Protein AF-A0AA88GQN6-F1 (afdb_monomer)

Nearest PDB structures (foldseek):
  2fji-assembly1_1  TM=7.451E-01  e=5.666E-11  Saccharomyces cerevisiae
  5b86-assembly2_B  TM=4.717E-01  e=1.496E-09  Mus musculus
  6xns-assembly1_B  TM=2.643E-01  e=1.028E-01  synthetic construct
  6xr1-assembly1_A  TM=1.501E-01  e=1.159E-02  synthetic construct

Sequence (980 aa):
MFSSKSEEYRRTSVVDQILMSRQSQKEQLSSLISSSTSSRYSTSPNNNFLSMMTSGSGDQTPPTNPESPFSMPLPINNEEYNAMMNEAAVSTSPTLNSNTLQFIGKQDENEEENVFVSIIKKSSQQNAIESICRLLETPQDLEKLADLKSNTQKQVEKLETQVSTLSSTQIEEADQAIQLMKRIRGDVREQLDERVENSIFGLMRDLGESNMQLIEHYDVVSEILLAHNNVRKTIEKLETLTILQDQIRRIKKKLSYENDKYVLSAHEDIIALEEIKDDALSEVKAKITRSDYNDIFEKFFNMIDDIRNRFEELVWLRLSDIEYVAENESEAIVRIARIIEKEENRDQRKQLEYEDKLEEAKRKKKQATGNKRFADQKNNDDSEEKLILKPKLRNMKEEFYKRMRQHVADKYNEAVHEAKGADDKIQGLNMLLSDKLNVGVTRYVVTCFPSSWNILQFFSQAYEEELIKFIQGLTQPKSPFYNSLSMGDKLKIVRWLEDYPSLVDEAIEKPYDFSTDRNRIIGDYIGTRSTFMIEYTGNTVAQDFKNFEEVPLNENARGFPYTAACVEVFTFINQQLDELLETGIDDIIPTSISGLNAALRYFIDASYQRFEEHITEIPLVVLCALMNNNTTSVDYLTVIEQRTEHLVAEDYNALREQFRRNGIKMAETVAEQVVMKDALTLMKDLFTDYWITVPEEKLEKEELIEYLKECPVYKIVELIFEPYMRDFEELLEIDFRDVLIEKLAELFIGGYLEKLLNSKIKFKEPKLAANQMKEDIRLIKRLFTAEVTIKVEEKEFNEPRMDTDDFNEYYEAMKSVFLHLKAKTPEDVMKNIKAMFDVYDDISIDLLYNLIALRDDFSKKERQEMEQKLEVMYSEYEDKVNPNAKLSIFGKIDKTPPNKRRKTKKSKNIMYSTSGSGMQNSSGNSSQNALSDSRSGGATSKNNPKYEVPEGAVNLSELLGDDKLDFSFEDDEDEDYQSD

Structure (mmCIF, N/CA/C/O backbone):
data_AF-A0AA88GQN6-F1
#
_entry.id   AF-A0AA88GQN6-F1
#
loop_
_atom_site.group_PDB
_atom_site.id
_atom_site.type_symbol
_atom_site.label_atom_id
_atom_site.label_alt_id
_atom_site.label_comp_id
_atom_site.label_asym_id
_atom_site.label_entity_id
_atom_site.label_seq_id
_atom_site.pdbx_PDB_ins_code
_atom_site.Cartn_x
_atom_site.Cartn_y
_atom_site.Cartn_z
_atom_site.occupancy
_atom_site.B_iso_or_equiv
_atom_site.auth_seq_id
_atom_site.auth_comp_id
_atom_site.auth_asym_id
_atom_site.auth_atom_id
_atom_site.pdbx_PDB_model_num
ATOM 1 N N . MET A 1 1 ? 26.224 37.022 -12.592 1.00 33.38 1 MET A N 1
ATOM 2 C CA . MET A 1 1 ? 27.199 36.484 -11.615 1.00 33.38 1 MET A CA 1
ATOM 3 C C . MET A 1 1 ? 28.051 35.499 -12.405 1.00 33.38 1 MET A C 1
ATOM 5 O O . MET A 1 1 ? 27.478 34.541 -12.892 1.00 33.38 1 MET A O 1
ATOM 9 N N . PHE A 1 2 ? 29.296 35.763 -12.813 1.00 22.22 2 PHE A N 1
ATOM 10 C CA . PHE A 1 2 ? 30.369 36.637 -12.297 1.00 22.22 2 PHE A CA 1
ATOM 11 C C . PHE A 1 2 ? 31.022 36.155 -10.985 1.00 22.22 2 PHE A C 1
ATOM 13 O O . PHE A 1 2 ? 30.372 36.195 -9.947 1.00 22.22 2 PHE A O 1
ATOM 20 N N . SER A 1 3 ? 32.329 35.856 -11.086 1.00 24.08 3 SER A N 1
ATOM 21 C CA . SER A 1 3 ? 33.368 35.709 -10.041 1.00 24.08 3 SER A CA 1
ATOM 22 C C . SER A 1 3 ? 33.357 34.505 -9.075 1.00 24.08 3 SER A C 1
ATOM 24 O O . SER A 1 3 ? 32.298 34.115 -8.609 1.00 24.08 3 SER A O 1
ATOM 26 N N . SER A 1 4 ? 34.510 33.946 -8.639 1.00 27.73 4 SER A N 1
ATOM 27 C CA . SER A 1 4 ? 35.917 34.000 -9.149 1.00 27.73 4 SER A CA 1
ATOM 28 C C . SER A 1 4 ? 36.916 33.216 -8.252 1.00 27.73 4 SER A C 1
ATOM 30 O O . SER A 1 4 ? 36.654 33.123 -7.058 1.00 27.73 4 SER A O 1
ATOM 32 N N . LYS A 1 5 ? 38.126 32.921 -8.787 1.00 29.19 5 LYS A N 1
ATOM 33 C CA . LYS A 1 5 ? 39.429 32.643 -8.096 1.00 29.19 5 LYS A CA 1
ATOM 34 C C . LYS A 1 5 ? 39.607 31.269 -7.414 1.00 29.19 5 LYS A C 1
ATOM 36 O O . LYS A 1 5 ? 38.619 30.636 -7.073 1.00 29.19 5 LYS A O 1
ATOM 41 N N . SER A 1 6 ? 40.830 30.737 -7.239 1.00 25.86 6 SER A N 1
ATOM 42 C CA . SER A 1 6 ? 42.224 31.236 -7.482 1.00 25.86 6 SER A CA 1
ATOM 43 C C . SER A 1 6 ? 43.130 30.067 -7.966 1.00 25.86 6 SER A C 1
ATOM 45 O O . SER A 1 6 ? 42.785 28.924 -7.692 1.00 25.86 6 SER A O 1
ATOM 47 N N . GLU A 1 7 ? 44.148 30.225 -8.837 1.00 27.38 7 GLU A N 1
ATOM 48 C CA . GLU A 1 7 ? 45.531 30.760 -8.610 1.00 27.38 7 GLU A CA 1
ATOM 49 C C . GLU A 1 7 ? 46.342 29.943 -7.565 1.00 27.38 7 GLU A C 1
ATOM 51 O O . GLU A 1 7 ? 45.772 29.559 -6.552 1.00 27.38 7 GLU A O 1
ATOM 56 N N . GLU A 1 8 ? 47.634 29.583 -7.719 1.00 27.31 8 GLU A N 1
ATOM 57 C CA . GLU A 1 8 ? 48.795 30.129 -8.481 1.00 27.31 8 GLU A CA 1
ATOM 58 C C . GLU A 1 8 ? 49.786 28.981 -8.921 1.00 27.31 8 GLU A C 1
ATOM 60 O O . GLU A 1 8 ? 49.785 27.928 -8.297 1.00 27.31 8 GLU A O 1
ATOM 65 N N . TYR A 1 9 ? 50.481 28.998 -10.084 1.00 28.00 9 TYR A N 1
ATOM 66 C CA . TYR A 1 9 ? 51.884 29.456 -10.378 1.00 28.00 9 TYR A CA 1
ATOM 67 C C . TYR A 1 9 ? 53.059 28.612 -9.792 1.00 28.00 9 TYR A C 1
ATOM 69 O O . TYR A 1 9 ? 52.912 28.045 -8.724 1.00 28.00 9 TYR A O 1
ATOM 77 N N . ARG A 1 10 ? 54.271 28.464 -10.389 1.00 27.86 10 ARG A N 1
ATOM 78 C CA . ARG A 1 10 ? 55.008 29.038 -11.568 1.00 27.86 10 ARG A CA 1
ATOM 79 C C . ARG A 1 10 ? 55.995 27.973 -12.149 1.00 27.86 10 ARG A C 1
ATOM 81 O O . ARG A 1 10 ? 56.324 27.036 -11.441 1.00 27.86 10 ARG A O 1
ATOM 88 N N . ARG A 1 11 ? 56.359 27.958 -13.452 1.00 28.56 11 ARG A N 1
ATOM 89 C CA . ARG A 1 11 ? 57.550 28.575 -14.140 1.00 28.56 11 ARG A CA 1
ATOM 90 C C . ARG A 1 11 ? 58.913 28.363 -13.435 1.00 28.56 11 ARG A C 1
ATOM 92 O O . ARG A 1 11 ? 58.951 28.381 -12.217 1.00 28.56 11 ARG A O 1
ATOM 99 N N . THR A 1 12 ? 60.079 28.251 -14.089 1.00 26.88 12 THR A N 1
ATOM 100 C CA . THR A 1 12 ? 60.552 28.534 -15.483 1.00 26.88 12 THR A CA 1
ATOM 101 C C . THR A 1 12 ? 61.763 27.586 -15.774 1.00 26.88 12 THR A C 1
ATOM 103 O O . THR A 1 12 ? 62.089 26.809 -14.887 1.00 26.88 12 THR A O 1
ATOM 106 N N . SER A 1 13 ? 62.503 27.526 -16.897 1.00 28.09 13 SER A N 1
ATOM 107 C CA . SER A 1 13 ? 62.702 28.382 -18.090 1.00 28.09 13 SER A CA 1
ATOM 108 C C . SER A 1 13 ? 63.152 27.554 -19.322 1.00 28.09 13 SER A C 1
ATOM 110 O O . SER A 1 13 ? 63.290 26.339 -19.235 1.00 28.09 13 SER A O 1
ATOM 112 N N . VAL A 1 14 ? 63.436 28.228 -20.445 1.00 36.25 14 VAL A N 1
ATOM 113 C CA . VAL A 1 14 ? 64.243 27.740 -21.588 1.00 36.25 14 VAL A CA 1
ATOM 114 C C . VAL A 1 14 ? 65.560 28.544 -21.648 1.00 36.25 14 VAL A C 1
ATOM 116 O O . VAL A 1 14 ? 65.638 29.616 -21.045 1.00 36.25 14 VAL A O 1
ATOM 119 N N . VAL A 1 15 ? 66.533 28.057 -22.430 1.00 27.28 15 VAL A N 1
ATOM 120 C CA . VAL A 1 15 ? 67.834 28.668 -22.785 1.00 27.28 15 VAL A CA 1
ATOM 121 C C . VAL A 1 15 ? 68.899 28.616 -21.687 1.00 27.28 15 VAL A C 1
ATOM 123 O O . VAL A 1 15 ? 69.039 29.551 -20.908 1.00 27.28 15 VAL A O 1
ATOM 126 N N . ASP A 1 16 ? 69.729 27.569 -21.733 1.00 27.92 16 ASP A N 1
ATOM 127 C CA . ASP A 1 16 ? 71.177 27.760 -21.896 1.00 27.92 16 ASP A CA 1
ATOM 128 C C . ASP A 1 16 ? 71.860 26.486 -22.454 1.00 27.92 16 ASP A C 1
ATOM 130 O O . ASP A 1 16 ? 71.224 25.438 -22.560 1.00 27.92 16 ASP A O 1
ATOM 134 N N . GLN A 1 17 ? 73.145 26.577 -22.818 1.00 33.56 17 GLN A N 1
ATOM 135 C CA . GLN A 1 17 ? 74.033 25.448 -23.187 1.00 33.56 17 GLN A CA 1
ATOM 136 C C . GLN A 1 17 ? 73.733 24.652 -24.480 1.00 33.56 17 GLN A C 1
ATOM 138 O O . GLN A 1 17 ? 74.011 23.457 -24.576 1.00 33.56 17 GLN A O 1
ATOM 143 N N . ILE A 1 18 ? 73.378 25.347 -25.567 1.00 31.69 18 ILE A N 1
ATOM 144 C CA . ILE A 1 18 ? 73.983 24.979 -26.863 1.00 31.69 18 ILE A CA 1
ATOM 145 C C . ILE A 1 18 ? 75.407 25.550 -26.861 1.00 31.69 18 ILE A C 1
ATOM 147 O O . ILE A 1 18 ? 75.545 26.746 -27.097 1.00 31.69 18 ILE A O 1
ATOM 151 N N . LEU A 1 19 ? 76.428 24.723 -26.571 1.00 26.91 19 LEU A N 1
ATOM 152 C CA . LEU A 1 19 ? 77.832 24.811 -27.049 1.00 26.91 19 LEU A CA 1
ATOM 153 C C . LEU A 1 19 ? 78.807 24.000 -26.167 1.00 26.91 19 LEU A C 1
ATOM 155 O O . LEU A 1 19 ? 79.422 24.535 -25.249 1.00 26.91 19 LEU A O 1
ATOM 159 N N . MET A 1 20 ? 79.048 22.741 -26.540 1.00 28.08 20 MET A N 1
ATOM 160 C CA . MET A 1 20 ? 80.370 22.108 -26.431 1.00 28.08 20 MET A CA 1
ATOM 161 C C . MET A 1 20 ? 80.611 21.222 -27.666 1.00 28.08 20 MET A C 1
ATOM 163 O O . MET A 1 20 ? 79.665 20.698 -28.250 1.00 28.08 20 MET A O 1
ATOM 167 N N . SER A 1 21 ? 81.880 21.128 -28.077 1.00 29.33 21 SER A N 1
ATOM 168 C CA . SER A 1 21 ? 82.490 20.167 -29.029 1.00 29.33 21 SER A CA 1
ATOM 169 C C . SER A 1 21 ? 81.650 18.897 -29.296 1.00 29.33 21 SER A C 1
ATOM 171 O O . SER A 1 21 ? 81.322 18.196 -28.345 1.00 29.33 21 SER A O 1
ATOM 173 N N . ARG A 1 22 ? 81.242 18.514 -30.519 1.00 27.81 22 ARG A N 1
ATOM 174 C CA . ARG A 1 22 ? 81.927 18.482 -31.839 1.00 27.81 22 ARG A CA 1
ATOM 175 C C . ARG A 1 22 ? 83.240 17.679 -31.807 1.00 27.81 22 ARG A C 1
ATOM 177 O O . ARG A 1 22 ? 84.089 17.976 -30.988 1.00 27.81 22 ARG A O 1
ATOM 184 N N . GLN A 1 23 ? 83.431 16.788 -32.790 1.00 27.08 23 GLN A N 1
ATOM 185 C CA . GLN A 1 23 ? 84.408 15.672 -32.848 1.00 27.08 23 GLN A CA 1
ATOM 186 C C . GLN A 1 23 ? 83.879 14.391 -32.156 1.00 27.08 23 GLN A C 1
ATOM 188 O O . GLN A 1 23 ? 83.295 14.483 -31.087 1.00 27.08 23 GLN A O 1
ATOM 193 N N . SER A 1 24 ? 84.003 13.186 -32.733 1.00 25.23 24 SER A N 1
ATOM 194 C CA . SER A 1 24 ? 84.713 12.797 -33.967 1.00 25.23 24 SER A CA 1
ATOM 195 C C . SER A 1 24 ? 83.963 11.743 -34.799 1.00 25.23 24 SER A C 1
ATOM 197 O O . SER A 1 24 ? 83.180 10.961 -34.273 1.00 25.23 24 SER A O 1
ATOM 199 N N . GLN A 1 25 ? 84.299 11.700 -36.096 1.00 27.50 25 GLN A N 1
ATOM 200 C CA . GLN A 1 25 ? 84.328 10.491 -36.940 1.00 27.50 25 GLN A CA 1
ATOM 201 C C . GLN A 1 25 ? 84.920 9.297 -36.151 1.00 27.50 25 GLN A C 1
ATOM 203 O O . GLN A 1 25 ? 85.791 9.502 -35.303 1.00 27.50 25 GLN A O 1
ATOM 208 N N . LYS A 1 26 ? 84.521 8.046 -36.391 1.00 29.48 26 LYS A N 1
ATOM 209 C CA . LYS A 1 26 ? 84.486 7.356 -37.696 1.00 29.48 26 LYS A CA 1
ATOM 210 C C . LYS A 1 26 ? 83.177 6.578 -37.907 1.00 29.48 26 LYS A C 1
ATOM 212 O O . LYS A 1 26 ? 82.597 6.086 -36.951 1.00 29.48 26 LYS A O 1
ATOM 217 N N . GLU A 1 27 ? 82.551 6.672 -39.085 1.00 27.78 27 GLU A N 1
ATOM 218 C CA . GLU A 1 27 ? 82.876 5.922 -40.324 1.00 27.78 27 GLU A CA 1
ATOM 219 C C . GLU A 1 27 ? 82.701 4.413 -40.098 1.00 27.78 27 GLU A C 1
ATOM 221 O O . GLU A 1 27 ? 83.382 3.828 -39.266 1.00 27.78 27 GLU A O 1
ATOM 226 N N . GLN A 1 28 ? 81.633 3.818 -40.638 1.00 26.25 28 GLN A N 1
ATOM 227 C CA . GLN A 1 28 ? 81.460 3.417 -42.050 1.00 26.25 28 GLN A CA 1
ATOM 228 C C . GLN A 1 28 ? 82.299 2.192 -42.422 1.00 26.25 28 GLN A C 1
ATOM 230 O O . GLN A 1 28 ? 83.512 2.206 -42.254 1.00 26.25 28 GLN A O 1
ATOM 235 N N . LEU A 1 29 ? 81.627 1.243 -43.093 1.00 24.28 29 LEU A N 1
ATOM 236 C CA . LEU A 1 29 ? 82.207 0.074 -43.770 1.00 24.28 29 LEU A CA 1
ATOM 237 C C . LEU A 1 29 ? 82.790 -0.951 -42.768 1.00 24.28 29 LEU A C 1
ATOM 239 O O . LEU A 1 29 ? 83.103 -0.632 -41.631 1.00 24.28 29 LEU A O 1
ATOM 243 N N . SER A 1 30 ? 82.869 -2.240 -43.080 1.00 28.95 30 SER A N 1
ATOM 244 C CA . SER A 1 30 ? 82.887 -2.905 -44.389 1.00 28.95 30 SER A CA 1
ATOM 245 C C . SER A 1 30 ? 81.932 -4.112 -44.380 1.00 28.95 30 SER A C 1
ATOM 247 O O . SER A 1 30 ? 82.011 -4.982 -43.523 1.00 28.95 30 SER A O 1
ATOM 249 N N . SER A 1 31 ? 80.857 -4.049 -45.175 1.00 30.30 31 SER A N 1
ATOM 250 C CA . SER A 1 31 ? 80.692 -4.782 -46.451 1.00 30.30 31 SER A CA 1
ATOM 251 C C . SER A 1 31 ? 80.424 -6.289 -46.278 1.00 30.30 31 SER A C 1
ATOM 253 O O . SER A 1 31 ? 81.249 -7.016 -45.742 1.00 30.30 31 SER A O 1
ATOM 255 N N . LEU A 1 32 ? 79.283 -6.828 -46.716 1.00 27.97 32 LEU A N 1
ATOM 256 C CA . LEU A 1 32 ? 79.044 -7.189 -48.126 1.00 27.97 32 LEU A CA 1
ATOM 257 C C . LEU A 1 32 ? 80.240 -7.888 -48.796 1.00 27.97 32 LEU A C 1
ATOM 259 O O . LEU A 1 32 ? 81.088 -7.211 -49.361 1.00 27.97 32 LEU A O 1
ATOM 263 N N . ILE A 1 33 ? 80.240 -9.227 -48.801 1.00 26.56 33 ILE A N 1
ATOM 264 C CA . ILE A 1 33 ? 80.787 -10.119 -49.848 1.00 26.56 33 ILE A CA 1
ATOM 265 C C . ILE A 1 33 ? 80.466 -11.575 -49.441 1.00 26.56 33 ILE A C 1
ATOM 267 O O . ILE A 1 33 ? 80.569 -11.907 -48.267 1.00 26.56 33 ILE A O 1
ATOM 271 N N . SER A 1 34 ? 80.102 -12.512 -50.323 1.00 27.30 34 SER A N 1
ATOM 272 C CA . SER A 1 34 ? 79.429 -12.424 -51.635 1.00 27.30 34 SER A CA 1
ATOM 273 C C . SER A 1 34 ? 78.885 -13.839 -51.961 1.00 27.30 34 SER A C 1
ATOM 275 O O . SER A 1 34 ? 79.546 -14.812 -51.618 1.00 27.30 34 SER A O 1
ATOM 277 N N . SER A 1 35 ? 77.657 -14.009 -52.461 1.00 27.02 35 SER A N 1
ATOM 278 C CA . SER A 1 35 ? 77.300 -14.105 -53.897 1.00 27.02 35 SER A CA 1
ATOM 279 C C . SER A 1 35 ? 77.485 -15.499 -54.542 1.00 27.02 35 SER A C 1
ATOM 281 O O . SER A 1 35 ? 77.956 -16.425 -53.893 1.00 27.02 35 SER A O 1
ATOM 283 N N . SER A 1 36 ? 77.107 -15.615 -55.829 1.00 25.80 36 SER A N 1
ATOM 284 C CA . SER A 1 36 ? 77.070 -16.812 -56.706 1.00 25.80 36 SER A CA 1
ATOM 285 C C . SER A 1 36 ? 75.892 -17.786 -56.492 1.00 25.80 36 SER A C 1
ATOM 287 O O . SER A 1 36 ? 75.514 -18.063 -55.362 1.00 25.80 36 SER A O 1
ATOM 289 N N . THR A 1 37 ? 75.229 -18.336 -57.523 1.00 24.56 37 THR A N 1
ATOM 290 C CA . THR A 1 37 ? 75.116 -17.999 -58.973 1.00 24.56 37 THR A CA 1
ATOM 291 C C . THR A 1 37 ? 73.793 -18.625 -59.486 1.00 24.56 37 THR A C 1
ATOM 293 O O . THR A 1 37 ? 73.362 -19.638 -58.950 1.00 24.56 37 THR A O 1
ATOM 296 N N . SER A 1 38 ? 72.997 -18.021 -60.381 1.00 24.42 38 SER A N 1
ATOM 297 C CA . SER A 1 38 ? 73.153 -17.949 -61.857 1.00 24.42 38 SER A CA 1
ATOM 298 C C . SER A 1 38 ? 73.393 -19.314 -62.546 1.00 24.42 38 SER A C 1
ATOM 300 O O . SER A 1 38 ? 74.260 -20.056 -62.118 1.00 24.42 38 SER A O 1
ATOM 302 N N . SER A 1 39 ? 72.775 -19.684 -63.682 1.00 25.02 39 SER A N 1
ATOM 303 C CA . SER A 1 39 ? 71.740 -19.030 -64.520 1.00 25.02 39 SER A CA 1
ATOM 304 C C . SER A 1 39 ? 71.330 -19.924 -65.726 1.00 25.02 39 SER A C 1
ATOM 306 O O . SER A 1 39 ? 72.020 -20.900 -66.006 1.00 25.02 39 SER A O 1
ATOM 308 N N . ARG A 1 40 ? 70.341 -19.453 -66.518 1.00 24.09 40 ARG A N 1
ATOM 309 C CA . ARG A 1 40 ? 70.077 -19.688 -67.972 1.00 24.09 40 ARG A CA 1
ATOM 310 C C . ARG A 1 40 ? 68.981 -20.681 -68.407 1.00 24.09 40 ARG A C 1
ATOM 312 O O . ARG A 1 40 ? 68.771 -21.717 -67.798 1.00 24.09 40 ARG A O 1
ATOM 319 N N . TYR A 1 41 ? 68.451 -20.339 -69.594 1.00 23.38 41 TYR A N 1
ATOM 320 C CA . TYR A 1 41 ? 67.665 -21.120 -70.566 1.00 23.38 41 TYR A CA 1
ATOM 321 C C . TYR A 1 41 ? 66.224 -21.518 -70.151 1.00 23.38 41 TYR A C 1
ATOM 323 O O . TYR A 1 41 ? 65.986 -21.891 -69.013 1.00 23.38 41 TYR A O 1
ATOM 331 N N . SER A 1 42 ? 65.210 -21.450 -71.032 1.00 21.22 42 SER A N 1
ATOM 332 C CA . SER A 1 42 ? 65.142 -20.835 -72.379 1.00 21.22 42 SER A CA 1
ATOM 333 C C . SER A 1 42 ? 63.697 -20.706 -72.911 1.00 21.22 42 SER A C 1
ATOM 335 O O . SER A 1 42 ? 62.845 -21.504 -72.552 1.00 21.22 42 SER A O 1
ATOM 337 N N . THR A 1 43 ? 63.489 -19.773 -73.858 1.00 21.70 43 THR A N 1
ATOM 338 C CA . THR A 1 43 ? 62.551 -19.840 -75.018 1.00 21.70 43 THR A CA 1
ATOM 339 C C . THR A 1 43 ? 61.060 -20.198 -74.829 1.00 21.70 43 THR A C 1
ATOM 341 O O . THR A 1 43 ? 60.764 -21.354 -74.571 1.00 21.70 43 THR A O 1
ATOM 344 N N . SER A 1 44 ? 60.172 -19.249 -75.201 1.00 21.84 44 SER A N 1
ATOM 345 C CA . SER A 1 44 ? 59.217 -19.286 -76.355 1.00 21.84 44 SER A CA 1
ATOM 346 C C . SER A 1 44 ? 58.266 -20.499 -76.591 1.00 21.84 44 SER A C 1
ATOM 348 O O . SER A 1 44 ? 58.503 -21.561 -76.032 1.00 21.84 44 SER A O 1
ATOM 350 N N . PRO A 1 45 ? 57.225 -20.422 -77.474 1.00 37.66 45 PRO A N 1
ATOM 351 C CA . PRO A 1 45 ? 56.908 -19.371 -78.466 1.00 37.66 45 PRO A CA 1
ATOM 352 C C . PRO A 1 45 ? 55.418 -18.916 -78.568 1.00 37.66 45 PRO A C 1
ATOM 354 O O . PRO A 1 45 ? 54.523 -19.536 -78.008 1.00 37.66 45 PRO A O 1
ATOM 357 N N . ASN A 1 46 ? 55.177 -17.952 -79.478 1.00 26.02 46 ASN A N 1
ATOM 358 C CA . ASN A 1 46 ? 53.934 -17.728 -80.254 1.00 26.02 46 ASN A CA 1
ATOM 359 C C . ASN A 1 46 ? 52.675 -17.196 -79.507 1.00 26.02 46 ASN A C 1
ATOM 361 O O . ASN A 1 46 ? 52.547 -17.331 -78.301 1.00 26.02 46 ASN A O 1
ATOM 365 N N . ASN A 1 47 ? 51.706 -16.537 -80.170 1.00 25.53 47 ASN A N 1
ATOM 366 C CA . ASN A 1 47 ? 51.432 -16.450 -81.617 1.00 25.53 47 ASN A CA 1
ATOM 367 C C . ASN A 1 47 ? 50.714 -15.134 -82.016 1.00 25.53 47 ASN A C 1
ATOM 369 O O . ASN A 1 47 ? 49.736 -14.815 -81.356 1.00 25.53 47 ASN A O 1
ATOM 373 N N . ASN A 1 48 ? 51.101 -14.508 -83.147 1.00 25.66 48 ASN A N 1
ATOM 374 C CA . ASN A 1 48 ? 50.315 -13.586 -84.018 1.00 25.66 48 ASN A CA 1
ATOM 375 C C . ASN A 1 48 ? 49.645 -12.326 -83.386 1.00 25.66 48 ASN A C 1
ATOM 377 O O . ASN A 1 48 ? 49.207 -12.334 -82.249 1.00 25.66 48 ASN A O 1
ATOM 381 N N . PHE A 1 49 ? 49.458 -11.176 -84.045 1.00 23.55 49 PHE A N 1
ATOM 382 C CA . PHE A 1 49 ? 49.652 -10.680 -85.427 1.00 23.55 49 PHE A CA 1
ATOM 383 C C . PHE A 1 49 ? 49.694 -9.121 -85.338 1.00 23.55 49 PHE A C 1
ATOM 385 O O . PHE A 1 49 ? 49.368 -8.585 -84.283 1.00 23.55 49 PHE A O 1
ATOM 392 N N . LEU A 1 50 ? 50.047 -8.286 -86.325 1.00 24.61 50 LEU A N 1
ATOM 393 C CA . LEU A 1 50 ? 50.390 -8.415 -87.754 1.00 24.61 50 LEU A CA 1
ATOM 394 C C . LEU A 1 50 ? 51.436 -7.307 -88.104 1.00 24.61 50 LEU A C 1
ATOM 396 O O . LEU A 1 50 ? 51.992 -6.679 -87.209 1.00 24.61 50 LEU A O 1
ATOM 400 N N . SER A 1 51 ? 51.720 -7.048 -89.385 1.00 24.23 51 SER A N 1
ATOM 401 C CA . SER A 1 51 ? 52.642 -6.014 -89.893 1.00 24.23 51 SER A CA 1
ATOM 402 C C . SER A 1 51 ? 51.940 -5.057 -90.867 1.00 24.23 51 SER A C 1
ATOM 404 O O . SER A 1 51 ? 51.057 -5.504 -91.598 1.00 24.23 51 SER A O 1
ATOM 406 N N . MET A 1 52 ? 52.411 -3.803 -90.983 1.00 24.73 52 MET A N 1
ATOM 407 C CA . MET A 1 52 ? 52.445 -3.144 -92.298 1.00 24.73 52 MET A CA 1
ATOM 408 C C . MET A 1 52 ? 53.529 -2.048 -92.443 1.00 24.73 52 MET A C 1
ATOM 410 O O . MET A 1 52 ? 53.434 -1.004 -91.815 1.00 24.73 52 MET A O 1
ATOM 414 N N . MET A 1 53 ? 54.502 -2.324 -93.329 1.00 24.14 53 MET A N 1
ATOM 415 C CA . MET A 1 53 ? 55.176 -1.432 -94.311 1.00 24.14 53 MET A CA 1
ATOM 416 C C . MET A 1 53 ? 55.932 -0.159 -93.828 1.00 24.14 53 MET A C 1
ATOM 418 O O . MET A 1 53 ? 55.394 0.645 -93.084 1.00 24.14 53 MET A O 1
ATOM 422 N N . THR A 1 54 ? 57.231 0.077 -94.115 1.00 23.22 54 THR A N 1
ATOM 423 C CA . THR A 1 54 ? 57.995 0.189 -95.404 1.00 23.22 54 THR A CA 1
ATOM 424 C C . THR A 1 54 ? 57.574 1.395 -96.269 1.00 23.22 54 THR A C 1
ATOM 426 O O . THR A 1 54 ? 56.382 1.619 -96.411 1.00 23.22 54 THR A O 1
ATOM 429 N N . SER A 1 55 ? 58.439 2.172 -96.948 1.00 24.42 55 SER A N 1
ATOM 430 C CA . SER A 1 55 ? 59.917 2.186 -97.129 1.00 24.42 55 SER A CA 1
ATOM 431 C C . SER A 1 55 ? 60.350 3.421 -97.964 1.00 24.42 55 SER A C 1
ATOM 433 O O . SER A 1 55 ? 59.500 4.009 -98.625 1.00 24.42 55 SER A O 1
ATOM 435 N N . GLY A 1 56 ? 61.657 3.730 -98.042 1.00 24.48 56 GLY A N 1
ATOM 436 C CA . GLY A 1 56 ? 62.257 4.669 -99.022 1.00 24.48 56 GLY A CA 1
ATOM 437 C C . GLY A 1 56 ? 63.065 5.803 -98.365 1.00 24.48 56 GLY A C 1
ATOM 438 O O . GLY A 1 56 ? 62.476 6.543 -97.590 1.00 24.48 56 GLY A O 1
ATOM 439 N N . SER A 1 57 ? 64.387 6.013 -98.495 1.00 23.69 57 SER A N 1
ATOM 440 C CA . SER A 1 57 ? 65.512 5.513 -99.329 1.00 23.69 57 SER A CA 1
ATOM 441 C C . SER A 1 57 ? 65.875 6.290 -100.612 1.00 23.69 57 SER A C 1
ATOM 443 O O . SER A 1 57 ? 65.118 6.259 -101.579 1.00 23.69 57 SER A O 1
ATOM 445 N N . GLY A 1 58 ? 67.108 6.826 -100.645 1.00 24.77 58 GLY A N 1
ATOM 446 C CA . GLY A 1 58 ? 67.794 7.424 -101.809 1.00 24.77 58 GLY A CA 1
ATOM 447 C C . GLY A 1 58 ? 67.817 8.963 -101.811 1.00 24.77 58 GLY A C 1
ATOM 448 O O . GLY A 1 58 ? 66.945 9.576 -101.204 1.00 24.77 58 GLY A O 1
ATOM 449 N N . ASP A 1 59 ? 68.747 9.667 -102.471 1.00 25.55 59 ASP A N 1
ATOM 450 C CA . ASP A 1 59 ? 70.049 9.341 -103.115 1.00 25.55 59 ASP A CA 1
ATOM 451 C C . ASP A 1 59 ? 70.676 10.734 -103.492 1.00 25.55 59 ASP A C 1
ATOM 453 O O . ASP A 1 59 ? 69.904 11.647 -103.779 1.00 25.55 59 ASP A O 1
ATOM 457 N N . GLN A 1 60 ? 71.967 11.108 -103.397 1.00 27.33 60 GLN A N 1
ATOM 458 C CA . GLN A 1 60 ? 73.170 10.701 -104.164 1.00 27.33 60 GLN A CA 1
ATOM 459 C C . GLN A 1 60 ? 74.465 11.343 -103.577 1.00 27.33 60 GLN A C 1
ATOM 461 O O . GLN A 1 60 ? 74.430 11.961 -102.515 1.00 27.33 60 GLN A O 1
ATOM 466 N N . THR A 1 61 ? 75.627 11.155 -104.233 1.00 26.84 61 THR A N 1
ATOM 467 C CA . THR A 1 61 ? 76.990 11.322 -103.660 1.00 26.84 61 THR A CA 1
ATOM 468 C C . THR A 1 61 ? 77.953 12.217 -104.506 1.00 26.84 61 THR A C 1
ATOM 470 O O . THR A 1 61 ? 77.466 13.213 -105.034 1.00 26.84 61 THR A O 1
ATOM 473 N N . PRO A 1 62 ? 79.304 12.033 -104.539 1.00 49.12 62 PRO A N 1
ATOM 474 C CA . PRO A 1 62 ? 80.286 12.932 -103.909 1.00 49.12 62 PRO A CA 1
ATOM 475 C C . PRO A 1 62 ? 81.140 13.671 -104.992 1.00 49.12 62 PRO A C 1
ATOM 477 O O . PRO A 1 62 ? 80.505 14.091 -105.960 1.00 49.12 62 PRO A O 1
ATOM 480 N N . PRO A 1 63 ? 82.487 13.918 -104.948 1.00 45.06 63 PRO A N 1
ATOM 481 C CA . PRO A 1 63 ? 83.639 13.293 -104.248 1.00 45.06 63 PRO A CA 1
ATOM 482 C C . PRO A 1 63 ? 84.126 14.185 -103.058 1.00 45.06 63 PRO A C 1
ATOM 484 O O . PRO A 1 63 ? 83.306 14.942 -102.555 1.00 45.06 63 PRO A O 1
ATOM 487 N N . THR A 1 64 ? 85.332 14.163 -102.453 1.00 29.14 64 THR A N 1
ATOM 488 C CA . THR A 1 64 ? 86.693 13.627 -102.738 1.00 29.14 64 THR A CA 1
ATOM 489 C C . THR A 1 64 ? 87.409 13.114 -101.464 1.00 29.14 64 THR A C 1
ATOM 491 O O . THR A 1 64 ? 86.889 13.236 -100.363 1.00 29.14 64 THR A O 1
ATOM 494 N N . ASN A 1 65 ? 88.631 12.581 -101.617 1.00 25.97 65 ASN A N 1
ATOM 495 C CA . ASN A 1 65 ? 89.622 12.250 -100.565 1.00 25.97 65 ASN A CA 1
ATOM 496 C C . ASN A 1 65 ? 91.040 12.645 -101.098 1.00 25.97 65 ASN A C 1
ATOM 498 O O . ASN A 1 65 ? 91.074 13.041 -102.271 1.00 25.97 65 ASN A O 1
ATOM 502 N N . PRO A 1 66 ? 92.185 12.600 -100.364 1.00 40.19 66 PRO A N 1
ATOM 503 C CA . PRO A 1 66 ? 92.675 11.546 -99.445 1.00 40.19 66 PRO A CA 1
ATOM 504 C C . PRO A 1 66 ? 93.179 12.138 -98.082 1.00 40.19 66 PRO A C 1
ATOM 506 O O . PRO A 1 66 ? 92.767 13.242 -97.745 1.00 40.19 66 PRO A O 1
ATOM 509 N N . GLU A 1 67 ? 94.004 11.533 -97.204 1.00 26.69 67 GLU A N 1
ATOM 510 C CA . GLU A 1 67 ? 94.856 10.322 -97.240 1.00 26.69 67 GLU A CA 1
ATOM 511 C C . GLU A 1 67 ? 95.163 9.762 -95.823 1.00 26.69 67 GLU A C 1
ATOM 513 O O . GLU A 1 67 ? 94.825 10.381 -94.816 1.00 26.69 67 GLU A O 1
ATOM 518 N N . SER A 1 68 ? 95.821 8.595 -95.725 1.00 28.50 68 SER A N 1
ATOM 519 C CA . SER A 1 68 ? 96.304 7.969 -94.475 1.00 28.50 68 SER A CA 1
ATOM 520 C C . SER A 1 68 ? 97.349 6.871 -94.766 1.00 28.50 68 SER A C 1
ATOM 522 O O . SER A 1 68 ? 97.280 6.272 -95.842 1.00 28.50 68 SER A O 1
ATOM 524 N N . PRO A 1 69 ? 98.267 6.540 -93.827 1.00 38.81 69 PRO A N 1
ATOM 525 C CA . PRO A 1 69 ? 98.975 5.257 -93.889 1.00 38.81 69 PRO A CA 1
ATOM 526 C C . PRO A 1 69 ? 99.077 4.454 -92.563 1.00 38.81 69 PRO A C 1
ATOM 528 O O . PRO A 1 69 ? 99.880 4.794 -91.702 1.00 38.81 69 PRO A O 1
ATOM 531 N N . PHE A 1 70 ? 98.388 3.295 -92.525 1.00 28.03 70 PHE A N 1
ATOM 532 C CA . PHE A 1 70 ? 98.842 1.968 -92.017 1.00 28.03 70 PHE A CA 1
ATOM 533 C C . PHE A 1 70 ? 99.216 1.761 -90.511 1.00 28.03 70 PHE A C 1
ATOM 535 O O . PHE A 1 70 ? 99.610 2.686 -89.820 1.00 28.03 70 PHE A O 1
ATOM 542 N N . SER A 1 71 ? 99.127 0.560 -89.895 1.00 22.88 71 SER A N 1
ATOM 543 C CA . SER A 1 71 ? 98.890 -0.831 -90.378 1.00 22.88 71 SER A CA 1
ATOM 544 C C . SER A 1 71 ? 98.202 -1.767 -89.339 1.00 22.88 71 SER A C 1
ATOM 546 O O . SER A 1 71 ? 98.121 -1.453 -88.157 1.00 22.88 71 SER A O 1
ATOM 548 N N . MET A 1 72 ? 97.718 -2.929 -89.817 1.00 23.91 72 MET A N 1
ATOM 549 C CA . MET A 1 72 ? 97.138 -4.106 -89.104 1.00 23.91 72 MET A CA 1
ATOM 550 C C . MET A 1 72 ? 98.220 -5.213 -88.839 1.00 23.91 72 MET A C 1
ATOM 552 O O . MET A 1 72 ? 99.357 -4.919 -89.215 1.00 23.91 72 MET A O 1
ATOM 556 N N . PRO A 1 73 ? 97.985 -6.455 -88.286 1.00 34.16 73 PRO A N 1
ATOM 557 C CA . PRO A 1 73 ? 96.737 -7.267 -88.200 1.00 34.16 73 PRO A CA 1
ATOM 558 C C . PRO A 1 73 ? 96.494 -8.162 -86.931 1.00 34.16 73 PRO A C 1
ATOM 560 O O . PRO A 1 73 ? 97.236 -8.126 -85.956 1.00 34.16 73 PRO A O 1
ATOM 563 N N . LEU A 1 74 ? 95.437 -9.000 -86.993 1.00 27.94 74 LEU A N 1
ATOM 564 C CA . LEU A 1 74 ? 95.046 -10.114 -86.082 1.00 27.94 74 LEU A CA 1
ATOM 565 C C . LEU A 1 74 ? 95.867 -11.413 -86.316 1.00 27.94 74 LEU A C 1
ATOM 567 O O . LEU A 1 74 ? 96.433 -11.547 -87.405 1.00 27.94 74 LEU A O 1
ATOM 571 N N . PRO A 1 75 ? 95.925 -12.383 -85.361 1.00 35.06 75 PRO A N 1
ATOM 572 C CA . PRO A 1 75 ? 95.166 -13.668 -85.499 1.00 35.06 75 PRO A CA 1
ATOM 573 C C . PRO A 1 75 ? 94.750 -14.375 -84.146 1.00 35.06 75 PRO A C 1
ATOM 575 O O . PRO A 1 75 ? 95.467 -14.240 -83.164 1.00 35.06 75 PRO A O 1
ATOM 578 N N . ILE A 1 76 ? 93.547 -14.968 -83.940 1.00 26.61 76 ILE A N 1
ATOM 579 C CA . ILE A 1 76 ? 92.986 -16.332 -84.268 1.00 26.61 76 ILE A CA 1
ATOM 580 C C . ILE A 1 76 ? 93.072 -17.415 -83.134 1.00 26.61 76 ILE A C 1
ATOM 582 O O . ILE A 1 76 ? 94.130 -17.599 -82.548 1.00 26.61 76 ILE A O 1
ATOM 586 N N . ASN A 1 77 ? 91.974 -18.191 -82.962 1.00 26.17 77 ASN A N 1
ATOM 587 C CA . ASN A 1 77 ? 91.769 -19.496 -82.258 1.00 26.17 77 ASN A CA 1
ATOM 588 C C . ASN A 1 77 ? 91.781 -19.555 -80.701 1.00 26.17 77 ASN A C 1
ATOM 590 O O . ASN A 1 77 ? 92.687 -19.033 -80.066 1.00 26.17 77 ASN A O 1
ATOM 594 N N . ASN A 1 78 ? 90.693 -20.006 -80.038 1.00 25.12 78 ASN A N 1
ATOM 595 C CA . ASN A 1 78 ? 90.167 -21.383 -79.765 1.00 25.12 78 ASN A CA 1
ATOM 596 C C . ASN A 1 78 ? 90.856 -22.036 -78.543 1.00 25.12 78 ASN A C 1
ATOM 598 O O . ASN A 1 78 ? 92.072 -22.165 -78.523 1.00 25.12 78 ASN A O 1
ATOM 602 N N . GLU A 1 79 ? 90.158 -22.225 -77.416 1.00 24.38 79 GLU A N 1
ATOM 603 C CA . GLU A 1 79 ? 89.221 -23.323 -77.049 1.00 24.38 79 GLU A CA 1
ATOM 604 C C . GLU A 1 79 ? 89.918 -24.552 -76.428 1.00 24.38 79 GLU A C 1
ATOM 606 O O . GLU A 1 79 ? 90.962 -24.985 -76.890 1.00 24.38 79 GLU A O 1
ATOM 611 N N . GLU A 1 80 ? 89.288 -25.079 -75.369 1.00 25.61 80 GLU A N 1
ATOM 612 C CA . GLU A 1 80 ? 89.517 -26.367 -74.686 1.00 25.61 80 GLU A CA 1
ATOM 613 C C . GLU A 1 80 ? 90.957 -26.807 -74.330 1.00 25.61 80 GLU A C 1
ATOM 615 O O . GLU A 1 80 ? 91.688 -27.352 -75.146 1.00 25.61 80 GLU A O 1
ATOM 620 N N . TYR A 1 81 ? 91.287 -26.758 -73.031 1.00 27.38 81 TYR A N 1
ATOM 621 C CA . TYR A 1 81 ? 91.538 -27.973 -72.225 1.00 27.38 81 TYR A CA 1
ATOM 622 C C . TYR A 1 81 ? 91.439 -27.599 -70.729 1.00 27.38 81 TYR A C 1
ATOM 624 O O . TYR A 1 81 ? 92.306 -26.923 -70.190 1.00 27.38 81 TYR A O 1
ATOM 632 N N . ASN A 1 82 ? 90.271 -27.716 -70.093 1.00 25.20 82 ASN A N 1
ATOM 633 C CA . ASN A 1 82 ? 89.717 -28.909 -69.429 1.00 25.20 82 ASN A CA 1
ATOM 634 C C . ASN A 1 82 ? 90.571 -29.517 -68.290 1.00 25.20 82 ASN A C 1
ATOM 636 O O . ASN A 1 82 ? 91.626 -30.090 -68.532 1.00 25.20 82 ASN A O 1
ATOM 640 N N . ALA A 1 83 ? 89.984 -29.472 -67.084 1.00 23.56 83 ALA A N 1
ATOM 641 C CA . ALA A 1 83 ? 90.146 -30.357 -65.921 1.00 23.56 83 ALA A CA 1
ATOM 642 C C . ALA A 1 83 ? 91.534 -30.584 -65.272 1.00 23.56 83 ALA A C 1
ATOM 644 O O . ALA A 1 83 ? 92.366 -31.318 -65.794 1.00 23.56 83 ALA A O 1
ATOM 645 N N . MET A 1 84 ? 91.659 -30.171 -63.998 1.00 24.00 84 MET A N 1
ATOM 646 C CA . MET A 1 84 ? 91.868 -31.108 -62.871 1.00 24.00 84 MET A CA 1
ATOM 647 C C . MET A 1 84 ? 91.614 -30.444 -61.495 1.00 24.00 84 MET A C 1
ATOM 649 O O . MET A 1 84 ? 92.065 -29.328 -61.267 1.00 24.00 84 MET A O 1
ATOM 653 N N . MET A 1 85 ? 90.965 -31.195 -60.587 1.00 28.14 85 MET A N 1
ATOM 654 C CA . MET A 1 85 ? 90.584 -30.885 -59.183 1.00 28.14 85 MET A CA 1
ATOM 655 C C . MET A 1 85 ? 89.528 -29.762 -58.999 1.00 28.14 85 MET A C 1
ATOM 657 O O . MET A 1 85 ? 89.688 -28.686 -59.562 1.00 28.14 85 MET A O 1
ATOM 661 N N . ASN A 1 86 ? 88.363 -29.927 -58.339 1.00 25.41 86 ASN A N 1
ATOM 662 C CA . ASN A 1 86 ? 87.936 -30.622 -57.089 1.00 25.41 86 ASN A CA 1
ATOM 663 C C . ASN A 1 86 ? 88.482 -29.947 -55.805 1.00 25.41 86 ASN A C 1
ATOM 665 O O . ASN A 1 86 ? 89.630 -29.518 -55.805 1.00 25.41 86 ASN A O 1
ATOM 669 N N . GLU A 1 87 ? 87.758 -29.807 -54.677 1.00 23.62 87 GLU A N 1
ATOM 670 C CA . GLU A 1 87 ? 86.427 -30.301 -54.211 1.00 23.62 87 GLU A CA 1
ATOM 671 C C . GLU A 1 87 ? 85.918 -29.403 -53.025 1.00 23.62 87 GLU A C 1
ATOM 673 O O . GLU A 1 87 ? 86.635 -28.467 -52.681 1.00 23.62 87 GLU A O 1
ATOM 678 N N . ALA A 1 88 ? 84.766 -29.523 -52.325 1.00 22.80 88 ALA A N 1
ATOM 679 C CA . ALA A 1 88 ? 83.634 -30.477 -52.235 1.00 22.80 88 ALA A CA 1
ATOM 680 C C . ALA A 1 88 ? 82.360 -29.806 -51.613 1.00 22.80 88 ALA A C 1
ATOM 682 O O . ALA A 1 88 ? 82.417 -28.650 -51.208 1.00 22.80 88 ALA A O 1
ATOM 683 N N . ALA A 1 89 ? 81.275 -30.592 -51.437 1.00 24.05 89 ALA A N 1
ATOM 684 C CA . ALA A 1 89 ? 80.027 -30.353 -50.659 1.00 24.05 89 ALA A CA 1
ATOM 685 C C . ALA A 1 89 ? 79.028 -29.280 -51.192 1.00 24.05 89 ALA A C 1
ATOM 687 O O . ALA A 1 89 ? 79.450 -28.208 -51.598 1.00 24.05 89 ALA A O 1
ATOM 688 N N . VAL A 1 90 ? 77.689 -29.439 -51.309 1.00 24.83 90 VAL A N 1
ATOM 689 C CA . VAL A 1 90 ? 76.612 -30.357 -50.816 1.00 24.83 90 VAL A CA 1
ATOM 690 C C . VAL A 1 90 ? 75.871 -29.922 -49.529 1.00 24.83 90 VAL A C 1
ATOM 692 O O . VAL A 1 90 ? 76.364 -30.181 -48.437 1.00 24.83 90 VAL A O 1
ATOM 695 N N . SER A 1 91 ? 74.635 -29.380 -49.652 1.00 23.47 91 SER A N 1
ATOM 696 C CA . SER A 1 91 ? 73.363 -29.933 -49.080 1.00 23.47 91 SER A CA 1
ATOM 697 C C . SER A 1 91 ? 72.173 -28.939 -48.901 1.00 23.47 91 SER A C 1
ATOM 699 O O . SER A 1 91 ? 72.312 -27.886 -48.295 1.00 23.47 91 SER A O 1
ATOM 701 N N . THR A 1 92 ? 70.970 -29.376 -49.329 1.00 24.48 92 THR A N 1
ATOM 702 C CA . THR A 1 92 ? 69.600 -29.109 -48.777 1.00 24.48 92 THR A CA 1
ATOM 703 C C . THR A 1 92 ? 68.960 -27.695 -48.693 1.00 24.48 92 THR A C 1
ATOM 705 O O . THR A 1 92 ? 69.617 -26.666 -48.655 1.00 24.48 92 THR A O 1
ATOM 708 N N . SER A 1 93 ? 67.612 -27.675 -48.674 1.00 26.67 93 SER A N 1
ATOM 709 C CA . SER A 1 93 ? 66.699 -26.500 -48.658 1.00 26.67 93 SER A CA 1
ATOM 710 C C . SER A 1 93 ? 65.868 -26.439 -47.353 1.00 26.67 93 SER A C 1
ATOM 712 O O . SER A 1 93 ? 65.827 -27.451 -46.650 1.00 26.67 93 SER A O 1
ATOM 714 N N . PRO A 1 94 ? 65.181 -25.318 -47.012 1.00 29.91 94 PRO A N 1
ATOM 715 C CA . PRO A 1 94 ? 63.794 -25.108 -47.486 1.00 29.91 94 PRO A CA 1
ATOM 716 C C . PRO A 1 94 ? 63.375 -23.621 -47.700 1.00 29.91 94 PRO A C 1
ATOM 718 O O . PRO A 1 94 ? 64.196 -22.710 -47.688 1.00 29.91 94 PRO A O 1
ATOM 721 N N . THR A 1 95 ? 62.075 -23.386 -47.929 1.00 27.28 95 THR A N 1
ATOM 722 C CA . THR A 1 95 ? 61.407 -22.094 -48.221 1.00 27.28 95 THR A CA 1
ATOM 723 C C . THR A 1 95 ? 60.840 -21.369 -46.991 1.00 27.28 95 THR A C 1
ATOM 725 O O . THR A 1 95 ? 60.346 -22.049 -46.094 1.00 27.28 95 THR A O 1
ATOM 728 N N . LEU A 1 96 ? 60.709 -20.029 -47.034 1.00 23.50 96 LEU A N 1
ATOM 729 C CA . LEU A 1 96 ? 59.551 -19.294 -46.470 1.00 23.50 96 LEU A CA 1
ATOM 730 C C . LEU A 1 96 ? 59.424 -17.856 -47.043 1.00 23.50 96 LEU A C 1
ATOM 732 O O . LEU A 1 96 ? 60.063 -17.548 -48.046 1.00 23.50 96 LEU A O 1
ATOM 736 N N . ASN A 1 97 ? 58.511 -17.035 -46.504 1.00 24.19 97 ASN A N 1
ATOM 737 C CA . ASN A 1 97 ? 57.774 -15.991 -47.237 1.00 24.19 97 ASN A CA 1
ATOM 738 C C . ASN A 1 97 ? 57.752 -14.605 -46.533 1.00 24.19 97 ASN A C 1
ATOM 740 O O . ASN A 1 97 ? 57.985 -14.534 -45.333 1.00 24.19 97 ASN A O 1
ATOM 744 N N . SER A 1 98 ? 57.310 -13.565 -47.261 1.00 25.48 98 SER A N 1
ATOM 745 C CA . SER A 1 98 ? 56.737 -12.286 -46.770 1.00 25.48 98 SER A CA 1
ATOM 746 C C . SER A 1 98 ? 57.643 -11.200 -46.135 1.00 25.48 98 SER A C 1
ATOM 748 O O . SER A 1 98 ? 58.304 -11.424 -45.133 1.00 25.48 98 SER A O 1
ATOM 750 N N . ASN A 1 99 ? 57.512 -9.977 -46.679 1.00 25.02 99 ASN A N 1
ATOM 751 C CA . ASN A 1 99 ? 57.622 -8.628 -46.077 1.00 25.02 99 ASN A CA 1
ATOM 752 C C . ASN A 1 99 ? 58.681 -8.315 -44.994 1.00 25.02 99 ASN A C 1
ATOM 754 O O . ASN A 1 99 ? 58.589 -8.804 -43.872 1.00 25.02 99 ASN A O 1
ATOM 758 N N . THR A 1 100 ? 59.499 -7.274 -45.237 1.00 26.62 100 THR A N 1
ATOM 759 C CA . THR A 1 100 ? 59.401 -5.944 -44.563 1.00 26.62 100 THR A CA 1
ATOM 760 C C . THR A 1 100 ? 60.620 -5.066 -44.883 1.00 26.62 100 THR A C 1
ATOM 762 O O . THR A 1 100 ? 61.736 -5.447 -44.551 1.00 26.62 100 THR A O 1
ATOM 765 N N . LEU A 1 101 ? 60.411 -3.861 -45.441 1.00 26.33 101 LEU A N 1
ATOM 766 C CA . LEU A 1 101 ? 61.251 -2.685 -45.143 1.00 26.33 101 LEU A CA 1
ATOM 767 C C . LEU A 1 101 ? 60.569 -1.359 -45.550 1.00 26.33 101 LEU A C 1
ATOM 769 O O . LEU A 1 101 ? 60.516 -0.985 -46.716 1.00 26.33 101 LEU A O 1
ATOM 773 N N . GLN A 1 102 ? 60.011 -0.714 -44.526 1.00 31.17 102 GLN A N 1
ATOM 774 C CA . GLN A 1 102 ? 59.710 0.711 -44.312 1.00 31.17 102 GLN A CA 1
ATOM 775 C C . GLN A 1 102 ? 59.695 1.724 -45.481 1.00 31.17 102 GLN A C 1
ATOM 777 O O . GLN A 1 102 ? 60.698 2.012 -46.132 1.00 31.17 102 GLN A O 1
ATOM 782 N N . PHE A 1 103 ? 58.581 2.463 -45.538 1.00 23.88 103 PHE A N 1
ATOM 783 C CA . PHE A 1 103 ? 58.600 3.913 -45.770 1.00 23.88 103 PHE A CA 1
ATOM 784 C C . PHE A 1 103 ? 59.140 4.610 -44.496 1.00 23.88 103 PHE A C 1
ATOM 786 O O . PHE A 1 103 ? 58.851 4.160 -43.389 1.00 23.88 103 PHE A O 1
ATOM 793 N N . ILE A 1 104 ? 59.919 5.688 -44.625 1.00 28.31 104 ILE A N 1
ATOM 794 C CA . ILE A 1 104 ? 60.635 6.329 -43.497 1.00 28.31 104 ILE A CA 1
ATOM 795 C C . ILE A 1 104 ? 59.710 7.292 -42.724 1.00 28.31 104 ILE A C 1
ATOM 797 O O . ILE A 1 104 ? 59.060 8.124 -43.355 1.00 28.31 104 ILE A O 1
ATOM 801 N N . GLY A 1 105 ? 59.677 7.224 -41.377 1.00 22.80 105 GLY A N 1
ATOM 802 C CA . GLY A 1 105 ? 58.649 7.939 -40.585 1.00 22.80 105 GLY A CA 1
ATOM 803 C C . GLY A 1 105 ? 58.927 8.391 -39.134 1.00 22.80 105 GLY A C 1
ATOM 804 O O . GLY A 1 105 ? 58.087 9.111 -38.612 1.00 22.80 105 GLY A O 1
ATOM 805 N N . LYS A 1 106 ? 60.074 8.068 -38.507 1.00 33.06 106 LYS A N 1
ATOM 806 C CA . LYS A 1 106 ? 60.487 8.468 -37.128 1.00 33.06 106 LYS A CA 1
ATOM 807 C C . LYS A 1 106 ? 59.579 8.050 -35.946 1.00 33.06 106 LYS A C 1
ATOM 809 O O . LYS A 1 106 ? 58.627 8.752 -35.616 1.00 33.06 106 LYS A O 1
ATOM 814 N N . GLN A 1 107 ? 60.024 7.059 -35.172 1.00 28.81 107 GLN A N 1
ATOM 815 C CA . GLN A 1 107 ? 59.834 7.008 -33.711 1.00 28.81 107 GLN A CA 1
ATOM 816 C C . GLN A 1 107 ? 60.958 6.174 -33.061 1.00 28.81 107 GLN A C 1
ATOM 818 O O . GLN A 1 107 ? 61.681 5.479 -33.766 1.00 28.81 107 GLN A O 1
ATOM 823 N N . ASP A 1 108 ? 61.164 6.350 -31.757 1.00 31.53 108 ASP A N 1
ATOM 824 C CA . ASP A 1 108 ? 62.392 6.084 -30.983 1.00 31.53 108 ASP A CA 1
ATOM 825 C C . ASP A 1 108 ? 63.113 4.725 -31.202 1.00 31.53 108 ASP A C 1
ATOM 827 O O . ASP A 1 108 ? 62.625 3.665 -30.828 1.00 31.53 108 ASP A O 1
ATOM 831 N N . GLU A 1 109 ? 64.352 4.767 -31.717 1.00 35.19 109 GLU A N 1
ATOM 832 C CA . GLU A 1 109 ? 65.109 3.587 -32.203 1.00 35.19 109 GLU A CA 1
ATOM 833 C C . GLU A 1 109 ? 65.920 2.813 -31.125 1.00 35.19 109 GLU A C 1
ATOM 835 O O . GLU A 1 109 ? 66.587 1.828 -31.437 1.00 35.19 109 GLU A O 1
ATOM 840 N N . ASN A 1 110 ? 65.898 3.223 -29.848 1.00 39.03 110 ASN A N 1
ATOM 841 C CA . ASN A 1 110 ? 66.858 2.738 -28.831 1.00 39.03 110 ASN A CA 1
ATOM 842 C C . ASN A 1 110 ? 66.583 1.338 -28.229 1.00 39.03 110 ASN A C 1
ATOM 844 O O . ASN A 1 110 ? 67.467 0.789 -27.562 1.00 39.03 110 ASN A O 1
ATOM 848 N N . GLU A 1 111 ? 65.397 0.750 -28.419 1.00 39.31 111 GLU A N 1
ATOM 849 C CA . GLU A 1 111 ? 65.067 -0.564 -27.831 1.00 39.31 111 GLU A CA 1
ATOM 850 C C . GLU A 1 111 ? 65.215 -1.737 -28.820 1.00 39.31 111 GLU A C 1
ATOM 852 O O . GLU A 1 111 ? 65.699 -2.803 -28.430 1.00 39.31 111 GLU A O 1
ATOM 857 N N . GLU A 1 112 ? 64.895 -1.555 -30.107 1.00 41.91 112 GLU A N 1
ATOM 858 C CA . GLU A 1 112 ? 64.900 -2.655 -31.089 1.00 41.91 112 GLU A CA 1
ATOM 859 C C . GLU A 1 112 ? 66.314 -3.150 -31.455 1.00 41.91 112 GLU A C 1
ATOM 861 O O . GLU A 1 112 ? 66.524 -4.354 -31.644 1.00 41.91 112 GLU A O 1
ATOM 866 N N . GLU A 1 113 ? 67.321 -2.268 -31.484 1.00 40.59 113 GLU A N 1
ATOM 867 C CA . GLU A 1 113 ? 68.697 -2.647 -31.852 1.00 40.59 113 GLU A CA 1
ATOM 868 C C . GLU A 1 113 ? 69.318 -3.635 -30.834 1.00 40.59 113 GLU A C 1
ATOM 870 O O . GLU A 1 113 ? 70.018 -4.587 -31.202 1.00 40.59 113 GLU A O 1
ATOM 875 N N . ASN A 1 114 ? 68.960 -3.504 -29.548 1.00 48.62 114 ASN A N 1
ATOM 876 C CA . ASN A 1 114 ? 69.330 -4.459 -28.495 1.00 48.62 114 ASN A CA 1
ATOM 877 C C . ASN A 1 114 ? 68.717 -5.854 -28.715 1.00 48.62 114 ASN A C 1
ATOM 879 O O . ASN A 1 114 ? 69.342 -6.873 -28.391 1.00 48.62 114 ASN A O 1
ATOM 883 N N . VAL A 1 115 ? 67.508 -5.931 -29.278 1.00 48.34 115 VAL A N 1
ATOM 884 C CA . VAL A 1 115 ? 66.828 -7.206 -29.550 1.00 48.34 115 VAL A CA 1
ATOM 885 C C . VAL A 1 115 ? 67.567 -7.967 -30.651 1.00 48.34 115 VAL A C 1
ATOM 887 O O . VAL A 1 115 ? 67.924 -9.129 -30.454 1.00 48.34 115 VAL A O 1
ATOM 890 N N . PHE A 1 116 ? 67.909 -7.315 -31.764 1.00 43.94 116 PHE A N 1
ATOM 891 C CA . PHE A 1 116 ? 68.606 -7.988 -32.868 1.00 43.94 116 PHE A CA 1
ATOM 892 C C . PHE A 1 116 ? 70.021 -8.458 -32.482 1.00 43.94 116 PHE A C 1
ATOM 894 O O . PHE A 1 116 ? 70.395 -9.607 -32.743 1.00 43.94 116 PHE A O 1
ATOM 901 N N . VAL A 1 117 ? 70.793 -7.621 -31.777 1.00 49.38 117 VAL A N 1
ATOM 902 C CA . VAL A 1 117 ? 72.144 -7.983 -31.306 1.00 49.38 117 VAL A CA 1
ATOM 903 C C . VAL A 1 117 ? 72.103 -9.106 -30.259 1.00 49.38 117 VAL A C 1
ATOM 905 O O . VAL A 1 117 ? 72.970 -9.988 -30.265 1.00 49.38 117 VAL A O 1
ATOM 908 N N . SER A 1 118 ? 71.097 -9.134 -29.378 1.00 55.03 118 SER A N 1
ATOM 909 C CA . SER A 1 118 ? 70.948 -10.212 -28.387 1.00 55.03 118 SER A CA 1
ATOM 910 C C . SER A 1 118 ? 70.463 -11.535 -28.997 1.00 55.03 118 SER A C 1
ATOM 912 O O . SER A 1 118 ? 70.925 -12.594 -28.564 1.00 55.03 118 SER A O 1
ATOM 914 N N . ILE A 1 119 ? 69.634 -11.504 -30.047 1.00 54.94 119 ILE A N 1
ATOM 915 C CA . ILE A 1 119 ? 69.259 -12.691 -30.837 1.00 54.94 119 ILE A CA 1
ATOM 916 C C . ILE A 1 119 ? 70.491 -13.289 -31.534 1.00 54.94 119 ILE A C 1
ATOM 918 O O . ILE A 1 119 ? 70.740 -14.491 -31.411 1.00 54.94 119 ILE A O 1
ATOM 922 N N . ILE A 1 120 ? 71.312 -12.467 -32.196 1.00 52.31 120 ILE A N 1
ATOM 923 C CA . ILE A 1 120 ? 72.538 -12.930 -32.872 1.00 52.31 120 ILE A CA 1
ATOM 924 C C . ILE A 1 120 ? 73.552 -13.484 -31.856 1.00 52.31 120 ILE A C 1
ATOM 926 O O . ILE A 1 120 ? 74.153 -14.536 -32.102 1.00 52.31 120 ILE A O 1
ATOM 930 N N . LYS A 1 121 ? 73.693 -12.864 -30.673 1.00 56.09 121 LYS A N 1
ATOM 931 C CA . LYS A 1 121 ? 74.491 -13.431 -29.569 1.00 56.09 121 LYS A CA 1
ATOM 932 C C . LYS A 1 121 ? 73.943 -14.773 -29.076 1.00 56.09 121 LYS A C 1
ATOM 934 O O . LYS A 1 121 ? 74.730 -15.701 -28.928 1.00 56.09 121 LYS A O 1
ATOM 939 N N . LYS A 1 122 ? 72.627 -14.925 -28.878 1.00 57.53 122 LYS A N 1
ATOM 940 C CA . LYS A 1 122 ? 72.030 -16.211 -28.463 1.00 57.53 122 LYS A CA 1
ATOM 941 C C . LYS A 1 122 ? 72.246 -17.313 -29.500 1.00 57.53 122 LYS A C 1
ATOM 943 O O . LYS A 1 122 ? 72.683 -18.399 -29.138 1.00 57.53 122 LYS A O 1
ATOM 948 N N . SER A 1 123 ? 71.998 -17.022 -30.776 1.00 50.91 123 SER A N 1
ATOM 949 C CA . SER A 1 123 ? 72.167 -17.980 -31.877 1.00 50.91 123 SER A CA 1
ATOM 950 C C . SER A 1 123 ? 73.627 -18.425 -32.033 1.00 50.91 123 SER A C 1
ATOM 952 O O . SER A 1 123 ? 73.920 -19.621 -32.063 1.00 50.91 123 SER A O 1
ATOM 954 N N . SER A 1 124 ? 74.576 -17.482 -32.017 1.00 54.75 124 SER A N 1
ATOM 955 C CA . SER A 1 124 ? 76.007 -17.822 -32.058 1.00 54.75 124 SER A CA 1
ATOM 956 C C . SER A 1 124 ? 76.478 -18.580 -30.807 1.00 54.75 124 SER A C 1
ATOM 958 O O . SER A 1 124 ? 77.269 -19.514 -30.931 1.00 54.75 124 SER A O 1
ATOM 960 N N . GLN A 1 125 ? 75.950 -18.264 -29.618 1.00 59.34 125 GLN A N 1
ATOM 961 C CA . GLN A 1 125 ? 76.215 -19.027 -28.391 1.00 59.34 125 GLN A CA 1
ATOM 962 C C . GLN A 1 125 ? 75.640 -20.450 -28.441 1.00 59.34 125 GLN A C 1
ATOM 964 O O . GLN A 1 125 ? 76.333 -21.379 -28.036 1.00 59.34 125 GLN A O 1
ATOM 969 N N . GLN A 1 126 ? 74.430 -20.656 -28.973 1.00 61.41 126 GLN A N 1
ATOM 970 C CA . GLN A 1 126 ? 73.862 -21.998 -29.158 1.00 61.41 126 GLN A CA 1
ATOM 971 C C . GLN A 1 126 ? 74.697 -22.834 -30.133 1.00 61.41 126 GLN A C 1
ATOM 973 O O . GLN A 1 126 ? 75.088 -23.941 -29.776 1.00 61.41 126 GLN A O 1
ATOM 978 N N . ASN A 1 127 ? 75.065 -22.289 -31.297 1.00 57.59 127 ASN A N 1
ATOM 979 C CA . ASN A 1 127 ? 75.914 -22.996 -32.266 1.00 57.59 127 ASN A CA 1
ATOM 980 C C . ASN A 1 127 ? 77.306 -23.326 -31.693 1.00 57.59 127 ASN A C 1
ATOM 982 O O . ASN A 1 127 ? 77.856 -24.393 -31.973 1.00 57.59 127 ASN A O 1
ATOM 986 N N . ALA A 1 128 ? 77.874 -22.442 -30.863 1.00 59.50 128 ALA A N 1
ATOM 987 C CA . ALA A 1 128 ? 79.130 -22.703 -30.162 1.00 59.50 128 ALA A CA 1
ATOM 988 C C . ALA A 1 128 ? 78.984 -23.818 -29.111 1.00 59.50 128 ALA A C 1
ATOM 990 O O . ALA A 1 128 ? 79.821 -24.717 -29.065 1.00 59.50 128 ALA A O 1
ATOM 991 N N . ILE A 1 129 ? 77.914 -23.803 -28.308 1.00 60.97 129 ILE A N 1
ATOM 992 C CA . ILE A 1 129 ? 77.620 -24.852 -27.318 1.00 60.97 129 ILE A CA 1
ATOM 993 C C . ILE A 1 129 ? 77.392 -26.200 -28.012 1.00 60.97 129 ILE A C 1
ATOM 995 O O . ILE A 1 129 ? 78.001 -27.187 -27.614 1.00 60.97 129 ILE A O 1
ATOM 999 N N . GLU A 1 130 ? 76.597 -26.250 -29.084 1.00 59.72 130 GLU A N 1
ATOM 1000 C CA . GLU A 1 130 ? 76.339 -27.484 -29.836 1.00 59.72 130 GLU A CA 1
ATOM 1001 C C . GLU A 1 130 ? 77.624 -28.050 -30.468 1.00 59.72 130 GLU A C 1
ATOM 1003 O O . GLU A 1 130 ? 77.870 -29.256 -30.411 1.00 59.72 130 GLU A O 1
ATOM 1008 N N . SER A 1 131 ? 78.496 -27.178 -30.987 1.00 57.88 131 SER A N 1
ATOM 1009 C CA . SER A 1 131 ? 79.814 -27.570 -31.507 1.00 57.88 131 SER A CA 1
ATOM 1010 C C . SER A 1 131 ? 80.746 -28.096 -30.409 1.00 57.88 131 SER A C 1
ATOM 1012 O O . SER A 1 131 ? 81.468 -29.064 -30.633 1.00 57.88 131 SER A O 1
ATOM 1014 N N . ILE A 1 132 ? 80.719 -27.500 -29.211 1.00 60.62 132 ILE A N 1
ATOM 1015 C CA . ILE A 1 132 ? 81.499 -27.959 -28.050 1.00 60.62 132 ILE A CA 1
ATOM 1016 C C . ILE A 1 132 ? 80.976 -29.310 -27.542 1.00 60.62 132 ILE A C 1
ATOM 1018 O O . ILE A 1 132 ? 81.779 -30.196 -27.257 1.00 60.62 132 ILE A O 1
ATOM 1022 N N . CYS A 1 133 ? 79.655 -29.509 -27.490 1.00 58.72 133 CYS A N 1
ATOM 1023 C CA . CYS A 1 133 ? 79.050 -30.791 -27.123 1.00 58.72 133 CYS A CA 1
ATOM 1024 C C . CYS A 1 133 ? 79.458 -31.917 -28.087 1.00 58.72 133 CYS A C 1
ATOM 1026 O O . CYS A 1 133 ? 79.855 -32.982 -27.624 1.00 58.72 133 CYS A O 1
ATOM 1028 N N . ARG A 1 134 ? 79.462 -31.666 -29.406 1.00 62.19 134 ARG A N 1
ATOM 1029 C CA . ARG A 1 134 ? 79.915 -32.643 -30.420 1.00 62.19 134 ARG A CA 1
ATOM 1030 C C . ARG A 1 134 ? 81.419 -32.951 -30.387 1.00 62.19 134 ARG A C 1
ATOM 1032 O O . ARG A 1 134 ? 81.840 -33.923 -31.003 1.00 62.19 134 ARG A O 1
ATOM 1039 N N . LEU A 1 135 ? 82.238 -32.144 -29.705 1.00 60.09 135 LEU A N 1
ATOM 1040 C CA . LEU A 1 135 ? 83.681 -32.390 -29.542 1.00 60.09 135 LEU A CA 1
ATOM 1041 C C . LEU A 1 135 ? 84.054 -33.052 -28.201 1.00 60.09 135 LEU A C 1
ATOM 1043 O O . LEU A 1 135 ? 85.227 -33.359 -27.996 1.00 60.09 135 LEU A O 1
ATOM 1047 N N . LEU A 1 136 ? 83.096 -33.263 -27.290 1.00 61.06 136 LEU A N 1
ATOM 1048 C CA . LEU A 1 136 ? 83.341 -33.733 -25.917 1.00 61.06 136 LEU A CA 1
ATOM 1049 C C . LEU A 1 136 ? 82.446 -34.924 -25.520 1.00 61.06 136 LEU A C 1
ATOM 1051 O O . LEU A 1 136 ? 82.047 -35.052 -24.363 1.00 61.06 136 LEU A O 1
ATOM 1055 N N . GLU A 1 137 ? 82.141 -35.815 -26.467 1.00 60.69 137 GLU A N 1
ATOM 1056 C CA . GLU A 1 137 ? 81.308 -37.004 -26.214 1.00 60.69 137 GLU A CA 1
ATOM 1057 C C . GLU A 1 137 ? 82.012 -38.088 -25.367 1.00 60.69 137 GLU A C 1
ATOM 1059 O O . GLU A 1 137 ? 81.338 -38.921 -24.759 1.00 60.69 137 GLU A O 1
ATOM 1064 N N . THR A 1 138 ? 83.350 -38.070 -25.263 1.00 59.88 138 THR A N 1
ATOM 1065 C CA . THR A 1 138 ? 84.133 -39.034 -24.466 1.00 59.88 138 THR A CA 1
ATOM 1066 C C . THR A 1 138 ? 85.003 -38.379 -23.378 1.00 59.88 138 THR A C 1
ATOM 1068 O O . THR A 1 138 ? 85.658 -37.369 -23.635 1.00 59.88 138 THR A O 1
ATOM 1071 N N . PRO A 1 139 ? 85.119 -38.971 -22.163 1.00 58.16 139 PRO A N 1
ATOM 1072 C CA . PRO A 1 139 ? 85.885 -38.377 -21.054 1.00 58.16 139 PRO A CA 1
ATOM 1073 C C . PRO A 1 139 ? 87.386 -38.161 -21.309 1.00 58.16 139 PRO A C 1
ATOM 1075 O O . PRO A 1 139 ? 88.031 -37.435 -20.559 1.00 58.16 139 PRO A O 1
ATOM 1078 N N . GLN A 1 140 ? 87.952 -38.797 -22.338 1.00 60.00 140 GLN A N 1
ATOM 1079 C CA . GLN A 1 140 ? 89.367 -38.679 -22.710 1.00 60.00 140 GLN A CA 1
ATOM 1080 C C . GLN A 1 140 ? 89.672 -37.417 -23.538 1.00 60.00 140 GLN A C 1
ATOM 1082 O O . GLN A 1 140 ? 90.832 -37.032 -23.666 1.00 60.00 140 GLN A O 1
ATOM 1087 N N . ASP A 1 141 ? 88.660 -36.731 -24.072 1.00 57.62 141 ASP A N 1
ATOM 1088 C CA . ASP A 1 141 ? 88.857 -35.540 -24.911 1.00 57.62 141 ASP A CA 1
ATOM 1089 C C . ASP A 1 141 ? 89.028 -34.243 -24.101 1.00 57.62 141 ASP A C 1
ATOM 1091 O O . ASP A 1 141 ? 89.490 -33.231 -24.630 1.00 57.62 141 ASP A O 1
ATOM 1095 N N . LEU A 1 142 ? 88.783 -34.298 -22.786 1.00 59.72 142 LEU A N 1
ATOM 1096 C CA . LEU A 1 142 ? 89.066 -33.208 -21.847 1.00 59.72 142 LEU A CA 1
ATOM 1097 C C . LEU A 1 142 ? 90.559 -32.827 -21.788 1.00 59.72 142 LEU A C 1
ATOM 1099 O O . LEU A 1 142 ? 90.863 -31.654 -21.575 1.00 59.72 142 LEU A O 1
ATOM 1103 N N . GLU A 1 143 ? 91.493 -33.755 -22.039 1.00 61.94 143 GLU A N 1
ATOM 1104 C CA . GLU A 1 143 ? 92.930 -33.425 -22.134 1.00 61.94 143 GLU A CA 1
ATOM 1105 C C . GLU A 1 143 ? 93.259 -32.570 -23.371 1.00 61.94 143 GLU A C 1
ATOM 1107 O O . GLU A 1 143 ? 94.141 -31.713 -23.319 1.00 61.94 143 GLU A O 1
ATOM 1112 N N . LYS A 1 144 ? 92.515 -32.728 -24.475 1.00 61.12 144 LYS A N 1
ATOM 1113 C CA . LYS A 1 144 ? 92.746 -31.997 -25.739 1.00 61.12 144 LYS A CA 1
ATOM 1114 C C . LYS A 1 144 ? 92.227 -30.557 -25.701 1.00 61.12 144 LYS A C 1
ATOM 1116 O O . LYS A 1 144 ? 92.535 -29.765 -26.595 1.00 61.12 144 LYS A O 1
ATOM 1121 N N . LEU A 1 145 ? 91.450 -30.197 -24.676 1.00 62.19 145 LEU A N 1
ATOM 1122 C CA . LEU A 1 145 ? 90.784 -28.897 -24.556 1.00 62.19 145 LEU A CA 1
ATOM 1123 C C . LEU A 1 145 ? 91.779 -27.718 -24.545 1.00 62.19 145 LEU A C 1
ATOM 1125 O O . LEU A 1 145 ? 91.465 -26.643 -25.057 1.00 62.19 145 LEU A O 1
ATOM 1129 N N . ALA A 1 146 ? 92.985 -27.910 -24.000 1.00 66.12 146 ALA A N 1
ATOM 1130 C CA . ALA A 1 146 ? 94.026 -26.881 -23.960 1.00 66.12 146 ALA A CA 1
ATOM 1131 C C . ALA A 1 146 ? 94.606 -26.568 -25.355 1.00 66.12 146 ALA A C 1
ATOM 1133 O O . ALA A 1 146 ? 94.706 -25.397 -25.733 1.00 66.12 146 ALA A O 1
ATOM 1134 N N . ASP A 1 147 ? 94.922 -27.599 -26.143 1.00 66.31 147 ASP A N 1
ATOM 1135 C CA . ASP A 1 147 ? 95.463 -27.448 -27.500 1.00 66.31 147 ASP A CA 1
ATOM 1136 C C . ASP A 1 147 ? 94.401 -26.954 -28.486 1.00 66.31 147 ASP A C 1
ATOM 1138 O O . ASP A 1 147 ? 94.677 -26.068 -29.300 1.00 66.31 147 ASP A O 1
ATOM 1142 N N . LEU A 1 148 ? 93.164 -27.453 -28.370 1.00 63.56 148 LEU A N 1
ATOM 1143 C CA . LEU A 1 148 ? 92.018 -26.927 -29.117 1.00 63.56 148 LEU A CA 1
ATOM 1144 C C . LEU A 1 148 ? 91.829 -25.434 -28.833 1.00 63.56 148 LEU A C 1
ATOM 1146 O O . LEU A 1 148 ? 91.776 -24.644 -29.776 1.00 63.56 148 LEU A O 1
ATOM 1150 N N . LYS A 1 149 ? 91.844 -25.025 -27.555 1.00 69.12 149 LYS A N 1
ATOM 1151 C CA . LYS A 1 149 ? 91.762 -23.611 -27.167 1.00 69.12 149 LYS A CA 1
ATOM 1152 C C . LYS A 1 149 ? 92.916 -22.785 -27.750 1.00 69.12 149 LYS A C 1
ATOM 1154 O O . LYS A 1 149 ? 92.668 -21.705 -28.284 1.00 69.12 149 LYS A O 1
ATOM 1159 N N . SER A 1 150 ? 94.154 -23.291 -27.711 1.00 72.81 150 SER A N 1
ATOM 1160 C CA . SER A 1 150 ? 95.323 -22.614 -28.302 1.00 72.81 150 SER A CA 1
ATOM 1161 C C . SER A 1 150 ? 95.195 -22.432 -29.819 1.00 72.81 150 SER A C 1
ATOM 1163 O O . SER A 1 150 ? 95.535 -21.371 -30.344 1.00 72.81 150 SER A O 1
ATOM 1165 N N . ASN A 1 151 ? 94.679 -23.433 -30.534 1.00 69.62 151 ASN A N 1
ATOM 1166 C CA . ASN A 1 151 ? 94.474 -23.344 -31.978 1.00 69.62 151 ASN A CA 1
ATOM 1167 C C . ASN A 1 151 ? 93.314 -22.405 -32.339 1.00 69.62 151 ASN A C 1
ATOM 1169 O O . ASN A 1 151 ? 93.477 -21.583 -33.242 1.00 69.62 151 ASN A O 1
ATOM 1173 N N . THR A 1 152 ? 92.204 -22.420 -31.589 1.00 67.50 152 THR A N 1
ATOM 1174 C CA . THR A 1 152 ? 91.130 -21.429 -31.778 1.00 67.50 152 THR A CA 1
ATOM 1175 C C . THR A 1 152 ? 91.605 -20.005 -31.488 1.00 67.50 152 THR A C 1
ATOM 1177 O O . THR A 1 152 ? 91.271 -19.104 -32.248 1.00 67.50 152 THR A O 1
ATOM 1180 N N . GLN A 1 153 ? 92.450 -19.795 -30.468 1.00 74.25 153 GLN A N 1
ATOM 1181 C CA . GLN A 1 153 ? 93.032 -18.484 -30.150 1.00 74.25 153 GLN A CA 1
ATOM 1182 C C . GLN A 1 153 ? 93.847 -17.940 -31.338 1.00 74.25 153 GLN A C 1
ATOM 1184 O O . GLN A 1 153 ? 93.618 -16.820 -31.785 1.00 74.25 153 GLN A O 1
ATOM 1189 N N . LYS A 1 154 ? 94.719 -18.770 -31.926 1.00 75.38 154 LYS A N 1
ATOM 1190 C CA . LYS A 1 154 ? 95.522 -18.413 -33.112 1.00 75.38 154 LYS A CA 1
ATOM 1191 C C . LYS A 1 154 ? 94.670 -18.178 -34.364 1.00 75.38 154 LYS A C 1
ATOM 1193 O O . LYS A 1 154 ? 95.037 -17.362 -35.207 1.00 75.38 154 LYS A O 1
ATOM 1198 N N . GLN A 1 155 ? 93.547 -18.885 -34.519 1.00 73.31 155 GLN A N 1
ATOM 1199 C CA . GLN A 1 155 ? 92.600 -18.615 -35.607 1.00 73.31 155 GLN A CA 1
ATOM 1200 C C . GLN A 1 155 ? 91.843 -17.298 -35.399 1.00 73.31 155 GLN A C 1
ATOM 1202 O O . GLN A 1 155 ? 91.642 -16.589 -36.380 1.00 73.31 155 GLN A O 1
ATOM 1207 N N . VAL A 1 156 ? 91.496 -16.932 -34.160 1.00 74.69 156 VAL A N 1
ATOM 1208 C CA . VAL A 1 156 ? 90.930 -15.610 -33.837 1.00 74.69 156 VAL A CA 1
ATOM 1209 C C . VAL A 1 156 ? 91.942 -14.504 -34.141 1.00 74.69 156 VAL A C 1
ATOM 1211 O O . VAL A 1 156 ? 91.633 -13.643 -34.953 1.00 74.69 156 VAL A O 1
ATOM 1214 N N . GLU A 1 157 ? 93.173 -14.579 -33.629 1.00 75.75 157 GLU A N 1
ATOM 1215 C CA . GLU A 1 157 ? 94.231 -13.579 -33.891 1.00 75.75 157 GLU A CA 1
ATOM 1216 C C . GLU A 1 157 ? 94.520 -13.409 -35.400 1.00 75.75 157 GLU A C 1
ATOM 1218 O O . GLU A 1 157 ? 94.725 -12.297 -35.903 1.00 75.75 157 GLU A O 1
ATOM 1223 N N . LYS A 1 158 ? 94.486 -14.511 -36.165 1.00 76.62 158 LYS A N 1
ATOM 1224 C CA . LYS A 1 158 ? 94.623 -14.482 -37.630 1.00 76.62 158 LYS A CA 1
ATOM 1225 C C . LYS A 1 158 ? 93.418 -13.830 -38.323 1.00 76.62 158 LYS A C 1
ATOM 1227 O O . LYS A 1 158 ? 93.603 -13.120 -39.309 1.00 76.62 158 LYS A O 1
ATOM 1232 N N . LEU A 1 159 ? 92.199 -14.059 -37.838 1.00 73.25 159 LEU A N 1
ATOM 1233 C CA . LEU A 1 159 ? 90.994 -13.428 -38.383 1.00 73.25 159 LEU A CA 1
ATOM 1234 C C . LEU A 1 159 ? 90.918 -11.941 -38.012 1.00 73.25 159 LEU A C 1
ATOM 1236 O O . LEU A 1 159 ? 90.605 -11.133 -38.878 1.00 73.25 159 LEU A O 1
ATOM 1240 N N . GLU A 1 160 ? 91.276 -11.552 -36.788 1.00 75.38 160 GLU A N 1
ATOM 1241 C CA . GLU A 1 160 ? 91.335 -10.150 -36.349 1.00 75.38 160 GLU A CA 1
ATOM 1242 C C . GLU A 1 160 ? 92.333 -9.336 -37.183 1.00 75.38 160 GLU A C 1
ATOM 1244 O O . GLU A 1 160 ? 92.000 -8.258 -37.677 1.00 75.38 160 GLU A O 1
ATOM 1249 N N . THR A 1 161 ? 93.536 -9.868 -37.421 1.00 76.31 161 THR A N 1
ATOM 1250 C CA . THR A 1 161 ? 94.543 -9.209 -38.275 1.00 76.31 161 THR A CA 1
ATOM 1251 C C . THR A 1 161 ? 94.112 -9.122 -39.745 1.00 76.31 161 THR A C 1
ATOM 1253 O O . THR A 1 161 ? 94.385 -8.117 -40.411 1.00 76.31 161 THR A O 1
ATOM 1256 N N . GLN A 1 162 ? 93.379 -10.118 -40.251 1.00 78.19 162 GLN A N 1
ATOM 1257 C CA . GLN A 1 162 ? 92.831 -10.117 -41.611 1.00 78.19 162 GLN A CA 1
ATOM 1258 C C . GLN A 1 162 ? 91.632 -9.158 -41.769 1.00 78.19 162 GLN A C 1
ATOM 1260 O O . GLN A 1 162 ? 91.539 -8.450 -42.770 1.00 78.19 162 GLN A O 1
ATOM 1265 N N . VAL A 1 163 ? 90.756 -9.055 -40.764 1.00 74.75 163 VAL A N 1
ATOM 1266 C CA . VAL A 1 163 ? 89.660 -8.068 -40.716 1.00 74.75 163 VAL A CA 1
ATOM 1267 C C . VAL A 1 163 ? 90.209 -6.647 -40.567 1.00 74.75 163 VAL A C 1
ATOM 1269 O O . VAL A 1 163 ? 89.756 -5.744 -41.264 1.00 74.75 163 VAL A O 1
ATOM 1272 N N . SER A 1 164 ? 91.229 -6.435 -39.731 1.00 76.50 164 SER A N 1
ATOM 1273 C CA . SER A 1 164 ? 91.868 -5.126 -39.539 1.00 76.50 164 SER A CA 1
ATOM 1274 C C . SER A 1 164 ? 92.494 -4.578 -40.832 1.00 76.50 164 SER A C 1
ATOM 1276 O O . SER A 1 164 ? 92.326 -3.397 -41.151 1.00 76.50 164 SER A O 1
ATOM 1278 N N . THR A 1 165 ? 93.146 -5.434 -41.626 1.00 78.56 165 THR A N 1
ATOM 1279 C CA . THR A 1 165 ? 93.750 -5.041 -42.914 1.00 78.56 165 THR A CA 1
ATOM 1280 C C . THR A 1 165 ? 92.711 -4.813 -44.018 1.00 78.56 165 THR A C 1
ATOM 1282 O O . THR A 1 165 ? 92.831 -3.834 -44.760 1.00 78.56 165 THR A O 1
ATOM 1285 N N . LEU A 1 166 ? 91.653 -5.630 -44.090 1.00 76.81 166 LEU A N 1
ATOM 1286 C CA . LEU A 1 166 ? 90.530 -5.418 -45.020 1.00 76.81 166 LEU A CA 1
ATOM 1287 C C . LEU A 1 166 ? 89.709 -4.163 -44.679 1.00 76.81 166 LEU A C 1
ATOM 1289 O O . LEU A 1 166 ? 89.365 -3.386 -45.566 1.00 76.81 166 LEU A O 1
ATOM 1293 N N . SER A 1 167 ? 89.445 -3.915 -43.395 1.00 72.31 167 SER A N 1
ATOM 1294 C CA . SER A 1 167 ? 88.752 -2.703 -42.948 1.00 72.31 167 SER A CA 1
ATOM 1295 C C . SER A 1 167 ? 89.577 -1.447 -43.226 1.00 72.31 167 SER A C 1
ATOM 1297 O O . SER A 1 167 ? 89.016 -0.448 -43.664 1.00 72.31 167 SER A O 1
ATOM 1299 N N . SER A 1 168 ? 90.897 -1.482 -43.006 1.00 73.94 168 SER A N 1
ATOM 1300 C CA . SER A 1 168 ? 91.770 -0.333 -43.291 1.00 73.94 168 SER A CA 1
ATOM 1301 C C . SER A 1 168 ? 91.786 0.013 -44.781 1.00 73.94 168 SER A C 1
ATOM 1303 O O . SER A 1 168 ? 91.626 1.179 -45.133 1.00 73.94 168 SER A O 1
ATOM 1305 N N . THR A 1 169 ? 91.898 -0.991 -45.657 1.00 81.06 169 THR A N 1
ATOM 1306 C CA . THR A 1 169 ? 91.904 -0.769 -47.114 1.00 81.06 169 THR A CA 1
ATOM 1307 C C . THR A 1 169 ? 90.562 -0.252 -47.630 1.00 81.06 169 THR A C 1
ATOM 1309 O O . THR A 1 169 ? 90.552 0.718 -48.383 1.00 81.06 169 THR A O 1
ATOM 1312 N N . GLN A 1 170 ? 89.424 -0.782 -47.164 1.00 78.00 170 GLN A N 1
ATOM 1313 C CA . GLN A 1 170 ? 88.116 -0.231 -47.551 1.00 78.00 170 GLN A CA 1
ATOM 1314 C C . GLN A 1 170 ? 87.863 1.188 -47.015 1.00 78.00 170 GLN A C 1
ATOM 1316 O O . GLN A 1 170 ? 87.184 1.973 -47.675 1.00 78.00 170 GLN A O 1
ATOM 1321 N N . ILE A 1 171 ? 88.417 1.552 -45.853 1.00 80.75 171 ILE A N 1
ATOM 1322 C CA . ILE A 1 171 ? 88.359 2.931 -45.342 1.00 80.75 171 ILE A CA 1
ATOM 1323 C C . ILE A 1 171 ? 89.216 3.872 -46.208 1.00 80.75 171 ILE A C 1
ATOM 1325 O O . ILE A 1 171 ? 88.777 4.985 -46.496 1.00 80.75 171 ILE A O 1
ATOM 1329 N N . GLU A 1 172 ? 90.397 3.445 -46.671 1.00 81.94 172 GLU A N 1
ATOM 1330 C CA . GLU A 1 172 ? 91.220 4.241 -47.597 1.00 81.94 172 GLU A CA 1
ATOM 1331 C C . GLU A 1 172 ? 90.574 4.392 -48.983 1.00 81.94 172 GLU A C 1
ATOM 1333 O O . GLU A 1 172 ? 90.563 5.498 -49.527 1.00 81.94 172 GLU A O 1
ATOM 1338 N N . GLU A 1 173 ? 89.992 3.329 -49.546 1.00 74.56 173 GLU A N 1
ATOM 1339 C CA . GLU A 1 173 ? 89.233 3.401 -50.805 1.00 74.56 173 GLU A CA 1
ATOM 1340 C C . GLU A 1 173 ? 88.010 4.323 -50.675 1.00 74.56 173 GLU A C 1
ATOM 1342 O O . GLU A 1 173 ? 87.729 5.124 -51.571 1.00 74.56 173 GLU A O 1
ATOM 1347 N N . ALA A 1 174 ? 87.310 4.275 -49.538 1.00 74.81 174 ALA A N 1
ATOM 1348 C CA . ALA A 1 174 ? 86.160 5.130 -49.278 1.00 74.81 174 ALA A CA 1
ATOM 1349 C C . ALA A 1 174 ? 86.533 6.600 -49.055 1.00 74.81 174 ALA A C 1
ATOM 1351 O O . ALA A 1 174 ? 85.843 7.467 -49.592 1.00 74.81 174 ALA A O 1
ATOM 1352 N N . ASP A 1 175 ? 87.614 6.922 -48.335 1.00 76.62 175 ASP A N 1
ATOM 1353 C CA . ASP A 1 175 ? 88.040 8.321 -48.201 1.00 76.62 175 ASP A CA 1
ATOM 1354 C C . ASP A 1 175 ? 88.587 8.868 -49.532 1.00 76.62 175 ASP A C 1
ATOM 1356 O O . ASP A 1 175 ? 88.283 10.003 -49.898 1.00 76.62 175 ASP A O 1
ATOM 1360 N N . GLN A 1 176 ? 89.264 8.048 -50.348 1.00 79.50 176 GLN A N 1
ATOM 1361 C CA . GLN A 1 176 ? 89.591 8.414 -51.734 1.00 79.50 176 GLN A CA 1
ATOM 1362 C C . GLN A 1 176 ? 88.327 8.681 -52.569 1.00 79.50 176 GLN A C 1
ATOM 1364 O O . GLN A 1 176 ? 88.245 9.708 -53.250 1.00 79.50 176 GLN A O 1
ATOM 1369 N N . ALA A 1 177 ? 87.300 7.830 -52.472 1.00 75.75 177 ALA A N 1
ATOM 1370 C CA . ALA A 1 177 ? 86.013 8.046 -53.134 1.00 75.75 177 ALA A CA 1
ATOM 1371 C C . ALA A 1 177 ? 85.286 9.302 -52.614 1.00 75.75 177 ALA A C 1
ATOM 1373 O O . ALA A 1 177 ? 84.687 10.037 -53.399 1.00 75.75 177 ALA A O 1
ATOM 1374 N N . ILE A 1 178 ? 85.376 9.611 -51.318 1.00 78.31 178 ILE A N 1
ATOM 1375 C CA . ILE A 1 178 ? 84.831 10.832 -50.706 1.00 78.31 178 ILE A CA 1
ATOM 1376 C C . ILE A 1 178 ? 85.604 12.073 -51.167 1.00 78.31 178 ILE A C 1
ATOM 1378 O O . ILE A 1 178 ? 84.986 13.106 -51.426 1.00 78.31 178 ILE A O 1
ATOM 1382 N N . GLN A 1 179 ? 86.928 12.005 -51.311 1.00 79.50 179 GLN A N 1
ATOM 1383 C CA . GLN A 1 179 ? 87.743 13.095 -51.852 1.00 79.50 179 GLN A CA 1
ATOM 1384 C C . GLN A 1 179 ? 87.453 13.328 -53.344 1.00 79.50 179 GLN A C 1
ATOM 1386 O O . GLN A 1 179 ? 87.286 14.479 -53.754 1.00 79.50 179 GLN A O 1
ATOM 1391 N N . LEU A 1 180 ? 87.266 12.266 -54.135 1.00 77.25 180 LEU A N 1
ATOM 1392 C CA . LEU A 1 180 ? 86.782 12.358 -55.517 1.00 77.25 180 LEU A CA 1
ATOM 1393 C C . LEU A 1 180 ? 85.362 12.944 -55.582 1.00 77.25 180 LEU A C 1
ATOM 1395 O O . LEU A 1 180 ? 85.136 13.886 -56.332 1.00 77.25 180 LEU A O 1
ATOM 1399 N N . MET A 1 181 ? 84.424 12.499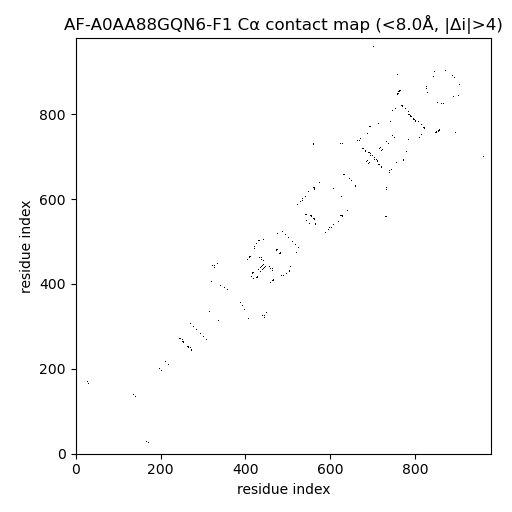 -54.739 1.00 73.88 181 MET A N 1
ATOM 1400 C CA . MET A 1 181 ? 83.068 13.068 -54.635 1.00 73.88 181 MET A CA 1
ATOM 1401 C C . MET A 1 181 ? 83.019 14.491 -54.052 1.00 73.88 181 MET A C 1
ATOM 1403 O O . MET A 1 181 ? 81.996 15.171 -54.180 1.00 73.88 181 MET A O 1
ATOM 1407 N N . LYS A 1 182 ? 84.077 14.958 -53.379 1.00 74.88 182 LYS A N 1
ATOM 1408 C CA . LYS A 1 182 ? 84.249 16.368 -52.994 1.00 74.88 182 LYS A CA 1
ATOM 1409 C C . LYS A 1 182 ? 84.765 17.181 -54.179 1.00 74.88 182 LYS A C 1
ATOM 1411 O O . LYS A 1 182 ? 84.202 18.238 -54.436 1.00 74.88 182 LYS A O 1
ATOM 1416 N N . ARG A 1 183 ? 85.753 16.669 -54.929 1.00 76.38 183 ARG A N 1
ATOM 1417 C CA . ARG A 1 183 ? 86.277 17.318 -56.142 1.00 76.38 183 ARG A CA 1
ATOM 1418 C C . ARG A 1 183 ? 85.211 17.413 -57.229 1.00 76.38 183 ARG A C 1
ATOM 1420 O O . ARG A 1 183 ? 84.833 18.518 -57.563 1.00 76.38 183 ARG A O 1
ATOM 1427 N N . ILE A 1 184 ? 84.593 16.300 -57.628 1.00 72.75 184 ILE A N 1
ATOM 1428 C CA . ILE A 1 184 ? 83.485 16.262 -58.601 1.00 72.75 184 ILE A CA 1
ATOM 1429 C C . ILE A 1 184 ? 82.358 17.232 -58.214 1.00 72.75 184 ILE A C 1
ATOM 1431 O O . ILE A 1 184 ? 81.769 17.853 -59.081 1.00 72.75 184 ILE A O 1
ATOM 1435 N N . ARG A 1 185 ? 82.059 17.409 -56.921 1.00 69.94 185 ARG A N 1
ATOM 1436 C CA . ARG A 1 185 ? 81.031 18.356 -56.445 1.00 69.94 185 ARG A CA 1
ATOM 1437 C C . ARG A 1 185 ? 81.501 19.815 -56.425 1.00 69.94 185 ARG A C 1
ATOM 1439 O O . ARG A 1 185 ? 80.658 20.704 -56.475 1.00 69.94 185 ARG A O 1
ATOM 1446 N N . GLY A 1 186 ? 82.807 20.054 -56.333 1.00 72.75 186 GLY A N 1
ATOM 1447 C CA . GLY A 1 186 ? 83.437 21.342 -56.614 1.00 72.75 186 GLY A CA 1
ATOM 1448 C C . GLY A 1 186 ? 83.370 21.636 -58.107 1.00 72.75 186 GLY A C 1
ATOM 1449 O O . GLY A 1 186 ? 82.677 22.565 -58.494 1.00 72.75 186 GLY A O 1
ATOM 1450 N N . ASP A 1 187 ? 83.957 20.770 -58.931 1.00 68.62 187 ASP A N 1
ATOM 1451 C CA . ASP A 1 187 ? 84.011 20.875 -60.392 1.00 68.62 187 ASP A CA 1
ATOM 1452 C C . ASP A 1 187 ? 82.607 21.016 -61.017 1.00 68.62 187 ASP A C 1
ATOM 1454 O O . ASP A 1 187 ? 82.399 21.857 -61.883 1.00 68.62 187 ASP A O 1
ATOM 1458 N N . VAL A 1 188 ? 81.609 20.244 -60.561 1.00 64.25 188 VAL A N 1
ATOM 1459 C CA . VAL A 1 188 ? 80.205 20.354 -61.016 1.00 64.25 188 VAL A CA 1
ATOM 1460 C C . VAL A 1 188 ? 79.543 21.640 -60.532 1.00 64.25 188 VAL A C 1
ATOM 1462 O O . VAL A 1 188 ? 78.650 22.126 -61.214 1.00 64.25 188 VAL A O 1
ATOM 1465 N N . ARG A 1 189 ? 79.950 22.201 -59.388 1.00 62.44 189 ARG A N 1
ATOM 1466 C CA . ARG A 1 189 ? 79.434 23.489 -58.905 1.00 62.44 189 ARG A CA 1
ATOM 1467 C C . ARG A 1 189 ? 80.064 24.655 -59.656 1.00 62.44 189 ARG A C 1
ATOM 1469 O O . ARG A 1 189 ? 79.333 25.525 -60.096 1.00 62.44 189 ARG A O 1
ATOM 1476 N N . GLU A 1 190 ? 81.375 24.630 -59.859 1.00 64.81 190 GLU A N 1
ATOM 1477 C CA . GLU A 1 190 ? 82.114 25.610 -60.657 1.00 64.81 190 GLU A CA 1
ATOM 1478 C C . GLU A 1 190 ? 81.626 25.587 -62.113 1.00 64.81 190 GLU A C 1
ATOM 1480 O O . GLU A 1 190 ? 81.259 26.628 -62.647 1.00 64.81 190 GLU A O 1
ATOM 1485 N N . GLN A 1 191 ? 81.434 24.401 -62.706 1.00 59.56 191 GLN A N 1
ATOM 1486 C CA . GLN A 1 191 ? 80.769 24.256 -64.007 1.00 59.56 191 GLN A CA 1
ATOM 1487 C C . GLN A 1 191 ? 79.266 24.570 -63.984 1.00 59.56 191 GLN A C 1
ATOM 1489 O O . GLN A 1 191 ? 78.709 24.791 -65.055 1.00 59.56 191 GLN A O 1
ATOM 1494 N N . LEU A 1 192 ? 78.577 24.576 -62.836 1.00 57.09 192 LEU A N 1
ATOM 1495 C CA . LEU A 1 192 ? 77.200 25.080 -62.764 1.00 57.09 192 LEU A CA 1
ATOM 1496 C C . LEU A 1 192 ? 77.204 26.602 -62.763 1.00 57.09 192 LEU A C 1
ATOM 1498 O O . LEU A 1 192 ? 76.519 27.188 -63.588 1.00 57.09 192 LEU A O 1
ATOM 1502 N N . ASP A 1 193 ? 77.985 27.221 -61.882 1.00 58.19 193 ASP A N 1
ATOM 1503 C CA . ASP A 1 193 ? 78.059 28.669 -61.717 1.00 58.19 193 ASP A CA 1
ATOM 1504 C C . ASP A 1 193 ? 78.598 29.320 -63.017 1.00 58.19 193 ASP A C 1
ATOM 1506 O O . ASP A 1 193 ? 77.948 30.208 -63.575 1.00 58.19 193 ASP A O 1
ATOM 1510 N N . GLU A 1 194 ? 79.667 28.776 -63.618 1.00 57.56 194 GLU A N 1
ATOM 1511 C CA . GLU A 1 194 ? 80.213 29.215 -64.917 1.00 57.56 194 GLU A CA 1
ATOM 1512 C C . GLU A 1 194 ? 79.227 28.987 -66.083 1.00 57.56 194 GLU A C 1
ATOM 1514 O O . GLU A 1 194 ? 79.107 29.843 -66.964 1.00 57.56 194 GLU A O 1
ATOM 1519 N N . ARG A 1 195 ? 78.459 27.883 -66.094 1.00 56.28 195 ARG A N 1
ATOM 1520 C CA . ARG A 1 195 ? 77.380 27.665 -67.087 1.00 56.28 195 ARG A CA 1
ATOM 1521 C C . ARG A 1 195 ? 76.100 28.441 -66.791 1.00 56.28 195 ARG A C 1
ATOM 1523 O O . ARG A 1 195 ? 75.241 28.480 -67.670 1.00 56.28 195 ARG A O 1
ATOM 1530 N N . VAL A 1 196 ? 75.928 29.004 -65.597 1.00 54.00 196 VAL A N 1
ATOM 1531 C CA . VAL A 1 196 ? 74.779 29.840 -65.221 1.00 54.00 196 VAL A CA 1
ATOM 1532 C C . VAL A 1 196 ? 75.040 31.288 -65.627 1.00 54.00 196 VAL A C 1
ATOM 1534 O O . VAL A 1 196 ? 74.157 31.889 -66.240 1.00 54.00 196 VAL A O 1
ATOM 1537 N N . GLU A 1 197 ? 76.253 31.810 -65.416 1.00 52.41 197 GLU A N 1
ATOM 1538 C CA . GLU A 1 197 ? 76.671 33.092 -66.003 1.00 52.41 197 GLU A CA 1
ATOM 1539 C C . GLU A 1 197 ? 76.699 33.016 -67.537 1.00 52.41 197 GLU A C 1
ATOM 1541 O O . GLU A 1 197 ? 76.007 33.785 -68.203 1.00 52.41 197 GLU A O 1
ATOM 1546 N N . ASN A 1 198 ? 77.375 32.017 -68.116 1.00 56.69 198 ASN A N 1
ATOM 1547 C CA . ASN A 1 198 ? 77.410 31.806 -69.572 1.00 56.69 198 ASN A CA 1
ATOM 1548 C C . ASN A 1 198 ? 76.164 31.072 -70.119 1.00 56.69 198 ASN A C 1
ATOM 1550 O O . ASN A 1 198 ? 76.182 30.529 -71.227 1.00 56.69 198 ASN A O 1
ATOM 1554 N N . SER A 1 199 ? 75.074 31.018 -69.348 1.00 57.97 199 SER A N 1
ATOM 1555 C CA . SER A 1 199 ? 73.833 30.361 -69.763 1.00 57.97 199 SER A CA 1
ATOM 1556 C C . SER A 1 199 ? 73.131 31.140 -70.867 1.00 57.97 199 SER A C 1
ATOM 1558 O O . SER A 1 199 ? 73.180 32.365 -70.907 1.00 57.97 199 SER A O 1
ATOM 1560 N N . ILE A 1 200 ? 72.300 30.445 -71.646 1.00 53.94 200 ILE A N 1
ATOM 1561 C CA . ILE A 1 200 ? 71.219 31.069 -72.421 1.00 53.94 200 ILE A CA 1
ATOM 1562 C C . ILE A 1 200 ? 70.341 31.979 -71.534 1.00 53.94 200 ILE A C 1
ATOM 1564 O O . ILE A 1 200 ? 69.817 32.967 -72.034 1.00 53.94 200 ILE A O 1
ATOM 1568 N N . PHE A 1 201 ? 70.215 31.709 -70.226 1.00 56.59 201 PHE A N 1
ATOM 1569 C CA . PHE A 1 201 ? 69.502 32.581 -69.281 1.00 56.59 201 PHE A CA 1
ATOM 1570 C C . PHE A 1 201 ? 70.298 33.812 -68.820 1.00 56.59 201 PHE A C 1
ATOM 1572 O O . PHE A 1 201 ? 69.701 34.876 -68.688 1.00 56.59 201 PHE A O 1
ATOM 1579 N N . GLY A 1 202 ? 71.617 33.704 -68.620 1.00 58.47 202 GLY A N 1
ATOM 1580 C CA . GLY A 1 202 ? 72.483 34.860 -68.358 1.00 58.47 202 GLY A CA 1
ATOM 1581 C C . GLY A 1 202 ? 72.537 35.765 -69.585 1.00 58.47 202 GLY A C 1
ATOM 1582 O O . GLY A 1 202 ? 72.189 36.939 -69.515 1.00 58.47 202 GLY A O 1
ATOM 1583 N N . LEU A 1 203 ? 72.788 35.168 -70.753 1.00 57.12 203 LEU A N 1
ATOM 1584 C CA . LEU A 1 203 ? 72.742 35.853 -72.039 1.00 57.12 203 LEU A CA 1
ATOM 1585 C C . LEU A 1 203 ? 71.360 36.469 -72.325 1.00 57.12 203 LEU A C 1
ATOM 1587 O O . LEU A 1 203 ? 71.310 37.580 -72.833 1.00 57.12 203 LEU A O 1
ATOM 1591 N N . MET A 1 204 ? 70.238 35.814 -71.983 1.00 56.16 204 MET A N 1
ATOM 1592 C CA . MET A 1 204 ? 68.898 36.417 -72.117 1.00 56.16 204 MET A CA 1
ATOM 1593 C C . MET A 1 204 ? 68.598 37.508 -71.086 1.00 56.16 204 MET A C 1
ATOM 1595 O O . MET A 1 204 ? 67.827 38.407 -71.412 1.00 56.16 204 MET A O 1
ATOM 1599 N N . ARG A 1 205 ? 69.176 37.476 -69.880 1.00 61.75 205 ARG A N 1
ATOM 1600 C CA . ARG A 1 205 ? 69.073 38.599 -68.935 1.00 61.75 205 ARG A CA 1
ATOM 1601 C C . ARG A 1 205 ? 69.827 39.803 -69.487 1.00 61.75 205 ARG A C 1
ATOM 1603 O O . ARG A 1 205 ? 69.247 40.874 -69.596 1.00 61.75 205 ARG A O 1
ATOM 1610 N N . ASP A 1 206 ? 71.065 39.605 -69.919 1.00 57.72 206 ASP A N 1
ATOM 1611 C CA . ASP A 1 206 ? 71.948 40.690 -70.348 1.00 57.72 206 ASP A CA 1
ATOM 1612 C C . ASP A 1 206 ? 71.529 41.240 -71.735 1.00 57.72 206 ASP A C 1
ATOM 1614 O O . ASP A 1 206 ? 71.539 42.452 -71.961 1.00 57.72 206 ASP A O 1
ATOM 1618 N N . LEU A 1 207 ? 71.032 40.383 -72.643 1.00 57.03 207 LEU A N 1
ATOM 1619 C CA . LEU A 1 207 ? 70.304 40.803 -73.853 1.00 57.03 207 LEU A CA 1
ATOM 1620 C C . LEU A 1 207 ? 68.948 41.436 -73.522 1.00 57.03 207 LEU A C 1
ATOM 1622 O O . LEU A 1 207 ? 68.507 42.313 -74.254 1.00 57.03 207 LEU A O 1
ATOM 1626 N N . GLY A 1 208 ? 68.271 41.009 -72.457 1.00 58.97 208 GLY A N 1
ATOM 1627 C CA . GLY A 1 208 ? 67.011 41.593 -71.995 1.00 58.97 208 GLY A CA 1
ATOM 1628 C C . GLY A 1 208 ? 67.207 43.030 -71.520 1.00 58.97 208 GLY A C 1
ATOM 1629 O O . GLY A 1 208 ? 66.547 43.935 -72.021 1.00 58.97 208 GLY A O 1
ATOM 1630 N N . GLU A 1 209 ? 68.179 43.255 -70.637 1.00 58.38 209 GLU A N 1
ATOM 1631 C CA . GLU A 1 209 ? 68.579 44.580 -70.151 1.00 58.38 209 GLU A CA 1
ATOM 1632 C C . GLU A 1 209 ? 69.123 45.473 -71.279 1.00 58.38 209 GLU A C 1
ATOM 1634 O O . GLU A 1 209 ? 68.843 46.672 -71.296 1.00 58.38 209 GLU A O 1
ATOM 1639 N N . SER A 1 210 ? 69.817 44.897 -72.270 1.00 52.25 210 SER A N 1
ATOM 1640 C CA . SER A 1 210 ? 70.273 45.625 -73.466 1.00 52.25 210 SER A CA 1
ATOM 1641 C C . SER A 1 210 ? 69.122 45.995 -74.414 1.00 52.25 210 SER A C 1
ATOM 1643 O O . SER A 1 210 ? 69.035 47.133 -74.872 1.00 52.25 210 SER A O 1
ATOM 1645 N N . ASN A 1 211 ? 68.197 45.071 -74.699 1.00 53.19 211 ASN A N 1
ATOM 1646 C CA . ASN A 1 211 ? 67.042 45.322 -75.572 1.00 53.19 211 ASN A CA 1
ATOM 1647 C C . ASN A 1 211 ? 66.026 46.278 -74.929 1.00 53.19 211 ASN A C 1
ATOM 1649 O O . ASN A 1 211 ? 65.423 47.087 -75.634 1.00 53.19 211 ASN A O 1
ATOM 1653 N N . MET A 1 212 ? 65.906 46.259 -73.598 1.00 51.59 212 MET A N 1
ATOM 1654 C CA . MET A 1 212 ? 65.141 47.229 -72.805 1.00 51.59 212 MET A CA 1
ATOM 1655 C C . MET A 1 212 ? 65.660 48.675 -72.962 1.00 51.59 212 MET A C 1
ATOM 1657 O O . MET A 1 212 ? 64.938 49.613 -72.637 1.00 51.59 212 MET A O 1
ATOM 1661 N N . GLN A 1 213 ? 66.875 48.874 -73.492 1.00 55.78 213 GLN A N 1
ATOM 1662 C CA . GLN A 1 213 ? 67.433 50.192 -73.834 1.00 55.78 213 GLN A CA 1
ATOM 1663 C C . GLN A 1 213 ? 67.423 50.506 -75.344 1.00 55.78 213 GLN A C 1
ATOM 1665 O O . GLN A 1 213 ? 67.703 51.644 -75.719 1.00 55.78 213 GLN A O 1
ATOM 1670 N N . LEU A 1 214 ? 67.117 49.535 -76.218 1.00 57.66 214 LEU A N 1
ATOM 1671 C CA . LEU A 1 214 ? 67.180 49.686 -77.684 1.00 57.66 214 LEU A CA 1
ATOM 1672 C C . LEU A 1 214 ? 65.818 49.635 -78.402 1.00 57.66 214 LEU A C 1
ATOM 1674 O O . LEU A 1 214 ? 65.754 49.973 -79.583 1.00 57.66 214 LEU A O 1
ATOM 1678 N N . ILE A 1 215 ? 64.742 49.212 -77.733 1.00 57.25 215 ILE A N 1
ATOM 1679 C CA . ILE A 1 215 ? 63.402 49.082 -78.325 1.00 57.25 215 ILE A CA 1
ATOM 1680 C C . ILE A 1 215 ? 62.456 50.080 -77.643 1.00 57.25 215 ILE A C 1
ATOM 1682 O O . ILE A 1 215 ? 62.108 49.892 -76.481 1.00 57.25 215 ILE A O 1
ATOM 1686 N N . GLU A 1 216 ? 61.998 51.108 -78.374 1.00 57.47 216 GLU A N 1
ATOM 1687 C CA . GLU A 1 216 ? 61.151 52.201 -77.838 1.00 57.47 216 GLU A CA 1
ATOM 1688 C C . GLU A 1 216 ? 59.859 51.724 -77.146 1.00 57.47 216 GLU A C 1
ATOM 1690 O O . GLU A 1 216 ? 59.333 52.428 -76.288 1.00 57.47 216 GLU A O 1
ATOM 1695 N N . HIS A 1 217 ? 59.363 50.531 -77.500 1.00 57.44 217 HIS A N 1
ATOM 1696 C CA . HIS A 1 217 ? 58.151 49.916 -76.946 1.00 57.44 217 HIS A CA 1
ATOM 1697 C C . HIS A 1 217 ? 58.381 48.456 -76.494 1.00 57.44 217 HIS A C 1
ATOM 1699 O O . HIS A 1 217 ? 57.625 47.542 -76.840 1.00 57.44 217 HIS A O 1
ATOM 1705 N N . TYR A 1 218 ? 59.476 48.205 -75.763 1.00 59.81 218 TYR A N 1
ATOM 1706 C CA . TYR A 1 218 ? 59.774 46.889 -75.169 1.00 59.81 218 TYR A CA 1
ATOM 1707 C C . TYR A 1 218 ? 58.697 46.431 -74.169 1.00 59.81 218 TYR A C 1
ATOM 1709 O O . TYR A 1 218 ? 58.362 45.248 -74.103 1.00 59.81 218 TYR A O 1
ATOM 1717 N N . ASP A 1 219 ? 58.123 47.383 -73.435 1.00 61.69 219 ASP A N 1
ATOM 1718 C CA . ASP A 1 219 ? 56.946 47.223 -72.582 1.00 61.69 219 ASP A CA 1
ATOM 1719 C C . ASP A 1 219 ? 55.758 46.621 -73.348 1.00 61.69 219 ASP A C 1
ATOM 1721 O O . ASP A 1 219 ? 55.254 45.572 -72.952 1.00 61.69 219 ASP A O 1
ATOM 1725 N N . VAL A 1 220 ? 55.384 47.189 -74.497 1.00 64.44 220 VAL A N 1
ATOM 1726 C CA . VAL A 1 220 ? 54.278 46.691 -75.336 1.00 64.44 220 VAL A CA 1
ATOM 1727 C C . VAL A 1 220 ? 54.557 45.277 -75.862 1.00 64.44 220 VAL A C 1
ATOM 1729 O O . VAL A 1 220 ? 53.657 44.439 -75.898 1.00 64.44 220 VAL A O 1
ATOM 1732 N N . VAL A 1 221 ? 55.801 44.961 -76.242 1.00 60.72 221 VAL A N 1
ATOM 1733 C CA . VAL A 1 221 ? 56.169 43.602 -76.693 1.00 60.72 221 VAL A CA 1
ATOM 1734 C C . VAL A 1 221 ? 56.141 42.598 -75.534 1.00 60.72 221 VAL A C 1
ATOM 1736 O O . VAL A 1 221 ? 55.692 41.464 -75.718 1.00 60.72 221 VAL A O 1
ATOM 1739 N N . SER A 1 222 ? 56.558 43.010 -74.335 1.00 65.25 222 SER A N 1
ATOM 1740 C CA . SER A 1 222 ? 56.462 42.212 -73.108 1.00 65.25 222 SER A CA 1
ATOM 1741 C C . SER A 1 222 ? 55.002 41.951 -72.723 1.00 65.25 222 SER A C 1
ATOM 1743 O O . SER A 1 222 ? 54.624 40.801 -72.492 1.00 65.25 222 SER A O 1
ATOM 1745 N N . GLU A 1 223 ? 54.143 42.976 -72.759 1.00 69.88 223 GLU A N 1
ATOM 1746 C CA . GLU A 1 223 ? 52.698 42.837 -72.550 1.00 69.88 223 GLU A CA 1
ATOM 1747 C C . GLU A 1 223 ? 52.054 41.916 -73.592 1.00 69.88 223 GLU A C 1
ATOM 1749 O O . GLU A 1 223 ? 51.257 41.058 -73.221 1.00 69.88 223 GLU A O 1
ATOM 1754 N N . ILE A 1 224 ? 52.431 42.010 -74.873 1.00 70.88 224 ILE A N 1
ATOM 1755 C CA . ILE A 1 224 ? 51.933 41.113 -75.930 1.00 70.88 224 ILE A CA 1
ATOM 1756 C C . ILE A 1 224 ? 52.409 39.669 -75.716 1.00 70.88 224 ILE A C 1
ATOM 1758 O O . ILE A 1 224 ? 51.623 38.740 -75.909 1.00 70.88 224 ILE A O 1
ATOM 1762 N N . LEU A 1 225 ? 53.652 39.439 -75.282 1.00 71.75 225 LEU A N 1
ATOM 1763 C CA . LEU A 1 225 ? 54.154 38.094 -74.971 1.00 71.75 225 LEU A CA 1
ATOM 1764 C C . LEU A 1 225 ? 53.488 37.501 -73.725 1.00 71.75 225 LEU A C 1
ATOM 1766 O O . LEU A 1 225 ? 53.119 36.323 -73.736 1.00 71.75 225 LEU A O 1
ATOM 1770 N N . LEU A 1 226 ? 53.277 38.302 -72.679 1.00 73.38 226 LEU A N 1
ATOM 1771 C CA . LEU A 1 226 ? 52.510 37.914 -71.495 1.00 73.38 226 LEU A CA 1
ATOM 1772 C C . LEU A 1 226 ? 51.052 37.624 -71.864 1.00 73.38 226 LEU A C 1
ATOM 1774 O O . LEU A 1 226 ? 50.535 36.572 -71.493 1.00 73.38 226 LEU A O 1
ATOM 1778 N N . ALA A 1 227 ? 50.410 38.485 -72.654 1.00 70.62 227 ALA A N 1
ATOM 1779 C CA . ALA A 1 227 ? 49.054 38.288 -73.151 1.00 70.62 227 ALA A CA 1
ATOM 1780 C C . ALA A 1 227 ? 48.945 37.025 -74.012 1.00 70.62 227 ALA A C 1
ATOM 1782 O O . ALA A 1 227 ? 48.037 36.234 -73.792 1.00 70.62 227 ALA A O 1
ATOM 1783 N N . HIS A 1 228 ? 49.882 36.768 -74.928 1.00 74.75 228 HIS A N 1
ATOM 1784 C CA . HIS A 1 228 ? 49.881 35.567 -75.767 1.00 74.75 228 HIS A CA 1
ATOM 1785 C C . HIS A 1 228 ? 50.122 34.283 -74.954 1.00 74.75 228 HIS A C 1
ATOM 1787 O O . HIS A 1 228 ? 49.456 33.275 -75.177 1.00 74.75 228 HIS A O 1
ATOM 1793 N N . ASN A 1 229 ? 51.022 34.312 -73.966 1.00 75.44 229 ASN A N 1
ATOM 1794 C CA . ASN A 1 229 ? 51.279 33.187 -73.058 1.00 75.44 229 ASN A CA 1
ATOM 1795 C C . ASN A 1 229 ? 50.071 32.924 -72.135 1.00 75.44 229 ASN A C 1
ATOM 1797 O O . ASN A 1 229 ? 49.687 31.773 -71.925 1.00 75.44 229 ASN A O 1
ATOM 1801 N N . ASN A 1 230 ? 49.415 33.983 -71.653 1.00 72.75 230 ASN A N 1
ATOM 1802 C CA . ASN A 1 230 ? 48.172 33.896 -70.889 1.00 72.75 230 ASN A CA 1
ATOM 1803 C C . ASN A 1 230 ? 47.019 33.365 -71.753 1.00 72.75 230 ASN A C 1
ATOM 1805 O O . ASN A 1 230 ? 46.381 32.403 -71.349 1.00 72.75 230 ASN A O 1
ATOM 1809 N N . VAL A 1 231 ? 46.808 33.899 -72.962 1.00 73.75 231 VAL A N 1
ATOM 1810 C CA . VAL A 1 231 ? 45.797 33.423 -73.925 1.00 73.75 231 VAL A CA 1
ATOM 1811 C C . VAL A 1 231 ? 46.027 31.958 -74.281 1.00 73.75 231 VAL A C 1
ATOM 1813 O O . VAL A 1 231 ? 45.079 31.182 -74.242 1.00 73.75 231 VAL A O 1
ATOM 1816 N N . ARG A 1 232 ? 47.272 31.543 -74.544 1.00 76.25 232 ARG A N 1
ATOM 1817 C CA . ARG A 1 232 ? 47.613 30.134 -74.775 1.00 76.25 232 ARG A CA 1
ATOM 1818 C C . ARG A 1 232 ? 47.208 29.257 -73.585 1.00 76.25 232 ARG A C 1
ATOM 1820 O O . ARG A 1 232 ? 46.474 28.294 -73.776 1.00 76.25 232 ARG A O 1
ATOM 1827 N N . LYS A 1 233 ? 47.605 29.629 -72.364 1.00 70.50 233 LYS A N 1
ATOM 1828 C CA . LYS A 1 233 ? 47.214 28.923 -71.129 1.00 70.50 233 LYS A CA 1
ATOM 1829 C C . LYS A 1 233 ? 45.705 28.952 -70.877 1.00 70.50 233 LYS A C 1
ATOM 1831 O O . LYS A 1 233 ? 45.188 28.045 -70.234 1.00 70.50 233 LYS A O 1
ATOM 1836 N N . THR A 1 234 ? 44.992 29.971 -71.354 1.00 66.38 234 THR A N 1
ATOM 1837 C CA . THR A 1 234 ? 43.526 30.044 -71.302 1.00 66.38 234 THR A CA 1
ATOM 1838 C C . THR A 1 234 ? 42.881 29.122 -72.336 1.00 66.38 234 THR A C 1
ATOM 1840 O O . THR A 1 234 ? 41.893 28.483 -72.003 1.00 66.38 234 THR A O 1
ATOM 1843 N N . ILE A 1 235 ? 43.438 28.986 -73.545 1.00 73.06 235 ILE A N 1
ATOM 1844 C CA . ILE A 1 235 ? 42.964 28.040 -74.572 1.00 73.06 235 ILE A CA 1
ATOM 1845 C C . ILE A 1 235 ? 43.178 26.597 -74.102 1.00 73.06 235 ILE A C 1
ATOM 1847 O O . ILE A 1 235 ? 42.216 25.836 -74.054 1.00 73.06 235 ILE A O 1
ATOM 1851 N N . GLU A 1 236 ? 44.386 26.260 -73.637 1.00 71.81 236 GLU A N 1
ATOM 1852 C CA . GLU A 1 236 ? 44.727 24.938 -73.079 1.00 71.81 236 GLU A CA 1
ATOM 1853 C C . GLU A 1 236 ? 43.794 24.543 -71.904 1.00 71.81 236 GLU A C 1
ATOM 1855 O O . GLU A 1 236 ? 43.551 23.362 -71.669 1.00 71.81 236 GLU A O 1
ATOM 1860 N N . LYS A 1 237 ? 43.208 25.523 -71.194 1.00 65.12 237 LYS A N 1
ATOM 1861 C CA . LYS A 1 237 ? 42.218 25.315 -70.113 1.00 65.12 237 LYS A CA 1
ATOM 1862 C C . LYS A 1 237 ? 40.757 25.398 -70.573 1.00 65.12 237 LYS A C 1
ATOM 1864 O O . LYS A 1 237 ? 39.878 24.821 -69.942 1.00 65.12 237 LYS A O 1
ATOM 1869 N N . LEU A 1 238 ? 40.468 26.074 -71.681 1.00 65.31 238 LEU A N 1
ATOM 1870 C CA . LEU A 1 238 ? 39.147 26.052 -72.313 1.00 65.31 238 LEU A CA 1
ATOM 1871 C C . LEU A 1 238 ? 38.880 24.682 -72.960 1.00 65.31 238 LEU A C 1
ATOM 1873 O O . LEU A 1 238 ? 37.749 24.193 -72.936 1.00 65.31 238 LEU A O 1
ATOM 1877 N N . GLU A 1 239 ? 39.931 24.040 -73.475 1.00 70.31 239 GLU A N 1
ATOM 1878 C CA . GLU A 1 239 ? 39.910 22.664 -73.983 1.00 70.31 239 GLU A CA 1
ATOM 1879 C C . GLU A 1 239 ? 39.611 21.648 -72.866 1.00 70.31 239 GLU A C 1
ATOM 1881 O O . GLU A 1 239 ? 38.718 20.810 -73.021 1.00 70.31 239 GLU A O 1
ATOM 1886 N N . THR A 1 240 ? 40.245 21.756 -71.689 1.00 65.56 240 THR A N 1
ATOM 1887 C CA . THR A 1 240 ? 39.896 20.881 -70.551 1.00 65.56 240 THR A CA 1
ATOM 1888 C C . THR A 1 240 ? 38.465 21.121 -70.058 1.00 65.56 240 THR A C 1
ATOM 1890 O O . THR A 1 240 ? 37.745 20.155 -69.805 1.00 65.56 240 THR A O 1
ATOM 1893 N N . LEU A 1 241 ? 37.991 22.373 -70.024 1.00 65.75 241 LEU A N 1
ATOM 1894 C CA . LEU A 1 241 ? 36.595 22.703 -69.691 1.00 65.75 241 LEU A CA 1
ATOM 1895 C C . LEU A 1 241 ? 35.569 22.207 -70.731 1.00 65.75 241 LEU A C 1
ATOM 1897 O O . LEU A 1 241 ? 34.418 21.951 -70.370 1.00 65.75 241 LEU A O 1
ATOM 1901 N N . THR A 1 242 ? 35.947 22.021 -72.002 1.00 66.75 242 THR A N 1
ATOM 1902 C CA . THR A 1 242 ? 35.056 21.392 -73.000 1.00 66.75 242 THR A CA 1
ATOM 1903 C C . THR A 1 242 ? 35.026 19.870 -72.859 1.00 66.75 242 THR A C 1
ATOM 1905 O O . THR A 1 242 ? 33.942 19.284 -72.908 1.00 66.75 242 THR A O 1
ATOM 1908 N N . ILE A 1 243 ? 36.166 19.229 -72.574 1.00 70.50 243 ILE A N 1
ATOM 1909 C CA . ILE A 1 243 ? 36.243 17.792 -72.236 1.00 70.50 243 ILE A CA 1
ATOM 1910 C C . ILE A 1 243 ? 35.386 17.464 -70.996 1.00 70.50 243 ILE A C 1
ATOM 1912 O O . ILE A 1 243 ? 34.710 16.427 -70.959 1.00 70.50 243 ILE A O 1
ATOM 1916 N N . LEU A 1 244 ? 35.356 18.379 -70.020 1.00 68.12 244 LEU A N 1
ATOM 1917 C CA . LEU A 1 244 ? 34.580 18.291 -68.779 1.00 68.12 244 LEU A CA 1
ATOM 1918 C C . LEU A 1 244 ? 33.077 18.077 -69.051 1.00 68.12 244 LEU A C 1
ATOM 1920 O O . LEU A 1 244 ? 32.462 17.190 -68.453 1.00 68.12 244 LEU A O 1
ATOM 1924 N N . GLN A 1 245 ? 32.484 18.798 -70.013 1.00 66.94 245 GLN A N 1
ATOM 1925 C CA . GLN A 1 245 ? 31.061 18.635 -70.358 1.00 66.94 245 GLN A CA 1
ATOM 1926 C C . GLN A 1 245 ? 30.717 17.214 -70.827 1.00 66.94 245 GLN A C 1
ATOM 1928 O O . GLN A 1 245 ? 29.653 16.686 -70.492 1.00 66.94 245 GLN A O 1
ATOM 1933 N N . ASP A 1 246 ? 31.608 16.569 -71.581 1.00 71.06 246 ASP A N 1
ATOM 1934 C CA . ASP A 1 246 ? 31.394 15.194 -72.035 1.00 71.06 246 ASP A CA 1
ATOM 1935 C C . ASP A 1 246 ? 31.668 14.158 -70.939 1.00 71.06 246 ASP A C 1
ATOM 1937 O O . ASP A 1 246 ? 31.033 13.101 -70.933 1.00 71.06 246 ASP A O 1
ATOM 1941 N N . GLN A 1 247 ? 32.547 14.444 -69.972 1.00 69.94 247 GLN A N 1
ATOM 1942 C CA . GLN A 1 247 ? 32.665 13.627 -68.758 1.00 69.94 247 GLN A CA 1
ATOM 1943 C C . GLN A 1 247 ? 31.385 13.707 -67.913 1.00 69.94 247 GLN A C 1
ATOM 1945 O O . GLN A 1 247 ? 30.813 12.663 -67.606 1.00 69.94 247 GLN A O 1
ATOM 1950 N N . ILE A 1 248 ? 30.851 14.907 -67.660 1.00 71.69 248 ILE A N 1
ATOM 1951 C CA . ILE A 1 248 ? 29.545 15.129 -67.006 1.00 71.69 248 ILE A CA 1
ATOM 1952 C C . ILE A 1 248 ? 28.431 14.310 -67.684 1.00 71.69 248 ILE A C 1
ATOM 1954 O O . ILE A 1 248 ? 27.692 13.584 -67.013 1.00 71.69 248 ILE A O 1
ATOM 1958 N N . ARG A 1 249 ? 28.330 14.353 -69.022 1.00 72.06 249 ARG A N 1
ATOM 1959 C CA . ARG A 1 249 ? 27.344 13.559 -69.789 1.00 72.06 249 ARG A CA 1
ATOM 1960 C C . ARG A 1 249 ? 27.550 12.049 -69.620 1.00 72.06 249 ARG A C 1
ATOM 1962 O O . ARG A 1 249 ? 26.571 11.320 -69.455 1.00 72.06 249 ARG A O 1
ATOM 1969 N N . ARG A 1 250 ? 28.800 11.567 -69.643 1.00 73.62 250 ARG A N 1
ATOM 1970 C CA . ARG A 1 250 ? 29.137 10.144 -69.437 1.00 73.62 250 ARG A CA 1
ATOM 1971 C C . ARG A 1 250 ? 28.777 9.667 -68.027 1.00 73.62 250 ARG A C 1
ATOM 1973 O O . ARG A 1 250 ? 28.146 8.618 -67.907 1.00 73.62 250 ARG A O 1
ATOM 1980 N N . ILE A 1 251 ? 29.092 10.440 -66.990 1.00 71.50 251 ILE A N 1
ATOM 1981 C CA . ILE A 1 251 ? 28.774 10.105 -65.592 1.00 71.50 251 ILE A CA 1
ATOM 1982 C C . ILE A 1 251 ? 27.262 10.113 -65.365 1.00 71.50 251 ILE A C 1
ATOM 1984 O O . ILE A 1 251 ? 26.726 9.142 -64.838 1.00 71.50 251 ILE A O 1
ATOM 1988 N N . LYS A 1 252 ? 26.542 11.139 -65.845 1.00 69.81 252 LYS A N 1
ATOM 1989 C CA . LYS A 1 252 ? 25.073 11.186 -65.748 1.00 69.81 252 LYS A CA 1
ATOM 1990 C C . LYS A 1 252 ? 24.404 9.997 -66.449 1.00 69.81 252 LYS A C 1
ATOM 1992 O O . LYS A 1 252 ? 23.364 9.531 -65.996 1.00 69.81 252 LYS A O 1
ATOM 1997 N N . LYS A 1 253 ? 25.020 9.460 -67.511 1.00 70.75 253 LYS A N 1
ATOM 1998 C CA . LYS A 1 253 ? 24.584 8.208 -68.144 1.00 70.75 253 LYS A CA 1
ATOM 1999 C C . LYS A 1 253 ? 24.929 6.964 -67.308 1.00 70.75 253 LYS A C 1
ATOM 2001 O O . LYS A 1 253 ? 24.087 6.080 -67.227 1.00 70.75 253 LYS A O 1
ATOM 2006 N N . LYS A 1 254 ? 26.104 6.892 -66.660 1.00 67.56 254 LYS A N 1
ATOM 2007 C CA . LYS A 1 254 ? 26.448 5.808 -65.708 1.00 67.56 254 LYS A CA 1
ATOM 2008 C C . LYS A 1 254 ? 25.463 5.758 -64.529 1.00 67.56 254 LYS A C 1
ATOM 2010 O O . LYS A 1 254 ? 24.920 4.695 -64.261 1.00 67.56 254 LYS A O 1
ATOM 2015 N N . LEU A 1 255 ? 25.168 6.904 -63.904 1.00 63.50 255 LEU A N 1
ATOM 2016 C CA . LEU A 1 255 ? 24.197 7.056 -62.802 1.00 63.50 255 LEU A CA 1
ATOM 2017 C C . LEU A 1 255 ? 22.740 6.731 -63.184 1.00 63.50 255 LEU A C 1
ATOM 2019 O O . LEU A 1 255 ? 21.900 6.590 -62.303 1.00 63.50 255 LEU A O 1
ATOM 2023 N N . SER A 1 256 ? 22.422 6.658 -64.480 1.00 61.22 256 SER A N 1
ATOM 2024 C CA . SER A 1 256 ? 21.073 6.356 -64.975 1.00 61.22 256 SER A CA 1
ATOM 2025 C C . SER A 1 256 ? 20.824 4.857 -65.188 1.00 61.22 256 SER A C 1
ATOM 2027 O O . SER A 1 256 ? 19.726 4.490 -65.605 1.00 61.22 256 SER A O 1
ATOM 2029 N N . TYR A 1 257 ? 21.822 4.002 -64.952 1.00 58.38 257 TYR A N 1
ATOM 2030 C CA . TYR A 1 257 ? 21.662 2.552 -64.954 1.00 58.38 257 TYR A CA 1
ATOM 2031 C C . TYR A 1 257 ? 21.742 2.043 -63.516 1.00 58.38 257 TYR A C 1
ATOM 2033 O O . TYR A 1 257 ? 22.764 2.216 -62.862 1.00 58.38 257 TYR A O 1
ATOM 2041 N N . GLU A 1 258 ? 20.707 1.339 -63.061 1.00 53.88 258 GLU A N 1
ATOM 2042 C CA . GLU A 1 258 ? 20.565 0.792 -61.695 1.00 53.88 258 GLU A CA 1
ATOM 2043 C C . GLU A 1 258 ? 21.571 -0.341 -61.369 1.00 53.88 258 GLU A C 1
ATOM 2045 O O . GLU A 1 258 ? 21.498 -0.980 -60.326 1.00 53.88 258 GLU A O 1
ATOM 2050 N N . ASN A 1 259 ? 22.538 -0.590 -62.259 1.00 54.84 259 ASN A N 1
ATOM 2051 C CA . ASN A 1 259 ? 23.557 -1.625 -62.128 1.00 54.84 259 ASN A CA 1
ATOM 2052 C C . ASN A 1 259 ? 24.776 -1.129 -61.333 1.00 54.84 259 ASN A C 1
ATOM 2054 O O . ASN A 1 259 ? 25.684 -0.490 -61.879 1.00 54.84 259 ASN A O 1
ATOM 2058 N N . ASP A 1 260 ? 24.850 -1.561 -60.077 1.00 56.22 260 ASP A N 1
ATOM 2059 C CA . ASP A 1 260 ? 25.945 -1.398 -59.110 1.00 56.22 260 ASP A CA 1
ATOM 2060 C C . ASP A 1 260 ? 27.378 -1.485 -59.656 1.00 56.22 260 ASP A C 1
ATOM 2062 O O . ASP A 1 260 ? 28.291 -0.821 -59.158 1.00 56.22 260 ASP A O 1
ATOM 2066 N N . LYS A 1 261 ? 27.591 -2.292 -60.703 1.00 62.12 261 LYS A N 1
ATOM 2067 C CA . LYS A 1 261 ? 28.882 -2.482 -61.382 1.00 62.12 261 LYS A CA 1
ATOM 2068 C C . LYS A 1 261 ? 29.552 -1.167 -61.808 1.00 62.12 261 LYS A C 1
ATOM 2070 O O . LYS A 1 261 ? 30.771 -1.135 -61.977 1.00 62.12 261 LYS A O 1
ATOM 2075 N N . TYR A 1 262 ? 28.783 -0.090 -61.973 1.00 63.53 262 TYR A N 1
ATOM 2076 C CA . TYR A 1 262 ? 29.288 1.224 -62.370 1.00 63.53 262 TYR A CA 1
ATOM 2077 C C . TYR A 1 262 ? 29.442 2.229 -61.220 1.00 63.53 262 TYR A C 1
ATOM 2079 O O . TYR A 1 262 ? 30.031 3.281 -61.455 1.00 63.53 262 TYR A O 1
ATOM 2087 N N . VAL A 1 263 ? 29.003 1.923 -59.992 1.00 70.06 263 VAL A N 1
ATOM 2088 C CA . VAL A 1 263 ? 29.021 2.863 -58.849 1.00 70.06 263 VAL A CA 1
ATOM 2089 C C . VAL A 1 263 ? 30.452 3.267 -58.470 1.00 70.06 263 VAL A C 1
ATOM 2091 O O . VAL A 1 263 ? 30.749 4.456 -58.391 1.00 70.06 263 VAL A O 1
ATOM 2094 N N . LEU A 1 264 ? 31.380 2.308 -58.354 1.00 70.19 264 LEU A N 1
ATOM 2095 C CA . LEU A 1 264 ? 32.799 2.603 -58.085 1.00 70.19 264 LEU A CA 1
ATOM 2096 C C . LEU A 1 264 ? 33.454 3.406 -59.223 1.00 70.19 264 LEU A C 1
ATOM 2098 O O . LEU A 1 264 ? 34.190 4.353 -58.972 1.00 70.19 264 LEU A O 1
ATOM 2102 N N . SER A 1 265 ? 33.140 3.077 -60.480 1.00 71.75 265 SER A N 1
ATOM 2103 C CA . SER A 1 265 ? 33.668 3.812 -61.639 1.00 71.75 265 SER A CA 1
ATOM 2104 C C . SER A 1 265 ? 33.053 5.211 -61.784 1.00 71.75 265 SER A C 1
ATOM 2106 O O . SER A 1 265 ? 33.679 6.092 -62.365 1.00 71.75 265 SER A O 1
ATOM 2108 N N . ALA A 1 266 ? 31.839 5.433 -61.275 1.00 72.25 266 ALA A N 1
ATOM 2109 C CA . ALA A 1 266 ? 31.242 6.758 -61.188 1.00 72.25 266 ALA A CA 1
ATOM 2110 C C . ALA A 1 266 ? 31.899 7.589 -60.076 1.00 72.25 266 ALA A C 1
ATOM 2112 O O . ALA A 1 266 ? 32.199 8.751 -60.317 1.00 72.25 266 ALA A O 1
ATOM 2113 N N . HIS A 1 267 ? 32.194 7.002 -58.908 1.00 76.56 267 HIS A N 1
ATOM 2114 C CA . HIS A 1 267 ? 32.957 7.674 -57.845 1.00 76.56 267 HIS A CA 1
ATOM 2115 C C . HIS A 1 267 ? 34.335 8.133 -58.337 1.00 76.56 267 HIS A C 1
ATOM 2117 O O . HIS A 1 267 ? 34.694 9.290 -58.145 1.00 76.56 267 HIS A O 1
ATOM 2123 N N . GLU A 1 268 ? 35.066 7.270 -59.045 1.00 73.94 268 GLU A N 1
ATOM 2124 C CA . GLU A 1 268 ? 36.388 7.592 -59.603 1.00 73.94 268 GLU A CA 1
ATOM 2125 C C . GLU A 1 268 ? 36.326 8.679 -60.696 1.00 73.94 268 GLU A C 1
ATOM 2127 O O . GLU A 1 268 ? 37.129 9.613 -60.672 1.00 73.94 268 GLU A O 1
ATOM 2132 N N . ASP A 1 269 ? 35.338 8.631 -61.601 1.00 73.81 269 ASP A N 1
ATOM 2133 C CA . ASP A 1 269 ? 35.105 9.710 -62.575 1.00 73.81 269 ASP A CA 1
ATOM 2134 C C . ASP A 1 269 ? 34.740 11.049 -61.883 1.00 73.81 269 ASP A C 1
ATOM 2136 O O . ASP A 1 269 ? 35.153 12.118 -62.338 1.00 73.81 269 ASP A O 1
ATOM 2140 N N . ILE A 1 270 ? 33.950 11.009 -60.800 1.00 77.56 270 ILE A N 1
ATOM 2141 C CA . ILE A 1 270 ? 33.508 12.197 -60.046 1.00 77.56 270 ILE A CA 1
ATOM 2142 C C . ILE A 1 270 ? 34.662 12.798 -59.231 1.00 77.56 270 ILE A C 1
ATOM 2144 O O . ILE A 1 270 ? 34.812 14.018 -59.219 1.00 77.56 270 ILE A O 1
ATOM 2148 N N . ILE A 1 271 ? 35.522 11.973 -58.622 1.00 75.19 271 ILE A N 1
ATOM 2149 C CA . ILE A 1 271 ? 36.765 12.409 -57.960 1.00 75.19 271 ILE A CA 1
ATOM 2150 C C . ILE A 1 271 ? 37.612 13.259 -58.915 1.00 75.19 271 ILE A C 1
ATOM 2152 O O . ILE A 1 271 ? 38.001 14.371 -58.553 1.00 75.19 271 ILE A O 1
ATOM 2156 N N . ALA A 1 272 ? 37.827 12.778 -60.144 1.00 75.88 272 ALA A N 1
ATOM 2157 C CA . ALA A 1 272 ? 38.618 13.488 -61.147 1.00 75.88 272 ALA A CA 1
ATOM 2158 C C . ALA A 1 272 ? 37.972 14.822 -61.570 1.00 75.88 272 ALA A C 1
ATOM 2160 O O . ALA A 1 272 ? 38.670 15.824 -61.728 1.00 75.88 272 ALA A O 1
ATOM 2161 N N . LEU A 1 273 ? 36.640 14.872 -61.705 1.00 75.00 273 LEU A N 1
ATOM 2162 C CA . LEU A 1 273 ? 35.923 16.129 -61.956 1.00 75.00 273 LEU A CA 1
ATOM 2163 C C . LEU A 1 273 ? 36.021 17.120 -60.789 1.00 75.00 273 LEU A C 1
ATOM 2165 O O . LEU A 1 273 ? 36.091 18.327 -61.018 1.00 75.00 273 LEU A O 1
ATOM 2169 N N . GLU A 1 274 ? 36.030 16.635 -59.549 1.00 73.06 274 GLU A N 1
ATOM 2170 C CA . GLU A 1 274 ? 36.199 17.474 -58.361 1.00 73.06 274 GLU A CA 1
ATOM 2171 C C . GLU A 1 274 ? 37.622 18.026 -58.228 1.00 73.06 274 GLU A C 1
ATOM 2173 O O . GLU A 1 274 ? 37.775 19.173 -57.828 1.00 73.06 274 GLU A O 1
ATOM 2178 N N . GLU A 1 275 ? 38.656 17.271 -58.603 1.00 72.12 275 GLU A N 1
ATOM 2179 C CA . GLU A 1 275 ? 40.032 17.790 -58.666 1.00 72.12 275 GLU A CA 1
ATOM 2180 C C . GLU A 1 275 ? 40.185 18.867 -59.750 1.00 72.12 275 GLU A C 1
ATOM 2182 O O . GLU A 1 275 ? 40.685 19.952 -59.461 1.00 72.12 275 GLU A O 1
ATOM 2187 N N . ILE A 1 276 ? 39.633 18.648 -60.951 1.00 72.62 276 ILE A N 1
ATOM 2188 C CA . ILE A 1 276 ? 39.609 19.670 -62.015 1.00 72.62 276 ILE A CA 1
ATOM 2189 C C . ILE A 1 276 ? 38.819 20.922 -61.574 1.00 72.62 276 ILE A C 1
ATOM 2191 O O . ILE A 1 276 ? 39.195 22.041 -61.931 1.00 72.62 276 ILE A O 1
ATOM 2195 N N . LYS A 1 277 ? 37.748 20.762 -60.780 1.00 73.75 277 LYS A N 1
ATOM 2196 C CA . LYS A 1 277 ? 37.010 21.879 -60.163 1.00 73.75 277 LYS A CA 1
ATOM 2197 C C . LYS A 1 277 ? 37.866 22.632 -59.144 1.00 73.75 277 LYS A C 1
ATOM 2199 O O . LYS A 1 277 ? 37.935 23.858 -59.215 1.00 73.75 277 LYS A O 1
ATOM 2204 N N . ASP A 1 278 ? 38.479 21.925 -58.199 1.00 69.00 278 ASP A N 1
ATOM 2205 C CA . ASP A 1 278 ? 39.233 22.529 -57.097 1.00 69.00 278 ASP A CA 1
ATOM 2206 C C . ASP A 1 278 ? 40.466 23.293 -57.622 1.00 69.00 278 ASP A C 1
ATOM 2208 O O . ASP A 1 278 ? 40.688 24.439 -57.218 1.00 69.00 278 ASP A O 1
ATOM 2212 N N . ASP A 1 279 ? 41.197 22.732 -58.593 1.00 69.88 279 ASP A N 1
ATOM 2213 C CA . ASP A 1 279 ? 42.319 23.398 -59.274 1.00 69.88 279 ASP A CA 1
ATOM 2214 C C . ASP A 1 279 ? 41.870 24.669 -60.014 1.00 69.88 279 ASP A C 1
ATOM 2216 O O . ASP A 1 279 ? 42.463 25.743 -59.854 1.00 69.88 279 ASP A O 1
ATOM 2220 N N . ALA A 1 280 ? 40.792 24.577 -60.800 1.00 67.00 280 ALA A N 1
ATOM 2221 C CA . ALA A 1 280 ? 40.265 25.711 -61.555 1.00 67.00 280 ALA A CA 1
ATOM 2222 C C . ALA A 1 280 ? 39.742 26.828 -60.635 1.00 67.00 280 ALA A C 1
ATOM 2224 O O . ALA A 1 280 ? 40.003 28.005 -60.888 1.00 67.00 280 ALA A O 1
ATOM 2225 N N . LEU A 1 281 ? 39.046 26.483 -59.546 1.00 65.88 281 LEU A N 1
ATOM 2226 C CA . LEU A 1 281 ? 38.578 27.449 -58.546 1.00 65.88 281 LEU A CA 1
ATOM 2227 C C . LEU A 1 281 ? 39.734 28.095 -57.775 1.00 65.88 281 LEU A C 1
ATOM 2229 O O . LEU A 1 281 ? 39.661 29.292 -57.487 1.00 65.88 281 LEU A O 1
ATOM 2233 N N . SER A 1 282 ? 40.791 27.339 -57.470 1.00 63.69 282 SER A N 1
ATOM 2234 C CA . SER A 1 282 ? 42.006 27.856 -56.835 1.00 63.69 282 SER A CA 1
ATOM 2235 C C . SER A 1 282 ? 42.697 28.896 -57.724 1.00 63.69 282 SER A C 1
ATOM 2237 O O . SER A 1 282 ? 42.986 30.007 -57.274 1.00 63.69 282 SER A O 1
ATOM 2239 N N . GLU A 1 283 ? 42.873 28.613 -59.021 1.00 63.28 283 GLU A N 1
ATOM 2240 C CA . GLU A 1 283 ? 43.482 29.574 -59.949 1.00 63.28 283 GLU A CA 1
ATOM 2241 C C . GLU A 1 283 ? 42.586 30.791 -60.236 1.00 63.28 283 GLU A C 1
ATOM 2243 O O . GLU A 1 283 ? 43.091 31.915 -60.295 1.00 63.28 283 GLU A O 1
ATOM 2248 N N . VAL A 1 284 ? 41.270 30.597 -60.385 1.00 61.66 284 VAL A N 1
ATOM 2249 C CA . VAL A 1 284 ? 40.304 31.693 -60.582 1.00 61.66 284 VAL A CA 1
ATOM 2250 C C . VAL A 1 284 ? 40.322 32.648 -59.388 1.00 61.66 284 VAL A C 1
ATOM 2252 O O . VAL A 1 284 ? 40.497 33.856 -59.574 1.00 61.66 284 VAL A O 1
ATOM 2255 N N . LYS A 1 285 ? 40.221 32.129 -58.158 1.00 61.03 285 LYS A N 1
ATOM 2256 C CA . LYS A 1 285 ? 40.193 32.959 -56.941 1.00 61.03 285 LYS A CA 1
ATOM 2257 C C . LYS A 1 285 ? 41.544 33.610 -56.634 1.00 61.03 285 LYS A C 1
ATOM 2259 O O . LYS A 1 285 ? 41.561 34.700 -56.074 1.00 61.03 285 LYS A O 1
ATOM 2264 N N . ALA A 1 286 ? 42.656 33.024 -57.080 1.00 60.22 286 ALA A N 1
ATOM 2265 C CA . ALA A 1 286 ? 43.982 33.638 -56.989 1.00 60.22 286 ALA A CA 1
ATOM 2266 C C . ALA A 1 286 ? 44.235 34.779 -58.002 1.00 60.22 286 ALA A C 1
ATOM 2268 O O . ALA A 1 286 ? 45.247 35.469 -57.877 1.00 60.22 286 ALA A O 1
ATOM 2269 N N . LYS A 1 287 ? 43.381 34.971 -59.026 1.00 58.50 287 LYS A N 1
ATOM 2270 C CA . LYS A 1 287 ? 43.671 35.885 -60.156 1.00 58.50 287 LYS A CA 1
ATOM 2271 C C . LYS A 1 287 ? 42.555 36.854 -60.555 1.00 58.50 287 LYS A C 1
ATOM 2273 O O . LYS A 1 287 ? 42.858 37.856 -61.200 1.00 58.50 287 LYS A O 1
ATOM 2278 N N . ILE A 1 288 ? 41.286 36.588 -60.234 1.00 55.84 288 ILE A N 1
ATOM 2279 C CA . ILE A 1 288 ? 40.150 37.359 -60.773 1.00 55.84 288 ILE A CA 1
ATOM 2280 C C . ILE A 1 288 ? 39.540 38.302 -59.727 1.00 55.84 288 ILE A C 1
ATOM 2282 O O . ILE A 1 288 ? 38.955 37.877 -58.736 1.00 55.84 288 ILE A O 1
ATOM 2286 N N . THR A 1 289 ? 39.614 39.609 -59.997 1.00 51.22 289 THR A N 1
ATOM 2287 C CA . THR A 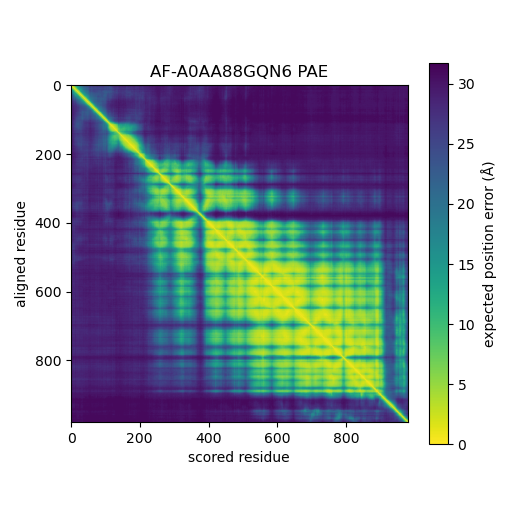1 289 ? 39.089 40.687 -59.129 1.00 51.22 289 THR A CA 1
ATOM 2288 C C . THR A 1 289 ? 37.666 41.152 -59.488 1.00 51.22 289 THR A C 1
ATOM 2290 O O . THR A 1 289 ? 37.143 42.065 -58.853 1.00 51.22 289 THR A O 1
ATOM 2293 N N . ARG A 1 290 ? 37.030 40.582 -60.524 1.00 53.56 290 ARG A N 1
ATOM 2294 C CA . ARG A 1 290 ? 35.672 40.948 -60.980 1.00 53.56 290 ARG A CA 1
ATOM 2295 C C . ARG A 1 290 ? 34.659 39.861 -60.627 1.00 53.56 290 ARG A C 1
ATOM 2297 O O . ARG A 1 290 ? 34.832 38.720 -61.044 1.00 53.56 290 ARG A O 1
ATOM 2304 N N . SER A 1 291 ? 33.594 40.239 -59.915 1.00 55.03 291 SER A N 1
ATOM 2305 C CA . SER A 1 291 ? 32.576 39.308 -59.402 1.00 55.03 291 SER A CA 1
ATOM 2306 C C . SER A 1 291 ? 31.892 38.504 -60.510 1.00 55.03 291 SER A C 1
ATOM 2308 O O . SER A 1 291 ? 31.784 37.289 -60.401 1.00 55.03 291 SER A O 1
ATOM 2310 N N . ASP A 1 292 ? 31.513 39.170 -61.602 1.00 55.66 292 ASP A N 1
ATOM 2311 C CA . ASP A 1 292 ? 30.610 38.672 -62.651 1.00 55.66 292 ASP A CA 1
ATOM 2312 C C . ASP A 1 292 ? 31.088 37.381 -63.352 1.00 55.66 292 ASP A C 1
ATOM 2314 O O . ASP A 1 292 ? 30.297 36.669 -63.970 1.00 55.66 292 ASP A O 1
ATOM 2318 N N . TYR A 1 293 ? 32.386 37.071 -63.269 1.00 57.34 293 TYR A N 1
ATOM 2319 C CA . TYR A 1 293 ? 32.964 35.838 -63.808 1.00 57.34 293 TYR A CA 1
ATOM 2320 C C . TYR A 1 293 ? 32.819 34.651 -62.845 1.00 57.34 293 TYR A C 1
ATOM 2322 O O . TYR A 1 293 ? 32.627 33.524 -63.307 1.00 57.34 293 TYR A O 1
ATOM 2330 N N . ASN A 1 294 ? 32.849 34.884 -61.528 1.00 60.50 294 ASN A N 1
ATOM 2331 C CA . ASN A 1 294 ? 32.632 33.837 -60.524 1.00 60.50 294 ASN A CA 1
ATOM 2332 C C . ASN A 1 294 ? 31.222 33.251 -60.674 1.00 60.50 294 ASN A C 1
ATOM 2334 O O . ASN A 1 294 ? 31.081 32.038 -60.783 1.00 60.50 294 ASN A O 1
ATOM 2338 N N . ASP A 1 295 ? 30.211 34.107 -60.839 1.00 59.81 295 ASP A N 1
ATOM 2339 C CA . ASP A 1 295 ? 28.817 33.754 -61.140 1.00 59.81 295 ASP A CA 1
ATOM 2340 C C . ASP A 1 295 ? 28.624 32.795 -62.326 1.00 59.81 295 ASP A C 1
ATOM 2342 O O . ASP A 1 295 ? 27.587 32.131 -62.412 1.00 59.81 295 ASP A O 1
ATOM 2346 N N . ILE A 1 296 ? 29.547 32.782 -63.292 1.00 60.12 296 ILE A N 1
ATOM 2347 C CA . ILE A 1 296 ? 29.494 31.912 -64.475 1.00 60.12 296 ILE A CA 1
ATOM 2348 C C . ILE A 1 296 ? 30.195 30.586 -64.171 1.00 60.12 296 ILE A C 1
ATOM 2350 O O . ILE A 1 296 ? 29.628 29.527 -64.440 1.00 60.12 296 ILE A O 1
ATOM 2354 N N . PHE A 1 297 ? 31.382 30.629 -63.559 1.00 63.16 297 PHE A N 1
ATOM 2355 C CA . PHE A 1 297 ? 32.093 29.421 -63.135 1.00 63.16 297 PHE A CA 1
ATOM 2356 C C . PHE A 1 297 ? 31.301 28.625 -62.090 1.00 63.16 297 PHE A C 1
ATOM 2358 O O . PHE A 1 297 ? 31.164 27.415 -62.238 1.00 63.16 297 PHE A O 1
ATOM 2365 N N . GLU A 1 298 ? 30.691 29.280 -61.100 1.00 65.00 298 GLU A N 1
ATOM 2366 C CA . GLU A 1 298 ? 29.827 28.627 -60.109 1.00 65.00 298 GLU A CA 1
ATOM 2367 C C . GLU A 1 298 ? 28.627 27.939 -60.777 1.00 65.00 298 GLU A C 1
ATOM 2369 O O . GLU A 1 298 ? 28.366 26.774 -60.495 1.00 65.00 298 GLU A O 1
ATOM 2374 N N . LYS A 1 299 ? 27.966 28.566 -61.762 1.00 64.75 299 LYS A N 1
ATOM 2375 C CA . LYS A 1 299 ? 26.870 27.920 -62.519 1.00 64.75 299 LYS A CA 1
ATOM 2376 C C . LYS A 1 299 ? 27.319 26.691 -63.318 1.00 64.75 299 LYS A C 1
ATOM 2378 O O . LYS A 1 299 ? 26.531 25.761 -63.466 1.00 64.75 299 LYS A O 1
ATOM 2383 N N . PHE A 1 300 ? 28.557 26.659 -63.814 1.00 63.50 300 PHE A N 1
ATOM 2384 C CA . PHE A 1 300 ? 29.125 25.468 -64.462 1.00 63.50 300 PHE A CA 1
ATOM 2385 C C . PHE A 1 300 ? 29.489 24.377 -63.444 1.00 63.50 300 PHE A C 1
ATOM 2387 O O . PHE A 1 300 ? 29.202 23.203 -63.674 1.00 63.50 300 PHE A O 1
ATOM 2394 N N . PHE A 1 301 ? 30.086 24.747 -62.309 1.00 68.94 301 PHE A N 1
ATOM 2395 C CA . PHE A 1 301 ? 30.509 23.798 -61.279 1.00 68.94 301 PHE A CA 1
ATOM 2396 C C . PHE A 1 301 ? 29.349 23.222 -60.458 1.00 68.94 301 PHE A C 1
ATOM 2398 O O . PHE A 1 301 ? 29.420 22.054 -60.073 1.00 68.94 301 PHE A O 1
ATOM 2405 N N . ASN A 1 302 ? 28.244 23.957 -60.308 1.00 69.94 302 ASN A N 1
ATOM 2406 C CA . ASN A 1 302 ? 26.998 23.446 -59.732 1.00 69.94 302 ASN A CA 1
ATOM 2407 C C . ASN A 1 302 ? 26.512 22.171 -60.446 1.00 69.94 302 ASN A C 1
ATOM 2409 O O . ASN A 1 302 ? 25.986 21.285 -59.791 1.00 69.94 302 ASN A O 1
ATOM 2413 N N . MET A 1 303 ? 26.760 22.009 -61.754 1.00 69.44 303 MET A N 1
ATOM 2414 C CA . MET A 1 303 ? 26.378 20.792 -62.487 1.00 69.44 303 MET A CA 1
ATOM 2415 C C . MET A 1 303 ? 27.217 19.552 -62.103 1.00 69.44 303 MET A C 1
ATOM 2417 O O . MET A 1 303 ? 26.758 18.420 -62.275 1.00 69.44 303 MET A O 1
ATOM 2421 N N . ILE A 1 304 ? 28.435 19.741 -61.580 1.00 74.69 304 ILE A N 1
ATOM 2422 C CA . ILE A 1 304 ? 29.229 18.658 -60.972 1.00 74.69 304 ILE A CA 1
ATOM 2423 C C . ILE A 1 304 ? 28.632 18.313 -59.607 1.00 74.69 304 ILE A C 1
ATOM 2425 O O . ILE A 1 304 ? 28.433 17.138 -59.302 1.00 74.69 304 ILE A O 1
ATOM 2429 N N . ASP A 1 305 ? 28.294 19.334 -58.817 1.00 74.12 305 ASP A N 1
ATOM 2430 C CA . ASP A 1 305 ? 27.708 19.152 -57.490 1.00 74.12 305 ASP A CA 1
ATOM 2431 C C . ASP A 1 305 ? 26.293 18.535 -57.560 1.00 74.12 305 ASP A C 1
ATOM 2433 O O . ASP A 1 305 ? 25.989 17.664 -56.754 1.00 74.12 305 ASP A O 1
ATOM 2437 N N . ASP A 1 306 ? 25.484 18.827 -58.585 1.00 75.25 306 ASP A N 1
ATOM 2438 C CA . ASP A 1 306 ? 24.217 18.133 -58.890 1.00 75.25 306 ASP A CA 1
ATOM 2439 C C . ASP A 1 306 ? 24.420 16.626 -59.135 1.00 75.25 306 ASP A C 1
ATOM 2441 O O . ASP A 1 306 ? 23.676 15.786 -58.621 1.00 75.25 306 ASP A O 1
ATOM 2445 N N . ILE A 1 307 ? 25.431 16.261 -59.933 1.00 76.25 307 ILE A N 1
ATOM 2446 C CA . ILE A 1 307 ? 25.773 14.856 -60.207 1.00 76.25 307 ILE A CA 1
ATOM 2447 C C . ILE A 1 307 ? 26.279 14.169 -58.938 1.00 76.25 307 ILE A C 1
ATOM 2449 O O . ILE A 1 307 ? 25.930 13.014 -58.690 1.00 76.25 307 ILE A O 1
ATOM 2453 N N . ARG A 1 308 ? 27.067 14.875 -58.123 1.00 77.50 308 ARG A N 1
ATOM 2454 C CA . ARG A 1 308 ? 27.581 14.367 -56.852 1.00 77.50 308 ARG A CA 1
ATOM 2455 C C . ARG A 1 308 ? 26.466 14.173 -55.822 1.00 77.50 308 ARG A C 1
ATOM 2457 O O . ARG A 1 308 ? 26.430 13.122 -55.192 1.00 77.50 308 ARG A O 1
ATOM 2464 N N . ASN A 1 309 ? 25.527 15.111 -55.717 1.00 80.44 309 ASN A N 1
ATOM 2465 C CA . ASN A 1 309 ? 24.333 14.981 -54.880 1.00 80.44 309 ASN A CA 1
ATOM 2466 C C . ASN A 1 309 ? 23.512 13.756 -55.307 1.00 80.44 309 ASN A C 1
ATOM 2468 O O . ASN A 1 309 ? 23.181 12.924 -54.470 1.00 80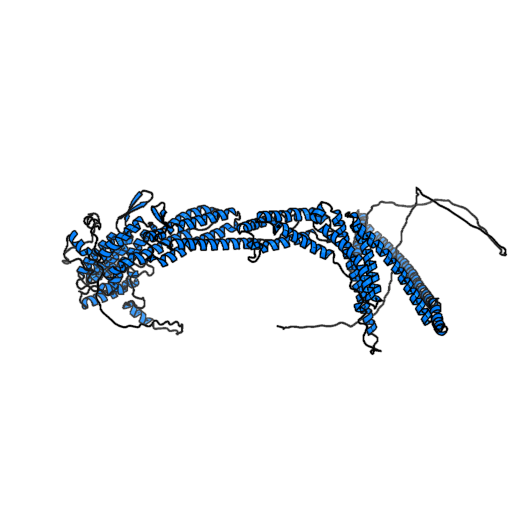.44 309 ASN A O 1
ATOM 2472 N N . ARG A 1 310 ? 23.268 13.569 -56.615 1.00 77.50 310 ARG A N 1
ATOM 2473 C CA . ARG A 1 310 ? 22.531 12.394 -57.115 1.00 77.50 310 ARG A CA 1
ATOM 2474 C C . ARG A 1 310 ? 23.290 11.072 -56.930 1.00 77.50 310 ARG A C 1
ATOM 2476 O O . ARG A 1 310 ? 22.660 10.028 -56.790 1.00 77.50 310 ARG A O 1
ATOM 2483 N N . PHE A 1 311 ? 24.623 11.093 -56.925 1.00 80.38 311 PHE A N 1
ATOM 2484 C CA . PHE A 1 311 ? 25.434 9.932 -56.550 1.00 80.38 311 PHE A CA 1
ATOM 2485 C C . PHE A 1 311 ? 25.272 9.601 -55.059 1.00 80.38 311 PHE A C 1
ATOM 2487 O O . PHE A 1 311 ? 25.009 8.451 -54.717 1.00 80.38 311 PHE A O 1
ATOM 2494 N N . GLU A 1 312 ? 25.372 10.605 -54.184 1.00 78.38 312 GLU A N 1
ATOM 2495 C CA . GLU A 1 312 ? 25.195 10.434 -52.738 1.00 78.38 312 GLU A CA 1
ATOM 2496 C C . GLU A 1 312 ? 23.762 9.970 -52.402 1.00 78.38 312 GLU A C 1
ATOM 2498 O O . GLU A 1 312 ? 23.613 9.010 -51.654 1.00 78.38 312 GLU A O 1
ATOM 2503 N N . GLU A 1 313 ? 22.715 10.522 -53.031 1.00 80.38 313 GLU A N 1
ATOM 2504 C CA . GLU A 1 313 ? 21.325 10.025 -52.930 1.00 80.38 313 GLU A CA 1
ATOM 2505 C C . GLU A 1 313 ? 21.202 8.519 -53.218 1.00 80.38 313 GLU A C 1
ATOM 2507 O O . GLU A 1 313 ? 20.528 7.805 -52.479 1.00 80.38 313 GLU A O 1
ATOM 2512 N N . LEU A 1 314 ? 21.849 8.024 -54.280 1.00 76.12 314 LEU A N 1
ATOM 2513 C CA . LEU A 1 314 ? 21.803 6.605 -54.651 1.00 76.12 314 LEU A CA 1
ATOM 2514 C C . LEU A 1 314 ? 22.566 5.721 -53.653 1.00 76.12 314 LEU A C 1
ATOM 2516 O O . LEU A 1 314 ? 22.109 4.620 -53.350 1.00 76.12 314 LEU A O 1
ATOM 2520 N N . VAL A 1 315 ? 23.691 6.201 -53.113 1.00 79.75 315 VAL A N 1
ATOM 2521 C CA . VAL A 1 315 ? 24.433 5.501 -52.051 1.00 79.75 315 VAL A CA 1
ATOM 2522 C C . VAL A 1 315 ? 23.599 5.419 -50.770 1.00 79.75 315 VAL A C 1
ATOM 2524 O O . VAL A 1 315 ? 23.474 4.336 -50.201 1.00 79.75 315 VAL A O 1
ATOM 2527 N N . TRP A 1 316 ? 22.974 6.518 -50.341 1.00 81.94 316 TRP A N 1
ATOM 2528 C CA . TRP A 1 316 ? 22.137 6.525 -49.138 1.00 81.94 316 TRP A CA 1
ATOM 2529 C C . TRP A 1 316 ? 20.863 5.690 -49.306 1.00 81.94 316 TRP A C 1
ATOM 2531 O O . TRP A 1 316 ? 20.507 4.963 -48.385 1.00 81.94 316 TRP A O 1
ATOM 2541 N N . LEU A 1 317 ? 20.235 5.696 -50.487 1.00 80.06 317 LEU A N 1
ATOM 2542 C CA . LEU A 1 317 ? 19.087 4.832 -50.788 1.00 80.06 317 LEU A CA 1
ATOM 2543 C C . LEU A 1 317 ? 19.444 3.338 -50.688 1.00 80.06 317 LEU A C 1
ATOM 2545 O O . LEU A 1 317 ? 18.664 2.563 -50.145 1.00 80.06 317 LEU A O 1
ATOM 2549 N N . ARG A 1 318 ? 20.634 2.928 -51.153 1.00 74.44 318 ARG A N 1
ATOM 2550 C CA . ARG A 1 318 ? 21.121 1.540 -51.019 1.00 74.44 318 ARG A CA 1
ATOM 2551 C C . ARG A 1 318 ? 21.523 1.158 -49.589 1.00 74.44 318 ARG A C 1
ATOM 2553 O O . ARG A 1 318 ? 21.547 -0.025 -49.276 1.00 74.44 318 ARG A O 1
ATOM 2560 N N . LEU A 1 319 ? 21.822 2.129 -48.727 1.00 78.50 319 LEU A N 1
ATOM 2561 C CA . LEU A 1 319 ? 22.084 1.909 -47.299 1.00 78.50 319 LEU A CA 1
ATOM 2562 C C . LEU A 1 319 ? 20.815 1.985 -46.427 1.00 78.50 319 LEU A C 1
ATOM 2564 O O . LEU A 1 319 ? 20.877 1.648 -45.248 1.00 78.50 319 LEU A O 1
ATOM 2568 N N . SER A 1 320 ? 19.675 2.387 -47.000 1.00 73.62 320 SER A N 1
ATOM 2569 C CA . SER A 1 320 ? 18.408 2.627 -46.288 1.00 73.62 320 SER A CA 1
ATOM 2570 C C . SER A 1 320 ? 17.677 1.363 -45.807 1.00 73.62 320 SER A C 1
ATOM 2572 O O . SER A 1 320 ? 16.647 1.485 -45.155 1.00 73.62 320 SER A O 1
ATOM 2574 N N . ASP A 1 321 ? 18.178 0.166 -46.124 1.00 75.25 321 ASP A N 1
ATOM 2575 C CA . ASP A 1 321 ? 17.852 -1.081 -45.418 1.00 75.25 321 ASP A CA 1
ATOM 2576 C C . ASP A 1 321 ? 19.060 -2.025 -45.484 1.00 75.25 321 ASP A C 1
ATOM 2578 O O . ASP A 1 321 ? 19.092 -3.001 -46.241 1.00 75.25 321 ASP A O 1
ATOM 2582 N N . ILE A 1 322 ? 20.119 -1.657 -44.751 1.00 80.31 322 ILE A N 1
ATOM 2583 C CA . ILE A 1 322 ? 21.428 -2.321 -44.830 1.00 80.31 322 ILE A CA 1
ATOM 2584 C C . ILE A 1 322 ? 21.341 -3.827 -44.552 1.00 80.31 322 ILE A C 1
ATOM 2586 O O . ILE A 1 322 ? 22.117 -4.590 -45.119 1.00 80.31 322 ILE A O 1
ATOM 2590 N N . GLU A 1 323 ? 20.397 -4.263 -43.718 1.00 78.50 323 GLU A N 1
ATOM 2591 C CA . GLU A 1 323 ? 20.224 -5.669 -43.355 1.00 78.50 323 GLU A CA 1
ATOM 2592 C C . GLU A 1 323 ? 19.694 -6.499 -44.538 1.00 78.50 323 GLU A C 1
ATOM 2594 O O . GLU A 1 323 ? 20.277 -7.530 -44.876 1.00 78.50 323 GLU A O 1
ATOM 2599 N N . TYR A 1 324 ? 18.655 -6.018 -45.232 1.00 80.56 324 TYR A N 1
ATOM 2600 C CA . TYR A 1 324 ? 18.116 -6.674 -46.432 1.00 80.56 324 TYR A CA 1
ATOM 2601 C C . TYR A 1 324 ? 19.116 -6.657 -47.596 1.00 80.56 324 TYR A C 1
ATOM 2603 O O . TYR A 1 324 ? 19.272 -7.652 -48.311 1.00 80.56 324 TYR A O 1
ATOM 2611 N N . VAL A 1 325 ? 19.836 -5.545 -47.777 1.00 79.56 325 VAL A N 1
ATOM 2612 C CA . VAL A 1 325 ? 20.854 -5.421 -48.833 1.00 79.56 325 VAL A CA 1
ATOM 2613 C C . VAL A 1 325 ? 22.096 -6.268 -48.516 1.00 79.56 325 VAL A C 1
ATOM 2615 O O . VAL A 1 325 ? 22.720 -6.777 -49.444 1.00 79.56 325 VAL A O 1
ATOM 2618 N N . ALA A 1 326 ? 22.434 -6.509 -47.244 1.00 79.94 326 ALA A N 1
ATOM 2619 C CA . ALA A 1 326 ? 23.514 -7.426 -46.865 1.00 79.94 326 ALA A CA 1
ATOM 2620 C C . ALA A 1 326 ? 23.161 -8.896 -47.125 1.00 79.94 326 ALA A C 1
ATOM 2622 O O . ALA A 1 326 ? 24.023 -9.651 -47.573 1.00 79.94 326 ALA A O 1
ATOM 2623 N N . GLU A 1 327 ? 21.911 -9.295 -46.886 1.00 81.00 327 GLU A N 1
ATOM 2624 C CA . GLU A 1 327 ? 21.435 -10.656 -47.161 1.00 81.00 327 GLU A CA 1
ATOM 2625 C C . GLU A 1 327 ? 21.372 -10.957 -48.673 1.00 81.00 327 GLU A C 1
ATOM 2627 O O . GLU A 1 327 ? 21.760 -12.043 -49.104 1.00 81.00 327 GLU A O 1
ATOM 2632 N N . ASN A 1 328 ? 20.936 -9.991 -49.494 1.00 80.38 328 ASN A N 1
ATOM 2633 C CA . ASN A 1 328 ? 20.665 -10.211 -50.923 1.00 80.38 328 ASN A CA 1
ATOM 2634 C C . ASN A 1 328 ? 21.787 -9.744 -51.874 1.00 80.38 328 ASN A C 1
ATOM 2636 O O . ASN A 1 328 ? 22.039 -10.389 -52.891 1.00 80.38 328 ASN A O 1
ATOM 2640 N N . GLU A 1 329 ? 22.460 -8.627 -51.579 1.00 78.75 329 GLU A N 1
ATOM 2641 C CA . GLU A 1 329 ? 23.420 -7.958 -52.474 1.00 78.75 329 GLU A CA 1
ATOM 2642 C C . GLU A 1 329 ? 24.711 -7.539 -51.730 1.00 78.75 329 GLU A C 1
ATOM 2644 O O . GLU A 1 329 ? 25.235 -6.451 -51.955 1.00 78.75 329 GLU A O 1
ATOM 2649 N N . SER A 1 330 ? 25.268 -8.391 -50.856 1.00 75.88 330 SER A N 1
ATOM 2650 C CA . SER A 1 330 ? 26.443 -8.089 -50.002 1.00 75.88 330 SER A CA 1
ATOM 2651 C C . SER A 1 330 ? 27.628 -7.399 -50.708 1.00 75.88 330 SER A C 1
ATOM 2653 O O . SER A 1 330 ? 28.249 -6.489 -50.148 1.00 75.88 330 SER A O 1
ATOM 2655 N N . GLU A 1 331 ? 27.921 -7.746 -51.969 1.00 77.38 331 GLU A N 1
ATOM 2656 C CA . GLU A 1 331 ? 28.953 -7.060 -52.763 1.00 77.38 331 GLU A CA 1
ATOM 2657 C C . GLU A 1 331 ? 28.713 -5.542 -52.905 1.00 77.38 331 GLU A C 1
ATOM 2659 O O . GLU A 1 331 ? 29.673 -4.778 -53.037 1.00 77.38 331 GLU A O 1
ATOM 2664 N N . ALA A 1 332 ? 27.454 -5.094 -52.921 1.00 76.69 332 ALA A N 1
ATOM 2665 C CA . ALA A 1 332 ? 27.057 -3.689 -53.012 1.00 76.69 332 ALA A CA 1
ATOM 2666 C C . ALA A 1 332 ? 27.579 -2.898 -51.813 1.00 76.69 332 ALA A C 1
ATOM 2668 O O . ALA A 1 332 ? 28.219 -1.856 -51.976 1.00 76.69 332 ALA A O 1
ATOM 2669 N N . ILE A 1 333 ? 27.385 -3.446 -50.614 1.00 79.50 333 ILE A N 1
ATOM 2670 C CA . ILE A 1 333 ? 27.837 -2.847 -49.360 1.00 79.50 333 ILE A CA 1
ATOM 2671 C C . ILE A 1 333 ? 29.365 -2.841 -49.307 1.00 79.50 333 ILE A C 1
ATOM 2673 O O . ILE A 1 333 ? 29.947 -1.801 -49.012 1.00 79.50 333 ILE A O 1
ATOM 2677 N N . VAL A 1 334 ? 30.035 -3.928 -49.710 1.00 82.06 334 VAL A N 1
ATOM 2678 C CA . VAL A 1 334 ? 31.511 -3.970 -49.808 1.00 82.06 334 VAL A CA 1
ATOM 2679 C C . VAL A 1 334 ? 32.048 -2.908 -50.786 1.00 82.06 334 VAL A C 1
ATOM 2681 O O . VAL A 1 334 ? 33.084 -2.285 -50.529 1.00 82.06 334 VAL A O 1
ATOM 2684 N N . ARG A 1 335 ? 31.350 -2.655 -51.906 1.00 79.12 335 ARG A N 1
ATOM 2685 C CA . ARG A 1 335 ? 31.682 -1.565 -52.845 1.00 79.12 335 ARG A CA 1
ATOM 2686 C C . ARG A 1 335 ? 31.493 -0.185 -52.203 1.00 79.12 335 ARG A C 1
ATOM 2688 O O . ARG A 1 335 ? 32.380 0.655 -52.342 1.00 79.12 335 ARG A O 1
ATOM 2695 N N . ILE A 1 336 ? 30.388 0.041 -51.491 1.00 80.00 336 ILE A N 1
ATOM 2696 C CA . ILE A 1 336 ? 30.070 1.313 -50.818 1.00 80.00 336 ILE A CA 1
ATOM 2697 C C . ILE A 1 336 ? 31.034 1.594 -49.652 1.00 80.00 336 ILE A C 1
ATOM 2699 O O . ILE A 1 336 ? 31.577 2.695 -49.566 1.00 80.00 336 ILE A O 1
ATOM 2703 N N . ALA A 1 337 ? 31.342 0.602 -48.815 1.00 80.00 337 ALA A N 1
ATOM 2704 C CA . ALA A 1 337 ? 32.312 0.718 -47.725 1.00 80.00 337 ALA A CA 1
ATOM 2705 C C . ALA A 1 337 ? 33.699 1.143 -48.241 1.00 80.00 337 ALA A C 1
ATOM 2707 O O . ALA A 1 337 ? 34.319 2.057 -47.696 1.00 80.00 337 ALA A O 1
ATOM 2708 N N . ARG A 1 338 ? 34.149 0.555 -49.360 1.00 80.25 338 ARG A N 1
ATOM 2709 C CA . ARG A 1 338 ? 35.402 0.931 -50.037 1.00 80.25 338 ARG A CA 1
ATOM 2710 C C . ARG A 1 338 ? 35.367 2.344 -50.632 1.00 80.25 338 ARG A C 1
ATOM 2712 O O . ARG A 1 338 ? 36.404 2.999 -50.687 1.00 80.25 338 ARG A O 1
ATOM 2719 N N . ILE A 1 339 ? 34.207 2.817 -51.088 1.00 80.00 339 ILE A N 1
ATOM 2720 C CA . ILE A 1 339 ? 34.014 4.194 -51.577 1.00 80.00 339 ILE A CA 1
ATOM 2721 C C . ILE A 1 339 ? 34.135 5.192 -50.420 1.00 80.00 339 ILE A C 1
ATOM 2723 O O . ILE A 1 339 ? 34.879 6.163 -50.541 1.00 80.00 339 ILE A O 1
ATOM 2727 N N . ILE A 1 340 ? 33.487 4.915 -49.284 1.00 80.56 340 ILE A N 1
ATOM 2728 C CA . ILE A 1 340 ? 33.590 5.734 -48.067 1.00 80.56 340 ILE A CA 1
ATOM 2729 C C . ILE A 1 340 ? 35.039 5.756 -47.560 1.00 80.56 340 ILE A C 1
ATOM 2731 O O . ILE A 1 340 ? 35.570 6.829 -47.297 1.00 80.56 340 ILE A O 1
ATOM 2735 N N . GLU A 1 341 ? 35.719 4.608 -47.496 1.00 79.31 341 GLU A N 1
ATOM 2736 C CA . GLU A 1 341 ? 37.129 4.530 -47.088 1.00 79.31 341 GLU A CA 1
ATOM 2737 C C . GLU A 1 341 ? 38.066 5.289 -48.047 1.00 79.31 341 GLU A C 1
ATOM 2739 O O . GLU A 1 341 ? 38.976 5.986 -47.593 1.00 79.31 341 GLU A O 1
ATOM 2744 N N . LYS A 1 342 ? 37.837 5.221 -49.367 1.00 78.56 342 LYS A N 1
ATOM 2745 C CA . LYS A 1 342 ? 38.576 6.031 -50.353 1.00 78.56 342 LYS A CA 1
ATOM 2746 C C . LYS A 1 342 ? 38.359 7.533 -50.154 1.00 78.56 342 LYS A C 1
ATOM 2748 O O . LYS A 1 342 ? 39.325 8.288 -50.238 1.00 78.56 342 LYS A O 1
ATOM 2753 N N . GLU A 1 343 ? 37.120 7.960 -49.919 1.00 79.19 343 GLU A N 1
ATOM 2754 C CA . GLU A 1 343 ? 36.780 9.376 -49.737 1.00 79.19 343 GLU A CA 1
ATOM 2755 C C . GLU A 1 343 ? 37.333 9.920 -48.410 1.00 79.19 343 GLU A C 1
ATOM 2757 O O . GLU A 1 343 ? 37.931 10.988 -48.393 1.00 79.19 343 GLU A O 1
ATOM 2762 N N . GLU A 1 344 ? 37.243 9.153 -47.324 1.00 79.25 344 GLU A N 1
ATOM 2763 C CA . GLU A 1 344 ? 37.799 9.492 -46.006 1.00 79.25 344 GLU A CA 1
ATOM 2764 C C . GLU A 1 344 ? 39.330 9.681 -46.072 1.00 79.25 344 GLU A C 1
ATOM 2766 O O . GLU A 1 344 ? 39.869 10.688 -45.613 1.00 79.25 344 GLU A O 1
ATOM 2771 N N . ASN A 1 345 ? 40.042 8.775 -46.756 1.00 79.06 345 ASN A N 1
ATOM 2772 C CA . ASN A 1 345 ? 41.480 8.922 -47.022 1.00 79.06 345 ASN A CA 1
ATOM 2773 C C . ASN A 1 345 ? 41.812 10.139 -47.915 1.00 79.06 345 ASN A C 1
ATOM 2775 O O . ASN A 1 345 ? 42.927 10.664 -47.852 1.00 79.06 345 ASN A O 1
ATOM 2779 N N . ARG A 1 346 ? 40.881 10.587 -48.768 1.00 72.38 346 ARG A N 1
ATOM 2780 C CA . ARG A 1 346 ? 41.034 11.771 -49.633 1.00 72.38 346 ARG A CA 1
ATOM 2781 C C . ARG A 1 346 ? 40.792 13.064 -48.851 1.00 72.38 346 ARG A C 1
ATOM 2783 O O . ARG A 1 346 ? 41.573 14.002 -49.003 1.00 72.38 346 ARG A O 1
ATOM 2790 N N . ASP A 1 347 ? 39.788 13.089 -47.982 1.00 79.56 347 ASP A N 1
ATOM 2791 C CA . ASP A 1 347 ? 39.499 14.199 -47.070 1.00 79.56 347 ASP A CA 1
ATOM 2792 C C . ASP A 1 347 ? 40.664 14.427 -46.092 1.00 79.56 347 ASP A C 1
ATOM 2794 O O . ASP A 1 347 ? 41.161 15.550 -45.989 1.00 79.56 347 ASP A O 1
ATOM 2798 N N . GLN A 1 348 ? 41.203 13.366 -45.479 1.00 76.88 348 GLN A N 1
ATOM 2799 C CA . GLN A 1 348 ? 42.385 13.455 -44.605 1.00 76.88 348 GLN A CA 1
ATOM 2800 C C . GLN A 1 348 ? 43.618 14.017 -45.336 1.00 76.88 348 GLN A C 1
ATOM 2802 O O . GLN A 1 348 ? 44.320 14.876 -44.800 1.00 76.88 348 GLN A O 1
ATOM 2807 N N . ARG A 1 349 ? 43.864 13.610 -46.591 1.00 78.62 349 ARG A N 1
ATOM 2808 C CA . ARG A 1 349 ? 44.937 14.190 -47.425 1.00 78.62 349 ARG A CA 1
ATOM 2809 C C . ARG A 1 349 ? 44.699 15.670 -47.722 1.00 78.62 349 ARG A C 1
ATOM 2811 O O . ARG A 1 349 ? 45.613 16.471 -47.538 1.00 78.62 349 ARG A O 1
ATOM 2818 N N . LYS A 1 350 ? 43.479 16.050 -48.125 1.00 75.88 350 LYS A N 1
ATOM 2819 C CA . LYS A 1 350 ? 43.119 17.456 -48.381 1.00 75.88 350 LYS A CA 1
ATOM 2820 C C . LYS A 1 350 ? 43.228 18.321 -47.119 1.00 75.88 350 LYS A C 1
ATOM 2822 O O . LYS A 1 350 ? 43.610 19.486 -47.231 1.00 75.88 350 LYS A O 1
ATOM 2827 N N . GLN A 1 351 ? 42.951 17.772 -45.933 1.00 74.94 351 GLN A N 1
ATOM 2828 C CA . GLN A 1 351 ? 43.181 18.458 -44.659 1.00 74.94 351 GLN A CA 1
ATOM 2829 C C . GLN A 1 351 ? 44.676 18.680 -44.393 1.00 74.94 351 GLN A C 1
ATOM 2831 O O . GLN A 1 351 ? 45.072 19.821 -44.162 1.00 74.94 351 GLN A O 1
ATOM 2836 N N . LEU A 1 352 ? 45.508 17.635 -44.481 1.00 78.12 352 LEU A N 1
ATOM 2837 C CA . LEU A 1 352 ? 46.960 17.749 -44.275 1.00 78.12 352 LEU A CA 1
ATOM 2838 C C . LEU A 1 352 ? 47.593 18.754 -45.249 1.00 78.12 352 LEU A C 1
ATOM 2840 O O . LEU A 1 352 ? 48.330 19.643 -44.830 1.00 78.12 352 LEU A O 1
ATOM 2844 N N . GLU A 1 353 ? 47.226 18.697 -46.532 1.00 76.88 353 GLU A N 1
ATOM 2845 C CA . GLU A 1 353 ? 47.667 19.677 -47.528 1.00 76.88 353 GLU A CA 1
ATOM 2846 C C . GLU A 1 353 ? 47.250 21.118 -47.194 1.00 76.88 353 GLU A C 1
ATOM 2848 O O . GLU A 1 353 ? 47.994 22.057 -47.481 1.00 76.88 353 GLU A O 1
ATOM 2853 N N . TYR A 1 354 ? 46.054 21.322 -46.635 1.00 75.38 354 TYR A N 1
ATOM 2854 C CA . TYR A 1 354 ? 45.596 22.643 -46.202 1.00 75.38 354 TYR A CA 1
ATOM 2855 C C . TYR A 1 354 ? 46.383 23.140 -44.983 1.00 75.38 354 TYR A C 1
ATOM 2857 O O . TYR A 1 354 ? 46.756 24.314 -44.930 1.00 75.38 354 TYR A O 1
ATOM 2865 N N . GLU A 1 355 ? 46.668 22.257 -44.027 1.00 76.00 355 GLU A N 1
ATOM 2866 C CA . GLU A 1 355 ? 47.461 22.573 -42.838 1.00 76.00 355 GLU A CA 1
ATOM 2867 C C . GLU A 1 355 ? 48.913 22.918 -43.206 1.00 76.00 355 GLU A C 1
ATOM 2869 O O . GLU A 1 355 ? 49.411 23.945 -42.740 1.00 76.00 355 GLU A O 1
ATOM 2874 N N . ASP A 1 356 ? 49.539 22.181 -44.131 1.00 77.62 356 ASP A N 1
ATOM 2875 C CA . ASP A 1 356 ? 50.862 22.498 -44.695 1.00 77.62 356 ASP A CA 1
ATOM 2876 C C . ASP A 1 356 ? 50.878 23.843 -45.445 1.00 77.62 356 ASP A C 1
ATOM 2878 O O . ASP A 1 356 ? 51.765 24.675 -45.227 1.00 77.62 356 ASP A O 1
ATOM 2882 N N . LYS A 1 357 ? 49.880 24.113 -46.301 1.00 73.88 357 LYS A N 1
ATOM 2883 C CA . LYS A 1 357 ? 49.761 25.397 -47.030 1.00 73.88 357 LYS A CA 1
ATOM 2884 C C . LYS A 1 357 ? 49.573 26.575 -46.059 1.00 73.88 357 LYS A C 1
ATOM 2886 O O . LYS A 1 357 ? 50.142 27.651 -46.259 1.00 73.88 357 LYS A O 1
ATOM 2891 N N . LEU A 1 358 ? 48.832 26.369 -44.968 1.00 71.75 358 LEU A N 1
ATOM 2892 C CA . LEU A 1 358 ? 48.626 27.356 -43.906 1.00 71.75 358 LEU A CA 1
ATOM 2893 C C . LEU A 1 358 ? 49.881 27.550 -43.027 1.00 71.75 358 LEU A C 1
ATOM 2895 O O . LEU A 1 358 ? 50.185 28.679 -42.631 1.00 71.75 358 LEU A O 1
ATOM 2899 N N . GLU A 1 359 ? 50.628 26.485 -42.731 1.00 73.56 359 GLU A N 1
ATOM 2900 C CA . GLU A 1 359 ? 51.967 26.524 -42.122 1.00 73.56 359 GLU A CA 1
ATOM 2901 C C . GLU A 1 359 ? 52.935 27.347 -42.984 1.00 73.56 359 GLU A C 1
ATOM 2903 O O . GLU A 1 359 ? 53.602 28.251 -42.473 1.00 73.56 359 GLU A O 1
ATOM 2908 N N . GLU A 1 360 ? 52.989 27.096 -44.294 1.00 72.75 360 GLU A N 1
ATOM 2909 C CA . GLU A 1 360 ? 53.893 27.795 -45.210 1.00 72.75 360 GLU A CA 1
ATOM 2910 C C . GLU A 1 360 ? 53.580 29.299 -45.298 1.00 72.75 360 GLU A C 1
ATOM 2912 O O . GLU A 1 360 ? 54.490 30.127 -45.203 1.00 72.75 360 GLU A O 1
ATOM 2917 N N . ALA A 1 361 ? 52.299 29.677 -45.375 1.00 65.50 361 ALA A N 1
ATOM 2918 C CA . ALA A 1 361 ? 51.870 31.077 -45.333 1.00 65.50 361 ALA A CA 1
ATOM 2919 C C . ALA A 1 361 ? 52.260 31.770 -44.010 1.00 65.50 361 ALA A C 1
ATOM 2921 O O . ALA A 1 361 ? 52.819 32.872 -44.012 1.00 65.50 361 ALA A O 1
ATOM 2922 N N . LYS A 1 362 ? 52.074 31.097 -42.864 1.00 70.88 362 LYS A N 1
ATOM 2923 C CA . LYS A 1 362 ? 52.520 31.598 -41.549 1.00 70.88 362 LYS A CA 1
ATOM 2924 C C . LYS A 1 362 ? 54.045 31.732 -41.465 1.00 70.88 362 LYS A C 1
ATOM 2926 O O . LYS A 1 362 ? 54.540 32.673 -40.839 1.00 70.88 362 LYS A O 1
ATOM 2931 N N . ARG A 1 363 ? 54.806 30.824 -42.088 1.00 68.62 363 ARG A N 1
ATOM 2932 C CA . ARG A 1 363 ? 56.277 30.899 -42.188 1.00 68.62 363 ARG A CA 1
ATOM 2933 C C . ARG A 1 363 ? 56.708 32.096 -43.049 1.00 68.62 363 ARG A C 1
ATOM 2935 O O . ARG A 1 363 ? 57.583 32.847 -42.615 1.00 68.62 363 ARG A O 1
ATOM 2942 N N . LYS A 1 364 ? 56.041 32.347 -44.183 1.00 65.56 364 LYS A N 1
ATOM 2943 C CA . LYS A 1 364 ? 56.264 33.519 -45.057 1.00 65.56 364 LYS A CA 1
ATOM 2944 C C . LYS A 1 364 ? 55.968 34.844 -44.338 1.00 65.56 364 LYS A C 1
ATOM 2946 O O . LYS A 1 364 ? 56.855 35.697 -44.279 1.00 65.56 364 LYS A O 1
ATOM 2951 N N . LYS A 1 365 ? 54.812 34.987 -43.664 1.00 58.88 365 LYS A N 1
ATOM 2952 C CA . LYS A 1 365 ? 54.511 36.174 -42.826 1.00 58.88 365 LYS A CA 1
ATOM 2953 C C . LYS A 1 365 ? 55.575 36.410 -41.742 1.00 58.88 365 LYS A C 1
ATOM 2955 O O . LYS A 1 365 ? 56.027 37.542 -41.568 1.00 58.88 365 LYS A O 1
ATOM 2960 N N . LYS A 1 366 ? 56.043 35.360 -41.050 1.00 59.09 366 LYS A N 1
ATOM 2961 C CA . LYS A 1 366 ? 57.123 35.480 -40.046 1.00 59.09 366 LYS A CA 1
ATOM 2962 C C . LYS A 1 366 ? 58.442 35.973 -40.654 1.00 59.09 366 LYS A C 1
ATOM 2964 O O . LYS A 1 366 ? 59.076 36.846 -40.063 1.00 59.09 366 LYS A O 1
ATOM 2969 N N . GLN A 1 367 ? 58.840 35.478 -41.827 1.00 56.84 367 GLN A N 1
ATOM 2970 C CA . GLN A 1 367 ? 60.051 35.950 -42.514 1.00 56.84 367 GLN A CA 1
ATOM 2971 C C . GLN A 1 367 ? 59.934 37.422 -42.945 1.00 56.84 367 GLN A C 1
ATOM 2973 O O . GLN A 1 367 ? 60.858 38.197 -42.696 1.00 56.84 367 GLN A O 1
ATOM 2978 N N . ALA A 1 368 ? 58.783 37.841 -43.483 1.00 52.34 368 ALA A N 1
ATOM 2979 C CA . ALA A 1 368 ? 58.536 39.235 -43.862 1.00 52.34 368 ALA A CA 1
ATOM 2980 C C . ALA A 1 368 ? 58.687 40.213 -42.676 1.00 52.34 368 ALA A C 1
ATOM 2982 O O . ALA A 1 368 ? 59.275 41.285 -42.825 1.00 52.34 368 ALA A O 1
ATOM 2983 N N . THR A 1 369 ? 58.251 39.827 -41.468 1.00 49.78 369 THR A N 1
ATOM 2984 C CA . THR A 1 369 ? 58.372 40.678 -40.263 1.00 49.78 369 THR A CA 1
ATOM 2985 C C . THR A 1 369 ? 59.806 40.918 -39.757 1.00 49.78 369 THR A C 1
ATOM 2987 O O . THR A 1 369 ? 59.994 41.708 -38.830 1.00 49.78 369 THR A O 1
ATOM 2990 N N . GLY A 1 370 ? 60.830 40.291 -40.352 1.00 46.06 370 GLY A N 1
ATOM 2991 C CA . GLY A 1 370 ? 62.233 40.495 -39.968 1.00 46.06 370 GLY A CA 1
ATOM 2992 C C . GLY A 1 370 ? 62.812 41.866 -40.354 1.00 46.06 370 GLY A C 1
ATOM 2993 O O . GLY A 1 370 ? 63.619 42.428 -39.609 1.00 46.06 370 GLY A O 1
ATOM 2994 N N . ASN A 1 371 ? 62.388 42.445 -41.482 1.00 44.00 371 ASN A N 1
ATOM 2995 C CA . ASN A 1 371 ? 62.985 43.672 -42.022 1.00 44.00 371 ASN A CA 1
ATOM 2996 C C . ASN A 1 371 ? 62.351 44.949 -41.442 1.00 44.00 371 ASN A C 1
ATOM 2998 O O . ASN A 1 371 ? 61.489 45.582 -42.046 1.00 44.00 371 ASN A O 1
ATOM 3002 N N . LYS A 1 372 ? 62.841 45.394 -40.278 1.00 45.28 372 LYS A N 1
ATOM 3003 C CA . LYS A 1 372 ? 62.494 46.704 -39.691 1.00 45.28 372 LYS A CA 1
ATOM 3004 C C . LYS A 1 372 ? 63.140 47.890 -40.432 1.00 45.28 372 LYS A C 1
ATOM 3006 O O . LYS A 1 372 ? 64.043 48.537 -39.899 1.00 45.28 372 LYS A O 1
ATOM 3011 N N . ARG A 1 373 ? 62.644 48.207 -41.631 1.00 42.09 373 ARG A N 1
ATOM 3012 C CA . ARG A 1 373 ? 62.727 49.518 -42.317 1.00 42.09 373 ARG A CA 1
ATOM 3013 C C . ARG A 1 373 ? 61.668 49.557 -43.429 1.00 42.09 373 ARG A C 1
ATOM 3015 O O . ARG A 1 373 ? 61.357 48.518 -43.987 1.00 42.09 373 ARG A O 1
ATOM 3022 N N . PHE A 1 374 ? 61.122 50.744 -43.712 1.00 37.56 374 PHE A N 1
ATOM 3023 C CA . PHE A 1 374 ? 59.918 50.962 -44.542 1.00 37.56 374 PHE A CA 1
ATOM 3024 C C . PHE A 1 374 ? 58.593 50.454 -43.946 1.00 37.56 374 PHE A C 1
ATOM 3026 O O . PHE A 1 374 ? 57.747 49.896 -44.635 1.00 37.56 374 PHE A O 1
ATOM 3033 N N . ALA A 1 375 ? 58.362 50.755 -42.667 1.00 40.16 375 ALA A N 1
ATOM 3034 C CA . ALA A 1 375 ? 56.999 50.881 -42.162 1.00 40.16 375 ALA A CA 1
ATOM 3035 C C . ALA A 1 375 ? 56.490 52.306 -42.450 1.00 40.16 375 ALA A C 1
ATOM 3037 O O . ALA A 1 375 ? 56.671 53.169 -41.600 1.00 40.16 375 ALA A O 1
ATOM 3038 N N . ASP A 1 376 ? 55.931 52.551 -43.646 1.00 38.75 376 ASP A N 1
ATOM 3039 C CA . ASP A 1 376 ? 55.023 53.692 -43.914 1.00 38.75 376 ASP A CA 1
ATOM 3040 C C . ASP A 1 376 ? 54.300 53.604 -45.282 1.00 38.75 376 ASP A C 1
ATOM 3042 O O . ASP A 1 376 ? 54.306 54.520 -46.100 1.00 38.75 376 ASP A O 1
ATOM 3046 N N . GLN A 1 377 ? 53.612 52.487 -45.530 1.00 40.38 377 GLN A N 1
ATOM 3047 C CA . GLN A 1 377 ? 52.418 52.463 -46.384 1.00 40.38 377 GLN A CA 1
ATOM 3048 C C . GLN A 1 377 ? 51.464 51.391 -45.852 1.00 40.38 377 GLN A C 1
ATOM 3050 O O . GLN A 1 377 ? 51.898 50.324 -45.418 1.00 40.38 377 GLN A O 1
ATOM 3055 N N . LYS A 1 378 ? 50.170 51.714 -45.769 1.00 39.91 378 LYS A N 1
ATOM 3056 C CA . LYS A 1 378 ? 49.202 50.967 -44.955 1.00 39.91 378 LYS A CA 1
ATOM 3057 C C . LYS A 1 378 ? 48.096 50.358 -45.817 1.00 39.91 378 LYS A C 1
ATOM 3059 O O . LYS A 1 378 ? 47.576 51.038 -46.693 1.00 39.91 378 LYS A O 1
ATOM 3064 N N . ASN A 1 379 ? 47.668 49.156 -45.423 1.00 37.53 379 ASN A N 1
ATOM 3065 C CA . ASN A 1 379 ? 46.479 48.421 -45.880 1.00 37.53 379 ASN A CA 1
ATOM 3066 C C . ASN A 1 379 ? 46.588 47.766 -47.279 1.00 37.53 379 ASN A C 1
ATOM 3068 O O . ASN A 1 379 ? 46.447 48.456 -48.283 1.00 37.53 379 ASN A O 1
ATOM 3072 N N . ASN A 1 380 ? 46.756 46.429 -47.316 1.00 39.25 380 ASN A N 1
ATOM 3073 C CA . ASN A 1 380 ? 45.984 45.498 -48.177 1.00 39.25 380 ASN A CA 1
ATOM 3074 C C . ASN A 1 380 ? 46.322 43.990 -47.985 1.00 39.25 380 ASN A C 1
ATOM 3076 O O . ASN A 1 380 ? 45.533 43.143 -48.406 1.00 39.25 380 ASN A O 1
ATOM 3080 N N . ASP A 1 381 ? 47.401 43.619 -47.279 1.00 38.12 381 ASP A N 1
ATOM 3081 C CA . ASP A 1 381 ? 47.842 42.208 -47.128 1.00 38.12 381 ASP A CA 1
ATOM 3082 C C . ASP A 1 381 ? 47.236 41.409 -45.947 1.00 38.12 381 ASP A C 1
ATOM 3084 O O . ASP A 1 381 ? 47.831 40.468 -45.412 1.00 38.12 381 ASP A O 1
ATOM 3088 N N . ASP A 1 382 ? 45.975 41.694 -45.609 1.00 38.50 382 ASP A N 1
ATOM 3089 C CA . ASP A 1 382 ? 45.087 40.687 -44.993 1.00 38.50 382 ASP A CA 1
ATOM 3090 C C . ASP A 1 382 ? 44.513 39.709 -46.049 1.00 38.50 382 ASP A C 1
ATOM 3092 O O . ASP A 1 382 ? 43.717 38.823 -45.734 1.00 38.50 382 ASP A O 1
ATOM 3096 N N . SER A 1 383 ? 44.913 39.876 -47.315 1.00 44.53 383 SER A N 1
ATOM 3097 C CA . SER A 1 383 ? 44.392 39.146 -48.472 1.00 44.53 383 SER A CA 1
ATOM 3098 C C . SER A 1 383 ? 44.885 37.695 -48.555 1.00 44.53 383 SER A C 1
ATOM 3100 O O . SER A 1 383 ? 44.064 36.799 -48.736 1.00 44.53 383 SER A O 1
ATOM 3102 N N . GLU A 1 384 ? 46.184 37.420 -48.375 1.00 46.22 384 GLU A N 1
ATOM 3103 C CA . GLU A 1 384 ? 46.737 36.065 -48.583 1.00 46.22 384 GLU A CA 1
ATOM 3104 C C . GLU A 1 384 ? 46.136 35.005 -47.641 1.00 46.22 384 GLU A C 1
ATOM 3106 O O . GLU A 1 384 ? 45.726 33.942 -48.100 1.00 46.22 384 GLU A O 1
ATOM 3111 N N . GLU A 1 385 ? 45.980 35.296 -46.343 1.00 45.38 385 GLU A N 1
ATOM 3112 C CA . GLU A 1 385 ? 45.347 34.358 -45.391 1.00 45.38 385 GLU A CA 1
ATOM 3113 C C . GLU A 1 385 ? 43.837 34.162 -45.637 1.00 45.38 385 GLU A C 1
ATOM 3115 O O . GLU A 1 385 ? 43.259 33.196 -45.140 1.00 45.38 385 GLU A O 1
ATOM 3120 N N . LYS A 1 386 ? 43.195 35.033 -46.430 1.00 46.31 386 LYS A N 1
ATOM 3121 C CA . LYS A 1 386 ? 41.809 34.869 -46.904 1.00 46.31 386 LYS A CA 1
ATOM 3122 C C . LYS A 1 386 ? 41.692 34.138 -48.244 1.00 46.31 386 LYS A C 1
ATOM 3124 O O . LYS A 1 386 ? 40.598 33.687 -48.573 1.00 46.31 386 LYS A O 1
ATOM 3129 N N . LEU A 1 387 ? 42.781 34.024 -49.006 1.00 48.06 387 LEU A N 1
ATOM 3130 C CA . LEU A 1 387 ? 42.808 33.352 -50.309 1.00 48.06 387 LEU A CA 1
ATOM 3131 C C . LEU A 1 387 ? 43.030 31.834 -50.198 1.00 48.06 387 LEU A C 1
ATOM 3133 O O . LEU A 1 387 ? 42.691 31.105 -51.129 1.00 48.06 387 LEU A O 1
ATOM 3137 N N . ILE A 1 388 ? 43.534 31.335 -49.062 1.00 55.19 388 ILE A N 1
ATOM 3138 C CA . ILE A 1 388 ? 43.667 29.890 -48.818 1.00 55.19 388 ILE A CA 1
ATOM 3139 C C . ILE A 1 388 ? 42.284 29.283 -48.540 1.00 55.19 388 ILE A C 1
ATOM 3141 O O . ILE A 1 388 ? 41.772 29.321 -47.418 1.00 55.19 388 ILE A O 1
ATOM 3145 N N . LEU A 1 389 ? 41.687 28.695 -49.578 1.00 55.06 389 LEU A N 1
ATOM 3146 C CA . LEU A 1 389 ? 40.447 27.924 -49.494 1.00 55.06 389 LEU A CA 1
ATOM 3147 C C . LEU A 1 389 ? 40.576 26.800 -48.455 1.00 55.06 389 LEU A C 1
ATOM 3149 O O . LEU A 1 389 ? 41.442 25.935 -48.572 1.00 55.06 389 LEU A O 1
ATOM 3153 N N . LYS A 1 390 ? 39.673 26.779 -47.467 1.00 57.59 390 LYS A N 1
ATOM 3154 C CA . LYS A 1 390 ? 39.462 25.586 -46.638 1.00 57.59 390 LYS A CA 1
ATOM 3155 C C . LYS A 1 390 ? 38.870 24.471 -47.509 1.00 57.59 390 LYS A C 1
ATOM 3157 O O . LYS A 1 390 ? 37.898 24.751 -48.216 1.00 57.59 390 LYS A O 1
ATOM 3162 N N . PRO A 1 391 ? 39.392 23.233 -47.457 1.00 59.88 391 PRO A N 1
ATOM 3163 C CA . PRO A 1 391 ? 38.780 22.111 -48.154 1.00 59.88 391 PRO A CA 1
ATOM 3164 C C . PRO A 1 391 ? 37.382 21.847 -47.583 1.00 59.88 391 PRO A C 1
ATOM 3166 O O . PRO A 1 391 ? 37.172 21.910 -46.369 1.00 59.88 391 PRO A O 1
ATOM 3169 N N . LYS A 1 392 ? 36.417 21.539 -48.456 1.00 59.91 392 LYS A N 1
ATOM 3170 C CA . LYS A 1 392 ? 35.086 21.080 -48.043 1.00 59.91 392 LYS A CA 1
ATOM 3171 C C . LYS A 1 392 ? 35.162 19.588 -47.706 1.00 59.91 392 LYS A C 1
ATOM 3173 O O . LYS A 1 392 ? 34.814 18.755 -48.538 1.00 59.91 392 LYS A O 1
ATOM 3178 N N . LEU A 1 393 ? 35.635 19.292 -46.497 1.00 65.25 393 LEU A N 1
ATOM 3179 C CA . LEU A 1 393 ? 35.560 17.957 -45.900 1.00 65.25 393 LEU A CA 1
ATOM 3180 C C . LEU A 1 393 ? 34.092 17.499 -45.853 1.00 65.25 393 LEU A C 1
ATOM 3182 O O . LEU A 1 393 ? 33.186 18.317 -45.650 1.00 65.25 393 LEU A O 1
ATOM 3186 N N . ARG A 1 394 ? 33.860 16.209 -46.090 1.00 67.19 394 ARG A N 1
ATOM 3187 C CA . ARG A 1 394 ? 32.532 15.585 -46.170 1.00 67.19 394 ARG A CA 1
ATOM 3188 C C . ARG A 1 394 ? 32.245 14.635 -45.016 1.00 67.19 394 ARG A C 1
ATOM 3190 O O . ARG A 1 394 ? 31.072 14.382 -44.756 1.00 67.19 394 ARG A O 1
ATOM 3197 N N . ASN A 1 395 ? 33.288 14.095 -44.383 1.00 75.50 395 ASN A N 1
ATOM 3198 C CA . ASN A 1 395 ? 33.214 13.153 -43.261 1.00 75.50 395 ASN A CA 1
ATOM 3199 C C . ASN A 1 395 ? 32.222 12.004 -43.537 1.00 75.50 395 ASN A C 1
ATOM 3201 O O . ASN A 1 395 ? 31.345 11.701 -42.726 1.00 75.50 395 ASN A O 1
ATOM 3205 N N . MET A 1 396 ? 32.325 11.369 -44.712 1.00 74.69 396 MET A N 1
ATOM 3206 C CA . MET A 1 396 ? 31.365 10.347 -45.165 1.00 74.69 396 MET A CA 1
ATOM 3207 C C . MET A 1 396 ? 31.226 9.177 -44.175 1.00 74.69 396 MET A C 1
ATOM 3209 O O . MET A 1 396 ? 30.152 8.582 -44.097 1.00 74.69 396 MET A O 1
ATOM 3213 N N . LYS A 1 397 ? 32.267 8.871 -43.383 1.00 78.56 397 LYS A N 1
ATOM 3214 C CA . LYS A 1 397 ? 32.207 7.864 -42.311 1.00 78.56 397 LYS A CA 1
ATOM 3215 C C . LYS A 1 397 ? 31.407 8.335 -41.084 1.00 78.56 397 LYS A C 1
ATOM 3217 O O . LYS A 1 397 ? 30.645 7.551 -40.526 1.00 78.56 397 LYS A O 1
ATOM 3222 N N . GLU A 1 398 ? 31.529 9.600 -40.684 1.00 82.06 398 GLU A N 1
ATOM 3223 C CA . GLU A 1 398 ? 30.743 10.195 -39.586 1.00 82.06 398 GLU A CA 1
ATOM 3224 C C . GLU A 1 398 ? 29.255 10.269 -39.957 1.00 82.06 398 GLU A C 1
ATOM 3226 O O . GLU A 1 398 ? 28.386 9.811 -39.212 1.00 82.06 398 GLU A O 1
ATOM 3231 N N . GLU A 1 399 ? 28.965 10.773 -41.158 1.00 82.44 399 GLU A N 1
ATOM 3232 C CA . GLU A 1 399 ? 27.605 10.890 -41.684 1.00 82.44 399 GLU A CA 1
ATOM 3233 C C . GLU A 1 399 ? 26.968 9.507 -41.946 1.00 82.44 399 GLU A C 1
ATOM 3235 O O . GLU A 1 399 ? 25.759 9.355 -41.767 1.00 82.44 399 GLU A O 1
ATOM 3240 N N . PHE A 1 400 ? 27.764 8.477 -42.277 1.00 86.75 400 PHE A N 1
ATOM 3241 C CA . PHE A 1 400 ? 27.315 7.079 -42.313 1.00 86.75 400 PHE A CA 1
ATOM 3242 C C . PHE A 1 400 ? 26.811 6.612 -40.943 1.00 86.75 400 PHE A C 1
ATOM 3244 O O . PHE A 1 400 ? 25.645 6.242 -40.834 1.00 86.75 400 PHE A O 1
ATOM 3251 N N . TYR A 1 401 ? 27.630 6.672 -39.885 1.00 87.25 401 TYR A N 1
ATOM 3252 C CA . TYR A 1 401 ? 27.195 6.229 -38.551 1.00 87.25 401 TYR A CA 1
ATOM 3253 C C . TYR A 1 401 ? 25.994 7.038 -38.042 1.00 87.25 401 TYR A C 1
ATOM 3255 O O . TYR A 1 401 ? 25.076 6.479 -37.444 1.00 87.25 401 TYR A O 1
ATOM 3263 N N . LYS A 1 402 ? 25.946 8.342 -38.332 1.00 88.25 402 LYS A N 1
ATOM 3264 C CA . LYS A 1 402 ? 24.799 9.200 -38.011 1.00 88.25 402 LYS A CA 1
ATOM 3265 C C . LYS A 1 402 ? 23.520 8.763 -38.739 1.00 88.25 402 LYS A C 1
ATOM 3267 O O . LYS A 1 402 ? 22.481 8.657 -38.089 1.00 88.25 402 LYS A O 1
ATOM 3272 N N . ARG A 1 403 ? 23.581 8.458 -40.043 1.00 85.44 403 ARG A N 1
ATOM 3273 C CA . ARG A 1 403 ? 22.429 7.918 -40.790 1.00 85.44 403 ARG A CA 1
ATOM 3274 C C . ARG A 1 403 ? 22.033 6.522 -40.325 1.00 85.44 403 ARG A C 1
ATOM 3276 O O . ARG A 1 403 ? 20.844 6.286 -40.161 1.00 85.44 403 ARG A O 1
ATOM 3283 N N . MET A 1 404 ? 22.983 5.633 -40.038 1.00 86.56 404 MET A N 1
ATOM 3284 C CA . MET A 1 404 ? 22.652 4.291 -39.546 1.00 86.56 404 MET A CA 1
ATOM 3285 C C . MET A 1 404 ? 22.039 4.319 -38.140 1.00 86.56 404 MET A C 1
ATOM 3287 O O . MET A 1 404 ? 21.143 3.531 -37.857 1.00 86.56 404 MET A O 1
ATOM 3291 N N . ARG A 1 405 ? 22.447 5.256 -37.275 1.00 89.25 405 ARG A N 1
ATOM 3292 C CA . ARG A 1 405 ? 21.788 5.486 -35.979 1.00 89.25 405 ARG A CA 1
ATOM 3293 C C . ARG A 1 405 ? 20.360 6.010 -36.155 1.00 89.25 405 ARG A C 1
ATOM 3295 O O . ARG A 1 405 ? 19.463 5.543 -35.465 1.00 89.25 405 ARG A O 1
ATOM 3302 N N . GLN A 1 406 ? 20.141 6.933 -37.094 1.00 89.19 406 GLN A N 1
ATOM 3303 C CA . GLN A 1 406 ? 18.792 7.401 -37.415 1.00 89.19 406 GLN A CA 1
ATOM 3304 C C . GLN A 1 406 ? 17.918 6.276 -38.003 1.00 89.19 406 GLN A C 1
ATOM 3306 O O . GLN A 1 406 ? 16.788 6.121 -37.571 1.00 89.19 406 GLN A O 1
ATOM 3311 N N . HIS A 1 407 ? 18.452 5.441 -38.901 1.00 87.06 407 HIS A N 1
ATOM 3312 C CA . HIS A 1 407 ? 17.773 4.261 -39.463 1.00 87.06 407 HIS A CA 1
ATOM 3313 C C . HIS A 1 407 ? 17.291 3.279 -38.386 1.00 87.06 407 HIS A C 1
ATOM 3315 O O . HIS A 1 407 ? 16.159 2.806 -38.449 1.00 87.06 407 HIS A O 1
ATOM 3321 N N . VAL A 1 408 ? 18.110 3.014 -37.361 1.00 89.44 408 VAL A N 1
ATOM 3322 C CA . VAL A 1 408 ? 17.691 2.199 -36.206 1.00 89.44 408 VAL A CA 1
ATOM 3323 C C . VAL A 1 408 ? 16.547 2.879 -35.445 1.00 89.44 408 VAL A C 1
ATOM 3325 O O . VAL A 1 408 ? 15.537 2.231 -35.179 1.00 89.44 408 VAL A O 1
ATOM 3328 N N . ALA A 1 409 ? 16.645 4.180 -35.157 1.00 89.00 409 ALA A N 1
ATOM 3329 C CA . ALA A 1 409 ? 15.570 4.925 -34.494 1.00 89.00 409 ALA A CA 1
ATOM 3330 C C . ALA A 1 409 ? 14.264 4.954 -35.315 1.00 89.00 409 ALA A C 1
ATOM 3332 O O . ALA A 1 409 ? 13.186 4.769 -34.757 1.00 89.00 409 ALA A O 1
ATOM 3333 N N . ASP A 1 410 ? 14.346 5.115 -36.637 1.00 89.00 410 ASP A N 1
ATOM 3334 C CA . ASP A 1 410 ? 13.192 5.109 -37.540 1.00 89.00 410 ASP A CA 1
ATOM 3335 C C . ASP A 1 410 ? 12.534 3.713 -37.609 1.00 89.00 410 ASP A C 1
ATOM 3337 O O . ASP A 1 410 ? 11.306 3.614 -37.579 1.00 89.00 410 ASP A O 1
ATOM 3341 N N . LYS A 1 411 ? 13.317 2.625 -37.547 1.00 87.56 411 LYS A N 1
ATOM 3342 C CA . LYS A 1 411 ? 12.798 1.252 -37.385 1.00 87.56 411 LYS A CA 1
ATOM 3343 C C . LYS A 1 411 ? 12.130 1.004 -36.027 1.00 87.56 411 LYS A C 1
ATOM 3345 O O . LYS A 1 411 ? 11.104 0.329 -35.974 1.00 87.56 411 LYS A O 1
ATOM 3350 N N . TYR A 1 412 ? 12.658 1.565 -34.936 1.00 90.69 412 TYR A N 1
ATOM 3351 C CA . TYR A 1 412 ? 11.975 1.561 -33.632 1.00 90.69 412 TYR A CA 1
ATOM 3352 C C . TYR A 1 412 ? 10.680 2.393 -33.660 1.00 90.69 412 TYR A C 1
ATOM 3354 O O . TYR A 1 412 ? 9.689 2.005 -33.035 1.00 90.69 412 TYR A O 1
ATOM 3362 N N . ASN A 1 413 ? 10.641 3.498 -34.415 1.00 88.75 413 ASN A N 1
ATOM 3363 C CA . ASN A 1 413 ? 9.422 4.283 -34.610 1.00 88.75 413 ASN A CA 1
ATOM 3364 C C . ASN A 1 413 ? 8.315 3.449 -35.273 1.00 88.75 413 ASN A C 1
ATOM 3366 O O . ASN A 1 413 ? 7.239 3.313 -34.689 1.00 88.75 413 ASN A O 1
ATOM 3370 N N . GLU A 1 414 ? 8.603 2.827 -36.418 1.00 88.62 414 GLU A N 1
ATOM 3371 C CA . GLU A 1 414 ? 7.653 1.973 -37.145 1.00 88.62 414 GLU A CA 1
ATOM 3372 C C . GLU A 1 414 ? 7.218 0.747 -36.316 1.00 88.62 414 GLU A C 1
ATOM 3374 O O . GLU A 1 414 ? 6.028 0.541 -36.078 1.00 88.62 414 GLU A O 1
ATOM 3379 N N . ALA A 1 415 ? 8.168 -0.054 -35.820 1.00 86.56 415 ALA A N 1
ATOM 3380 C CA . ALA A 1 415 ? 7.856 -1.345 -35.202 1.00 86.56 415 ALA A CA 1
ATOM 3381 C C . ALA A 1 415 ? 7.376 -1.263 -33.739 1.00 86.56 415 ALA A C 1
ATOM 3383 O O . ALA A 1 415 ? 6.714 -2.187 -33.270 1.00 86.56 415 ALA A O 1
ATOM 3384 N N . VAL A 1 416 ? 7.711 -0.197 -32.997 1.00 86.19 416 VAL A N 1
ATOM 3385 C CA . VAL A 1 416 ? 7.456 -0.115 -31.543 1.00 86.19 416 VAL A CA 1
ATOM 3386 C C . VAL A 1 416 ? 6.659 1.126 -31.150 1.00 86.19 416 VAL A C 1
ATOM 3388 O O . VAL A 1 416 ? 5.801 1.035 -30.267 1.00 86.19 416 VAL A O 1
ATOM 3391 N N . HIS A 1 417 ? 6.870 2.285 -31.779 1.00 81.75 417 HIS A N 1
ATOM 3392 C CA . HIS A 1 417 ? 6.125 3.495 -31.411 1.00 81.75 417 HIS A CA 1
ATOM 3393 C C . HIS A 1 417 ? 4.755 3.600 -32.111 1.00 81.75 417 HIS A C 1
ATOM 3395 O O . HIS A 1 417 ? 3.796 3.990 -31.441 1.00 81.75 417 HIS A O 1
ATOM 3401 N N . GLU A 1 418 ? 4.611 3.170 -33.372 1.00 83.31 418 GLU A N 1
ATOM 3402 C CA . GLU A 1 418 ? 3.315 3.139 -34.085 1.00 83.31 418 GLU A CA 1
ATOM 3403 C C . GLU A 1 418 ? 2.432 1.909 -33.760 1.00 83.31 418 GLU A C 1
ATOM 3405 O O . GLU A 1 418 ? 1.202 1.984 -33.859 1.00 83.31 418 GLU A O 1
ATOM 3410 N N . ALA A 1 419 ? 3.034 0.798 -33.316 1.00 83.00 419 ALA A N 1
ATOM 3411 C CA . ALA A 1 419 ? 2.347 -0.434 -32.898 1.00 83.00 419 ALA A CA 1
ATOM 3412 C C . ALA A 1 419 ? 1.358 -0.223 -31.725 1.00 83.00 419 ALA A C 1
ATOM 3414 O O . ALA A 1 419 ? 1.542 0.685 -30.906 1.00 83.00 419 ALA A O 1
ATOM 3415 N N . LYS A 1 420 ? 0.314 -1.059 -31.592 1.00 78.12 420 LYS A N 1
ATOM 3416 C CA . LYS A 1 420 ? -0.797 -0.846 -30.635 1.00 78.12 420 LYS A CA 1
ATOM 3417 C C . LYS A 1 420 ? -0.872 -1.941 -29.562 1.00 78.12 420 LYS A C 1
ATOM 3419 O O . LYS A 1 420 ? -0.738 -3.116 -29.859 1.00 78.12 420 LYS A O 1
ATOM 3424 N N . GLY A 1 421 ? -1.134 -1.553 -28.309 1.00 80.00 421 GLY A N 1
ATOM 3425 C CA . GLY A 1 421 ? -1.074 -2.474 -27.160 1.00 80.00 421 GLY A CA 1
ATOM 3426 C C . GLY A 1 421 ? 0.358 -2.922 -26.829 1.00 80.00 421 GLY A C 1
ATOM 3427 O O . GLY A 1 421 ? 1.314 -2.417 -27.422 1.00 80.00 421 GLY A O 1
ATOM 3428 N N . ALA A 1 422 ? 0.525 -3.832 -25.864 1.00 83.88 422 ALA A N 1
ATOM 3429 C CA . ALA A 1 422 ? 1.838 -4.411 -25.554 1.00 83.88 422 ALA A CA 1
ATOM 3430 C C . ALA A 1 422 ? 2.274 -5.511 -26.532 1.00 83.88 422 ALA A C 1
ATOM 3432 O O . ALA A 1 422 ? 3.449 -5.570 -26.880 1.00 83.88 422 ALA A O 1
ATOM 3433 N N . ASP A 1 423 ? 1.356 -6.375 -26.974 1.00 87.25 423 ASP A N 1
ATOM 3434 C CA . ASP A 1 423 ? 1.720 -7.616 -27.674 1.00 87.25 423 ASP A CA 1
ATOM 3435 C C . ASP A 1 423 ? 2.355 -7.335 -29.051 1.00 87.25 423 ASP A C 1
ATOM 3437 O O . ASP A 1 423 ? 3.436 -7.850 -29.340 1.00 87.25 423 ASP A O 1
ATOM 3441 N N . ASP A 1 424 ? 1.774 -6.419 -29.841 1.00 88.25 424 ASP A N 1
ATOM 3442 C CA . ASP A 1 424 ? 2.360 -5.934 -31.103 1.00 88.25 424 ASP A CA 1
ATOM 3443 C C . ASP A 1 424 ? 3.756 -5.317 -30.881 1.00 88.25 424 ASP A C 1
ATOM 3445 O O . ASP A 1 424 ? 4.674 -5.531 -31.673 1.00 88.25 424 ASP A O 1
ATOM 3449 N N . LYS A 1 425 ? 3.940 -4.556 -29.788 1.00 89.31 425 LYS A N 1
ATOM 3450 C CA . LYS A 1 425 ? 5.221 -3.905 -29.455 1.00 89.31 425 LYS A CA 1
ATOM 3451 C C . LYS A 1 425 ? 6.287 -4.926 -29.064 1.00 89.31 425 LYS A C 1
ATOM 3453 O O . LYS A 1 425 ? 7.430 -4.788 -29.484 1.00 89.31 425 LYS A O 1
ATOM 3458 N N . ILE A 1 426 ? 5.919 -5.954 -28.300 1.00 90.62 426 ILE A N 1
ATOM 3459 C CA . ILE A 1 426 ? 6.803 -7.071 -27.939 1.00 90.62 426 ILE A CA 1
ATOM 3460 C C . ILE A 1 426 ? 7.190 -7.864 -29.196 1.00 90.62 426 ILE A C 1
ATOM 3462 O O . ILE A 1 426 ? 8.361 -8.194 -29.372 1.00 90.62 426 ILE A O 1
ATOM 3466 N N . GLN A 1 427 ? 6.255 -8.096 -30.125 1.00 91.31 427 GLN A N 1
ATOM 3467 C CA . GLN A 1 427 ? 6.573 -8.706 -31.420 1.00 91.31 427 GLN A CA 1
ATOM 3468 C C . GLN A 1 427 ? 7.535 -7.835 -32.250 1.00 91.31 427 GLN A C 1
ATOM 3470 O O . GLN A 1 427 ? 8.498 -8.359 -32.813 1.00 91.31 427 GLN A O 1
ATOM 3475 N N . GLY A 1 428 ? 7.320 -6.515 -32.290 1.00 90.25 428 GLY A N 1
ATOM 3476 C CA . GLY A 1 428 ? 8.222 -5.561 -32.943 1.00 90.25 428 GLY A CA 1
ATOM 3477 C C . GLY A 1 428 ? 9.631 -5.566 -32.341 1.00 90.25 428 GLY A C 1
ATOM 3478 O O . GLY A 1 428 ? 10.612 -5.660 -33.077 1.00 90.25 428 GLY A O 1
ATOM 3479 N N . LEU A 1 429 ? 9.740 -5.552 -31.009 1.00 91.38 429 LEU A N 1
ATOM 3480 C CA . LEU A 1 429 ? 11.012 -5.651 -30.283 1.00 91.38 429 LEU A CA 1
ATOM 3481 C C . LEU A 1 429 ? 11.737 -6.975 -30.562 1.00 91.38 429 LEU A C 1
ATOM 3483 O O . LEU A 1 429 ? 12.933 -6.958 -30.849 1.00 91.38 429 LEU A O 1
ATOM 3487 N N . ASN A 1 430 ? 11.023 -8.105 -30.557 1.00 91.56 430 ASN A N 1
ATOM 3488 C CA . ASN A 1 430 ? 11.585 -9.416 -30.895 1.00 91.56 430 ASN A CA 1
ATOM 3489 C C . ASN A 1 430 ? 12.146 -9.450 -32.326 1.00 91.56 430 ASN A C 1
ATOM 3491 O O . ASN A 1 430 ? 13.262 -9.925 -32.531 1.00 91.56 430 ASN A O 1
ATOM 3495 N N . MET A 1 431 ? 11.422 -8.896 -33.305 1.00 90.56 431 MET A N 1
ATOM 3496 C CA . MET A 1 431 ? 11.892 -8.794 -34.692 1.00 90.56 431 MET A CA 1
ATOM 3497 C C . MET A 1 431 ? 13.131 -7.888 -34.813 1.00 90.56 431 MET A C 1
ATOM 3499 O O . MET A 1 431 ? 14.084 -8.223 -35.517 1.00 90.56 431 MET A O 1
ATOM 3503 N N . LEU A 1 432 ? 13.149 -6.737 -34.134 1.00 90.50 432 LEU A N 1
ATOM 3504 C CA . LEU A 1 432 ? 14.291 -5.816 -34.173 1.00 90.50 432 LEU A CA 1
ATOM 3505 C C . LEU A 1 432 ? 15.543 -6.412 -33.517 1.00 90.50 432 LEU A C 1
ATOM 3507 O O . LEU A 1 432 ? 16.639 -6.299 -34.066 1.00 90.50 432 LEU A O 1
ATOM 3511 N N . LEU A 1 433 ? 15.395 -7.054 -32.360 1.00 89.06 433 LEU A N 1
ATOM 3512 C CA . LEU A 1 433 ? 16.525 -7.542 -31.575 1.00 89.06 433 LEU A CA 1
ATOM 3513 C C . LEU A 1 433 ? 17.005 -8.924 -32.027 1.00 89.06 433 LEU A C 1
ATOM 3515 O O . LEU A 1 433 ? 18.206 -9.105 -32.194 1.00 89.06 433 LEU A O 1
ATOM 3519 N N . SER A 1 434 ? 16.102 -9.870 -32.295 1.00 86.00 434 SER A N 1
ATOM 3520 C CA . SER A 1 434 ? 16.481 -11.223 -32.715 1.00 86.00 434 SER A CA 1
ATOM 3521 C C . SER A 1 434 ? 16.749 -11.300 -34.224 1.00 86.00 434 SER A C 1
ATOM 3523 O O . SER A 1 434 ? 17.867 -11.615 -34.633 1.00 86.00 434 SER A O 1
ATOM 3525 N N . ASP A 1 435 ? 15.779 -10.936 -35.074 1.00 84.56 435 ASP A N 1
ATOM 3526 C CA . ASP A 1 435 ? 15.928 -11.101 -36.530 1.00 84.56 435 ASP A CA 1
ATOM 3527 C C . ASP A 1 435 ? 16.866 -10.054 -37.154 1.00 84.56 435 ASP A C 1
ATOM 3529 O O . ASP A 1 435 ? 17.697 -10.393 -38.001 1.00 84.56 435 ASP A O 1
ATOM 3533 N N . LYS A 1 436 ? 16.750 -8.770 -36.777 1.00 85.62 436 LYS A N 1
ATOM 3534 C CA . LYS A 1 436 ? 17.549 -7.694 -37.399 1.00 85.62 436 LYS A CA 1
ATOM 3535 C C . LYS A 1 436 ? 18.924 -7.522 -36.759 1.00 85.62 436 LYS A C 1
ATOM 3537 O O . LYS A 1 436 ? 19.909 -7.545 -37.496 1.00 85.62 436 LYS A O 1
ATOM 3542 N N . LEU A 1 437 ? 19.025 -7.393 -35.435 1.00 86.38 437 LEU A N 1
ATOM 3543 C CA . LEU A 1 437 ? 20.321 -7.287 -34.757 1.00 86.38 437 LEU A CA 1
ATOM 3544 C C . LEU A 1 437 ? 21.029 -8.651 -34.656 1.00 86.38 437 LEU A C 1
ATOM 3546 O O . LEU A 1 437 ? 22.070 -8.825 -35.293 1.00 86.38 437 LEU A O 1
ATOM 3550 N N . ASN A 1 438 ? 20.484 -9.609 -33.895 1.00 83.75 438 ASN A N 1
ATOM 3551 C CA . ASN A 1 438 ? 21.202 -10.837 -33.528 1.00 83.75 438 ASN A CA 1
ATOM 3552 C C . ASN A 1 438 ? 21.530 -11.706 -34.760 1.00 83.75 438 ASN A C 1
ATOM 3554 O O . ASN A 1 438 ? 22.682 -12.088 -34.956 1.00 83.75 438 ASN A O 1
ATOM 3558 N N . VAL A 1 439 ? 20.561 -11.931 -35.656 1.00 81.44 439 VAL A N 1
ATOM 3559 C CA . VAL A 1 439 ? 20.773 -12.648 -36.928 1.00 81.44 439 VAL A CA 1
ATOM 3560 C C . VAL A 1 439 ? 21.310 -11.718 -38.026 1.00 81.44 439 VAL A C 1
ATOM 3562 O O . VAL A 1 439 ? 22.390 -11.968 -38.568 1.00 81.44 439 VAL A O 1
ATOM 3565 N N . GLY A 1 440 ? 20.578 -10.656 -38.376 1.00 81.06 440 GLY A N 1
ATOM 3566 C CA . GLY A 1 440 ? 20.855 -9.834 -39.561 1.00 81.06 440 GLY A CA 1
ATOM 3567 C C . GLY A 1 440 ? 22.208 -9.114 -39.540 1.00 81.06 440 GLY A C 1
ATOM 3568 O O . GLY A 1 440 ? 23.000 -9.245 -40.483 1.00 81.06 440 GLY A O 1
ATOM 3569 N N . VAL A 1 441 ? 22.511 -8.373 -38.470 1.00 85.06 441 VAL A N 1
ATOM 3570 C CA . VAL A 1 441 ? 23.782 -7.640 -38.356 1.00 85.06 441 VAL A CA 1
ATOM 3571 C C . VAL A 1 441 ? 24.951 -8.609 -38.200 1.00 85.06 441 VAL A C 1
ATOM 3573 O O . VAL A 1 441 ? 25.901 -8.533 -38.984 1.00 85.06 441 VAL A O 1
ATOM 3576 N N . THR A 1 442 ? 24.882 -9.532 -37.238 1.00 85.12 442 THR A N 1
ATOM 3577 C CA . THR A 1 442 ? 25.995 -10.435 -36.892 1.00 85.12 442 THR A CA 1
ATOM 3578 C C . THR A 1 442 ? 26.398 -11.344 -38.051 1.00 85.12 442 THR A C 1
ATOM 3580 O O . THR A 1 442 ? 27.592 -11.537 -38.292 1.00 85.12 442 THR A O 1
ATOM 3583 N N . ARG A 1 443 ? 25.427 -11.889 -38.799 1.00 83.81 443 ARG A N 1
ATOM 3584 C CA . ARG A 1 443 ? 25.688 -12.927 -39.813 1.00 83.81 443 ARG A CA 1
ATOM 3585 C C . ARG A 1 443 ? 25.859 -12.377 -41.228 1.00 83.81 443 ARG A C 1
ATOM 3587 O O . ARG A 1 443 ? 26.623 -12.960 -41.994 1.00 83.81 443 ARG A O 1
ATOM 3594 N N . TYR A 1 444 ? 25.217 -11.256 -41.571 1.00 83.88 444 TYR A N 1
ATOM 3595 C CA . TYR A 1 444 ? 25.329 -10.652 -42.906 1.00 83.88 444 TYR A CA 1
ATOM 3596 C C . TYR A 1 444 ? 26.109 -9.334 -42.894 1.00 83.88 444 TYR A C 1
ATOM 3598 O O . TYR A 1 444 ? 27.159 -9.242 -43.538 1.00 83.88 444 TYR A O 1
ATOM 3606 N N . VAL A 1 445 ? 25.650 -8.320 -42.149 1.00 84.38 445 VAL A N 1
ATOM 3607 C CA . VAL A 1 445 ? 26.219 -6.957 -42.235 1.00 84.38 445 VAL A CA 1
ATOM 3608 C C . VAL A 1 445 ? 27.686 -6.928 -41.795 1.00 84.38 445 VAL A C 1
ATOM 3610 O O . VAL A 1 445 ? 28.514 -6.355 -42.501 1.00 84.38 445 VAL A O 1
ATOM 3613 N N . VAL A 1 446 ? 28.048 -7.592 -40.692 1.00 86.62 446 VAL A N 1
ATOM 3614 C CA . VAL A 1 446 ? 29.437 -7.641 -40.187 1.00 86.62 446 VAL A CA 1
ATOM 3615 C C . VAL A 1 446 ? 30.409 -8.223 -41.221 1.00 86.62 446 VAL A C 1
ATOM 3617 O O . VAL A 1 446 ? 31.534 -7.740 -41.332 1.00 86.62 446 VAL A O 1
ATOM 3620 N N . THR A 1 447 ? 29.981 -9.189 -42.040 1.00 85.19 447 THR A N 1
ATOM 3621 C CA . THR A 1 447 ? 30.840 -9.797 -43.078 1.00 85.19 447 THR A CA 1
ATOM 3622 C C . THR A 1 447 ? 31.180 -8.843 -44.231 1.00 85.19 447 THR A C 1
ATOM 3624 O O . THR A 1 447 ? 32.154 -9.067 -44.951 1.00 85.19 447 THR A O 1
ATOM 3627 N N . CYS A 1 448 ? 30.416 -7.757 -44.393 1.00 83.25 448 CYS A N 1
ATOM 3628 C CA . CYS A 1 448 ? 30.589 -6.783 -45.471 1.00 83.25 448 CYS A CA 1
ATOM 3629 C C . CYS A 1 448 ? 31.631 -5.687 -45.163 1.00 83.25 448 CYS A C 1
ATOM 3631 O O . CYS A 1 448 ? 31.977 -4.916 -46.061 1.00 83.25 448 CYS A O 1
ATOM 3633 N N . PHE A 1 449 ? 32.133 -5.592 -43.924 1.00 83.56 449 PHE A N 1
ATOM 3634 C CA . PHE A 1 449 ? 33.019 -4.508 -43.478 1.00 83.56 449 PHE A CA 1
ATOM 3635 C C . PHE A 1 449 ? 34.325 -5.022 -42.840 1.00 83.56 449 PHE A C 1
ATOM 3637 O O . PHE A 1 449 ? 34.329 -6.058 -42.178 1.00 83.56 449 PHE A O 1
ATOM 3644 N N . PRO A 1 450 ? 35.448 -4.286 -42.966 1.00 82.25 450 PRO A N 1
ATOM 3645 C CA . PRO A 1 450 ? 36.661 -4.571 -42.201 1.00 82.25 450 PRO A CA 1
ATOM 3646 C C . PRO A 1 450 ? 36.448 -4.394 -40.691 1.00 82.25 450 PRO A C 1
ATOM 3648 O O . PRO A 1 450 ? 35.721 -3.500 -40.255 1.00 82.25 450 PRO A O 1
ATOM 3651 N N . SER A 1 451 ? 37.172 -5.167 -39.875 1.00 78.88 451 SER A N 1
ATOM 3652 C CA . SER A 1 451 ? 37.102 -5.083 -38.406 1.00 78.88 451 SER A CA 1
ATOM 3653 C C . SER A 1 451 ? 37.417 -3.688 -37.846 1.00 78.88 451 SER A C 1
ATOM 3655 O O . SER A 1 451 ? 36.857 -3.313 -36.825 1.00 78.88 451 SER A O 1
ATOM 3657 N N . SER A 1 452 ? 38.209 -2.869 -38.550 1.00 77.62 452 SER A N 1
ATOM 3658 C CA . SER A 1 452 ? 38.507 -1.463 -38.211 1.00 77.62 452 SER A CA 1
ATOM 3659 C C . SER A 1 452 ? 37.295 -0.510 -38.216 1.00 77.62 452 SER A C 1
ATOM 3661 O O . SER A 1 452 ? 37.439 0.683 -37.930 1.00 77.62 452 SER A O 1
ATOM 3663 N N . TRP A 1 453 ? 36.103 -1.000 -38.562 1.00 82.44 453 TRP A N 1
ATOM 3664 C CA . TRP A 1 453 ? 34.846 -0.252 -38.502 1.00 82.44 453 TRP A CA 1
ATOM 3665 C C . TRP A 1 453 ? 33.987 -0.563 -37.264 1.00 82.44 453 TRP A C 1
ATOM 3667 O O . TRP A 1 453 ? 33.004 0.146 -37.056 1.00 82.44 453 TRP A O 1
ATOM 3677 N N . ASN A 1 454 ? 34.326 -1.586 -36.462 1.00 85.81 454 ASN A N 1
ATOM 3678 C CA . ASN A 1 454 ? 33.596 -2.002 -35.248 1.00 85.81 454 ASN A CA 1
ATOM 3679 C C . ASN A 1 454 ? 32.058 -2.080 -35.423 1.00 85.81 454 ASN A C 1
ATOM 3681 O O . ASN A 1 454 ? 31.301 -1.716 -34.525 1.00 85.81 454 ASN A O 1
ATOM 3685 N N . ILE A 1 455 ? 31.592 -2.544 -36.591 1.00 87.62 455 ILE A N 1
ATOM 3686 C CA . ILE A 1 455 ? 30.179 -2.472 -37.007 1.00 87.62 455 ILE A CA 1
ATOM 3687 C C . ILE A 1 455 ? 29.223 -3.140 -36.014 1.00 87.62 455 ILE A C 1
ATOM 3689 O O . ILE A 1 455 ? 28.187 -2.554 -35.710 1.00 87.62 455 ILE A O 1
ATOM 3693 N N . LEU A 1 456 ? 29.580 -4.316 -35.480 1.00 87.19 456 LEU A N 1
ATOM 3694 C CA . LEU A 1 456 ? 28.757 -5.007 -34.483 1.00 87.19 456 LEU A CA 1
ATOM 3695 C C . LEU A 1 456 ? 28.563 -4.130 -33.241 1.00 87.19 456 LEU A C 1
ATOM 3697 O O . LEU A 1 456 ? 27.439 -3.778 -32.920 1.00 87.19 456 LEU A O 1
ATOM 3701 N N . GLN A 1 457 ? 29.658 -3.675 -32.621 1.00 89.19 457 GLN A N 1
ATOM 3702 C CA . GLN A 1 457 ? 29.619 -2.810 -31.437 1.00 89.19 457 GLN A CA 1
ATOM 3703 C C . GLN A 1 457 ? 28.814 -1.522 -31.674 1.00 89.19 457 GLN A C 1
ATOM 3705 O O . GLN A 1 457 ? 28.064 -1.102 -30.795 1.00 89.19 457 GLN A O 1
ATOM 3710 N N . PHE A 1 458 ? 28.936 -0.911 -32.859 1.00 90.56 458 PHE A N 1
ATOM 3711 C CA . PHE A 1 458 ? 28.148 0.268 -33.223 1.00 90.56 458 PHE A CA 1
ATOM 3712 C C . PHE A 1 458 ? 26.640 -0.028 -33.278 1.00 90.56 458 PHE A C 1
ATOM 3714 O O . PHE A 1 458 ? 25.858 0.741 -32.718 1.00 90.56 458 PHE A O 1
ATOM 3721 N N . PHE A 1 459 ? 26.222 -1.117 -33.934 1.00 89.00 459 PHE A N 1
ATOM 3722 C CA . PHE A 1 459 ? 24.803 -1.469 -34.019 1.00 89.00 459 PHE A CA 1
ATOM 3723 C C . PHE A 1 459 ? 24.253 -1.950 -32.678 1.00 89.00 459 PHE A C 1
ATOM 3725 O O . PHE A 1 459 ? 23.192 -1.476 -32.288 1.00 89.00 459 PHE A O 1
ATOM 3732 N N . SER A 1 460 ? 24.983 -2.785 -31.938 1.00 89.44 460 SER A N 1
ATOM 3733 C CA . SER A 1 460 ? 24.623 -3.197 -30.578 1.00 89.44 460 SER A CA 1
ATOM 3734 C C . SER A 1 460 ? 24.366 -1.980 -29.682 1.00 89.44 460 SER A C 1
ATOM 3736 O O . SER A 1 460 ? 23.294 -1.874 -29.093 1.00 89.44 460 SER A O 1
ATOM 3738 N N . GLN A 1 461 ? 25.270 -0.991 -29.683 1.00 91.00 461 GLN A N 1
ATOM 3739 C CA . GLN A 1 461 ? 25.059 0.267 -28.960 1.00 91.00 461 GLN A CA 1
ATOM 3740 C C . GLN A 1 461 ? 23.859 1.068 -29.502 1.00 91.00 461 GLN A C 1
ATOM 3742 O O . GLN A 1 461 ? 23.121 1.653 -28.718 1.00 91.00 461 GLN A O 1
ATOM 3747 N N . ALA A 1 462 ? 23.649 1.137 -30.820 1.00 90.25 462 ALA A N 1
ATOM 3748 C CA . ALA A 1 462 ? 22.537 1.897 -31.397 1.00 90.25 462 ALA A CA 1
ATOM 3749 C C . ALA A 1 462 ? 21.164 1.285 -31.057 1.00 90.25 462 ALA A C 1
ATOM 3751 O O . ALA A 1 462 ? 20.262 2.014 -30.656 1.00 90.25 462 ALA A O 1
ATOM 3752 N N . TYR A 1 463 ? 21.014 -0.037 -31.175 1.00 91.25 463 TYR A N 1
ATOM 3753 C CA . TYR A 1 463 ? 19.782 -0.745 -30.818 1.00 91.25 463 TYR A CA 1
ATOM 3754 C C . TYR A 1 463 ? 19.512 -0.689 -29.308 1.00 91.25 463 TYR A C 1
ATOM 3756 O O . TYR A 1 463 ? 18.359 -0.510 -28.914 1.00 91.25 463 TYR A O 1
ATOM 3764 N N . GLU A 1 464 ? 20.549 -0.789 -28.471 1.00 90.56 464 GLU A N 1
ATOM 3765 C CA . GLU A 1 464 ? 20.422 -0.686 -27.013 1.00 90.56 464 GLU A CA 1
ATOM 3766 C C . GLU A 1 464 ? 20.118 0.754 -26.554 1.00 90.56 464 GLU A C 1
ATOM 3768 O O . GLU A 1 464 ? 19.279 0.950 -25.677 1.00 90.56 464 GLU A O 1
ATOM 3773 N N . GLU A 1 465 ? 20.693 1.785 -27.187 1.00 91.94 465 GLU A N 1
ATOM 3774 C CA . GLU A 1 465 ? 20.352 3.188 -26.899 1.00 91.94 465 GLU A CA 1
ATOM 3775 C C . GLU A 1 465 ? 18.877 3.516 -27.189 1.00 91.94 465 GLU A C 1
ATOM 3777 O O . GLU A 1 465 ? 18.263 4.250 -26.411 1.00 91.94 465 GLU A O 1
ATOM 3782 N N . GLU A 1 466 ? 18.287 3.003 -28.275 1.00 91.62 466 GLU A N 1
ATOM 3783 C CA . GLU A 1 466 ? 16.853 3.207 -28.546 1.00 91.62 466 GLU A CA 1
ATOM 3784 C C . GLU A 1 466 ? 15.963 2.373 -27.605 1.00 91.62 466 GLU A C 1
ATOM 3786 O O . GLU A 1 466 ? 14.962 2.892 -27.103 1.00 91.62 466 GLU A O 1
ATOM 3791 N N . LEU A 1 467 ? 16.355 1.136 -27.264 1.00 91.56 467 LEU A N 1
ATOM 3792 C CA . LEU A 1 467 ? 15.653 0.328 -26.258 1.00 91.56 467 LEU A CA 1
ATOM 3793 C C . LEU A 1 467 ? 15.626 1.027 -24.890 1.00 91.56 467 LEU A C 1
ATOM 3795 O O . LEU A 1 467 ? 14.569 1.126 -24.264 1.00 91.56 467 LEU A O 1
ATOM 3799 N N . ILE A 1 468 ? 16.760 1.580 -24.448 1.00 91.19 468 ILE A N 1
ATOM 3800 C CA . ILE A 1 468 ? 16.856 2.343 -23.197 1.00 91.19 468 ILE A CA 1
ATOM 3801 C C . ILE A 1 468 ? 15.911 3.551 -23.219 1.00 91.19 468 ILE A C 1
ATOM 3803 O O . ILE A 1 468 ? 15.204 3.786 -22.238 1.00 91.19 468 ILE A O 1
ATOM 3807 N N . LYS A 1 469 ? 15.822 4.291 -24.333 1.00 90.31 469 LYS A N 1
ATOM 3808 C CA . LYS A 1 469 ? 14.863 5.406 -24.469 1.00 90.31 469 LYS A CA 1
ATOM 3809 C C . LYS A 1 469 ? 13.411 4.935 -24.418 1.00 90.31 469 LYS A C 1
ATOM 3811 O O . LYS A 1 469 ? 12.592 5.605 -23.788 1.00 90.31 469 LYS A O 1
ATOM 3816 N N . PHE A 1 470 ? 13.086 3.801 -25.042 1.00 89.81 470 PHE A N 1
ATOM 3817 C CA . PHE A 1 470 ? 11.745 3.218 -24.987 1.00 89.81 470 PHE A CA 1
ATOM 3818 C C . PHE A 1 470 ? 11.357 2.844 -23.548 1.00 89.81 470 PHE A C 1
ATOM 3820 O O . PHE A 1 470 ? 10.327 3.313 -23.060 1.00 89.81 470 PHE A O 1
ATOM 3827 N N . ILE A 1 471 ? 12.207 2.098 -22.833 1.00 89.62 471 ILE A N 1
ATOM 3828 C CA . ILE A 1 471 ? 11.943 1.656 -21.453 1.00 89.62 471 ILE A CA 1
ATOM 3829 C C . ILE A 1 471 ? 11.921 2.835 -20.465 1.00 89.62 471 ILE A C 1
ATOM 3831 O O . ILE A 1 471 ? 10.991 2.940 -19.664 1.00 89.62 471 ILE A O 1
ATOM 3835 N N . GLN A 1 472 ? 12.830 3.809 -20.579 1.00 88.00 472 GLN A N 1
ATOM 3836 C CA . GLN A 1 472 ? 12.746 5.060 -19.803 1.00 88.00 472 GLN A CA 1
ATOM 3837 C C . GLN A 1 472 ? 11.493 5.884 -20.156 1.00 88.00 472 GLN A C 1
ATOM 3839 O O . GLN A 1 472 ? 10.966 6.627 -19.323 1.00 88.00 472 GLN A O 1
ATOM 3844 N N . GLY A 1 473 ? 10.973 5.731 -21.375 1.00 86.25 473 GLY A N 1
ATOM 3845 C CA . GLY A 1 473 ? 9.673 6.244 -21.796 1.00 86.25 473 GLY A CA 1
ATOM 3846 C C . GLY A 1 473 ? 8.487 5.593 -21.072 1.00 86.25 473 GLY A C 1
ATOM 3847 O O . GLY A 1 473 ? 7.432 6.226 -20.992 1.00 86.25 473 GLY A O 1
ATOM 3848 N N . LEU A 1 474 ? 8.654 4.392 -20.508 1.00 83.88 474 LEU A N 1
ATOM 3849 C CA . LEU A 1 474 ? 7.661 3.686 -19.689 1.00 83.88 474 LEU A CA 1
ATOM 3850 C C . LEU A 1 474 ? 7.785 3.979 -18.185 1.00 83.88 474 LEU A C 1
ATOM 3852 O O . LEU A 1 474 ? 6.833 3.705 -17.458 1.00 83.88 474 LEU A O 1
ATOM 3856 N N . THR A 1 475 ? 8.887 4.582 -17.716 1.00 83.50 475 THR A N 1
ATOM 3857 C CA . THR A 1 475 ? 9.068 4.968 -16.299 1.00 83.50 475 THR A CA 1
ATOM 3858 C C . THR A 1 475 ? 8.806 6.445 -15.998 1.00 83.50 475 THR A C 1
ATOM 3860 O O . THR A 1 475 ? 8.763 6.843 -14.834 1.00 83.50 475 THR A O 1
ATOM 3863 N N . GLN A 1 476 ? 8.600 7.290 -17.012 1.00 83.81 476 GLN A N 1
ATOM 3864 C CA . GLN A 1 476 ? 8.379 8.733 -16.843 1.00 83.81 476 GLN A CA 1
ATOM 3865 C C . GLN A 1 476 ? 6.901 9.132 -17.035 1.00 83.81 476 GLN A C 1
ATOM 3867 O O . GLN A 1 476 ? 6.453 9.179 -18.178 1.00 83.81 476 GLN A O 1
ATOM 3872 N N . PRO A 1 477 ? 6.153 9.559 -15.993 1.00 74.19 477 PRO A N 1
ATOM 3873 C CA . PRO A 1 477 ? 4.717 9.876 -16.109 1.00 74.19 477 PRO A CA 1
ATOM 3874 C C . PRO A 1 477 ? 4.333 10.970 -17.121 1.00 74.19 477 PRO A C 1
ATOM 3876 O O . PRO A 1 477 ? 3.184 11.053 -17.544 1.00 74.19 477 PRO A O 1
ATOM 3879 N N . LYS A 1 478 ? 5.286 11.820 -17.528 1.00 75.38 478 LYS A N 1
ATOM 3880 C CA . LYS A 1 478 ? 5.095 12.869 -18.552 1.00 75.38 478 LYS A CA 1
ATOM 3881 C C . LYS A 1 478 ? 5.375 12.396 -19.985 1.00 75.38 478 LYS A C 1
ATOM 3883 O O . LYS A 1 478 ? 5.196 13.169 -20.921 1.00 75.38 478 LYS A O 1
ATOM 3888 N N . SER A 1 479 ? 5.847 11.164 -20.156 1.00 78.50 479 SER A N 1
ATOM 3889 C CA . SER A 1 479 ? 6.085 10.547 -21.459 1.00 78.50 479 SER A CA 1
ATOM 3890 C C . SER A 1 479 ? 4.755 10.255 -22.166 1.00 78.50 479 SER A C 1
ATOM 3892 O O . SER A 1 479 ? 3.807 9.810 -21.507 1.00 78.50 479 SER A O 1
ATOM 3894 N N . PRO A 1 480 ? 4.661 10.425 -23.499 1.00 72.06 480 PRO A N 1
ATOM 3895 C CA . PRO A 1 480 ? 3.512 9.923 -24.249 1.00 72.06 480 PRO A CA 1
ATOM 3896 C C . PRO A 1 480 ? 3.382 8.398 -24.108 1.00 72.06 480 PRO A C 1
ATOM 3898 O O . PRO A 1 480 ? 2.269 7.888 -24.022 1.00 72.06 480 PRO A O 1
ATOM 3901 N N . PHE A 1 481 ? 4.499 7.670 -23.996 1.00 73.75 481 PHE A N 1
ATOM 3902 C CA . PHE A 1 481 ? 4.501 6.207 -23.927 1.00 73.75 481 PHE A CA 1
ATOM 3903 C C . PHE A 1 481 ? 3.944 5.684 -22.597 1.00 73.75 481 PHE A C 1
ATOM 3905 O O . PHE A 1 481 ? 3.105 4.783 -22.610 1.00 73.75 481 PHE A O 1
ATOM 3912 N N . TYR A 1 482 ? 4.287 6.322 -21.469 1.00 77.25 482 TYR A N 1
ATOM 3913 C CA . TYR A 1 482 ? 3.737 6.001 -20.142 1.00 77.25 482 TYR A CA 1
ATOM 3914 C C . TYR A 1 482 ? 2.203 6.046 -20.104 1.00 77.25 482 TYR A C 1
ATOM 3916 O O . TYR A 1 482 ? 1.582 5.264 -19.388 1.00 77.25 482 TYR A O 1
ATOM 3924 N N . ASN A 1 483 ? 1.594 6.954 -20.870 1.00 78.31 483 ASN A N 1
ATOM 3925 C CA . ASN A 1 483 ? 0.146 7.165 -20.907 1.00 78.31 483 ASN A CA 1
ATOM 3926 C C . ASN A 1 483 ? -0.543 6.426 -22.075 1.00 78.31 483 ASN A C 1
ATOM 3928 O O . ASN A 1 483 ? -1.759 6.507 -22.213 1.00 78.31 483 ASN A O 1
ATOM 3932 N N . SER A 1 484 ? 0.219 5.716 -22.918 1.00 78.44 484 SER A N 1
ATOM 3933 C CA . SER A 1 484 ? -0.291 4.998 -24.102 1.00 78.44 484 SER A CA 1
ATOM 3934 C C . SER A 1 484 ? -0.640 3.525 -23.860 1.00 78.44 484 SER A C 1
ATOM 3936 O O . SER A 1 484 ? -1.286 2.906 -24.703 1.00 78.44 484 SER A O 1
ATOM 3938 N N . LEU A 1 485 ? -0.199 2.962 -22.732 1.00 80.88 485 LEU A N 1
ATOM 3939 C CA . LEU A 1 485 ? -0.316 1.545 -22.380 1.00 80.88 485 LEU A CA 1
ATOM 3940 C C . LEU A 1 485 ? -1.003 1.407 -21.019 1.00 80.88 485 LEU A C 1
ATOM 3942 O O . LEU A 1 485 ? -0.731 2.200 -20.110 1.00 80.88 485 LEU A O 1
ATOM 3946 N N . SER A 1 486 ? -1.863 0.396 -20.864 1.00 85.06 486 SER A N 1
ATOM 3947 C CA . SER A 1 486 ? -2.461 0.078 -19.563 1.00 85.06 486 SER A CA 1
ATOM 3948 C C . SER A 1 486 ? -1.393 -0.389 -18.564 1.00 85.06 486 SER A C 1
ATOM 3950 O O . SER A 1 486 ? -0.271 -0.732 -18.940 1.00 85.06 486 SER A O 1
ATOM 3952 N N . MET A 1 487 ? -1.712 -0.423 -17.268 1.00 83.00 487 MET A N 1
ATOM 3953 C CA . MET A 1 487 ? -0.732 -0.894 -16.282 1.00 83.00 487 MET A CA 1
ATOM 3954 C C . MET A 1 487 ? -0.431 -2.399 -16.450 1.00 83.00 487 MET A C 1
ATOM 3956 O O . MET A 1 487 ? 0.719 -2.800 -16.302 1.00 83.00 487 MET A O 1
ATOM 3960 N N . GLY A 1 488 ? -1.410 -3.207 -16.881 1.00 82.00 488 GLY A N 1
ATOM 3961 C CA . GLY A 1 488 ? -1.194 -4.612 -17.258 1.00 82.00 488 GLY A CA 1
ATOM 3962 C C . GLY A 1 488 ? -0.320 -4.778 -18.510 1.00 82.00 488 GLY A C 1
ATOM 3963 O O . GLY A 1 488 ? 0.586 -5.608 -18.523 1.00 82.00 488 GLY A O 1
ATOM 3964 N N . ASP A 1 489 ? -0.505 -3.930 -19.530 1.00 85.69 489 ASP A N 1
ATOM 3965 C CA . ASP A 1 489 ? 0.383 -3.879 -20.706 1.00 85.69 489 ASP A CA 1
ATOM 3966 C C . ASP A 1 489 ? 1.840 -3.576 -20.314 1.00 85.69 489 ASP A C 1
ATOM 3968 O O . ASP A 1 489 ? 2.772 -4.163 -20.863 1.00 85.69 489 ASP A O 1
ATOM 3972 N N . LYS A 1 490 ? 2.059 -2.685 -19.337 1.00 87.75 490 LYS A N 1
ATOM 3973 C CA . LYS A 1 490 ? 3.407 -2.396 -18.821 1.00 87.75 490 LYS A CA 1
ATOM 3974 C C . LYS A 1 490 ? 4.013 -3.599 -18.094 1.00 87.75 490 LYS A C 1
ATOM 3976 O O . LYS A 1 490 ? 5.206 -3.840 -18.254 1.00 87.75 490 LYS A O 1
ATOM 3981 N N . LEU A 1 491 ? 3.217 -4.376 -17.352 1.00 88.06 491 LEU A N 1
ATOM 3982 C CA . LEU A 1 491 ? 3.694 -5.601 -16.696 1.00 88.06 491 LEU A CA 1
ATOM 3983 C C . LEU A 1 491 ? 4.081 -6.699 -17.704 1.00 88.06 491 LEU A C 1
ATOM 3985 O O . LEU A 1 491 ? 5.093 -7.366 -17.500 1.00 88.06 491 LEU A O 1
ATOM 3989 N N . LYS A 1 492 ? 3.375 -6.827 -18.839 1.00 87.88 492 LYS A N 1
ATOM 3990 C CA . LYS A 1 492 ? 3.814 -7.701 -19.948 1.00 87.88 492 LYS A CA 1
ATOM 3991 C C . LYS A 1 492 ? 5.213 -7.331 -20.455 1.00 87.88 492 LYS A C 1
ATOM 3993 O O . LYS A 1 492 ? 6.046 -8.211 -20.654 1.00 87.88 492 LYS A O 1
ATOM 3998 N N . ILE A 1 493 ? 5.483 -6.034 -20.633 1.00 89.00 493 ILE A N 1
ATOM 3999 C CA . ILE A 1 493 ? 6.802 -5.546 -21.068 1.00 89.00 493 ILE A CA 1
ATOM 4000 C C . ILE A 1 493 ? 7.855 -5.770 -19.972 1.00 89.00 493 ILE A C 1
ATOM 4002 O O . ILE A 1 493 ? 8.970 -6.173 -20.284 1.00 89.00 493 ILE A O 1
ATOM 4006 N N . VAL A 1 494 ? 7.505 -5.583 -18.693 1.00 89.06 494 VAL A N 1
ATOM 4007 C CA . VAL A 1 494 ? 8.387 -5.905 -17.556 1.00 89.06 494 VAL A CA 1
ATOM 4008 C C . VAL A 1 494 ? 8.813 -7.372 -17.558 1.00 89.06 494 VAL A C 1
ATOM 4010 O O . VAL A 1 494 ? 9.994 -7.644 -17.371 1.00 89.06 494 VAL A O 1
ATOM 4013 N N . ARG A 1 495 ? 7.888 -8.302 -17.816 1.00 88.00 495 ARG A N 1
ATOM 4014 C CA . ARG A 1 495 ? 8.210 -9.728 -17.941 1.00 88.00 495 ARG A CA 1
ATOM 4015 C C . ARG A 1 495 ? 9.120 -10.006 -19.142 1.00 88.00 495 ARG A C 1
ATOM 4017 O O . ARG A 1 495 ? 10.098 -10.725 -19.007 1.00 88.00 495 ARG A O 1
ATOM 4024 N N . TRP A 1 496 ? 8.860 -9.386 -20.293 1.00 91.19 496 TRP A N 1
ATOM 4025 C CA . TRP A 1 496 ? 9.713 -9.526 -21.483 1.00 91.19 496 TRP A CA 1
ATOM 4026 C C . TRP A 1 496 ? 11.160 -9.019 -21.273 1.00 91.19 496 TRP A C 1
ATOM 4028 O O . TRP A 1 496 ? 12.087 -9.519 -21.909 1.00 91.19 496 TRP A O 1
ATOM 4038 N N . LEU A 1 497 ? 11.400 -8.084 -20.343 1.00 90.38 497 LEU A N 1
ATOM 4039 C CA . LEU A 1 497 ? 12.765 -7.664 -19.981 1.00 90.38 497 LEU A CA 1
ATOM 4040 C C . LEU A 1 497 ? 13.597 -8.778 -19.317 1.00 90.38 497 LEU A C 1
ATOM 4042 O O . LEU A 1 497 ? 14.819 -8.658 -19.266 1.00 90.38 497 LEU A O 1
ATOM 4046 N N . GLU A 1 498 ? 12.970 -9.851 -18.834 1.00 87.25 498 GLU A N 1
ATOM 4047 C CA . GLU A 1 498 ? 13.664 -11.037 -18.313 1.00 87.25 498 GLU A CA 1
ATOM 4048 C C . GLU A 1 498 ? 14.136 -11.951 -19.459 1.00 87.25 498 GLU A C 1
ATOM 4050 O O . GLU A 1 498 ? 15.202 -12.558 -19.361 1.00 87.25 498 GLU A O 1
ATOM 4055 N N . ASP A 1 499 ? 13.411 -11.964 -20.586 1.00 89.44 499 ASP A N 1
ATOM 4056 C CA . ASP A 1 499 ? 13.816 -12.647 -21.820 1.00 89.44 499 ASP A CA 1
ATOM 4057 C C . ASP A 1 499 ? 14.896 -11.860 -22.597 1.00 89.44 499 ASP A C 1
ATOM 4059 O O . ASP A 1 499 ? 15.735 -12.477 -23.260 1.00 89.44 499 ASP A O 1
ATOM 4063 N N . TYR A 1 500 ? 14.913 -10.517 -22.507 1.00 91.19 500 TYR A N 1
ATOM 4064 C CA . TYR A 1 500 ? 15.797 -9.620 -23.284 1.00 91.19 500 TYR A CA 1
ATOM 4065 C C . TYR A 1 500 ? 17.257 -10.099 -23.418 1.00 91.19 500 TYR A C 1
ATOM 4067 O O . TYR A 1 500 ? 17.725 -10.188 -24.557 1.00 91.19 500 TYR A O 1
ATOM 4075 N N . PRO A 1 501 ? 17.985 -10.468 -22.340 1.00 90.25 501 PRO A N 1
ATOM 4076 C CA . PRO A 1 501 ? 19.387 -10.878 -22.451 1.00 90.25 501 PRO A CA 1
ATOM 4077 C C . PRO A 1 501 ? 19.610 -12.127 -23.318 1.00 90.25 501 PRO A C 1
ATOM 4079 O O . PRO A 1 501 ? 20.702 -12.304 -23.849 1.00 90.25 501 PRO A O 1
ATOM 4082 N N . SER A 1 502 ? 18.591 -12.980 -23.480 1.00 88.62 502 SER A N 1
ATOM 4083 C CA . SER A 1 502 ? 18.645 -14.176 -24.334 1.00 88.62 502 SER A CA 1
ATOM 4084 C C . SER A 1 502 ? 18.344 -13.899 -25.812 1.00 88.62 502 SER A C 1
ATOM 4086 O O . SER A 1 502 ? 18.656 -14.724 -26.664 1.00 88.62 502 SER A O 1
ATOM 4088 N N . LEU A 1 503 ? 17.761 -12.740 -26.137 1.00 87.94 503 LEU A N 1
ATOM 4089 C CA . LEU A 1 503 ? 17.391 -12.367 -27.509 1.00 87.94 503 LEU A CA 1
ATOM 4090 C C . LEU A 1 503 ? 18.547 -11.734 -28.299 1.00 87.94 503 LEU A C 1
ATOM 4092 O O . LEU A 1 503 ? 18.462 -11.645 -29.526 1.00 87.94 503 LEU A O 1
ATOM 4096 N N . VAL A 1 504 ? 19.600 -11.286 -27.605 1.00 89.75 504 VAL A N 1
ATOM 4097 C CA . VAL A 1 504 ? 20.713 -10.472 -28.136 1.00 89.75 504 VAL A CA 1
ATOM 4098 C C . VAL A 1 504 ? 22.100 -11.092 -27.905 1.00 89.75 504 VAL A C 1
ATOM 4100 O O . VAL A 1 504 ? 23.116 -10.417 -28.054 1.00 89.75 504 VAL A O 1
ATOM 4103 N N . ASP A 1 505 ? 22.156 -12.365 -27.523 1.00 86.31 505 ASP A N 1
ATOM 4104 C CA . ASP A 1 505 ? 23.343 -13.065 -27.019 1.00 86.31 505 ASP A CA 1
ATOM 4105 C C . ASP A 1 505 ? 24.510 -13.218 -28.022 1.00 86.31 505 ASP A C 1
ATOM 4107 O O . ASP A 1 505 ? 25.669 -13.078 -27.624 1.00 86.31 505 ASP A O 1
ATOM 4111 N N . GLU A 1 506 ? 24.252 -13.442 -29.319 1.00 83.25 506 GLU A N 1
ATOM 4112 C CA . GLU A 1 506 ? 25.302 -13.466 -30.360 1.00 83.25 506 GLU A CA 1
ATOM 4113 C C . GLU A 1 506 ? 25.861 -12.055 -30.664 1.00 83.25 506 GLU A C 1
ATOM 4115 O O . GLU A 1 506 ? 26.968 -11.936 -31.198 1.00 83.25 506 GLU A O 1
ATOM 4120 N N . ALA A 1 507 ? 25.123 -10.988 -30.324 1.00 85.19 507 ALA A N 1
ATOM 4121 C CA . ALA A 1 507 ? 25.429 -9.600 -30.692 1.00 85.19 507 ALA A CA 1
ATOM 4122 C C . ALA A 1 507 ? 25.885 -8.691 -29.531 1.00 85.19 507 ALA A C 1
ATOM 4124 O O . ALA A 1 507 ? 26.563 -7.683 -29.775 1.00 85.19 507 ALA A O 1
ATOM 4125 N N . ILE A 1 508 ? 25.524 -8.997 -28.281 1.00 87.12 508 ILE A N 1
ATOM 4126 C CA . ILE A 1 508 ? 25.801 -8.165 -27.100 1.00 87.12 508 ILE A CA 1
ATOM 4127 C C . ILE A 1 508 ? 26.360 -9.029 -25.959 1.00 87.12 508 ILE A C 1
ATOM 4129 O O . ILE A 1 508 ? 25.622 -9.662 -25.215 1.00 87.12 508 ILE A O 1
ATOM 4133 N N . GLU A 1 509 ? 27.685 -8.994 -25.766 1.00 80.88 509 GLU A N 1
ATOM 4134 C CA . GLU A 1 509 ? 28.390 -9.765 -24.719 1.00 80.88 509 GLU A CA 1
ATOM 4135 C C . GLU A 1 509 ? 27.895 -9.449 -23.290 1.00 80.88 509 GLU A C 1
ATOM 4137 O O . GLU A 1 509 ? 27.998 -10.281 -22.388 1.00 80.88 509 GLU A O 1
ATOM 4142 N N . LYS A 1 510 ? 27.411 -8.220 -23.063 1.00 86.50 510 LYS A N 1
ATOM 4143 C CA . LYS A 1 510 ? 26.941 -7.716 -21.763 1.00 86.50 510 LYS A CA 1
ATOM 4144 C C . LYS A 1 510 ? 25.748 -6.765 -21.955 1.00 86.50 510 LYS A C 1
ATOM 4146 O O . LYS A 1 510 ? 25.978 -5.560 -22.043 1.00 86.50 510 LYS A O 1
ATOM 4151 N N . PRO A 1 511 ? 24.512 -7.288 -22.052 1.00 89.75 511 PRO A N 1
ATOM 4152 C CA . PRO A 1 511 ? 23.308 -6.472 -22.204 1.00 89.75 511 PRO A CA 1
ATOM 4153 C C . PRO A 1 511 ? 23.067 -5.547 -21.004 1.00 89.75 511 PRO A C 1
ATOM 4155 O O . PRO A 1 511 ? 23.444 -5.869 -19.873 1.00 89.75 511 PRO A O 1
ATOM 4158 N N . TYR A 1 512 ? 22.428 -4.405 -21.248 1.00 89.50 512 TYR A N 1
ATOM 4159 C CA . TYR A 1 512 ? 22.062 -3.429 -20.223 1.00 89.50 512 TYR A CA 1
ATOM 4160 C C . TYR A 1 512 ? 21.098 -4.008 -19.173 1.00 89.50 512 TYR A C 1
ATOM 4162 O O . TYR A 1 512 ? 20.107 -4.658 -19.505 1.00 89.50 512 TYR A O 1
ATOM 4170 N N . ASP A 1 513 ? 21.368 -3.725 -17.895 1.00 89.44 513 ASP A N 1
ATOM 4171 C CA . ASP A 1 513 ? 20.514 -4.144 -16.783 1.00 89.44 513 ASP A CA 1
ATOM 4172 C C . ASP A 1 513 ? 19.330 -3.185 -16.581 1.00 89.44 513 ASP A C 1
ATOM 4174 O O . ASP A 1 513 ? 19.474 -2.073 -16.066 1.00 89.44 513 ASP A O 1
ATOM 4178 N N . PHE A 1 514 ? 18.133 -3.651 -16.937 1.00 90.12 514 PHE A N 1
ATOM 4179 C CA . PHE A 1 514 ? 16.880 -2.923 -16.744 1.00 90.12 514 PHE A CA 1
ATOM 4180 C C . PHE A 1 514 ? 16.249 -3.096 -15.349 1.00 90.12 514 PHE A C 1
ATOM 4182 O O . PHE A 1 514 ? 15.152 -2.579 -15.127 1.00 90.12 514 PHE A O 1
ATOM 4189 N N . SER A 1 515 ? 16.910 -3.760 -14.389 1.00 87.00 515 SER A N 1
ATOM 4190 C CA . SER A 1 515 ? 16.393 -4.012 -13.029 1.00 87.00 515 SER A CA 1
ATOM 4191 C C . SER A 1 515 ? 15.800 -2.773 -12.346 1.00 87.00 515 SER A C 1
ATOM 4193 O O . SER A 1 515 ? 14.743 -2.844 -11.718 1.00 87.00 515 SER A O 1
ATOM 4195 N N . THR A 1 516 ? 16.442 -1.612 -12.504 1.00 89.44 516 THR A N 1
ATOM 4196 C CA . THR A 1 516 ? 16.009 -0.353 -11.878 1.00 89.44 516 THR A CA 1
ATOM 4197 C C . THR A 1 516 ? 14.728 0.199 -12.509 1.00 89.44 516 THR A C 1
ATOM 4199 O O . THR A 1 516 ? 13.833 0.635 -11.782 1.00 89.44 516 THR A O 1
ATOM 4202 N N . ASP A 1 517 ? 14.593 0.151 -13.837 1.00 89.00 517 ASP A N 1
ATOM 4203 C CA . ASP A 1 517 ? 13.368 0.579 -14.520 1.00 89.00 517 ASP A CA 1
ATOM 4204 C C . ASP A 1 517 ? 12.231 -0.444 -14.320 1.00 89.00 517 ASP A C 1
ATOM 4206 O O . ASP A 1 517 ? 11.108 -0.040 -14.014 1.00 89.00 517 ASP A O 1
ATOM 4210 N N . ARG A 1 518 ? 12.523 -1.757 -14.352 1.00 89.00 518 ARG A N 1
ATOM 4211 C CA . ARG A 1 518 ? 11.593 -2.846 -13.979 1.00 89.00 518 ARG A CA 1
ATOM 4212 C C . ARG A 1 518 ? 10.988 -2.616 -12.597 1.00 89.00 518 ARG A C 1
ATOM 4214 O O . ARG A 1 518 ? 9.769 -2.513 -12.461 1.00 89.00 518 ARG A O 1
ATOM 4221 N N . ASN A 1 519 ? 11.836 -2.462 -11.581 1.00 89.31 519 ASN A N 1
ATOM 4222 C CA . ASN A 1 519 ? 11.396 -2.290 -10.196 1.00 89.31 519 ASN A CA 1
ATOM 4223 C C . ASN A 1 519 ? 10.625 -0.974 -9.990 1.00 89.31 519 ASN A C 1
ATOM 4225 O O . ASN A 1 519 ? 9.762 -0.894 -9.117 1.00 89.31 519 ASN A O 1
ATOM 4229 N N . ARG A 1 520 ? 10.872 0.042 -10.826 1.00 89.69 520 ARG A N 1
ATOM 4230 C CA . ARG A 1 520 ? 10.103 1.290 -10.834 1.00 89.69 520 ARG A CA 1
ATOM 4231 C C . ARG A 1 520 ? 8.712 1.137 -11.454 1.00 89.69 520 ARG A C 1
ATOM 4233 O O . ARG A 1 520 ? 7.765 1.657 -10.878 1.00 89.69 520 ARG A O 1
ATOM 4240 N N . ILE A 1 521 ? 8.556 0.407 -12.563 1.00 89.25 521 ILE A N 1
ATOM 4241 C CA . ILE A 1 521 ? 7.226 0.097 -13.136 1.00 89.25 521 ILE A CA 1
ATOM 4242 C C . ILE A 1 521 ? 6.407 -0.743 -12.146 1.00 89.25 521 ILE A C 1
ATOM 4244 O O . ILE A 1 521 ? 5.229 -0.466 -11.923 1.00 89.25 521 ILE A O 1
ATOM 4248 N N . ILE A 1 522 ? 7.048 -1.724 -11.505 1.00 89.50 522 ILE A N 1
ATOM 4249 C CA . ILE A 1 522 ? 6.459 -2.541 -10.436 1.00 89.50 522 ILE A CA 1
ATOM 4250 C C . ILE A 1 522 ? 6.007 -1.662 -9.255 1.00 89.50 522 ILE A C 1
ATOM 4252 O O . ILE A 1 522 ? 4.872 -1.790 -8.795 1.00 89.50 522 ILE A O 1
ATOM 4256 N N . GLY A 1 523 ? 6.851 -0.731 -8.797 1.00 89.69 523 GLY A N 1
ATOM 4257 C CA . GLY A 1 523 ? 6.513 0.215 -7.729 1.00 89.69 523 GLY A CA 1
ATOM 4258 C C . GLY A 1 523 ? 5.343 1.140 -8.080 1.00 89.69 523 GLY A C 1
ATOM 4259 O O . GLY A 1 523 ? 4.433 1.304 -7.266 1.00 89.69 523 GLY A O 1
ATOM 4260 N N . ASP A 1 524 ? 5.319 1.685 -9.300 1.00 88.00 524 ASP A N 1
ATOM 4261 C CA . ASP A 1 524 ? 4.207 2.494 -9.816 1.00 88.00 524 ASP A CA 1
ATOM 4262 C C . ASP A 1 524 ? 2.892 1.684 -9.852 1.00 88.00 524 ASP A C 1
ATOM 4264 O O . ASP A 1 524 ? 1.845 2.204 -9.458 1.00 88.00 524 ASP A O 1
ATOM 4268 N N . TYR A 1 525 ? 2.926 0.410 -10.273 1.00 89.06 525 TYR A N 1
ATOM 4269 C CA . TYR A 1 525 ? 1.764 -0.494 -10.255 1.00 89.06 525 TYR A CA 1
ATOM 4270 C C . TYR A 1 525 ? 1.249 -0.737 -8.832 1.00 89.06 525 TYR A C 1
ATOM 4272 O O . TYR A 1 525 ? 0.081 -0.455 -8.554 1.00 89.06 525 TYR A O 1
ATOM 4280 N N . ILE A 1 526 ? 2.115 -1.199 -7.924 1.00 89.75 526 ILE A N 1
ATOM 4281 C CA . ILE A 1 526 ? 1.753 -1.508 -6.531 1.00 89.75 526 ILE A CA 1
ATOM 4282 C C . ILE A 1 526 ? 1.208 -0.260 -5.827 1.00 89.75 526 ILE A C 1
ATOM 4284 O O . ILE A 1 526 ? 0.182 -0.337 -5.149 1.00 89.75 526 ILE A O 1
ATOM 4288 N N . GLY A 1 527 ? 1.856 0.895 -6.013 1.00 90.69 527 GLY A N 1
ATOM 4289 C CA . GLY A 1 527 ? 1.423 2.170 -5.444 1.00 90.69 527 GLY A CA 1
ATOM 4290 C C . GLY A 1 527 ? 0.047 2.593 -5.958 1.00 90.69 527 GLY A C 1
ATOM 4291 O O . GLY A 1 527 ? -0.857 2.819 -5.156 1.00 90.69 527 GLY A O 1
ATOM 4292 N N . THR A 1 528 ? -0.142 2.610 -7.283 1.00 89.19 528 THR A N 1
ATOM 4293 C CA . THR A 1 528 ? -1.432 2.950 -7.915 1.00 89.19 528 THR A CA 1
ATOM 4294 C C . THR A 1 528 ? -2.552 2.041 -7.408 1.00 89.19 528 THR A C 1
ATOM 4296 O O . THR A 1 528 ? -3.611 2.523 -7.007 1.00 89.19 528 THR A O 1
ATOM 4299 N N . ARG A 1 529 ? -2.303 0.726 -7.373 1.00 88.69 529 ARG A N 1
ATOM 4300 C CA . ARG A 1 529 ? -3.283 -0.282 -6.958 1.00 88.69 529 ARG A CA 1
ATOM 4301 C C . ARG A 1 529 ? -3.642 -0.177 -5.478 1.00 88.69 529 ARG A C 1
ATOM 4303 O O . ARG A 1 529 ? -4.818 -0.219 -5.136 1.00 88.69 529 ARG A O 1
ATOM 4310 N N . SER A 1 530 ? -2.651 0.020 -4.609 1.00 91.25 530 SER A N 1
ATOM 4311 C CA . SER A 1 530 ? -2.870 0.171 -3.164 1.00 91.25 530 SER A CA 1
ATOM 4312 C C . SER A 1 530 ? -3.651 1.449 -2.843 1.00 91.25 530 SER A C 1
ATOM 4314 O O . SER A 1 530 ? -4.573 1.416 -2.032 1.00 91.25 530 SER A O 1
ATOM 4316 N N . THR A 1 531 ? -3.340 2.569 -3.510 1.00 93.25 531 THR A N 1
ATOM 4317 C CA . THR A 1 531 ? -4.105 3.819 -3.367 1.00 93.25 531 THR A CA 1
ATOM 4318 C C . THR A 1 531 ? -5.552 3.648 -3.827 1.00 93.25 531 THR A C 1
ATOM 4320 O O . THR A 1 531 ? -6.466 4.018 -3.094 1.00 93.25 531 THR A O 1
ATOM 4323 N N . PHE A 1 532 ? -5.769 3.031 -4.991 1.00 93.38 532 PHE A N 1
ATOM 4324 C CA . PHE A 1 532 ? -7.106 2.750 -5.514 1.00 93.38 532 PHE A CA 1
ATOM 4325 C C . PHE A 1 532 ? -7.916 1.821 -4.595 1.00 93.38 532 PHE A C 1
ATOM 4327 O O . PHE A 1 532 ? -9.089 2.085 -4.349 1.00 93.38 532 PHE A O 1
ATOM 4334 N N . MET A 1 533 ? -7.293 0.793 -4.011 1.00 94.88 533 MET A N 1
ATOM 4335 C CA . MET A 1 533 ? -7.952 -0.089 -3.041 1.00 94.88 533 MET A CA 1
ATOM 4336 C C . MET A 1 533 ? -8.375 0.636 -1.762 1.00 94.88 533 MET A C 1
ATOM 4338 O O . MET A 1 533 ? -9.470 0.389 -1.257 1.00 94.88 533 MET A O 1
ATOM 4342 N N . ILE A 1 534 ? -7.549 1.554 -1.254 1.00 95.25 534 ILE A N 1
ATOM 4343 C CA . ILE A 1 534 ? -7.878 2.392 -0.090 1.00 95.25 534 ILE A CA 1
ATOM 4344 C C . ILE A 1 534 ? -9.045 3.338 -0.426 1.00 95.25 534 ILE A C 1
ATOM 4346 O O . ILE A 1 534 ? -9.998 3.431 0.346 1.00 95.25 534 ILE A O 1
ATOM 4350 N N . GLU A 1 535 ? -9.025 3.981 -1.597 1.00 95.00 535 GLU A N 1
ATOM 4351 C CA . GLU A 1 535 ? -10.106 4.865 -2.056 1.00 95.00 535 GLU A CA 1
ATOM 4352 C C . GLU A 1 535 ? -11.428 4.105 -2.270 1.00 95.00 535 GLU A C 1
ATOM 4354 O O . GLU A 1 535 ? -12.472 4.529 -1.771 1.00 95.00 535 GLU A O 1
ATOM 4359 N N . TYR A 1 536 ? -11.392 2.950 -2.942 1.00 96.50 536 TYR A N 1
ATOM 4360 C CA . TYR A 1 536 ? -12.547 2.061 -3.112 1.00 96.50 536 TYR A CA 1
ATOM 4361 C C . TYR A 1 536 ? -13.137 1.643 -1.760 1.00 96.50 536 TYR A C 1
ATOM 4363 O O . TYR A 1 536 ? -14.341 1.771 -1.537 1.00 96.50 536 TYR A O 1
ATOM 4371 N N . THR A 1 537 ? -12.283 1.215 -0.827 1.00 96.81 537 THR A N 1
ATOM 4372 C CA . THR A 1 537 ? -12.686 0.815 0.529 1.00 96.81 537 THR A CA 1
ATOM 4373 C C . THR A 1 537 ? -13.374 1.965 1.266 1.00 96.81 537 THR A C 1
ATOM 4375 O O . THR A 1 537 ? -14.460 1.777 1.808 1.00 96.81 537 THR A O 1
ATOM 4378 N N . GLY A 1 538 ? -12.803 3.175 1.238 1.00 95.69 538 GLY A N 1
ATOM 4379 C CA . GLY A 1 538 ? -13.386 4.349 1.899 1.00 95.69 538 GLY A CA 1
ATOM 4380 C C . GLY A 1 538 ? -14.732 4.776 1.311 1.00 95.69 538 GLY A C 1
ATOM 4381 O O . GLY A 1 538 ? -15.641 5.140 2.057 1.00 95.69 538 GLY A O 1
ATOM 4382 N N . ASN A 1 539 ? -14.884 4.684 -0.013 1.00 95.31 539 ASN A N 1
ATOM 4383 C CA . ASN A 1 539 ? -16.156 4.935 -0.695 1.00 95.31 539 ASN A CA 1
ATOM 4384 C C . ASN A 1 539 ? -17.212 3.867 -0.359 1.00 95.31 539 ASN A C 1
ATOM 4386 O O . ASN A 1 539 ? -18.371 4.216 -0.144 1.00 95.31 539 ASN A O 1
ATOM 4390 N N . THR A 1 540 ? -16.806 2.597 -0.261 1.00 95.31 540 THR A N 1
ATOM 4391 C CA . THR A 1 540 ? -17.688 1.473 0.099 1.00 95.31 540 THR A CA 1
ATOM 4392 C C . THR A 1 540 ? -18.189 1.615 1.539 1.00 95.31 540 THR A C 1
ATOM 4394 O O . THR A 1 540 ? -19.393 1.607 1.771 1.00 95.31 540 THR A O 1
ATOM 4397 N N . VAL A 1 541 ? -17.291 1.865 2.504 1.00 94.88 541 VAL A N 1
ATOM 4398 C CA . VAL A 1 541 ? -17.665 2.142 3.907 1.00 94.88 541 VAL A CA 1
ATOM 4399 C C . VAL A 1 541 ? -18.600 3.350 3.995 1.00 94.88 541 VAL A C 1
ATOM 4401 O O . VAL A 1 541 ? -19.608 3.297 4.687 1.00 94.88 541 VAL A O 1
ATOM 4404 N N . ALA A 1 542 ? -18.326 4.434 3.260 1.00 93.25 542 ALA A N 1
ATOM 4405 C CA . ALA A 1 542 ? -19.178 5.626 3.265 1.00 93.25 542 ALA A CA 1
ATOM 4406 C C . ALA A 1 542 ? -20.594 5.405 2.688 1.00 93.25 542 ALA A C 1
ATOM 4408 O O . ALA A 1 542 ? -21.445 6.282 2.847 1.00 93.25 542 ALA A O 1
ATOM 4409 N N . GLN A 1 543 ? -20.864 4.269 2.035 1.00 91.50 543 GLN A N 1
ATOM 4410 C CA . GLN A 1 543 ? -22.186 3.932 1.508 1.00 91.50 543 GLN A CA 1
ATOM 4411 C C . GLN A 1 543 ? -23.157 3.493 2.618 1.00 91.50 543 GLN A C 1
ATOM 4413 O O . GLN A 1 543 ? -24.312 3.922 2.597 1.00 91.50 543 GLN A O 1
ATOM 4418 N N . ASP A 1 544 ? -22.681 2.752 3.626 1.00 91.94 544 ASP A N 1
ATOM 4419 C CA . ASP A 1 544 ? -23.481 2.327 4.791 1.00 91.94 544 ASP A CA 1
ATOM 4420 C C . ASP A 1 544 ? -23.974 3.522 5.632 1.00 91.94 544 ASP A C 1
ATOM 4422 O O . ASP A 1 544 ? -25.054 3.482 6.217 1.00 91.94 544 ASP A O 1
ATOM 4426 N N . PHE A 1 545 ? -23.219 4.627 5.649 1.00 92.75 545 PHE A N 1
ATOM 4427 C CA . PHE A 1 545 ? -23.539 5.844 6.414 1.00 92.75 545 PHE A CA 1
ATOM 4428 C C . PHE A 1 545 ? -24.284 6.914 5.597 1.00 92.75 545 PHE A C 1
ATOM 4430 O O . PHE A 1 545 ? -24.312 8.084 5.977 1.00 92.75 545 PHE A O 1
ATOM 4437 N N . LYS A 1 546 ? -24.860 6.546 4.444 1.00 88.62 546 LYS A N 1
ATOM 4438 C CA . LYS A 1 546 ? -25.502 7.498 3.521 1.00 88.62 546 LYS A CA 1
ATOM 4439 C C . LYS A 1 546 ? -27.021 7.609 3.690 1.00 88.62 546 LYS A C 1
ATOM 4441 O O . LYS A 1 546 ? -27.559 8.706 3.551 1.00 88.62 546 LYS A O 1
ATOM 4446 N N . ASN A 1 547 ? -27.709 6.491 3.922 1.00 88.19 547 ASN A N 1
ATOM 4447 C CA . ASN A 1 547 ? -29.139 6.457 4.233 1.00 88.19 547 ASN A CA 1
ATOM 4448 C C . ASN A 1 547 ? -29.476 5.184 5.020 1.00 88.19 547 ASN A C 1
ATOM 4450 O O . ASN A 1 547 ? -29.597 4.111 4.432 1.00 88.19 547 ASN A O 1
ATOM 4454 N N . PHE A 1 548 ? -29.658 5.312 6.334 1.00 89.12 548 PHE A N 1
ATOM 4455 C CA . PHE A 1 548 ? -29.868 4.170 7.226 1.00 89.12 548 PHE A CA 1
ATOM 4456 C C . PHE A 1 548 ? -31.173 3.392 6.975 1.00 89.12 548 PHE A C 1
ATOM 4458 O O . PHE A 1 548 ? -31.252 2.226 7.350 1.00 89.12 548 PHE A O 1
ATOM 4465 N N . GLU A 1 549 ? -32.173 3.992 6.316 1.00 81.88 549 GLU A N 1
ATOM 4466 C CA . GLU A 1 549 ? -33.417 3.302 5.926 1.00 81.88 549 GLU A CA 1
ATOM 4467 C C . GLU A 1 549 ? -33.240 2.369 4.710 1.00 81.88 549 GLU A C 1
ATOM 4469 O O . GLU A 1 549 ? -34.078 1.501 4.474 1.00 81.88 549 GLU A O 1
ATOM 4474 N N . GLU A 1 550 ? -32.162 2.537 3.934 1.00 84.31 550 GLU A N 1
ATOM 4475 C CA . GLU A 1 550 ? -31.896 1.807 2.682 1.00 84.31 550 GLU A CA 1
ATOM 4476 C C . GLU A 1 550 ? -30.616 0.944 2.739 1.00 84.31 550 GLU A C 1
ATOM 4478 O O . GLU A 1 550 ? -30.188 0.420 1.709 1.00 84.31 550 GLU A O 1
ATOM 4483 N N . VAL A 1 551 ? -29.990 0.776 3.915 1.00 87.25 551 VAL A N 1
ATOM 4484 C CA . VAL A 1 551 ? -28.778 -0.056 4.064 1.00 87.25 551 VAL A CA 1
ATOM 4485 C C . VAL A 1 551 ? -29.107 -1.527 3.766 1.00 87.25 551 VAL A C 1
ATOM 4487 O O . VAL A 1 551 ? -29.961 -2.108 4.440 1.00 87.25 551 VAL A O 1
ATOM 4490 N N . PRO A 1 552 ? -28.432 -2.170 2.794 1.00 87.00 552 PRO A N 1
ATOM 4491 C CA . PRO A 1 552 ? -28.643 -3.580 2.493 1.00 87.00 552 PRO A CA 1
ATOM 4492 C C . PRO A 1 552 ? -28.035 -4.462 3.591 1.00 87.00 552 PRO A C 1
ATOM 4494 O O . PRO A 1 552 ? -26.817 -4.654 3.665 1.00 87.00 552 PRO A O 1
ATOM 4497 N N . LEU A 1 553 ? -28.911 -5.014 4.430 1.00 92.62 553 LEU A N 1
ATOM 4498 C CA . LEU A 1 553 ? -28.566 -6.016 5.433 1.00 92.62 553 LEU A CA 1
ATOM 4499 C C . LEU A 1 553 ? -28.653 -7.425 4.838 1.00 92.62 553 LEU A C 1
ATOM 4501 O O . LEU A 1 553 ? -29.626 -7.776 4.169 1.00 92.62 553 LEU A O 1
ATOM 4505 N N . ASN A 1 554 ? -27.629 -8.226 5.110 1.00 92.31 554 ASN A N 1
ATOM 4506 C CA . ASN A 1 554 ? -27.567 -9.657 4.829 1.00 92.31 554 ASN A CA 1
ATOM 4507 C C . ASN A 1 554 ? -27.507 -10.422 6.159 1.00 92.31 554 ASN A C 1
ATOM 4509 O O . ASN A 1 554 ? -27.201 -9.833 7.191 1.00 92.31 554 ASN A O 1
ATOM 4513 N N . GLU A 1 555 ? -27.758 -11.726 6.130 1.00 90.62 555 GLU A N 1
ATOM 4514 C CA . GLU A 1 555 ? -27.759 -12.610 7.302 1.00 90.62 555 GLU A CA 1
ATOM 4515 C C . GLU A 1 555 ? -26.622 -13.633 7.162 1.00 90.62 555 GLU A C 1
ATOM 4517 O O . GLU A 1 555 ? -26.439 -14.209 6.084 1.00 90.62 555 GLU A O 1
ATOM 4522 N N . ASN A 1 556 ? -25.805 -13.826 8.203 1.00 88.06 556 ASN A N 1
ATOM 4523 C CA . ASN A 1 556 ? -24.685 -14.773 8.152 1.00 88.06 556 ASN A CA 1
ATOM 4524 C C . ASN A 1 556 ? -25.110 -16.203 8.528 1.00 88.06 556 ASN A C 1
ATOM 4526 O O . ASN A 1 556 ? -26.235 -16.457 8.944 1.00 88.06 556 ASN A O 1
ATOM 4530 N N . ALA A 1 557 ? -24.190 -17.165 8.405 1.00 84.25 557 ALA A N 1
ATOM 4531 C CA . ALA A 1 557 ? -24.470 -18.580 8.676 1.00 84.25 557 ALA A CA 1
ATOM 4532 C C . ALA A 1 557 ? -24.847 -18.899 10.142 1.00 84.25 557 ALA A C 1
ATOM 4534 O O . ALA A 1 557 ? -25.225 -20.034 10.431 1.00 84.25 557 ALA A O 1
ATOM 4535 N N . ARG A 1 558 ? -24.729 -17.928 11.059 1.00 85.56 558 ARG A N 1
ATOM 4536 C CA . ARG A 1 558 ? -25.127 -18.017 12.473 1.00 85.56 558 ARG A CA 1
ATOM 4537 C C . ARG A 1 558 ? -26.475 -17.322 12.752 1.00 85.56 558 ARG A C 1
ATOM 4539 O O . ARG A 1 558 ? -26.983 -17.445 13.859 1.00 85.56 558 ARG A O 1
ATOM 4546 N N . GLY A 1 559 ? -27.069 -16.658 11.753 1.00 87.00 559 GLY A N 1
ATOM 4547 C CA . GLY A 1 559 ? -28.349 -15.940 11.840 1.00 87.00 559 GLY A CA 1
ATOM 4548 C C . GLY A 1 559 ? -28.226 -14.433 12.093 1.00 87.00 559 GLY A C 1
ATOM 4549 O O . GLY A 1 559 ? -29.238 -13.745 12.177 1.00 87.00 559 GLY A O 1
ATOM 4550 N N . PHE A 1 560 ? -27.007 -13.894 12.210 1.00 92.50 560 PHE A N 1
ATOM 4551 C CA . PHE A 1 560 ? -26.808 -12.495 12.598 1.00 92.50 560 PHE A CA 1
ATOM 4552 C C . PHE A 1 560 ? -26.736 -11.545 11.386 1.00 92.50 560 PHE A C 1
ATOM 4554 O O . PHE A 1 560 ? -26.117 -11.890 10.369 1.00 92.50 560 PHE A O 1
ATOM 4561 N N . PRO A 1 561 ? -27.323 -10.334 11.477 1.00 94.94 561 PRO A N 1
ATOM 4562 C CA . PRO A 1 561 ? -27.299 -9.345 10.404 1.00 94.94 561 PRO A CA 1
ATOM 4563 C C . PRO A 1 561 ? -25.904 -8.734 10.214 1.00 94.94 561 PRO A C 1
ATOM 4565 O O . PRO A 1 561 ? -25.177 -8.535 11.184 1.00 94.94 561 PRO A O 1
ATOM 4568 N N . TYR A 1 562 ? -25.548 -8.368 8.983 1.00 95.31 562 TYR A N 1
ATOM 4569 C CA . TYR A 1 562 ? -24.319 -7.643 8.629 1.00 95.31 562 TYR A CA 1
ATOM 4570 C C . TYR A 1 562 ? -24.528 -6.793 7.352 1.00 95.31 562 TYR A C 1
ATOM 4572 O O . TYR A 1 562 ? -25.467 -7.038 6.589 1.00 95.31 562 TYR A O 1
ATOM 4580 N N . THR A 1 563 ? -23.692 -5.780 7.091 1.00 95.25 563 THR A N 1
ATOM 4581 C CA . THR A 1 563 ? -23.865 -4.866 5.935 1.00 95.25 563 THR A CA 1
ATOM 4582 C C . THR A 1 563 ? -23.132 -5.352 4.678 1.00 95.25 563 THR A C 1
ATOM 4584 O O . THR A 1 563 ? -22.112 -6.044 4.747 1.00 95.25 563 THR A O 1
ATOM 4587 N N . ALA A 1 564 ? -23.620 -4.970 3.493 1.00 92.31 564 ALA A N 1
ATOM 4588 C CA . ALA A 1 564 ? -22.994 -5.355 2.222 1.00 92.31 564 ALA A CA 1
ATOM 4589 C C . ALA A 1 564 ? -21.522 -4.909 2.079 1.00 92.31 564 ALA A C 1
ATOM 4591 O O . ALA A 1 564 ? -20.752 -5.593 1.402 1.00 92.31 564 ALA A O 1
ATOM 4592 N N . ALA A 1 565 ? -21.103 -3.820 2.739 1.00 92.62 565 ALA A N 1
ATOM 4593 C CA . ALA A 1 565 ? -19.767 -3.244 2.585 1.00 92.62 565 ALA A CA 1
ATOM 4594 C C . ALA A 1 565 ? -18.622 -4.231 2.882 1.00 92.62 565 ALA A C 1
ATOM 4596 O O . ALA A 1 565 ? -17.608 -4.215 2.181 1.00 92.62 565 ALA A O 1
ATOM 4597 N N . CYS A 1 566 ? -18.775 -5.128 3.867 1.00 91.75 566 CYS A N 1
ATOM 4598 C CA . CYS A 1 566 ? -17.753 -6.146 4.133 1.00 91.75 566 CYS A CA 1
ATOM 4599 C C . CYS A 1 566 ? -17.632 -7.154 2.971 1.00 91.75 566 CYS A C 1
ATOM 4601 O O . CYS A 1 566 ? -16.523 -7.475 2.544 1.00 91.75 566 CYS A O 1
ATOM 4603 N N . VAL A 1 567 ? -18.750 -7.586 2.378 1.00 92.94 567 VAL A N 1
ATOM 4604 C CA . VAL A 1 567 ? -18.753 -8.503 1.224 1.00 92.94 567 VAL A CA 1
ATOM 4605 C C . VAL A 1 567 ? -18.159 -7.827 -0.002 1.00 92.94 567 VAL A C 1
ATOM 4607 O O . VAL A 1 567 ? -17.351 -8.438 -0.696 1.00 92.94 567 VAL A O 1
ATOM 4610 N N . GLU A 1 568 ? -18.526 -6.574 -0.268 1.00 94.94 568 GLU A N 1
ATOM 4611 C CA . GLU A 1 568 ? -18.044 -5.824 -1.432 1.00 94.94 568 GLU A CA 1
ATOM 4612 C C . GLU A 1 568 ? -16.524 -5.607 -1.375 1.00 94.94 568 GLU A C 1
ATOM 4614 O O . GLU A 1 568 ? -15.837 -5.860 -2.367 1.00 94.94 568 GLU A O 1
ATOM 4619 N N . VAL A 1 569 ? -15.973 -5.241 -0.210 1.00 95.75 569 VAL A N 1
ATOM 4620 C CA . VAL A 1 569 ? -14.518 -5.089 -0.020 1.00 95.75 569 VAL A CA 1
ATOM 4621 C C . VAL A 1 569 ? -13.788 -6.428 -0.174 1.00 95.75 569 VAL A C 1
ATOM 4623 O O . VAL A 1 569 ? -12.843 -6.513 -0.960 1.00 95.75 569 VAL A O 1
ATOM 4626 N N . PHE A 1 570 ? -14.223 -7.499 0.499 1.00 95.81 570 PHE A N 1
ATOM 4627 C CA . PHE A 1 570 ? -13.546 -8.803 0.413 1.00 95.81 570 PHE A CA 1
ATOM 4628 C C . PHE A 1 570 ? -13.723 -9.499 -0.951 1.00 95.81 570 PHE A C 1
ATOM 4630 O O . PHE A 1 570 ? -12.814 -10.202 -1.407 1.00 95.81 570 PHE A O 1
ATOM 4637 N N . THR A 1 571 ? -14.837 -9.265 -1.650 1.00 94.56 571 THR A N 1
ATOM 4638 C CA . THR A 1 571 ? -15.041 -9.714 -3.040 1.00 94.56 571 THR A CA 1
ATOM 4639 C C . THR A 1 571 ? -14.088 -8.987 -3.981 1.00 94.56 571 THR A C 1
ATOM 4641 O O . THR A 1 571 ? -13.437 -9.628 -4.808 1.00 94.56 571 THR A O 1
ATOM 4644 N N . PHE A 1 572 ? -13.950 -7.666 -3.836 1.00 94.50 572 PHE A N 1
ATOM 4645 C CA . PHE A 1 572 ? -13.057 -6.887 -4.688 1.00 94.50 572 PHE A CA 1
ATOM 4646 C C . PHE A 1 572 ? -11.579 -7.206 -4.421 1.00 94.50 572 PHE A C 1
ATOM 4648 O O . PHE A 1 572 ? -10.811 -7.373 -5.366 1.00 94.50 572 PHE A O 1
ATOM 4655 N N . ILE A 1 573 ? -11.184 -7.426 -3.160 1.00 94.81 573 ILE A N 1
ATOM 4656 C CA . ILE A 1 573 ? -9.847 -7.940 -2.814 1.00 94.81 573 ILE A CA 1
ATOM 4657 C C . ILE A 1 573 ? -9.577 -9.284 -3.503 1.00 94.81 573 ILE A C 1
ATOM 4659 O O . ILE A 1 573 ? -8.496 -9.464 -4.059 1.00 94.81 573 ILE A O 1
ATOM 4663 N N . ASN A 1 574 ? -10.545 -10.208 -3.530 1.00 93.88 574 ASN A N 1
ATOM 4664 C CA . ASN A 1 574 ? -10.376 -11.477 -4.242 1.00 93.88 574 ASN A CA 1
ATOM 4665 C C . ASN A 1 574 ? -10.171 -11.273 -5.749 1.00 93.88 574 ASN A C 1
ATOM 4667 O O . ASN A 1 574 ? -9.205 -11.809 -6.280 1.00 93.88 574 ASN A O 1
ATOM 4671 N N . GLN A 1 575 ? -10.975 -10.432 -6.407 1.00 93.25 575 GLN A N 1
ATOM 4672 C CA . GLN A 1 575 ? -10.777 -10.088 -7.825 1.00 93.25 575 GLN A CA 1
ATOM 4673 C C . GLN A 1 575 ? -9.391 -9.476 -8.083 1.00 93.25 575 GLN A C 1
ATOM 4675 O O . GLN A 1 575 ? -8.725 -9.819 -9.059 1.00 93.25 575 GLN A O 1
ATOM 4680 N N . GLN A 1 576 ? -8.907 -8.617 -7.180 1.00 91.56 576 GLN A N 1
ATOM 4681 C CA . GLN A 1 576 ? -7.556 -8.068 -7.282 1.00 91.56 576 GLN A CA 1
ATOM 4682 C C . GLN A 1 576 ? -6.464 -9.135 -7.058 1.00 91.56 576 GLN A C 1
ATOM 4684 O O . GLN A 1 576 ? -5.403 -9.040 -7.678 1.00 91.56 576 GLN A O 1
ATOM 4689 N N . LEU A 1 577 ? -6.701 -10.167 -6.239 1.00 90.88 577 LEU A N 1
ATOM 4690 C CA . LEU A 1 577 ? -5.812 -11.334 -6.113 1.00 90.88 577 LEU A CA 1
ATOM 4691 C C . LEU A 1 577 ? -5.841 -12.235 -7.360 1.00 90.88 577 LEU A C 1
ATOM 4693 O O . LEU A 1 577 ? -4.800 -12.781 -7.717 1.00 90.88 577 LEU A O 1
ATOM 4697 N N . ASP A 1 578 ? -6.977 -12.369 -8.048 1.00 90.69 578 ASP A N 1
ATOM 4698 C CA . ASP A 1 578 ? -7.067 -13.086 -9.330 1.00 90.69 578 ASP A CA 1
ATOM 4699 C C . ASP A 1 578 ? -6.232 -12.372 -10.405 1.00 90.69 578 ASP A C 1
ATOM 4701 O O . ASP A 1 578 ? -5.258 -12.932 -10.911 1.00 90.69 578 ASP A O 1
ATOM 4705 N N . GLU A 1 579 ? -6.504 -11.086 -10.641 1.00 87.94 579 GLU A N 1
ATOM 4706 C CA . GLU A 1 579 ? -5.714 -10.216 -11.528 1.00 87.94 579 GLU A CA 1
ATOM 4707 C C . GLU A 1 579 ? -4.214 -10.167 -11.160 1.00 87.94 579 GLU A C 1
ATOM 4709 O O . GLU A 1 579 ? -3.367 -9.985 -12.032 1.00 87.94 579 GLU A O 1
ATOM 4714 N N . LEU A 1 580 ? -3.860 -10.295 -9.870 1.00 87.69 580 LEU A N 1
ATOM 4715 C CA . LEU A 1 580 ? -2.464 -10.327 -9.409 1.00 87.69 580 LEU A CA 1
ATOM 4716 C C . LEU A 1 580 ? -1.745 -11.577 -9.922 1.00 87.69 580 LEU A C 1
ATOM 4718 O O . LEU A 1 580 ? -0.629 -11.483 -10.434 1.00 87.69 580 LEU A O 1
ATOM 4722 N N . LEU A 1 581 ? -2.391 -12.735 -9.785 1.00 86.56 581 LEU A N 1
ATOM 4723 C CA . LEU A 1 581 ? -1.843 -14.034 -10.167 1.00 86.56 581 LEU A CA 1
ATOM 4724 C C . LEU A 1 581 ? -1.775 -14.197 -11.690 1.00 86.56 581 LEU A C 1
ATOM 4726 O O . LEU A 1 581 ? -0.810 -14.770 -12.193 1.00 86.56 581 LEU A O 1
ATOM 4730 N N . GLU A 1 582 ? -2.720 -13.615 -12.434 1.00 86.38 582 GLU A N 1
ATOM 4731 C CA . GLU A 1 582 ? -2.684 -13.587 -13.904 1.00 86.38 582 GLU A CA 1
ATOM 4732 C C . GLU A 1 582 ? -1.459 -12.849 -14.482 1.00 86.38 582 GLU A C 1
ATOM 4734 O O . GLU A 1 582 ? -1.074 -13.114 -15.623 1.00 86.38 582 GLU A O 1
ATOM 4739 N N . THR A 1 583 ? -0.789 -11.976 -13.715 1.00 83.00 583 THR A N 1
ATOM 4740 C CA . THR A 1 583 ? 0.460 -11.330 -14.172 1.00 83.00 583 THR A CA 1
ATOM 4741 C C . THR A 1 583 ? 1.609 -12.326 -14.365 1.00 83.00 583 THR A C 1
ATOM 4743 O O . THR A 1 583 ? 2.434 -12.152 -15.268 1.00 83.00 583 THR A O 1
ATOM 4746 N N . GLY A 1 584 ? 1.668 -13.375 -13.535 1.00 80.06 584 GLY A N 1
ATOM 4747 C CA . GLY A 1 584 ? 2.775 -14.332 -13.502 1.00 80.06 584 GLY A CA 1
ATOM 4748 C C . GLY A 1 584 ? 4.139 -13.713 -13.165 1.00 80.06 584 GLY A C 1
ATOM 4749 O O . GLY A 1 584 ? 5.136 -14.154 -13.733 1.00 80.06 584 GLY A O 1
ATOM 4750 N N . ILE A 1 585 ? 4.184 -12.680 -12.310 1.00 84.81 585 ILE A N 1
ATOM 4751 C CA . ILE A 1 585 ? 5.425 -12.053 -11.819 1.00 84.81 585 ILE A CA 1
ATOM 4752 C C . ILE A 1 585 ? 5.488 -12.198 -10.291 1.00 84.81 585 ILE A C 1
ATOM 4754 O O . ILE A 1 585 ? 4.892 -11.404 -9.562 1.00 84.81 585 ILE A O 1
ATOM 4758 N N . ASP A 1 586 ? 6.227 -13.190 -9.796 1.00 84.81 586 ASP A N 1
ATOM 4759 C CA . ASP A 1 586 ? 6.211 -13.561 -8.371 1.00 84.81 586 ASP A CA 1
ATOM 4760 C C . ASP A 1 586 ? 6.675 -12.424 -7.435 1.00 84.81 586 ASP A C 1
ATOM 4762 O O . ASP A 1 586 ? 6.086 -12.211 -6.373 1.00 84.81 586 ASP A O 1
ATOM 4766 N N . ASP A 1 587 ? 7.661 -11.621 -7.861 1.00 83.94 587 ASP A N 1
ATOM 4767 C CA . ASP A 1 587 ? 8.225 -10.488 -7.100 1.00 83.94 587 ASP A CA 1
ATOM 4768 C C . ASP A 1 587 ? 7.174 -9.486 -6.588 1.00 83.94 587 ASP A C 1
ATOM 4770 O O . ASP A 1 587 ? 7.369 -8.838 -5.554 1.00 83.94 587 ASP A O 1
ATOM 4774 N N . ILE A 1 588 ? 6.069 -9.308 -7.321 1.00 88.69 588 ILE A N 1
ATOM 4775 C CA . ILE A 1 588 ? 5.071 -8.274 -7.009 1.00 88.69 588 ILE A CA 1
ATOM 4776 C C . ILE A 1 588 ? 4.018 -8.773 -6.013 1.00 88.69 588 ILE A C 1
ATOM 4778 O O . ILE A 1 588 ? 3.291 -7.955 -5.438 1.00 88.69 588 ILE A O 1
ATOM 4782 N N . ILE A 1 589 ? 3.935 -10.090 -5.789 1.00 90.19 589 ILE A N 1
ATOM 4783 C CA . ILE A 1 589 ? 2.876 -10.733 -5.002 1.00 90.19 589 ILE A CA 1
ATOM 4784 C C . ILE A 1 589 ? 2.930 -10.326 -3.515 1.00 90.19 589 ILE A C 1
ATOM 4786 O O . ILE A 1 589 ? 1.911 -9.825 -3.028 1.00 90.19 589 ILE A O 1
ATOM 4790 N N . PRO A 1 590 ? 4.072 -10.415 -2.791 1.00 90.31 590 PRO A N 1
ATOM 4791 C CA . PRO A 1 590 ? 4.116 -10.097 -1.359 1.00 90.31 590 PRO A CA 1
ATOM 4792 C C . PRO A 1 590 ? 3.752 -8.641 -1.055 1.00 90.31 590 PRO A C 1
ATOM 4794 O O . PRO A 1 590 ? 2.945 -8.357 -0.171 1.00 90.31 590 PRO A O 1
ATOM 4797 N N . THR A 1 591 ? 4.297 -7.702 -1.830 1.00 90.25 591 THR A N 1
ATOM 4798 C CA . THR A 1 591 ? 4.047 -6.268 -1.623 1.00 90.25 591 THR A CA 1
ATOM 4799 C C . THR A 1 591 ? 2.619 -5.877 -2.023 1.00 90.25 591 THR A C 1
ATOM 4801 O O . THR A 1 591 ? 2.018 -5.022 -1.375 1.00 90.25 591 THR A O 1
ATOM 4804 N N . SER A 1 592 ? 2.037 -6.529 -3.038 1.00 91.25 592 SER A N 1
ATOM 4805 C CA . SER A 1 592 ? 0.630 -6.316 -3.411 1.00 91.25 592 SER A CA 1
ATOM 4806 C C . SER A 1 592 ? -0.332 -6.836 -2.339 1.00 91.25 592 SER A C 1
ATOM 4808 O O . SER A 1 592 ? -1.286 -6.141 -1.999 1.00 91.25 592 SER A O 1
ATOM 4810 N N . ILE A 1 593 ? -0.061 -8.009 -1.754 1.00 91.81 593 ILE A N 1
ATOM 4811 C CA . ILE A 1 593 ? -0.833 -8.547 -0.620 1.00 91.81 593 ILE A CA 1
ATOM 4812 C C . ILE A 1 593 ? -0.706 -7.636 0.608 1.00 91.81 593 ILE A C 1
ATOM 4814 O O . ILE A 1 593 ? -1.716 -7.311 1.227 1.00 91.81 593 ILE A O 1
ATOM 4818 N N . SER A 1 594 ? 0.487 -7.105 0.895 1.00 91.06 594 SER A N 1
ATOM 4819 C CA . SER A 1 594 ? 0.668 -6.097 1.950 1.00 91.06 594 SER A CA 1
ATOM 4820 C C . SER A 1 594 ? -0.166 -4.823 1.705 1.00 91.06 594 SER A C 1
ATOM 4822 O O . SER A 1 594 ? -0.748 -4.273 2.642 1.00 91.06 594 SER A O 1
ATOM 4824 N N . GLY A 1 595 ? -0.304 -4.388 0.446 1.00 91.94 595 GLY A N 1
ATOM 4825 C CA . GLY A 1 595 ? -1.186 -3.283 0.046 1.00 91.94 595 GLY A CA 1
ATOM 4826 C C . GLY A 1 595 ? -2.680 -3.579 0.237 1.00 91.94 595 GLY A C 1
ATOM 4827 O O . GLY A 1 595 ? -3.422 -2.722 0.719 1.00 91.94 595 GLY A O 1
ATOM 4828 N N . LEU A 1 596 ? -3.123 -4.804 -0.060 1.00 93.25 596 LEU A N 1
ATOM 4829 C CA . LEU A 1 596 ? -4.497 -5.260 0.202 1.00 93.25 596 LEU A CA 1
ATOM 4830 C C . LEU A 1 596 ? -4.775 -5.356 1.715 1.00 93.25 596 LEU A C 1
ATOM 4832 O O . LEU A 1 596 ? -5.814 -4.893 2.186 1.00 93.25 596 LEU A O 1
ATOM 4836 N N . ASN A 1 597 ? -3.808 -5.834 2.501 1.00 93.38 597 ASN A N 1
ATOM 4837 C CA . ASN A 1 597 ? -3.885 -5.840 3.963 1.00 93.38 597 ASN A CA 1
ATOM 4838 C C . ASN A 1 597 ? -3.909 -4.420 4.553 1.00 93.38 597 ASN A C 1
ATOM 4840 O O . ASN A 1 597 ? -4.577 -4.187 5.560 1.00 93.38 597 ASN A O 1
ATOM 4844 N N . ALA A 1 598 ? -3.244 -3.445 3.925 1.00 94.56 598 ALA A N 1
ATOM 4845 C CA . ALA A 1 598 ? -3.362 -2.036 4.301 1.00 94.56 598 ALA A CA 1
ATOM 4846 C C . ALA A 1 598 ? -4.766 -1.467 4.012 1.00 94.56 598 ALA A C 1
ATOM 4848 O O . ALA A 1 598 ? -5.283 -0.705 4.829 1.00 94.56 598 ALA A O 1
ATOM 4849 N N . ALA A 1 599 ? -5.418 -1.881 2.919 1.00 96.50 599 ALA A N 1
ATOM 4850 C CA . ALA A 1 599 ? -6.815 -1.529 2.652 1.00 96.50 599 ALA A CA 1
ATOM 4851 C C . ALA A 1 599 ? -7.777 -2.137 3.694 1.00 96.50 599 ALA A C 1
ATOM 4853 O O . ALA A 1 599 ? -8.671 -1.439 4.162 1.00 96.50 599 ALA A O 1
ATOM 4854 N N . LEU A 1 600 ? -7.549 -3.375 4.155 1.00 96.94 600 LEU A N 1
ATOM 4855 C CA . LEU A 1 600 ? -8.333 -3.974 5.251 1.00 96.94 600 LEU A CA 1
ATOM 4856 C C . LEU A 1 600 ? -8.132 -3.270 6.605 1.00 96.94 600 LEU A C 1
ATOM 4858 O O . LEU A 1 600 ? -9.085 -3.125 7.367 1.00 96.94 600 LEU A O 1
ATOM 4862 N N . ARG A 1 601 ? -6.925 -2.771 6.903 1.00 96.88 601 ARG A N 1
ATOM 4863 C CA . ARG A 1 601 ? -6.700 -1.915 8.086 1.00 96.88 601 ARG A CA 1
ATOM 4864 C C . ARG A 1 601 ? -7.435 -0.579 7.954 1.00 96.88 601 ARG A C 1
ATOM 4866 O O . ARG A 1 601 ? -8.074 -0.139 8.902 1.00 96.88 601 ARG A O 1
ATOM 4873 N N . TYR A 1 602 ? -7.431 0.013 6.760 1.00 97.25 602 TYR A N 1
ATOM 4874 C CA . TYR A 1 602 ? -8.203 1.224 6.489 1.00 97.25 602 TYR A CA 1
ATOM 4875 C C . TYR A 1 602 ? -9.724 0.997 6.564 1.00 97.25 602 TYR A C 1
ATOM 4877 O O . TYR A 1 602 ? -10.428 1.869 7.063 1.00 97.25 602 TYR A O 1
ATOM 4885 N N . PHE A 1 603 ? -10.237 -0.172 6.156 1.00 97.44 603 PHE A N 1
ATOM 4886 C CA . PHE A 1 603 ? -11.642 -0.553 6.359 1.00 97.44 603 PHE A CA 1
ATOM 4887 C C . PHE A 1 603 ? -12.025 -0.513 7.845 1.00 97.44 603 PHE A C 1
ATOM 4889 O O . PHE A 1 603 ? -13.052 0.068 8.190 1.00 97.44 603 PHE A O 1
ATOM 4896 N N . ILE A 1 604 ? -11.184 -1.078 8.718 1.00 97.56 604 ILE A N 1
ATOM 4897 C CA . ILE A 1 604 ? -11.375 -1.070 10.177 1.00 97.56 604 ILE A CA 1
ATOM 4898 C C . ILE A 1 604 ? -11.418 0.368 10.714 1.00 97.56 604 ILE A C 1
ATOM 4900 O O . ILE A 1 604 ? -12.417 0.766 11.317 1.00 97.56 604 ILE A O 1
ATOM 4904 N N . ASP A 1 605 ? -10.372 1.157 10.450 1.00 96.69 605 ASP A N 1
ATOM 4905 C CA . ASP A 1 605 ? -10.246 2.524 10.973 1.00 96.69 605 ASP A CA 1
ATOM 4906 C C . ASP A 1 605 ? -11.368 3.446 10.457 1.00 96.69 605 ASP A C 1
ATOM 4908 O O . ASP A 1 605 ? -11.975 4.189 11.233 1.00 96.69 605 ASP A O 1
ATOM 4912 N N . ALA A 1 606 ? -11.696 3.370 9.161 1.00 96.62 606 ALA A N 1
ATOM 4913 C CA . ALA A 1 606 ? -12.760 4.168 8.555 1.00 96.62 606 ALA A CA 1
ATOM 4914 C C . ALA A 1 606 ? -14.152 3.759 9.058 1.00 96.62 606 ALA A C 1
ATOM 4916 O O . ALA A 1 606 ? -14.985 4.634 9.302 1.00 96.62 606 ALA A O 1
ATOM 4917 N N . SER A 1 607 ? -14.406 2.459 9.251 1.00 96.19 607 SER A N 1
ATOM 4918 C CA . SER A 1 607 ? -15.685 1.979 9.793 1.00 96.19 607 SER A CA 1
ATOM 4919 C C . SER A 1 607 ? -15.891 2.465 11.224 1.00 96.19 607 SER A C 1
ATOM 4921 O O . SER A 1 607 ? -16.973 2.957 11.536 1.00 96.19 607 SER A O 1
ATOM 4923 N N . TYR A 1 608 ? -14.857 2.407 12.075 1.00 97.12 608 TYR A N 1
ATOM 4924 C CA . TYR A 1 608 ? -14.936 2.952 13.434 1.00 97.12 608 TYR A CA 1
ATOM 4925 C C . TYR A 1 608 ? -15.176 4.463 13.436 1.00 97.12 608 TYR A C 1
ATOM 4927 O O . TYR A 1 608 ? -16.081 4.932 14.121 1.00 97.12 608 TYR A O 1
ATOM 4935 N N . GLN A 1 609 ? -14.408 5.226 12.648 1.00 96.19 609 GLN A N 1
ATOM 4936 C CA . GLN A 1 609 ? -14.551 6.682 12.608 1.00 96.19 609 GLN A CA 1
ATOM 4937 C C . GLN A 1 609 ? -15.975 7.087 12.199 1.00 96.19 609 GLN A C 1
ATOM 4939 O O . GLN A 1 609 ? -16.590 7.924 12.855 1.00 96.19 609 GLN A O 1
ATOM 4944 N N . ARG A 1 610 ? -16.527 6.478 11.143 1.00 94.62 610 ARG A N 1
ATOM 4945 C CA . ARG A 1 610 ? -17.889 6.787 10.681 1.00 94.62 610 ARG A CA 1
ATOM 4946 C C . ARG A 1 610 ? -18.963 6.361 11.679 1.00 94.62 610 ARG A C 1
ATOM 4948 O O . ARG A 1 610 ? -19.929 7.099 11.857 1.00 94.62 610 ARG A O 1
ATOM 4955 N N . PHE A 1 611 ? -18.773 5.219 12.338 1.00 96.25 611 PHE A N 1
ATOM 4956 C CA . PHE A 1 611 ? -19.637 4.727 13.409 1.00 96.25 611 PHE A CA 1
ATOM 4957 C C . PHE A 1 611 ? -19.680 5.713 14.583 1.00 96.25 611 PHE A C 1
ATOM 4959 O O . PHE A 1 611 ? -20.760 6.159 14.954 1.00 96.25 611 PHE A O 1
ATOM 4966 N N . GLU A 1 612 ? -18.523 6.130 15.104 1.00 95.31 612 GLU A N 1
ATOM 4967 C CA . GLU A 1 612 ? -18.415 7.094 16.208 1.00 95.31 612 GLU A CA 1
ATOM 4968 C C . GLU A 1 612 ? -18.968 8.484 15.833 1.00 95.31 612 GLU A C 1
ATOM 4970 O O . GLU A 1 612 ? -19.664 9.103 16.636 1.00 95.31 612 GLU A O 1
ATOM 4975 N N . GLU A 1 613 ? -18.738 8.951 14.598 1.00 94.31 613 GLU A N 1
ATOM 4976 C CA . GLU A 1 613 ? -19.274 10.224 14.085 1.00 94.31 613 GLU A CA 1
ATOM 4977 C C . GLU A 1 613 ? -20.815 10.274 14.040 1.00 94.31 613 GLU A C 1
ATOM 4979 O O . GLU A 1 613 ? -21.382 11.349 14.241 1.00 94.31 613 GLU A O 1
ATOM 4984 N N . HIS A 1 614 ? -21.491 9.147 13.776 1.00 93.56 614 HIS A N 1
ATOM 4985 C CA . HIS A 1 614 ? -22.935 9.107 13.485 1.00 93.56 614 HIS A CA 1
ATOM 4986 C C . HIS A 1 614 ? -23.755 8.265 14.477 1.00 93.56 614 HIS A C 1
ATOM 4988 O O . HIS A 1 614 ? -24.961 8.133 14.282 1.00 93.56 614 HIS A O 1
ATOM 4994 N N . ILE A 1 615 ? -23.161 7.711 15.545 1.00 94.31 615 ILE A N 1
ATOM 4995 C CA . ILE A 1 615 ? -23.774 6.674 16.408 1.00 94.31 615 ILE A CA 1
ATOM 4996 C C . ILE A 1 615 ? -25.188 6.999 16.924 1.00 94.31 615 ILE A C 1
ATOM 4998 O O . ILE A 1 615 ? -25.988 6.102 17.163 1.00 94.31 615 ILE A O 1
ATOM 5002 N N . THR A 1 616 ? -25.530 8.281 17.066 1.00 90.00 616 THR A N 1
ATOM 5003 C CA . THR A 1 616 ? -26.844 8.738 17.546 1.00 90.00 616 THR A CA 1
ATOM 5004 C C . THR A 1 616 ? -27.934 8.810 16.472 1.00 90.00 616 THR A C 1
ATOM 5006 O O . THR A 1 616 ? -29.069 9.151 16.796 1.00 90.00 616 THR A O 1
ATOM 5009 N N . GLU A 1 617 ? -27.584 8.564 15.210 1.00 92.25 617 GLU A N 1
ATOM 5010 C CA . GLU A 1 617 ? -28.467 8.601 14.035 1.00 92.25 617 GLU A CA 1
ATOM 5011 C C . GLU A 1 617 ? -28.689 7.200 13.429 1.00 92.25 617 GLU A C 1
ATOM 5013 O O . GLU A 1 617 ? -29.638 7.000 12.672 1.00 92.25 617 GLU A O 1
ATOM 5018 N N . ILE A 1 618 ? -27.838 6.226 13.777 1.00 93.69 618 ILE A N 1
ATOM 5019 C CA . ILE A 1 618 ? -27.871 4.851 13.261 1.00 93.69 618 ILE A CA 1
ATOM 5020 C C . ILE A 1 618 ? -28.949 4.030 14.010 1.00 93.69 618 ILE A C 1
ATOM 5022 O O . ILE A 1 618 ? -28.915 3.968 15.240 1.00 93.69 618 ILE A O 1
ATOM 5026 N N . PRO A 1 619 ? -29.881 3.346 13.315 1.00 94.50 619 PRO A N 1
ATOM 5027 C CA . PRO A 1 619 ? -30.829 2.416 13.932 1.00 94.50 619 PRO A CA 1
ATOM 5028 C C . PRO A 1 619 ? -30.137 1.212 14.587 1.00 94.50 619 PRO A C 1
ATOM 5030 O O . PRO A 1 619 ? -29.145 0.709 14.064 1.00 94.50 619 PRO A O 1
ATOM 5033 N N . LEU A 1 620 ? -30.712 0.679 15.671 1.00 93.88 620 LEU A N 1
ATOM 5034 C CA . LEU A 1 620 ? -30.120 -0.412 16.463 1.00 93.88 620 LEU A CA 1
ATOM 5035 C C . LEU A 1 620 ? -29.718 -1.643 15.629 1.00 93.88 620 LEU A C 1
ATOM 5037 O O . LEU A 1 620 ? -28.604 -2.138 15.765 1.00 93.88 620 LEU A O 1
ATOM 5041 N N . VAL A 1 621 ? -30.573 -2.072 14.696 1.00 94.56 621 VAL A N 1
ATOM 5042 C CA . VAL A 1 621 ? -30.288 -3.199 13.785 1.00 94.56 621 VAL A CA 1
ATOM 5043 C C . VAL A 1 621 ? -29.036 -2.945 12.933 1.00 94.56 621 VAL A C 1
ATOM 5045 O O . VAL A 1 621 ? -28.239 -3.852 12.704 1.00 94.56 621 VAL A O 1
ATOM 5048 N N . VAL A 1 622 ? -28.826 -1.698 12.496 1.00 95.50 622 VAL A N 1
ATOM 5049 C CA . VAL A 1 622 ? -27.659 -1.296 11.697 1.00 95.50 622 VAL A CA 1
ATOM 5050 C C . VAL A 1 622 ? -26.416 -1.137 12.581 1.00 95.50 622 VAL A C 1
ATOM 5052 O O . VAL A 1 622 ? -25.327 -1.496 12.141 1.00 95.50 622 VAL A O 1
ATOM 5055 N N . LEU A 1 623 ? -26.553 -0.696 13.841 1.00 96.25 623 LEU A N 1
ATOM 5056 C CA . LEU A 1 623 ? -25.452 -0.722 14.819 1.00 96.25 623 LEU A CA 1
ATOM 5057 C C . LEU A 1 623 ? -24.937 -2.155 15.026 1.00 96.25 623 LEU A C 1
ATOM 5059 O O . LEU A 1 623 ? -23.740 -2.397 14.873 1.00 96.25 623 LEU A O 1
ATOM 5063 N N . CYS A 1 624 ? -25.834 -3.110 15.292 1.00 96.19 624 CYS A N 1
ATOM 5064 C CA . CYS A 1 624 ? -25.479 -4.522 15.438 1.00 96.19 624 CYS A CA 1
ATOM 5065 C C . CYS A 1 624 ? -24.847 -5.085 14.154 1.00 96.19 624 CYS A C 1
ATOM 5067 O O . CYS A 1 624 ? -23.798 -5.722 14.217 1.00 96.19 624 CYS A O 1
ATOM 5069 N N . ALA A 1 625 ? -25.399 -4.769 12.977 1.00 96.19 625 ALA A N 1
ATOM 5070 C CA . ALA A 1 625 ? -24.829 -5.186 11.696 1.00 96.19 625 ALA A CA 1
ATOM 5071 C C . ALA A 1 625 ? -23.403 -4.652 11.454 1.00 96.19 625 ALA A C 1
ATOM 5073 O O . ALA A 1 625 ? -22.528 -5.394 11.004 1.00 96.19 625 ALA A O 1
ATOM 5074 N N . LEU A 1 626 ? -23.138 -3.387 11.799 1.00 96.25 626 LEU A N 1
ATOM 5075 C CA . LEU A 1 626 ? -21.806 -2.777 11.711 1.00 96.25 626 LEU A CA 1
ATOM 5076 C C . LEU A 1 626 ? -20.809 -3.385 12.716 1.00 96.25 626 LEU A C 1
ATOM 5078 O O . LEU A 1 626 ? -19.609 -3.413 12.441 1.00 96.25 626 LEU A O 1
ATOM 5082 N N . MET A 1 627 ? -21.285 -3.931 13.838 1.00 96.88 627 MET A N 1
ATOM 5083 C CA . MET A 1 627 ? -20.467 -4.708 14.775 1.00 96.88 627 MET A CA 1
ATOM 5084 C C . MET A 1 627 ? -20.171 -6.112 14.220 1.00 96.88 627 MET A C 1
ATOM 5086 O O . MET A 1 627 ? -19.001 -6.482 14.091 1.00 96.88 627 MET A O 1
ATOM 5090 N N . ASN A 1 628 ? -21.198 -6.852 13.794 1.00 96.38 628 ASN A N 1
ATOM 5091 C CA . ASN A 1 628 ? -21.107 -8.208 13.227 1.00 96.38 628 ASN A CA 1
ATOM 5092 C C . ASN A 1 628 ? -20.285 -8.278 11.924 1.00 96.38 628 ASN A C 1
ATOM 5094 O O . ASN A 1 628 ? -19.703 -9.322 11.604 1.00 96.38 628 ASN A O 1
ATOM 5098 N N . ASN A 1 629 ? -20.166 -7.162 11.192 1.00 96.00 629 ASN A N 1
ATOM 5099 C CA . ASN A 1 629 ? -19.217 -7.004 10.085 1.00 96.00 629 ASN A CA 1
ATOM 5100 C C . ASN A 1 629 ? -17.787 -7.406 10.472 1.00 96.00 629 ASN A C 1
ATOM 5102 O O . ASN A 1 629 ? -17.050 -7.887 9.615 1.00 96.00 629 ASN A O 1
ATOM 5106 N N . ASN A 1 630 ? -17.371 -7.226 11.731 1.00 96.56 630 ASN A N 1
ATOM 5107 C CA . ASN A 1 630 ? -16.021 -7.575 12.177 1.00 96.56 630 ASN A CA 1
ATOM 5108 C C . ASN A 1 630 ? -15.815 -9.098 12.215 1.00 96.56 630 ASN A C 1
ATOM 5110 O O . ASN A 1 630 ? -14.849 -9.583 11.629 1.00 96.56 630 ASN A O 1
ATOM 5114 N N . THR A 1 631 ? -16.740 -9.859 12.810 1.00 94.44 631 THR A N 1
ATOM 5115 C CA . THR A 1 631 ? -16.716 -11.338 12.799 1.00 94.44 631 THR A CA 1
ATOM 5116 C C . THR A 1 631 ? -16.817 -11.869 11.371 1.00 94.44 631 THR A C 1
ATOM 5118 O O . THR A 1 631 ? -15.993 -12.671 10.938 1.00 94.44 631 THR A O 1
ATOM 5121 N N . THR A 1 632 ? -17.749 -11.323 10.589 1.00 94.94 632 THR A N 1
ATOM 5122 C CA . THR A 1 632 ? -17.962 -11.697 9.182 1.00 94.94 632 THR A CA 1
ATOM 5123 C C . THR A 1 632 ? -16.725 -11.394 8.312 1.00 94.94 632 THR A C 1
ATOM 5125 O O . THR A 1 632 ? -16.374 -12.168 7.423 1.00 94.94 632 THR A O 1
ATOM 5128 N N . SER A 1 633 ? -15.986 -10.318 8.606 1.00 95.75 633 SER A N 1
ATOM 5129 C CA . SER A 1 633 ? -14.700 -10.013 7.957 1.00 95.75 633 SER A CA 1
ATOM 5130 C C . SER A 1 633 ? -13.582 -10.979 8.362 1.00 95.75 633 SER A C 1
ATOM 5132 O O . SER A 1 633 ? -12.715 -11.275 7.545 1.00 95.75 633 SER A O 1
ATOM 5134 N N . VAL A 1 634 ? -13.588 -11.506 9.592 1.00 95.50 634 VAL A N 1
ATOM 5135 C CA . VAL A 1 634 ? -12.645 -12.553 10.034 1.00 95.50 634 VAL A CA 1
ATOM 5136 C C . VAL A 1 634 ? -12.948 -13.897 9.357 1.00 95.50 634 VAL A C 1
ATOM 5138 O O . VAL A 1 634 ? -12.012 -14.610 8.975 1.00 95.50 634 VAL A O 1
ATOM 5141 N N . ASP A 1 635 ? -14.223 -14.212 9.118 1.00 93.50 635 ASP A N 1
ATOM 5142 C CA . ASP A 1 635 ? -14.633 -15.365 8.307 1.00 93.50 635 ASP A CA 1
ATOM 5143 C C . ASP A 1 635 ? -14.087 -15.234 6.865 1.00 93.50 635 ASP A C 1
ATOM 5145 O O . ASP A 1 635 ? -13.341 -16.106 6.406 1.00 93.50 635 ASP A O 1
ATOM 5149 N N . TYR A 1 636 ? -14.328 -14.107 6.176 1.00 94.69 636 TYR A N 1
ATOM 5150 C CA . TYR A 1 636 ? -13.778 -13.867 4.828 1.00 94.69 636 TYR A CA 1
ATOM 5151 C C . TYR A 1 636 ? -12.240 -13.809 4.786 1.00 94.69 636 TYR A C 1
ATOM 5153 O O . TYR A 1 636 ? -11.630 -14.308 3.835 1.00 94.69 636 TYR A O 1
ATOM 5161 N N . LEU A 1 637 ? -11.589 -13.254 5.814 1.00 95.12 637 LEU A N 1
ATOM 5162 C CA . LEU A 1 637 ? -10.126 -13.218 5.913 1.00 95.12 637 LEU A CA 1
ATOM 5163 C C . LEU A 1 637 ? -9.520 -14.625 5.978 1.00 95.12 637 LEU A C 1
ATOM 5165 O O . LEU A 1 637 ? -8.452 -14.855 5.419 1.00 95.12 637 LEU A O 1
ATOM 5169 N N . THR A 1 638 ? -10.228 -15.585 6.576 1.00 93.56 638 THR A N 1
ATOM 5170 C CA . THR A 1 638 ? -9.799 -16.992 6.626 1.00 93.56 638 THR A CA 1
ATOM 5171 C C . THR A 1 638 ? -9.732 -17.628 5.237 1.00 93.56 638 THR A C 1
ATOM 5173 O O . THR A 1 638 ? -8.822 -18.411 4.965 1.00 93.56 638 THR A O 1
ATOM 5176 N N . VAL A 1 639 ? -10.635 -17.248 4.330 1.00 92.38 639 VAL A N 1
ATOM 5177 C CA . VAL A 1 639 ? -10.614 -17.706 2.930 1.00 92.38 639 VAL A CA 1
ATOM 5178 C C . VAL A 1 639 ? -9.427 -17.100 2.169 1.00 92.38 639 VAL A C 1
ATOM 5180 O O . VAL A 1 639 ? -8.783 -17.790 1.379 1.00 92.38 639 VAL A O 1
ATOM 5183 N N . ILE A 1 640 ? -9.085 -15.833 2.436 1.00 92.19 640 ILE A N 1
ATOM 5184 C CA . ILE A 1 640 ? -7.905 -15.173 1.846 1.00 92.19 640 ILE A CA 1
ATOM 5185 C C . ILE A 1 640 ? -6.598 -15.776 2.380 1.00 92.19 640 ILE A C 1
ATOM 5187 O O . ILE A 1 640 ? -5.673 -16.008 1.601 1.00 92.19 640 ILE A O 1
ATOM 5191 N N . GLU A 1 641 ? -6.518 -16.077 3.675 1.00 92.31 641 GLU A N 1
ATOM 5192 C CA . GLU A 1 641 ? -5.350 -16.711 4.299 1.00 92.31 641 GLU A CA 1
ATOM 5193 C C . GLU A 1 641 ? -5.066 -18.082 3.664 1.00 92.31 641 GLU A C 1
ATOM 5195 O O . GLU A 1 641 ? -3.989 -18.279 3.104 1.00 92.31 641 GLU A O 1
ATOM 5200 N N . GLN A 1 642 ? -6.065 -18.971 3.590 1.00 91.69 642 GLN A N 1
ATOM 5201 C CA . GLN A 1 642 ? -5.949 -20.274 2.907 1.00 91.69 642 GLN A CA 1
ATOM 5202 C C . GLN A 1 642 ? -5.557 -20.145 1.423 1.00 91.69 642 GLN A C 1
ATOM 5204 O O . GLN A 1 642 ? -4.833 -20.980 0.879 1.00 91.69 642 GLN A O 1
ATOM 5209 N N . ARG A 1 643 ? -6.016 -19.082 0.750 1.00 89.56 643 ARG A N 1
ATOM 5210 C CA . ARG A 1 643 ? -5.670 -18.782 -0.647 1.00 89.56 643 ARG A CA 1
ATOM 5211 C C . ARG A 1 643 ? -4.231 -18.266 -0.811 1.00 89.56 643 ARG A C 1
ATOM 5213 O O . ARG A 1 643 ? -3.656 -18.452 -1.881 1.00 89.56 643 ARG A O 1
ATOM 5220 N N . THR A 1 644 ? -3.647 -17.632 0.209 1.00 90.56 644 THR A N 1
ATOM 5221 C CA . THR A 1 644 ? -2.343 -16.938 0.127 1.00 90.56 644 THR A CA 1
ATOM 5222 C C . THR A 1 644 ? -1.201 -17.604 0.902 1.00 90.56 644 THR A C 1
ATOM 5224 O O . THR A 1 644 ? -0.048 -17.266 0.645 1.00 90.56 644 THR A O 1
ATOM 5227 N N . GLU A 1 645 ? -1.481 -18.601 1.749 1.00 88.56 645 GLU A N 1
ATOM 5228 C CA . GLU A 1 645 ? -0.504 -19.371 2.548 1.00 88.56 645 GLU A CA 1
ATOM 5229 C C . GLU A 1 645 ? 0.698 -19.888 1.731 1.00 88.56 645 GLU A C 1
ATOM 5231 O O . GLU A 1 645 ? 1.841 -19.845 2.180 1.00 88.56 645 GLU A O 1
ATOM 5236 N N . HIS A 1 646 ? 0.455 -20.344 0.498 1.00 87.69 646 HIS A N 1
ATOM 5237 C CA . HIS A 1 646 ? 1.490 -20.878 -0.396 1.00 87.69 646 HIS A CA 1
ATOM 5238 C C . HIS A 1 646 ? 2.224 -19.806 -1.229 1.00 87.69 646 HIS A C 1
ATOM 5240 O O . HIS A 1 646 ? 3.139 -20.144 -1.979 1.00 87.69 646 HIS A O 1
ATOM 5246 N N . LEU A 1 647 ? 1.816 -18.537 -1.119 1.00 87.50 647 LEU A N 1
ATOM 5247 C CA . LEU A 1 647 ? 2.343 -17.397 -1.878 1.00 87.50 647 LEU A CA 1
ATOM 5248 C C . LEU A 1 647 ? 3.189 -16.461 -1.004 1.00 87.50 647 LEU A C 1
ATOM 5250 O O . LEU A 1 647 ? 4.191 -15.922 -1.471 1.00 87.50 647 LEU A O 1
ATOM 5254 N N . VAL A 1 648 ? 2.781 -16.235 0.251 1.00 87.31 648 VAL A N 1
ATOM 5255 C CA . VAL A 1 648 ? 3.422 -15.278 1.168 1.00 87.31 648 VAL A CA 1
ATOM 5256 C C . VAL A 1 648 ? 3.362 -15.790 2.606 1.00 87.31 648 VAL A C 1
ATOM 5258 O O . VAL A 1 648 ? 2.305 -16.178 3.090 1.00 87.31 648 VAL A O 1
ATOM 5261 N N . ALA A 1 649 ? 4.482 -15.696 3.325 1.00 84.69 649 ALA A N 1
ATOM 5262 C CA . ALA A 1 649 ? 4.539 -15.908 4.772 1.00 84.69 649 ALA A CA 1
ATOM 5263 C C . ALA A 1 649 ? 4.058 -14.656 5.546 1.00 84.69 649 ALA A C 1
ATOM 5265 O O . ALA A 1 649 ? 4.839 -14.016 6.251 1.00 84.69 649 ALA A O 1
ATOM 5266 N N . GLU A 1 650 ? 2.789 -14.280 5.363 1.00 82.88 650 GLU A N 1
ATOM 5267 C CA . GLU A 1 650 ? 2.127 -13.151 6.039 1.00 82.88 650 GLU A CA 1
ATOM 5268 C C . GLU A 1 650 ? 1.380 -13.643 7.295 1.00 82.88 650 GLU A C 1
ATOM 5270 O O . GLU A 1 650 ? 0.647 -14.628 7.237 1.00 82.88 650 GLU A O 1
ATOM 5275 N N . ASP A 1 651 ? 1.535 -12.955 8.433 1.00 85.69 651 ASP A N 1
ATOM 5276 C CA . ASP A 1 651 ? 0.803 -13.280 9.667 1.00 85.69 651 ASP A CA 1
ATOM 5277 C C . ASP A 1 651 ? -0.527 -12.512 9.757 1.00 85.69 651 ASP A C 1
ATOM 5279 O O . ASP A 1 651 ? -0.587 -11.347 10.171 1.00 85.69 651 ASP A O 1
ATOM 5283 N N . TYR A 1 652 ? -1.619 -13.189 9.406 1.00 90.94 652 TYR A N 1
ATOM 5284 C CA . TYR A 1 652 ? -2.965 -12.625 9.466 1.00 90.94 652 TYR A CA 1
ATOM 5285 C C . TYR A 1 652 ? -3.534 -12.512 10.892 1.00 90.94 652 TYR A C 1
ATOM 5287 O O . TYR A 1 652 ? -4.505 -11.773 11.088 1.00 90.94 652 TYR A O 1
ATOM 5295 N N . ASN A 1 653 ? -2.937 -13.142 11.914 1.00 92.25 653 ASN A N 1
ATOM 5296 C CA . ASN A 1 653 ? -3.432 -13.064 13.300 1.00 92.25 653 ASN A CA 1
ATOM 5297 C C . ASN A 1 653 ? -3.439 -11.624 13.824 1.00 92.25 653 ASN A C 1
ATOM 5299 O O . ASN A 1 653 ? -4.393 -11.195 14.478 1.00 92.25 653 ASN A O 1
ATOM 5303 N N . ALA A 1 654 ? -2.427 -10.838 13.451 1.00 93.25 654 ALA A N 1
ATOM 5304 C CA . ALA A 1 654 ? -2.363 -9.419 13.776 1.00 93.25 654 ALA A CA 1
ATOM 5305 C C . ALA A 1 654 ? -3.546 -8.615 13.203 1.00 93.25 654 ALA A C 1
ATOM 5307 O O . ALA A 1 654 ? -3.931 -7.611 13.804 1.00 93.25 654 ALA A O 1
ATOM 5308 N N . LEU A 1 655 ? -4.124 -9.027 12.066 1.00 94.69 655 LEU A N 1
ATOM 5309 C CA . LEU A 1 655 ? -5.285 -8.385 11.436 1.00 94.69 655 LEU A CA 1
ATOM 5310 C C . LEU A 1 655 ? -6.613 -8.917 12.001 1.00 94.69 655 LEU A C 1
ATOM 5312 O O . LEU A 1 655 ? -7.504 -8.117 12.284 1.00 94.69 655 LEU A O 1
ATOM 5316 N N . ARG A 1 656 ? -6.716 -10.227 12.269 1.00 95.88 656 ARG A N 1
ATOM 5317 C CA . ARG A 1 656 ? -7.848 -10.840 12.998 1.00 95.88 656 ARG A CA 1
ATOM 5318 C C . ARG A 1 656 ? -8.093 -10.131 14.336 1.00 95.88 656 ARG A C 1
ATOM 5320 O O . ARG A 1 656 ? -9.206 -9.700 14.626 1.00 95.88 656 ARG A O 1
ATOM 5327 N N . GLU A 1 657 ? -7.026 -9.894 15.098 1.00 95.75 657 GLU A N 1
ATOM 5328 C CA . GLU A 1 657 ? -7.083 -9.172 16.375 1.00 95.75 657 GLU A CA 1
ATOM 5329 C C . GLU A 1 657 ? -7.318 -7.655 16.213 1.00 95.75 657 GLU A C 1
ATOM 5331 O O . GLU A 1 657 ? -7.666 -6.980 17.178 1.00 95.75 657 GLU A O 1
ATOM 5336 N N . GLN A 1 658 ? -7.154 -7.069 15.020 1.00 96.31 658 GLN A N 1
ATOM 5337 C CA . GLN A 1 658 ? -7.599 -5.689 14.752 1.00 96.31 658 GLN A CA 1
ATOM 5338 C C . GLN A 1 658 ? -9.117 -5.634 14.520 1.00 96.31 658 GLN A C 1
ATOM 5340 O O . GLN A 1 658 ? -9.771 -4.802 15.145 1.00 96.31 658 GLN A O 1
ATOM 5345 N N . PHE A 1 659 ? -9.689 -6.559 13.739 1.00 97.38 659 PHE A N 1
ATOM 5346 C CA . PHE A 1 659 ? -11.147 -6.697 13.590 1.00 97.38 659 PHE A CA 1
ATOM 5347 C C . PHE A 1 659 ? -11.844 -6.973 14.932 1.00 97.38 659 PHE A C 1
ATOM 5349 O O . PHE A 1 659 ? -12.783 -6.263 15.291 1.00 97.38 659 PHE A O 1
ATOM 5356 N N . ARG A 1 660 ? -11.356 -7.938 15.725 1.00 96.12 660 ARG A N 1
ATOM 5357 C CA . ARG A 1 660 ? -11.963 -8.273 17.029 1.00 96.12 660 ARG A CA 1
ATOM 5358 C C . ARG A 1 660 ? -11.974 -7.076 17.988 1.00 96.12 660 ARG A C 1
ATOM 5360 O O . ARG A 1 660 ? -13.012 -6.742 18.552 1.00 96.12 660 ARG A O 1
ATOM 5367 N N . ARG A 1 661 ? -10.845 -6.364 18.119 1.00 96.62 661 ARG A N 1
ATOM 5368 C CA . ARG A 1 661 ? -10.763 -5.135 18.937 1.00 96.62 661 ARG A CA 1
ATOM 5369 C C . ARG A 1 661 ? -11.606 -3.984 18.393 1.00 96.62 661 ARG A C 1
ATOM 5371 O O . ARG A 1 661 ? -11.967 -3.104 19.167 1.00 96.62 661 ARG A O 1
ATOM 5378 N N . ASN A 1 662 ? -11.911 -3.961 17.098 1.00 97.62 662 ASN A N 1
ATOM 5379 C CA . ASN A 1 662 ? -12.795 -2.958 16.520 1.00 97.62 662 ASN A CA 1
ATOM 5380 C C . ASN A 1 662 ? -14.256 -3.182 16.932 1.00 97.62 662 ASN A C 1
ATOM 5382 O O . ASN A 1 662 ? -14.875 -2.272 17.478 1.00 97.62 662 ASN A O 1
ATOM 5386 N N . GLY A 1 663 ? -14.765 -4.409 16.773 1.00 96.81 663 GLY A N 1
ATOM 5387 C CA . GLY A 1 663 ? -16.111 -4.775 17.233 1.00 96.81 663 GLY A CA 1
ATOM 5388 C C . GLY A 1 663 ? -16.295 -4.577 18.743 1.00 96.81 663 GLY A C 1
ATOM 5389 O O . GLY A 1 663 ? -17.321 -4.056 19.169 1.00 96.81 663 GLY A O 1
ATOM 5390 N N . ILE A 1 664 ? -15.258 -4.863 19.540 1.00 96.75 664 ILE A N 1
ATOM 5391 C CA . ILE A 1 664 ? -15.226 -4.573 20.986 1.00 96.75 664 ILE A CA 1
ATOM 5392 C C . ILE A 1 664 ? -15.379 -3.076 21.280 1.00 96.75 664 ILE A C 1
ATOM 5394 O O . ILE A 1 664 ? -16.254 -2.705 22.056 1.00 96.75 664 ILE A O 1
ATOM 5398 N N . LYS A 1 665 ? -14.603 -2.193 20.634 1.00 97.00 665 LYS A N 1
ATOM 5399 C CA . LYS A 1 665 ? -14.778 -0.741 20.830 1.00 97.00 665 LYS A CA 1
ATOM 5400 C C . LYS A 1 665 ? -16.179 -0.279 20.432 1.00 97.00 665 LYS A C 1
ATOM 5402 O O . LYS A 1 665 ? -16.754 0.572 21.105 1.00 97.00 665 LYS A O 1
ATOM 5407 N N . MET A 1 666 ? -16.728 -0.820 19.341 1.00 97.81 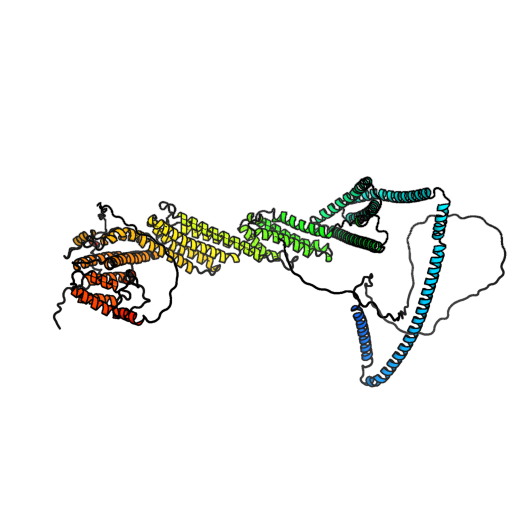666 MET A N 1
ATOM 5408 C CA . MET A 1 666 ? -18.090 -0.507 18.902 1.00 97.81 666 MET A CA 1
ATOM 5409 C C . MET A 1 666 ? -19.116 -0.933 19.966 1.00 97.81 666 MET A C 1
ATOM 5411 O O . MET A 1 666 ? -19.974 -0.126 20.317 1.00 97.81 666 MET A O 1
ATOM 5415 N N . ALA A 1 667 ? -18.964 -2.126 20.556 1.00 97.31 667 ALA A N 1
ATOM 5416 C CA . ALA A 1 667 ? -19.783 -2.617 21.670 1.00 97.31 667 ALA A CA 1
ATOM 5417 C C . ALA A 1 667 ? -19.724 -1.688 22.890 1.00 97.31 667 ALA A C 1
ATOM 5419 O O . ALA A 1 667 ? -20.764 -1.266 23.401 1.00 97.31 667 ALA A O 1
ATOM 5420 N N . GLU A 1 668 ? -18.515 -1.301 23.312 1.00 96.19 668 GLU A N 1
ATOM 5421 C CA . GLU A 1 668 ? -18.334 -0.357 24.418 1.00 96.19 668 GLU A CA 1
ATOM 5422 C C . GLU A 1 668 ? -19.004 0.993 24.134 1.00 96.19 668 GLU A C 1
ATOM 5424 O O . GLU A 1 668 ? -19.671 1.561 25.001 1.00 96.19 668 GLU A O 1
ATOM 5429 N N . THR A 1 669 ? -18.870 1.492 22.904 1.00 96.81 669 THR A N 1
ATOM 5430 C CA . THR A 1 669 ? -19.419 2.790 22.494 1.00 96.81 669 THR A CA 1
ATOM 5431 C C . THR A 1 669 ? -20.951 2.766 22.423 1.00 96.81 669 THR A C 1
ATOM 5433 O O . THR A 1 669 ? -21.583 3.759 22.780 1.00 96.81 669 THR A O 1
ATOM 5436 N N . VAL A 1 670 ? -21.576 1.643 22.042 1.00 97.44 670 VAL A N 1
ATOM 5437 C CA . VAL A 1 670 ? -23.044 1.468 22.092 1.00 97.44 670 VAL A CA 1
ATOM 5438 C C . VAL A 1 670 ? -23.546 1.441 23.537 1.00 97.44 670 VAL A C 1
ATOM 5440 O O . VAL A 1 670 ? -24.515 2.138 23.855 1.00 97.44 670 VAL A O 1
ATOM 5443 N N . ALA A 1 671 ? -22.867 0.719 24.433 1.00 96.31 671 ALA A N 1
ATOM 5444 C CA . ALA A 1 671 ? -23.205 0.721 25.856 1.00 96.31 671 ALA A CA 1
ATOM 5445 C C . ALA A 1 671 ? -23.128 2.142 26.454 1.00 96.31 671 ALA A C 1
ATOM 5447 O O . ALA A 1 671 ? -24.073 2.586 27.108 1.00 96.31 671 ALA A O 1
ATOM 5448 N N . GLU A 1 672 ? -22.048 2.885 26.180 1.00 94.50 672 GLU A N 1
ATOM 5449 C CA . GLU A 1 672 ? -21.832 4.245 26.700 1.00 94.50 672 GLU A CA 1
ATOM 5450 C C . GLU A 1 672 ? -22.748 5.313 26.072 1.00 94.50 672 GLU A C 1
ATOM 5452 O O . GLU A 1 672 ? -23.308 6.143 26.795 1.00 94.50 672 GLU A O 1
ATOM 5457 N N . GLN A 1 673 ? -22.895 5.330 24.742 1.00 94.75 673 GLN A N 1
ATOM 5458 C CA . GLN A 1 673 ? -23.500 6.455 24.010 1.00 94.75 673 GLN A CA 1
ATOM 5459 C C . GLN A 1 673 ? -24.933 6.218 23.518 1.00 94.75 673 GLN A C 1
ATOM 5461 O O . GLN A 1 673 ? -25.587 7.186 23.122 1.00 94.75 673 GLN A O 1
ATOM 5466 N N . VAL A 1 674 ? -25.436 4.981 23.563 1.00 95.00 674 VAL A N 1
ATOM 5467 C CA . VAL A 1 674 ? -26.829 4.642 23.224 1.00 95.00 674 VAL A CA 1
ATOM 5468 C C . VAL A 1 674 ? -27.562 4.206 24.493 1.00 95.00 674 VAL A C 1
ATOM 5470 O O . VAL A 1 674 ? -28.331 4.980 25.063 1.00 95.00 674 VAL A O 1
ATOM 5473 N N . VAL A 1 675 ? -27.239 3.024 25.022 1.00 95.50 675 VAL A N 1
ATOM 5474 C CA . VAL A 1 675 ? -28.014 2.373 26.094 1.00 95.50 675 VAL A CA 1
ATOM 5475 C C . VAL A 1 675 ? -27.971 3.173 27.407 1.00 95.50 675 VAL A C 1
ATOM 5477 O O . VAL A 1 675 ? -29.011 3.522 27.974 1.00 95.50 675 VAL A O 1
ATOM 5480 N N . MET A 1 676 ? -26.778 3.564 27.872 1.00 95.12 676 MET A N 1
ATOM 5481 C CA . MET A 1 676 ? -26.634 4.403 29.073 1.00 95.12 676 MET A CA 1
ATOM 5482 C C . MET A 1 676 ? -27.129 5.842 28.880 1.00 95.12 676 MET A C 1
ATOM 5484 O O . MET A 1 676 ? -27.441 6.520 29.864 1.00 95.12 676 MET A O 1
ATOM 5488 N N . LYS A 1 677 ? -27.218 6.330 27.637 1.00 93.06 677 LYS A N 1
ATOM 5489 C CA . LYS A 1 677 ? -27.672 7.692 27.324 1.00 93.06 677 LYS A CA 1
ATOM 5490 C C . LYS A 1 677 ? -29.183 7.841 27.493 1.00 93.06 677 LYS A C 1
ATOM 5492 O O . LYS A 1 677 ? -29.618 8.874 28.006 1.00 93.06 677 LYS A O 1
ATOM 5497 N N . ASP A 1 678 ? -29.960 6.814 27.163 1.00 93.56 678 ASP A N 1
ATOM 5498 C CA . ASP A 1 678 ? -31.401 6.781 27.439 1.00 93.56 678 ASP A CA 1
ATOM 5499 C C . ASP A 1 678 ? -31.664 6.676 28.952 1.00 93.56 678 ASP A C 1
ATOM 5501 O O . ASP A 1 678 ? -32.420 7.469 29.529 1.00 93.56 678 ASP A O 1
ATOM 5505 N N . ALA A 1 679 ? -30.933 5.792 29.642 1.00 94.06 679 ALA A N 1
ATOM 5506 C CA . ALA A 1 679 ? -30.993 5.659 31.100 1.00 94.06 679 ALA A CA 1
ATOM 5507 C C . ALA A 1 679 ? -30.520 6.917 31.863 1.00 94.06 679 ALA A C 1
ATOM 5509 O O . ALA A 1 679 ? -30.911 7.124 33.015 1.00 94.06 679 ALA A O 1
ATOM 5510 N N . LEU A 1 680 ? -29.731 7.803 31.238 1.00 92.50 680 LEU A N 1
ATOM 5511 C CA . LEU A 1 680 ? -29.102 8.980 31.859 1.00 92.50 680 LEU A CA 1
ATOM 5512 C C . LEU A 1 680 ? -30.086 9.943 32.547 1.00 92.50 680 LEU A C 1
ATOM 5514 O O . LEU A 1 680 ? -29.673 10.742 33.393 1.00 92.50 680 LEU A O 1
ATOM 5518 N N . THR A 1 681 ? -31.371 9.925 32.186 1.00 91.06 681 THR A N 1
ATOM 5519 C CA . THR A 1 681 ? -32.394 10.725 32.882 1.00 91.06 681 THR A CA 1
ATOM 5520 C C . THR A 1 681 ? -32.779 10.080 34.212 1.00 91.06 681 THR A C 1
ATOM 5522 O O . THR A 1 681 ? -32.611 10.712 35.250 1.00 91.06 681 THR A O 1
ATOM 5525 N N . LEU A 1 682 ? -33.160 8.802 34.216 1.00 92.06 682 LEU A N 1
ATOM 5526 C CA . LEU A 1 682 ? -33.508 8.059 35.436 1.00 92.06 682 LEU A CA 1
ATOM 5527 C C . LEU A 1 682 ? -32.298 7.889 36.375 1.00 92.06 682 LEU A C 1
ATOM 5529 O O . LEU A 1 682 ? -32.430 7.992 37.596 1.00 92.06 682 LEU A O 1
ATOM 5533 N N . MET A 1 683 ? -31.084 7.770 35.823 1.00 92.62 683 MET A N 1
ATOM 5534 C CA . MET A 1 683 ? -29.831 7.807 36.591 1.00 92.62 683 MET A CA 1
ATOM 5535 C C . MET A 1 683 ? -29.658 9.115 37.386 1.00 92.62 683 MET A C 1
ATOM 5537 O O . MET A 1 683 ? -29.006 9.118 38.434 1.00 92.62 683 MET A O 1
ATOM 5541 N N . LYS A 1 684 ? -30.262 10.237 36.961 1.00 89.62 684 LYS A N 1
ATOM 5542 C CA . LYS A 1 684 ? -30.267 11.503 37.726 1.00 89.62 684 LYS A CA 1
ATOM 5543 C C . LYS A 1 684 ? -31.292 11.509 38.862 1.00 89.62 684 LYS A C 1
ATOM 5545 O O . LYS A 1 684 ? -31.042 12.211 39.842 1.00 89.62 684 LYS A O 1
ATOM 5550 N N . ASP A 1 685 ? -32.299 10.642 38.827 1.00 90.25 685 ASP A N 1
ATOM 5551 C CA . ASP A 1 685 ? -33.336 10.532 39.863 1.00 90.25 685 ASP A CA 1
ATOM 5552 C C . ASP A 1 685 ? -32.978 9.542 40.995 1.00 90.25 685 ASP A C 1
ATOM 5554 O O . ASP A 1 685 ? -33.525 9.642 42.094 1.00 90.25 685 ASP A O 1
ATOM 5558 N N . LEU A 1 686 ? -31.993 8.649 40.798 1.00 90.75 686 LEU A N 1
ATOM 5559 C CA . LEU A 1 686 ? -31.441 7.790 41.868 1.00 90.75 686 LEU A CA 1
ATOM 5560 C C . LEU A 1 686 ? -31.038 8.590 43.124 1.00 90.75 686 LEU A C 1
ATOM 5562 O O . LEU A 1 686 ? -30.420 9.650 43.012 1.00 90.75 686 LEU A O 1
ATOM 5566 N N . PHE A 1 687 ? -31.336 8.076 44.317 1.00 90.19 687 PHE A N 1
ATOM 5567 C CA . PHE A 1 687 ? -31.068 8.731 45.612 1.00 90.19 687 PHE A CA 1
ATOM 5568 C C . PHE A 1 687 ? -31.678 10.138 45.794 1.00 90.19 687 PHE A C 1
ATOM 5570 O O . PHE A 1 687 ? -31.240 10.894 46.663 1.00 90.19 687 PHE A O 1
ATOM 5577 N N . THR A 1 688 ? -32.683 10.501 44.991 1.00 87.50 688 THR A N 1
ATOM 5578 C CA . THR A 1 688 ? -33.561 11.656 45.253 1.00 87.50 688 THR A CA 1
ATOM 5579 C C . THR A 1 688 ? -34.805 11.220 46.035 1.00 87.50 688 THR A C 1
ATOM 5581 O O . THR A 1 688 ? -34.979 10.035 46.324 1.00 87.50 688 THR A O 1
ATOM 5584 N N . ASP A 1 689 ? -35.706 12.160 46.334 1.00 80.31 689 ASP A N 1
ATOM 5585 C CA . ASP A 1 689 ? -36.994 11.889 46.991 1.00 80.31 689 ASP A CA 1
ATOM 5586 C C . ASP A 1 689 ? -37.882 10.879 46.222 1.00 80.31 689 ASP A C 1
ATOM 5588 O O . ASP A 1 689 ? -38.811 10.328 46.803 1.00 80.31 689 ASP A O 1
ATOM 5592 N N . TYR A 1 690 ? -37.595 10.608 44.938 1.00 81.69 690 TYR A N 1
ATOM 5593 C CA . TYR A 1 690 ? -38.304 9.625 44.101 1.00 81.69 690 TYR A CA 1
ATOM 5594 C C . TYR A 1 690 ? -37.686 8.215 44.106 1.00 81.69 690 TYR A C 1
ATOM 5596 O O . TYR A 1 690 ? -38.221 7.318 43.461 1.00 81.69 690 TYR A O 1
ATOM 5604 N N . TRP A 1 691 ? -36.541 8.007 44.766 1.00 88.44 691 TRP A N 1
ATOM 5605 C CA . TRP A 1 691 ? -35.844 6.713 44.752 1.00 88.44 691 TRP A CA 1
ATOM 5606 C C . TRP A 1 691 ? -36.379 5.726 45.796 1.00 88.44 691 TRP A C 1
ATOM 5608 O O . TRP A 1 691 ? -36.541 4.550 45.489 1.00 88.44 691 TRP A O 1
ATOM 5618 N N . ILE A 1 692 ? -36.673 6.191 47.015 1.00 86.19 692 ILE A N 1
ATOM 5619 C CA . ILE A 1 692 ? -37.221 5.333 48.074 1.00 86.19 692 ILE A CA 1
ATOM 5620 C C . ILE A 1 692 ? -38.726 5.179 47.842 1.00 86.19 692 ILE A C 1
ATOM 5622 O O . ILE A 1 692 ? -39.499 6.104 48.087 1.00 86.19 692 ILE A O 1
ATOM 5626 N N . THR A 1 693 ? -39.120 4.000 47.368 1.00 84.81 693 THR A N 1
ATOM 5627 C CA . THR A 1 693 ? -40.509 3.631 47.045 1.00 84.81 693 THR A CA 1
ATOM 5628 C C . THR A 1 693 ? -41.027 2.495 47.928 1.00 84.81 693 THR A C 1
ATOM 5630 O O . THR A 1 693 ? -42.202 2.492 48.286 1.00 84.81 693 THR A O 1
ATOM 5633 N N . VAL A 1 694 ? -40.153 1.566 48.331 1.00 82.06 694 VAL A N 1
ATOM 5634 C CA . VAL A 1 694 ? -40.498 0.400 49.161 1.00 82.06 694 VAL A CA 1
ATOM 5635 C C . VAL A 1 694 ? -40.632 0.789 50.654 1.00 82.06 694 VAL A C 1
ATOM 5637 O O . VAL A 1 694 ? -39.720 1.422 51.195 1.00 82.06 694 VAL A O 1
ATOM 5640 N N . PRO A 1 695 ? -41.732 0.422 51.349 1.00 78.12 695 PRO A N 1
ATOM 5641 C CA . PRO A 1 695 ? -41.932 0.690 52.783 1.00 78.12 695 PRO A CA 1
ATOM 5642 C C . PRO A 1 695 ? -41.107 -0.232 53.717 1.00 78.12 695 PRO A C 1
ATOM 5644 O O . PRO A 1 695 ? -40.391 -1.127 53.275 1.00 78.12 695 PRO A O 1
ATOM 5647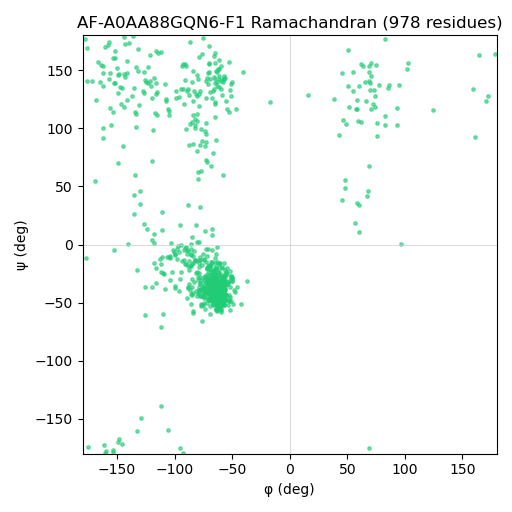 N N . GLU A 1 696 ? -41.192 -0.024 55.043 1.00 72.50 696 GLU A N 1
ATOM 5648 C CA . GLU A 1 696 ? -40.528 -0.896 56.047 1.00 72.50 696 GLU A CA 1
ATOM 5649 C C . GLU A 1 696 ? -41.299 -2.212 56.312 1.00 72.50 696 GLU A C 1
ATOM 5651 O O . GLU A 1 696 ? -40.740 -3.151 56.877 1.00 72.50 696 GLU A O 1
ATOM 5656 N N . GLU A 1 697 ? -42.572 -2.303 55.912 1.00 76.69 697 GLU A N 1
ATOM 5657 C CA . GLU A 1 697 ? -43.439 -3.466 56.163 1.00 76.69 697 GLU A CA 1
ATOM 5658 C C . GLU A 1 697 ? -43.184 -4.616 55.161 1.00 76.69 697 GLU A C 1
ATOM 5660 O O . GLU A 1 697 ? -42.872 -4.380 53.993 1.00 76.69 697 GLU A O 1
ATOM 5665 N N . LYS A 1 698 ? -43.317 -5.881 55.605 1.00 73.88 698 LYS A N 1
ATOM 5666 C CA . LYS A 1 698 ? -43.182 -7.074 54.740 1.00 73.88 698 LYS A CA 1
ATOM 5667 C C . LYS A 1 698 ? -44.427 -7.185 53.827 1.00 73.88 698 LYS A C 1
ATOM 5669 O O . LYS A 1 698 ? -45.403 -7.820 54.214 1.00 73.88 698 LYS A O 1
ATOM 5674 N N . LEU A 1 699 ? -44.380 -6.536 52.657 1.00 76.94 699 LEU A N 1
ATOM 5675 C CA . LEU A 1 699 ? -45.414 -6.558 51.604 1.00 76.94 699 LEU A CA 1
ATOM 5676 C C . LEU A 1 699 ? -45.612 -7.946 50.970 1.00 76.94 699 LEU A C 1
ATOM 5678 O O . LEU A 1 699 ? -44.679 -8.754 50.927 1.00 76.94 699 LEU A O 1
ATOM 5682 N N . GLU A 1 700 ? -46.794 -8.188 50.395 1.00 77.31 700 GLU A N 1
ATOM 5683 C CA . GLU A 1 700 ? -47.014 -9.341 49.511 1.00 77.31 700 GLU A CA 1
ATOM 5684 C C . GLU A 1 700 ? -46.413 -9.128 48.107 1.00 77.31 700 GLU A C 1
ATOM 5686 O O . GLU A 1 700 ? -46.066 -8.014 47.701 1.00 77.31 700 GLU A O 1
ATOM 5691 N N . LYS A 1 701 ? -46.264 -10.231 47.356 1.00 72.19 701 LYS A N 1
ATOM 5692 C CA . LYS A 1 701 ? -45.539 -10.279 46.074 1.00 72.19 701 LYS A CA 1
ATOM 5693 C C . LYS A 1 701 ? -46.084 -9.283 45.046 1.00 72.19 701 LYS A C 1
ATOM 5695 O O . LYS A 1 701 ? -45.301 -8.542 44.459 1.00 72.19 701 LYS A O 1
ATOM 5700 N N . GLU A 1 702 ? -47.401 -9.230 44.851 1.00 75.38 702 GLU A N 1
ATOM 5701 C CA . GLU A 1 702 ? -48.022 -8.295 43.903 1.00 75.38 702 GLU A CA 1
ATOM 5702 C C . GLU A 1 702 ? -47.946 -6.826 44.357 1.00 75.38 702 GLU A C 1
ATOM 5704 O O . GLU A 1 702 ? -47.745 -5.939 43.526 1.00 75.38 702 GLU A O 1
ATOM 5709 N N . GLU A 1 703 ? -48.049 -6.554 45.662 1.00 77.00 703 GLU A N 1
ATOM 5710 C CA . GLU A 1 703 ? -47.994 -5.189 46.207 1.00 77.00 703 GLU A CA 1
ATOM 5711 C C . GLU A 1 703 ? -46.599 -4.574 46.051 1.00 77.00 703 GLU A C 1
ATOM 5713 O O . GLU A 1 703 ? -46.471 -3.425 45.626 1.00 77.00 703 GLU A O 1
ATOM 5718 N N . LEU A 1 704 ? -45.545 -5.349 46.335 1.00 77.44 704 LEU A N 1
ATOM 5719 C CA . LEU A 1 704 ? -44.153 -4.913 46.186 1.00 77.44 704 LEU A CA 1
ATOM 5720 C C . LEU A 1 704 ? -43.846 -4.444 44.755 1.00 77.44 704 LEU A C 1
ATOM 5722 O O . LEU A 1 704 ? -43.137 -3.455 44.571 1.00 77.44 704 LEU A O 1
ATOM 5726 N N . ILE A 1 705 ? -44.410 -5.115 43.747 1.00 76.69 705 ILE A N 1
ATOM 5727 C CA . ILE A 1 705 ? -44.221 -4.757 42.336 1.00 76.69 705 ILE A CA 1
ATOM 5728 C C . ILE A 1 705 ? -44.847 -3.391 42.032 1.00 76.69 705 ILE A C 1
ATOM 5730 O O . ILE A 1 705 ? -44.249 -2.606 41.300 1.00 76.69 705 ILE A O 1
ATOM 5734 N N . GLU A 1 706 ? -46.008 -3.065 42.605 1.00 81.94 706 GLU A N 1
ATOM 5735 C CA . GLU A 1 706 ? -46.670 -1.774 42.369 1.00 81.94 706 GLU A CA 1
ATOM 5736 C C . GLU A 1 706 ? -45.866 -0.594 42.940 1.00 81.94 706 GLU A C 1
ATOM 5738 O O . GLU A 1 706 ? -45.785 0.456 42.303 1.00 81.94 706 GLU A O 1
ATOM 5743 N N . TYR A 1 707 ? -45.188 -0.778 44.080 1.00 83.38 707 TYR A N 1
ATOM 5744 C CA . TYR A 1 707 ? -44.221 0.205 44.587 1.00 83.38 707 TYR A CA 1
ATOM 5745 C C . TYR A 1 707 ? -42.963 0.276 43.709 1.00 83.38 707 TYR A C 1
ATOM 5747 O O . TYR A 1 707 ? -42.536 1.369 43.328 1.00 83.38 707 TYR A O 1
ATOM 5755 N N . LEU A 1 708 ? -42.388 -0.876 43.339 1.00 83.81 708 LEU A N 1
ATOM 5756 C CA . LEU A 1 708 ? -41.176 -0.927 42.515 1.00 83.81 708 LEU A CA 1
ATOM 5757 C C . LEU A 1 708 ? -41.379 -0.331 41.118 1.00 83.81 708 LEU A C 1
ATOM 5759 O O . LEU A 1 708 ? -40.447 0.299 40.624 1.00 83.81 708 LEU A O 1
ATOM 5763 N N . LYS A 1 709 ? -42.577 -0.420 40.522 1.00 85.56 709 LYS A N 1
ATOM 5764 C CA . LYS A 1 709 ? -42.916 0.230 39.239 1.00 85.56 709 LYS A CA 1
ATOM 5765 C C . LYS A 1 709 ? -42.568 1.713 39.191 1.00 85.56 709 LYS A C 1
ATOM 5767 O O . LYS A 1 709 ? -42.267 2.214 38.110 1.00 85.56 709 LYS A O 1
ATOM 5772 N N . GLU A 1 710 ? -42.594 2.419 40.322 1.00 84.12 710 GLU A N 1
ATOM 5773 C CA . GLU A 1 710 ? -42.236 3.837 40.374 1.00 84.12 710 GLU A CA 1
ATOM 5774 C C . GLU A 1 710 ? -40.729 4.097 40.573 1.00 84.12 710 GLU A C 1
ATOM 5776 O O . GLU A 1 710 ? -40.259 5.185 40.219 1.00 84.12 710 GLU A O 1
ATOM 5781 N N . CYS A 1 711 ? -39.952 3.113 41.043 1.00 88.88 711 CYS A N 1
ATOM 5782 C CA . CYS A 1 711 ? -38.512 3.244 41.284 1.00 88.88 711 CYS A CA 1
ATOM 5783 C C . CYS A 1 711 ? -37.726 3.521 39.981 1.00 88.88 711 CYS A C 1
ATOM 5785 O O . CYS A 1 711 ? -37.932 2.834 38.973 1.00 88.88 711 CYS A O 1
ATOM 5787 N N . PRO A 1 712 ? -36.753 4.459 39.979 1.00 91.56 712 PRO A N 1
ATOM 5788 C CA . PRO A 1 712 ? -35.880 4.684 38.828 1.00 91.56 712 PRO A CA 1
ATOM 5789 C C . PRO A 1 712 ? -35.096 3.439 38.381 1.00 91.56 712 PRO A C 1
ATOM 5791 O O . PRO A 1 712 ? -34.901 3.274 37.181 1.00 91.56 712 PRO A O 1
ATOM 5794 N N . VAL A 1 713 ? -34.679 2.548 39.295 1.00 92.50 713 VAL A N 1
ATOM 5795 C CA . VAL A 1 713 ? -33.951 1.310 38.938 1.00 92.50 713 VAL A CA 1
ATOM 5796 C C . VAL A 1 713 ? -34.846 0.351 38.157 1.00 92.50 713 VAL A C 1
ATOM 5798 O O . VAL A 1 713 ? -34.445 -0.105 37.091 1.00 92.50 713 VAL A O 1
ATOM 5801 N N . TYR A 1 714 ? -36.074 0.108 38.623 1.00 91.44 714 TYR A N 1
ATOM 5802 C CA . TYR A 1 714 ? -37.052 -0.717 37.904 1.00 91.44 714 TYR A CA 1
ATOM 5803 C C . TYR A 1 714 ? -37.350 -0.147 36.512 1.00 91.44 714 TYR A C 1
ATOM 5805 O O . TYR A 1 714 ? -37.338 -0.878 35.528 1.00 91.44 714 TYR A O 1
ATOM 5813 N N . LYS A 1 715 ? -37.534 1.176 36.404 1.00 91.88 715 LYS A N 1
ATOM 5814 C CA . LYS A 1 715 ? -37.760 1.851 35.116 1.00 91.88 715 LYS A CA 1
ATOM 5815 C C . LYS A 1 715 ? -36.558 1.740 34.164 1.00 91.88 715 LYS A C 1
ATOM 5817 O O . LYS A 1 715 ? -36.774 1.576 32.970 1.00 91.88 715 LYS A O 1
ATOM 5822 N N . ILE A 1 716 ? -35.316 1.793 34.658 1.00 93.88 716 ILE A N 1
ATOM 5823 C CA . ILE A 1 716 ? -34.113 1.549 33.834 1.00 93.88 716 ILE A CA 1
ATOM 5824 C C . ILE A 1 716 ? -34.075 0.090 33.364 1.00 93.88 716 ILE A C 1
ATOM 5826 O O . ILE A 1 716 ? -33.916 -0.161 32.172 1.00 93.88 716 ILE A O 1
ATOM 5830 N N . VAL A 1 717 ? -34.247 -0.859 34.288 1.00 92.62 717 VAL A N 1
ATOM 5831 C CA . VAL A 1 717 ? -34.170 -2.296 33.999 1.00 92.62 717 VAL A CA 1
ATOM 5832 C C . VAL A 1 717 ? -35.265 -2.715 33.015 1.00 92.62 717 VAL A C 1
ATOM 5834 O O . VAL A 1 717 ? -34.948 -3.203 31.941 1.00 92.62 717 VAL A O 1
ATOM 5837 N N . GLU A 1 718 ? -36.539 -2.479 33.327 1.00 89.38 718 GLU A N 1
ATOM 5838 C CA . GLU A 1 718 ? -37.672 -3.071 32.597 1.00 89.38 718 GLU A CA 1
ATOM 5839 C C . GLU A 1 718 ? -38.081 -2.293 31.335 1.00 89.38 718 GLU A C 1
ATOM 5841 O O . GLU A 1 718 ? -38.614 -2.885 30.398 1.00 89.38 718 GLU A O 1
ATOM 5846 N N . LEU A 1 719 ? -37.879 -0.966 31.303 1.00 90.81 719 LEU A N 1
ATOM 5847 C CA . LEU A 1 719 ? -38.353 -0.105 30.204 1.00 90.81 719 LEU A CA 1
ATOM 5848 C C . LEU A 1 719 ? -37.244 0.345 29.243 1.00 90.81 719 LEU A C 1
ATOM 5850 O O . LEU A 1 719 ? -37.564 0.916 28.203 1.00 90.81 719 LEU A O 1
ATOM 5854 N N . ILE A 1 720 ? -35.968 0.128 29.585 1.00 94.06 720 ILE A N 1
ATOM 5855 C CA . ILE A 1 720 ? -34.823 0.520 28.748 1.00 94.06 720 ILE A CA 1
ATOM 5856 C C . ILE A 1 720 ? -33.915 -0.685 28.495 1.00 94.06 720 ILE A C 1
ATOM 5858 O O . ILE A 1 720 ? -33.752 -1.087 27.347 1.00 94.06 720 ILE A O 1
ATOM 5862 N N . PHE A 1 721 ? -33.351 -1.299 29.538 1.00 95.25 721 PHE A N 1
ATOM 5863 C CA . PHE A 1 721 ? -32.336 -2.342 29.354 1.00 95.25 721 PHE A CA 1
ATOM 5864 C C . PHE A 1 721 ? -32.929 -3.679 28.890 1.00 95.25 721 PHE A C 1
ATOM 5866 O O . PHE A 1 721 ? -32.403 -4.269 27.958 1.00 95.25 721 PHE A O 1
ATOM 5873 N N . GLU A 1 722 ? -34.036 -4.148 29.463 1.00 92.62 722 GLU A N 1
ATOM 5874 C CA . GLU A 1 722 ? -34.668 -5.424 29.097 1.00 92.62 722 GLU A CA 1
ATOM 5875 C C . GLU A 1 722 ? -35.252 -5.449 27.660 1.00 92.62 722 GLU A C 1
ATOM 5877 O O . GLU A 1 722 ? -35.302 -6.523 27.061 1.00 92.62 722 GLU A O 1
ATOM 5882 N N . PRO A 1 723 ? -35.690 -4.323 27.057 1.00 92.75 723 PRO A N 1
ATOM 5883 C CA . PRO A 1 723 ? -35.860 -4.214 25.605 1.00 92.75 723 PRO A CA 1
ATOM 5884 C C . PRO A 1 723 ? -34.540 -4.342 24.828 1.00 92.75 723 PRO A C 1
ATOM 5886 O O . PRO A 1 723 ? -34.422 -5.248 24.009 1.00 92.75 723 PRO A O 1
ATOM 5889 N N . TYR A 1 724 ? -33.531 -3.510 25.132 1.00 95.12 724 TYR A N 1
ATOM 5890 C CA . TYR A 1 724 ? -32.238 -3.537 24.430 1.00 95.12 724 TYR A CA 1
ATOM 5891 C C . TYR A 1 724 ? -31.556 -4.918 24.492 1.00 95.12 724 TYR A C 1
ATOM 5893 O O . TYR A 1 724 ? -31.004 -5.357 23.490 1.00 95.12 724 TYR A O 1
ATOM 5901 N N . MET A 1 725 ? -31.617 -5.625 25.628 1.00 92.19 725 MET A N 1
ATOM 5902 C CA . MET A 1 725 ? -31.043 -6.972 25.767 1.00 92.19 725 MET A CA 1
ATOM 5903 C C . MET A 1 725 ? -31.667 -7.968 24.790 1.00 92.19 725 MET A C 1
ATOM 5905 O O . MET A 1 725 ? -30.932 -8.674 24.112 1.00 92.19 725 MET A O 1
ATOM 5909 N N . ARG A 1 726 ? -33.000 -7.986 24.659 1.00 90.88 726 ARG A N 1
ATOM 5910 C CA . ARG A 1 726 ? -33.693 -8.887 23.724 1.00 90.88 726 ARG A CA 1
ATOM 5911 C C . ARG A 1 726 ? -33.357 -8.577 22.267 1.00 90.88 726 ARG A C 1
ATOM 5913 O O . ARG A 1 726 ? -33.134 -9.503 21.493 1.00 90.88 726 ARG A O 1
ATOM 5920 N N . ASP A 1 727 ? -33.230 -7.298 21.919 1.00 93.00 727 ASP A N 1
ATOM 5921 C CA . ASP A 1 727 ? -32.759 -6.900 20.590 1.00 93.00 727 ASP A CA 1
ATOM 5922 C C . ASP A 1 727 ? -31.295 -7.348 20.360 1.00 93.00 727 ASP A C 1
ATOM 5924 O O . ASP A 1 727 ? -30.968 -7.853 19.289 1.00 93.00 727 ASP A O 1
ATOM 5928 N N . PHE A 1 728 ? -30.402 -7.245 21.354 1.00 93.69 728 PHE A N 1
ATOM 5929 C CA . PHE A 1 728 ? -29.020 -7.745 21.238 1.00 93.69 728 PHE A CA 1
ATOM 5930 C C . PHE A 1 728 ? -28.924 -9.280 21.188 1.00 93.69 728 PHE A C 1
ATOM 5932 O O . PHE A 1 728 ? -28.043 -9.803 20.511 1.00 93.69 728 PHE A O 1
ATOM 5939 N N . GLU A 1 729 ? -29.812 -10.005 21.870 1.00 89.69 729 GLU A N 1
ATOM 5940 C CA . GLU A 1 729 ? -29.877 -11.474 21.857 1.00 89.69 729 GLU A CA 1
ATOM 5941 C C . GLU A 1 729 ? -30.234 -12.038 20.473 1.00 89.69 729 GLU A C 1
ATOM 5943 O O . GLU A 1 729 ? -29.732 -13.101 20.106 1.00 89.69 729 GLU A O 1
ATOM 5948 N N . GLU A 1 730 ? -31.064 -11.330 19.700 1.00 89.38 730 GLU A N 1
ATOM 5949 C CA . GLU A 1 730 ? -31.425 -11.703 18.325 1.00 89.38 730 GLU A CA 1
ATOM 5950 C C . GLU A 1 730 ? -30.432 -11.154 17.281 1.00 89.38 730 GLU A C 1
ATOM 5952 O O . GLU A 1 730 ? -30.168 -11.811 16.274 1.00 89.38 730 GLU A O 1
ATOM 5957 N N . LEU A 1 731 ? -29.858 -9.964 17.500 1.00 93.56 731 LEU A N 1
ATOM 5958 C CA . LEU A 1 731 ? -29.157 -9.213 16.448 1.00 93.56 731 LEU A CA 1
ATOM 5959 C C . LEU A 1 731 ? -27.624 -9.192 16.553 1.00 93.56 731 LEU A C 1
ATOM 5961 O O . LEU A 1 731 ? -26.987 -8.723 15.606 1.00 93.56 731 LEU A O 1
ATOM 5965 N N . LEU A 1 732 ? -27.005 -9.642 17.650 1.00 94.06 732 LEU A N 1
ATOM 5966 C CA . LEU A 1 732 ? -25.570 -9.431 17.894 1.00 94.06 732 LEU A CA 1
ATOM 5967 C C . LEU A 1 732 ? -24.783 -10.715 18.212 1.00 94.06 732 LEU A C 1
ATOM 5969 O O . LEU A 1 732 ? -25.153 -11.498 19.083 1.00 94.06 732 LEU A O 1
ATOM 5973 N N . GLU A 1 733 ? -23.641 -10.884 17.534 1.00 91.50 733 GLU A N 1
ATOM 5974 C CA . GLU A 1 733 ? -22.705 -11.997 17.751 1.00 91.50 733 GLU A CA 1
ATOM 5975 C C . GLU A 1 733 ? -22.193 -12.046 19.205 1.00 91.50 733 GLU A C 1
ATOM 5977 O O . GLU A 1 733 ? -21.851 -11.016 19.797 1.00 91.50 733 GLU A O 1
ATOM 5982 N N . ILE A 1 734 ? -22.078 -13.265 19.746 1.00 89.06 734 ILE A N 1
ATOM 5983 C CA . ILE A 1 734 ? -21.752 -13.573 21.155 1.00 89.06 734 ILE A CA 1
ATOM 5984 C C . ILE A 1 734 ? -20.519 -12.790 21.649 1.00 89.06 734 ILE A C 1
ATOM 5986 O O . ILE A 1 734 ? -20.614 -12.054 22.631 1.00 89.06 734 ILE A O 1
ATOM 5990 N N . ASP A 1 735 ? -19.408 -12.846 20.901 1.00 88.81 735 ASP A N 1
ATOM 5991 C CA . ASP A 1 735 ? -18.137 -12.150 21.181 1.00 88.81 735 ASP A CA 1
ATOM 5992 C C . ASP A 1 735 ? -18.275 -10.640 21.470 1.00 88.81 735 ASP A C 1
ATOM 5994 O O . ASP A 1 735 ? -17.432 -10.061 22.159 1.00 88.81 735 ASP A O 1
ATOM 5998 N N . PHE A 1 736 ? -19.295 -9.978 20.912 1.00 94.25 736 PHE A N 1
ATOM 5999 C CA . PHE A 1 736 ? -19.551 -8.548 21.117 1.00 94.25 736 PHE A CA 1
ATOM 6000 C C . PHE A 1 736 ? -20.714 -8.294 22.073 1.00 94.25 736 PHE A C 1
ATOM 6002 O O . PHE A 1 736 ? -20.690 -7.295 22.793 1.00 94.25 736 PHE A O 1
ATOM 6009 N N . ARG A 1 737 ? -21.704 -9.193 22.108 1.00 92.69 737 ARG A N 1
ATOM 6010 C CA . ARG A 1 737 ? -22.820 -9.175 23.058 1.00 92.69 737 ARG A CA 1
ATOM 6011 C C . ARG A 1 737 ? -22.316 -9.251 24.496 1.00 92.69 737 ARG A C 1
ATOM 6013 O O . ARG A 1 737 ? -22.663 -8.392 25.300 1.00 92.69 737 ARG A O 1
ATOM 6020 N N . ASP A 1 738 ? -21.449 -10.206 24.806 1.00 91.50 738 ASP A N 1
ATOM 6021 C CA . ASP A 1 738 ? -21.024 -10.462 26.188 1.00 91.50 738 ASP A CA 1
ATOM 6022 C C . ASP A 1 738 ? -20.152 -9.313 26.720 1.00 91.50 738 ASP A C 1
ATOM 6024 O O . ASP A 1 738 ? -20.319 -8.855 27.850 1.00 91.50 738 ASP A O 1
ATOM 6028 N N . VAL A 1 739 ? -19.314 -8.743 25.847 1.00 94.00 739 VAL A N 1
ATOM 6029 C CA . VAL A 1 739 ? -18.530 -7.526 26.117 1.00 94.00 739 VAL A CA 1
ATOM 6030 C C . VAL A 1 739 ? -19.427 -6.297 26.308 1.00 94.00 739 VAL A C 1
ATOM 6032 O O . VAL A 1 739 ? -19.166 -5.482 27.194 1.00 94.00 739 VAL A O 1
ATOM 6035 N N . LEU A 1 740 ? -20.501 -6.151 25.521 1.00 95.75 740 LEU A N 1
ATOM 6036 C CA . LEU A 1 740 ? -21.493 -5.083 25.705 1.00 95.75 740 LEU A CA 1
ATOM 6037 C C . LEU A 1 740 ? -22.187 -5.216 27.069 1.00 95.75 740 LEU A C 1
ATOM 6039 O O . LEU A 1 740 ? -22.390 -4.210 27.752 1.00 95.75 740 LEU A O 1
ATOM 6043 N N . ILE A 1 741 ? -22.510 -6.444 27.485 1.00 93.88 741 ILE A N 1
ATOM 6044 C CA . ILE A 1 741 ? -23.185 -6.742 28.752 1.00 93.88 741 ILE A CA 1
ATOM 6045 C C . ILE A 1 741 ? -22.259 -6.494 29.956 1.00 93.88 741 ILE A C 1
ATOM 6047 O O . ILE A 1 741 ? -22.676 -5.774 30.868 1.00 93.88 741 ILE A O 1
ATOM 6051 N N . GLU A 1 742 ? -21.007 -6.980 29.950 1.00 92.81 742 GLU A N 1
ATOM 6052 C CA . GLU A 1 742 ? -20.011 -6.665 30.999 1.00 92.81 742 GLU A CA 1
ATOM 6053 C C . GLU A 1 742 ? -19.837 -5.145 31.127 1.00 92.81 742 GLU A C 1
ATOM 6055 O O . GLU A 1 742 ? -19.923 -4.576 32.221 1.00 92.81 742 GLU A O 1
ATOM 6060 N N . LYS A 1 743 ? -19.662 -4.460 29.991 1.00 94.50 743 LYS A N 1
ATOM 6061 C CA . LYS A 1 743 ? -19.500 -3.007 29.952 1.00 94.50 743 LYS A CA 1
ATOM 6062 C C . LYS A 1 743 ? -20.731 -2.276 30.492 1.00 94.50 743 LYS A C 1
ATOM 6064 O O . LYS A 1 743 ? -20.583 -1.292 31.218 1.00 94.50 743 LYS A O 1
ATOM 6069 N N . LEU A 1 744 ? -21.945 -2.731 30.176 1.00 95.19 744 LEU A N 1
ATOM 6070 C CA . LEU A 1 744 ? -23.170 -2.124 30.698 1.00 95.19 744 LEU A CA 1
ATOM 6071 C C . LEU A 1 744 ? -23.319 -2.353 32.210 1.00 95.19 744 LEU A C 1
ATOM 6073 O O . LEU A 1 744 ? -23.742 -1.434 32.916 1.00 95.19 744 LEU A O 1
ATOM 6077 N N . ALA A 1 745 ? -22.924 -3.523 32.723 1.00 93.56 745 ALA A N 1
ATOM 6078 C CA . ALA A 1 745 ? -22.862 -3.788 34.160 1.00 93.56 745 ALA A CA 1
ATOM 6079 C C . ALA A 1 745 ? -21.882 -2.828 34.857 1.00 93.56 745 ALA A C 1
ATOM 6081 O O . ALA A 1 745 ? -22.257 -2.180 35.841 1.00 93.56 745 ALA A O 1
ATOM 6082 N N . GLU A 1 746 ? -20.677 -2.638 34.303 1.00 93.06 746 GLU A N 1
ATOM 6083 C CA . GLU A 1 746 ? -19.705 -1.652 34.792 1.00 93.06 746 GLU A CA 1
ATOM 6084 C C . GLU A 1 746 ? -20.279 -0.230 34.813 1.00 93.06 746 GLU A C 1
ATOM 6086 O O . GLU A 1 746 ? -20.197 0.455 35.835 1.00 93.06 746 GLU A O 1
ATOM 6091 N N . LEU A 1 747 ? -20.884 0.224 33.714 1.00 94.31 747 LEU A N 1
ATOM 6092 C CA . LEU A 1 747 ? -21.396 1.590 33.594 1.00 94.31 747 LEU A CA 1
ATOM 6093 C C . LEU A 1 747 ? -22.602 1.849 34.508 1.00 94.31 747 LEU A C 1
ATOM 6095 O O . LEU A 1 747 ? -22.694 2.918 35.120 1.00 94.31 747 LEU A O 1
ATOM 6099 N N . PHE A 1 748 ? -23.520 0.888 34.629 1.00 95.25 748 PHE A N 1
ATOM 6100 C CA . PHE A 1 748 ? -24.728 1.042 35.439 1.00 95.25 748 PHE A CA 1
ATOM 6101 C C . PHE A 1 748 ? -24.429 0.922 36.934 1.00 95.25 748 PHE A C 1
ATOM 6103 O O . PHE A 1 748 ? -24.769 1.824 37.705 1.00 95.25 748 PHE A O 1
ATOM 6110 N N . ILE A 1 749 ? -23.749 -0.150 37.349 1.00 94.62 749 ILE A N 1
ATOM 6111 C CA . ILE A 1 749 ? -23.444 -0.415 38.762 1.00 94.62 749 ILE A CA 1
ATOM 6112 C C . ILE A 1 749 ? -22.359 0.552 39.246 1.00 94.62 749 ILE A C 1
ATOM 6114 O O . ILE A 1 749 ? -22.465 1.102 40.347 1.00 94.62 749 ILE A O 1
ATOM 6118 N N . GLY A 1 750 ? -21.375 0.863 38.396 1.00 92.56 750 GLY A N 1
ATOM 6119 C CA . GLY A 1 750 ? -20.389 1.913 38.642 1.00 92.56 750 GLY A CA 1
ATOM 6120 C C . GLY A 1 750 ? -21.054 3.277 38.782 1.00 92.56 750 GLY A C 1
ATOM 6121 O O . GLY A 1 750 ? -20.817 3.966 39.770 1.00 92.56 750 GLY A O 1
ATOM 6122 N N . GLY A 1 751 ? -21.966 3.644 37.877 1.00 92.12 751 GLY A N 1
ATOM 6123 C CA . GLY A 1 751 ? -22.738 4.886 37.968 1.00 92.12 751 GLY A CA 1
ATOM 6124 C C . GLY A 1 751 ? -23.620 4.975 39.222 1.00 92.12 751 GLY A C 1
ATOM 6125 O O . GLY A 1 751 ? -23.693 6.036 39.847 1.00 92.12 751 GLY A O 1
ATOM 6126 N N . TYR A 1 752 ? -24.247 3.868 39.633 1.00 94.12 752 TYR A N 1
ATOM 6127 C CA . TYR A 1 752 ? -25.039 3.770 40.864 1.00 94.12 752 TYR A CA 1
ATOM 6128 C C . TYR A 1 752 ? -24.160 3.997 42.108 1.00 94.12 752 TYR A C 1
ATOM 6130 O O . TYR A 1 752 ? -24.445 4.888 42.916 1.00 94.12 752 TYR A O 1
ATOM 6138 N N . LEU A 1 753 ? -23.059 3.247 42.247 1.00 92.69 753 LEU A N 1
ATOM 6139 C CA . LEU A 1 753 ? -22.149 3.340 43.396 1.00 92.69 753 LEU A CA 1
ATOM 6140 C C . LEU A 1 753 ? -21.382 4.669 43.429 1.00 92.69 753 LEU A C 1
ATOM 6142 O O . LEU A 1 753 ? -21.251 5.276 44.495 1.00 92.69 753 LEU A O 1
ATOM 6146 N N . GLU A 1 754 ? -20.929 5.169 42.276 1.00 90.88 754 GLU A N 1
ATOM 6147 C CA . GLU A 1 754 ? -20.282 6.477 42.160 1.00 90.88 754 GLU A CA 1
ATOM 6148 C C . GLU A 1 754 ? -21.227 7.577 42.634 1.00 90.88 754 GLU A C 1
ATOM 6150 O O . GLU A 1 754 ? -20.845 8.404 43.467 1.00 90.88 754 GLU A O 1
ATOM 6155 N N . LYS A 1 755 ? -22.469 7.588 42.137 1.00 90.25 755 LYS A N 1
ATOM 6156 C CA . LYS A 1 755 ? -23.436 8.613 42.516 1.00 90.25 755 LYS A CA 1
ATOM 6157 C C . LYS A 1 755 ? -23.738 8.543 44.010 1.00 90.25 755 LYS A C 1
ATOM 6159 O O . LYS A 1 755 ? -23.726 9.596 44.650 1.00 90.25 755 LYS A O 1
ATOM 6164 N N . LEU A 1 756 ? -23.946 7.346 44.560 1.00 90.38 756 LEU A N 1
ATOM 6165 C CA . LEU A 1 756 ? -24.209 7.129 45.984 1.00 90.38 756 LEU A CA 1
ATOM 6166 C C . LEU A 1 756 ? -23.088 7.700 46.865 1.00 90.38 756 LEU A C 1
ATOM 6168 O O . LEU A 1 756 ? -23.347 8.497 47.769 1.00 90.38 756 LEU A O 1
ATOM 6172 N N . LEU A 1 757 ? -21.836 7.339 46.574 1.00 88.44 757 LEU A N 1
ATOM 6173 C CA . LEU A 1 757 ? -20.690 7.688 47.415 1.00 88.44 757 LEU A CA 1
ATOM 6174 C C . LEU A 1 757 ? -20.181 9.117 47.166 1.00 88.44 757 LEU A C 1
ATOM 6176 O O . LEU A 1 757 ? -19.861 9.827 48.117 1.00 88.44 757 LEU A O 1
ATOM 6180 N N . ASN A 1 758 ? -20.133 9.602 45.924 1.00 85.19 758 ASN A N 1
ATOM 6181 C CA . ASN A 1 758 ? -19.518 10.901 45.620 1.00 85.19 758 ASN A CA 1
ATOM 6182 C C . ASN A 1 758 ? -20.483 12.101 45.723 1.00 85.19 758 ASN A C 1
ATOM 6184 O O . ASN A 1 758 ? -20.024 13.235 45.899 1.00 85.19 758 ASN A O 1
ATOM 6188 N N . SER A 1 759 ? -21.808 11.895 45.699 1.00 81.25 759 SER A N 1
ATOM 6189 C CA . SER A 1 759 ? -22.791 13.002 45.735 1.00 81.25 759 SER A CA 1
ATOM 6190 C C . SER A 1 759 ? -23.073 13.577 47.133 1.00 81.25 759 SER A C 1
ATOM 6192 O O . SER A 1 759 ? -23.891 14.488 47.258 1.00 81.25 759 SER A O 1
ATOM 6194 N N . LYS A 1 760 ? -22.397 13.092 48.189 1.00 81.06 760 LYS A N 1
ATOM 6195 C CA . LYS A 1 760 ? -22.604 13.503 49.601 1.00 81.06 760 LYS A CA 1
ATOM 6196 C C . LYS A 1 760 ? -24.040 13.278 50.104 1.00 81.06 760 LYS A C 1
ATOM 6198 O O . LYS A 1 760 ? -24.560 14.075 50.888 1.00 81.06 760 LYS A O 1
ATOM 6203 N N . ILE A 1 761 ? -24.663 12.200 49.633 1.00 86.06 761 ILE A N 1
ATOM 6204 C CA . ILE A 1 761 ? -25.994 11.749 50.052 1.00 86.06 761 ILE A CA 1
ATOM 6205 C C . ILE A 1 761 ? -25.987 11.411 51.550 1.00 86.06 761 ILE A C 1
ATOM 6207 O O . ILE A 1 761 ? -24.953 11.063 52.120 1.00 86.06 761 ILE A O 1
ATOM 6211 N N . LYS A 1 762 ? -27.146 11.567 52.197 1.00 87.88 762 LYS A N 1
ATOM 6212 C CA . LYS A 1 762 ? -27.337 11.338 53.631 1.00 87.88 762 LYS A CA 1
ATOM 6213 C C . LYS A 1 762 ? -28.726 10.793 53.920 1.00 87.88 762 LYS A C 1
ATOM 6215 O O . LYS A 1 762 ? -29.717 11.478 53.674 1.00 87.88 762 LYS A O 1
ATOM 6220 N N . PHE A 1 763 ? -28.791 9.613 54.520 1.00 88.19 763 PHE A N 1
ATOM 6221 C CA . PHE A 1 763 ? -30.033 8.995 54.959 1.00 88.19 763 PHE A CA 1
ATOM 6222 C C . PHE A 1 763 ? -30.240 9.231 56.457 1.00 88.19 763 PHE A C 1
ATOM 6224 O O . PHE A 1 763 ? -29.379 8.921 57.282 1.00 88.19 763 PHE A O 1
ATOM 6231 N N . LYS A 1 764 ? -31.409 9.781 56.802 1.00 83.50 764 LYS A N 1
ATOM 6232 C CA . LYS A 1 764 ? -31.899 9.866 58.190 1.00 83.50 764 LYS A CA 1
ATOM 6233 C C . LYS A 1 764 ? -32.453 8.524 58.667 1.00 83.50 764 LYS A C 1
ATOM 6235 O O . LYS A 1 764 ? -32.312 8.177 59.831 1.00 83.50 764 LYS A O 1
ATOM 6240 N N . GLU A 1 765 ? -33.059 7.783 57.741 1.00 84.56 765 GLU A N 1
ATOM 6241 C CA . GLU A 1 765 ? -33.694 6.482 57.950 1.00 84.56 765 GLU A CA 1
ATOM 6242 C C . GLU A 1 765 ? -32.977 5.444 57.064 1.00 84.56 765 GLU A C 1
ATOM 6244 O O . GLU A 1 765 ? -33.495 5.025 56.028 1.00 84.56 765 GLU A O 1
ATOM 6249 N N . PRO A 1 766 ? -31.734 5.056 57.419 1.00 85.88 766 PRO A N 1
ATOM 6250 C CA . PRO A 1 766 ? -30.876 4.222 56.572 1.00 85.88 766 PRO A CA 1
ATOM 6251 C C . PRO A 1 766 ? -31.436 2.815 56.325 1.00 85.88 766 PRO A C 1
ATOM 6253 O O . PRO A 1 766 ? -31.065 2.192 55.336 1.00 85.88 766 PRO A O 1
ATOM 6256 N N . LYS A 1 767 ? -32.368 2.339 57.163 1.00 84.62 767 LYS A N 1
ATOM 6257 C CA . LYS A 1 767 ? -33.109 1.093 56.928 1.00 84.62 767 LYS A CA 1
ATOM 6258 C C . LYS A 1 767 ? -33.942 1.125 55.645 1.00 84.62 767 LYS A C 1
ATOM 6260 O O . LYS A 1 767 ? -33.900 0.165 54.892 1.00 84.62 767 LYS A O 1
ATOM 6265 N N . LEU A 1 768 ? -34.672 2.214 55.381 1.00 86.25 768 LEU A N 1
ATOM 6266 C CA . LEU A 1 768 ? -35.496 2.334 54.170 1.00 86.25 768 LEU A CA 1
ATOM 6267 C C . LEU A 1 768 ? -34.611 2.357 52.918 1.00 86.25 768 LEU A C 1
ATOM 6269 O O . LEU A 1 768 ? -34.900 1.676 51.940 1.00 86.25 768 LEU A O 1
ATOM 6273 N N . ALA A 1 769 ? -33.477 3.060 52.990 1.00 88.06 769 ALA A N 1
ATOM 6274 C CA . ALA A 1 769 ? -32.461 3.036 51.941 1.00 88.06 769 ALA A CA 1
ATOM 6275 C C . ALA A 1 769 ? -31.840 1.634 51.754 1.00 88.06 769 ALA A C 1
ATOM 6277 O O . ALA A 1 769 ? -31.590 1.230 50.622 1.00 88.06 769 ALA A O 1
ATOM 6278 N N . ALA A 1 770 ? -31.627 0.871 52.834 1.00 88.62 770 ALA A N 1
ATOM 6279 C CA . ALA A 1 770 ? -31.170 -0.518 52.755 1.00 88.62 770 ALA A CA 1
ATOM 6280 C C . ALA A 1 770 ? -32.226 -1.442 52.122 1.00 88.62 770 ALA A C 1
ATOM 6282 O O . ALA A 1 770 ? -31.871 -2.260 51.278 1.00 88.62 770 ALA A O 1
ATOM 6283 N N . ASN A 1 771 ? -33.507 -1.298 52.482 1.00 86.81 771 ASN A N 1
ATOM 6284 C CA . ASN A 1 771 ? -34.608 -2.067 51.895 1.00 86.81 771 ASN A CA 1
ATOM 6285 C C . ASN A 1 771 ? -34.745 -1.778 50.394 1.00 86.81 771 ASN A C 1
ATOM 6287 O O . ASN A 1 771 ? -34.712 -2.715 49.603 1.00 86.81 771 ASN A O 1
ATOM 6291 N N . GLN A 1 772 ? -34.800 -0.502 49.988 1.00 89.44 772 GLN A N 1
ATOM 6292 C CA . GLN A 1 772 ? -34.828 -0.125 48.569 1.00 89.44 772 GLN A CA 1
ATOM 6293 C C . GLN A 1 772 ? -33.619 -0.703 47.820 1.00 89.44 772 GLN A C 1
ATOM 6295 O O . GLN A 1 772 ? -33.779 -1.343 46.786 1.00 89.44 772 GLN A O 1
ATOM 6300 N N . MET A 1 773 ? -32.415 -0.568 48.385 1.00 91.56 773 MET A N 1
ATOM 6301 C CA . MET A 1 773 ? -31.198 -1.107 47.779 1.00 91.56 773 MET A CA 1
ATOM 6302 C C . MET A 1 773 ? -31.182 -2.647 47.702 1.00 91.56 773 MET A C 1
ATOM 6304 O O . MET A 1 773 ? -30.567 -3.184 46.784 1.00 91.56 773 MET A O 1
ATOM 6308 N N . LYS A 1 774 ? -31.862 -3.374 48.605 1.00 90.31 774 LYS A N 1
ATOM 6309 C CA . LYS A 1 774 ? -32.015 -4.842 48.522 1.00 90.31 774 LYS A CA 1
ATOM 6310 C C . LYS A 1 774 ? -32.804 -5.243 47.273 1.00 90.31 774 LYS A C 1
ATOM 6312 O O . LYS A 1 774 ? -32.408 -6.179 46.580 1.00 90.31 774 LYS A O 1
ATOM 6317 N N . GLU A 1 775 ? -33.880 -4.521 46.970 1.00 88.44 775 GLU A N 1
ATOM 6318 C CA . GLU A 1 775 ? -34.708 -4.781 45.788 1.00 88.44 775 GLU A CA 1
ATOM 6319 C C . GLU A 1 775 ? -34.043 -4.283 44.497 1.00 88.44 775 GLU A C 1
ATOM 6321 O O . GLU A 1 775 ? -34.046 -4.997 43.495 1.00 88.44 775 GLU A O 1
ATOM 6326 N N . ASP A 1 776 ? -33.363 -3.134 44.534 1.00 92.31 776 ASP A N 1
ATOM 6327 C CA . ASP A 1 776 ? -32.561 -2.641 43.408 1.00 92.31 776 ASP A CA 1
ATOM 6328 C C . ASP A 1 776 ? -31.459 -3.655 43.023 1.00 92.31 776 ASP A C 1
ATOM 6330 O O . ASP A 1 776 ? -31.304 -3.979 41.846 1.00 92.31 776 ASP A O 1
ATOM 6334 N N . ILE A 1 777 ? -30.747 -4.235 44.004 1.00 91.44 777 ILE A N 1
ATOM 6335 C CA . ILE A 1 777 ? -29.755 -5.309 43.784 1.00 91.44 777 ILE A CA 1
ATOM 6336 C C . ILE A 1 777 ? -30.399 -6.554 43.155 1.00 91.44 777 ILE A C 1
ATOM 6338 O O . ILE A 1 777 ? -29.790 -7.176 42.283 1.00 91.44 777 ILE A O 1
ATOM 6342 N N . ARG A 1 778 ? -31.617 -6.931 43.567 1.00 88.31 778 ARG A N 1
ATOM 6343 C CA . ARG A 1 778 ? -32.345 -8.079 42.996 1.00 88.31 778 ARG A CA 1
ATOM 6344 C C . ARG A 1 778 ? -32.713 -7.847 41.532 1.00 88.31 778 ARG A C 1
ATOM 6346 O O . ARG A 1 778 ? -32.466 -8.730 40.714 1.00 88.31 778 ARG A O 1
ATOM 6353 N N . LEU A 1 779 ? -33.243 -6.669 41.198 1.00 89.75 779 LEU A N 1
ATOM 6354 C CA . LEU A 1 779 ? -33.582 -6.285 39.822 1.00 89.75 779 LEU A CA 1
ATOM 6355 C C . LEU A 1 779 ? -32.338 -6.270 38.921 1.00 89.75 779 LEU A C 1
ATOM 6357 O O . LEU A 1 779 ? -32.368 -6.817 37.820 1.00 89.75 779 LEU A O 1
ATOM 6361 N N . ILE A 1 780 ? -31.233 -5.705 39.415 1.00 92.62 780 ILE A N 1
ATOM 6362 C CA . ILE A 1 780 ? -29.952 -5.646 38.699 1.00 92.62 780 ILE A CA 1
ATOM 6363 C C . ILE A 1 780 ? -29.370 -7.052 38.498 1.00 92.62 780 ILE A C 1
ATOM 6365 O O . ILE A 1 780 ? -29.026 -7.399 37.371 1.00 92.62 780 ILE A O 1
ATOM 6369 N N . LYS A 1 781 ? -29.312 -7.894 39.542 1.00 89.50 781 LYS A N 1
ATOM 6370 C CA . LYS A 1 781 ? -28.828 -9.277 39.401 1.00 89.50 781 LYS A CA 1
ATOM 6371 C C . LYS A 1 781 ? -29.677 -10.060 38.399 1.00 89.50 781 LYS A C 1
ATOM 6373 O O . LYS A 1 781 ? -29.119 -10.671 37.499 1.00 89.50 781 LYS A O 1
ATOM 6378 N N . ARG A 1 782 ? -31.009 -9.987 38.501 1.00 88.38 782 ARG A N 1
ATOM 6379 C CA . ARG A 1 782 ? -31.929 -10.661 37.571 1.00 88.38 782 ARG A CA 1
ATOM 6380 C C . ARG A 1 782 ? -31.701 -10.234 36.117 1.00 88.38 782 ARG A C 1
ATOM 6382 O O . ARG A 1 782 ? -31.754 -11.089 35.247 1.00 88.38 782 ARG A O 1
ATOM 6389 N N . LEU A 1 783 ? -31.448 -8.949 35.848 1.00 90.25 783 LEU A N 1
ATOM 6390 C CA . LEU A 1 783 ? -31.167 -8.460 34.492 1.00 90.25 783 LEU A CA 1
ATOM 6391 C C . LEU A 1 783 ? -29.909 -9.106 33.893 1.00 90.25 783 LEU A C 1
ATOM 6393 O O . LEU A 1 783 ? -29.954 -9.541 32.745 1.00 90.25 783 LEU A O 1
ATOM 6397 N N . PHE A 1 784 ? -28.808 -9.145 34.651 1.00 91.06 784 PHE A N 1
ATOM 6398 C CA . PHE A 1 784 ? -27.496 -9.590 34.162 1.00 91.06 784 PHE A CA 1
ATOM 6399 C C . PHE A 1 784 ? -27.261 -11.104 34.278 1.00 91.06 784 PHE A C 1
ATOM 6401 O O . PHE A 1 784 ? -26.455 -11.639 33.528 1.00 91.06 784 PHE A O 1
ATOM 6408 N N . THR A 1 785 ? -27.982 -11.815 35.151 1.00 87.56 785 THR A N 1
ATOM 6409 C CA . THR A 1 785 ? -27.905 -13.284 35.285 1.00 87.56 785 THR A CA 1
ATOM 6410 C C . THR A 1 785 ? -29.183 -13.991 34.812 1.00 87.56 785 THR A C 1
ATOM 6412 O O . THR A 1 785 ? -29.525 -15.052 35.334 1.00 87.56 785 THR A O 1
ATOM 6415 N N . ALA A 1 786 ? -29.931 -13.400 33.873 1.00 85.94 786 ALA A N 1
ATOM 6416 C CA . ALA A 1 786 ? -31.042 -14.078 33.200 1.00 85.94 786 ALA A CA 1
ATOM 6417 C C . ALA A 1 786 ? -30.508 -15.162 32.249 1.00 85.94 786 ALA A C 1
ATOM 6419 O O . ALA A 1 786 ? -29.535 -14.914 31.538 1.00 85.94 786 ALA A O 1
ATOM 6420 N N . GLU A 1 787 ? -31.149 -16.335 32.215 1.00 81.62 787 GLU A N 1
ATOM 6421 C CA . GLU A 1 787 ? -30.863 -17.368 31.210 1.00 81.62 787 GLU A CA 1
ATOM 6422 C C . GLU A 1 787 ? -31.340 -16.920 29.821 1.00 81.62 787 GLU A C 1
ATOM 6424 O O . GLU A 1 787 ? -32.490 -16.513 29.650 1.00 81.62 787 GLU A O 1
ATOM 6429 N N . VAL A 1 788 ? -30.465 -17.057 28.826 1.00 79.56 788 VAL A N 1
ATOM 6430 C CA . VAL A 1 788 ? -30.729 -16.820 27.403 1.00 79.56 788 VAL A CA 1
ATOM 6431 C C . VAL A 1 788 ? -30.464 -18.110 26.637 1.00 79.56 788 VAL A C 1
ATOM 6433 O O . VAL A 1 788 ? -29.458 -18.784 26.860 1.00 79.56 788 VAL A O 1
ATOM 6436 N N . THR A 1 789 ? -31.354 -18.454 25.705 1.00 76.25 789 THR A N 1
ATOM 6437 C CA . THR A 1 789 ? -31.176 -19.618 24.832 1.00 76.25 789 THR A CA 1
ATOM 6438 C C . THR A 1 789 ? -30.274 -19.267 23.647 1.00 76.25 789 THR A C 1
ATOM 6440 O O . THR A 1 789 ? -30.716 -18.684 22.656 1.00 76.25 789 THR A O 1
ATOM 6443 N N . ILE A 1 790 ? -29.001 -19.644 23.737 1.00 69.44 790 ILE A N 1
ATOM 6444 C CA . ILE A 1 790 ? -27.985 -19.461 22.697 1.00 69.44 790 ILE A CA 1
ATOM 6445 C C . ILE A 1 790 ? -28.051 -20.621 21.694 1.00 69.44 790 ILE A C 1
ATOM 6447 O O . ILE A 1 790 ? -28.208 -21.785 22.072 1.00 69.44 790 ILE A O 1
ATOM 6451 N N . LYS A 1 791 ? -27.904 -20.310 20.401 1.00 67.38 791 LYS A N 1
ATOM 6452 C CA . LYS A 1 791 ? -27.873 -21.287 19.304 1.00 67.38 791 LYS A CA 1
ATOM 6453 C C . LYS A 1 791 ? -26.454 -21.479 18.783 1.00 67.38 791 LYS A C 1
ATOM 6455 O O . LYS A 1 791 ? -25.884 -20.572 18.186 1.00 67.38 791 LYS A O 1
ATOM 6460 N N . VAL A 1 792 ? -25.906 -22.679 18.963 1.00 61.72 792 VAL A N 1
ATOM 6461 C CA . VAL A 1 792 ? -24.562 -23.058 18.496 1.00 61.72 792 VAL A CA 1
ATOM 6462 C C . VAL A 1 792 ? -24.648 -24.389 17.749 1.00 61.72 792 VAL A C 1
ATOM 6464 O O . VAL A 1 792 ? -25.056 -25.399 18.319 1.00 61.72 792 VAL A O 1
ATOM 6467 N N . GLU A 1 793 ? -24.267 -24.406 16.467 1.00 57.66 793 GLU A N 1
ATOM 6468 C CA . GLU A 1 793 ? -24.291 -25.607 15.606 1.00 57.66 793 GLU A CA 1
ATOM 6469 C C . GLU A 1 793 ? -25.622 -26.395 15.667 1.00 57.66 793 GLU A C 1
ATOM 6471 O O . GLU A 1 793 ? -25.632 -27.586 16.004 1.00 57.66 793 GLU A O 1
ATOM 6476 N N . GLU A 1 794 ? -26.743 -25.717 15.398 1.00 58.72 794 GLU A N 1
ATOM 6477 C CA . GLU A 1 794 ? -28.119 -26.258 15.461 1.00 58.72 794 GLU A CA 1
ATOM 6478 C C . GLU A 1 794 ? -28.562 -26.793 16.845 1.00 58.72 794 GLU A C 1
ATOM 6480 O O . GLU A 1 794 ? -29.619 -27.416 16.959 1.00 58.72 794 GLU A O 1
ATOM 6485 N N . LYS A 1 795 ? -27.793 -26.542 17.915 1.00 63.03 795 LYS A N 1
ATOM 6486 C CA . LYS A 1 795 ? -28.136 -26.906 19.298 1.00 63.03 795 LYS A CA 1
ATOM 6487 C C . LYS A 1 795 ? -28.483 -25.656 20.100 1.00 63.03 795 LYS A C 1
ATOM 6489 O O . LYS A 1 795 ? -27.805 -24.638 19.994 1.00 63.03 795 LYS A O 1
ATOM 6494 N N . GLU A 1 796 ? -29.524 -25.766 20.915 1.00 73.25 796 GLU A N 1
ATOM 6495 C CA . GLU A 1 796 ? -29.954 -24.736 21.860 1.00 73.25 796 GLU A CA 1
ATOM 6496 C C . GLU A 1 796 ? -29.379 -25.045 23.251 1.00 73.25 796 GLU A C 1
ATOM 6498 O O . GLU A 1 796 ? -29.546 -26.155 23.765 1.00 73.25 796 GLU A O 1
ATOM 6503 N N . PHE A 1 797 ? -28.699 -24.066 23.847 1.00 76.12 797 PHE A N 1
ATOM 6504 C CA . PHE A 1 797 ? -28.154 -24.108 25.206 1.00 76.12 797 PHE A CA 1
ATOM 6505 C C . PHE A 1 797 ? -28.687 -22.910 25.995 1.00 76.12 797 PHE A C 1
ATOM 6507 O O . PHE A 1 797 ? -28.748 -21.813 25.451 1.00 76.12 797 PHE A O 1
ATOM 6514 N N . ASN A 1 798 ? -29.046 -23.097 27.266 1.00 78.94 798 ASN A N 1
ATOM 6515 C CA . ASN A 1 798 ? -29.326 -21.975 28.161 1.00 78.94 798 ASN A CA 1
ATOM 6516 C C . ASN A 1 798 ? -28.044 -21.597 28.903 1.00 78.94 798 ASN A C 1
ATOM 6518 O O . ASN A 1 798 ? -27.496 -22.421 29.636 1.00 78.94 798 ASN A O 1
ATOM 6522 N N . GLU A 1 799 ? -27.605 -20.355 28.735 1.00 79.31 799 GLU A N 1
ATOM 6523 C CA . GLU A 1 799 ? -26.466 -19.765 29.446 1.00 79.31 799 GLU A CA 1
ATOM 6524 C C . GLU A 1 799 ? -26.885 -18.386 29.989 1.00 79.31 799 GLU A C 1
ATOM 6526 O O . GLU A 1 799 ? -27.773 -17.748 29.414 1.00 79.31 799 GLU A O 1
ATOM 6531 N N . PRO A 1 800 ? -26.336 -17.918 31.123 1.00 83.56 800 PRO A N 1
ATOM 6532 C CA . PRO A 1 800 ? -26.683 -16.605 31.652 1.00 83.56 800 PRO A CA 1
ATOM 6533 C C . PRO A 1 800 ? -26.114 -15.486 30.762 1.00 83.56 800 PRO A C 1
ATOM 6535 O O . PRO A 1 800 ? -25.029 -15.625 30.206 1.00 83.56 800 PRO A O 1
ATOM 6538 N N . ARG A 1 801 ? -26.812 -14.342 30.679 1.00 85.81 801 ARG A N 1
ATOM 6539 C CA . ARG A 1 801 ? -26.363 -13.125 29.957 1.00 85.81 801 ARG A CA 1
ATOM 6540 C C . ARG A 1 801 ? -24.941 -12.662 30.302 1.00 85.81 801 ARG A C 1
ATOM 6542 O O . ARG A 1 801 ? -24.300 -12.005 29.490 1.00 85.81 801 ARG A O 1
ATOM 6549 N N . MET A 1 802 ? -24.485 -12.958 31.513 1.00 88.12 802 MET A N 1
ATOM 6550 C CA . MET A 1 802 ? -23.142 -12.710 32.020 1.00 88.12 802 MET A CA 1
ATOM 6551 C C . MET A 1 802 ? -22.757 -13.883 32.923 1.00 88.12 802 MET A C 1
ATOM 6553 O O . MET A 1 802 ? -23.618 -14.397 33.647 1.00 88.12 802 MET A O 1
ATOM 6557 N N . ASP A 1 803 ? -21.487 -14.299 32.916 1.00 85.12 803 ASP A N 1
ATOM 6558 C CA . ASP A 1 803 ? -21.030 -15.354 33.823 1.00 85.12 803 ASP A CA 1
ATOM 6559 C C . ASP A 1 803 ? -21.288 -14.956 35.290 1.00 85.12 803 ASP A C 1
ATOM 6561 O O . ASP A 1 803 ? -21.194 -13.788 35.683 1.00 85.12 803 ASP A O 1
ATOM 6565 N N . THR A 1 804 ? -21.670 -15.936 36.108 1.00 81.00 804 THR A N 1
ATOM 6566 C CA . THR A 1 804 ? -22.054 -15.693 37.501 1.00 81.00 804 THR A CA 1
ATOM 6567 C C . THR A 1 804 ? -20.856 -15.324 38.376 1.00 81.00 804 THR A C 1
ATOM 6569 O O . THR A 1 804 ? -21.034 -14.528 39.301 1.00 81.00 804 THR A O 1
ATOM 6572 N N . ASP A 1 805 ? -19.656 -15.833 38.080 1.00 82.62 805 ASP A N 1
ATOM 6573 C CA . ASP A 1 805 ? -18.425 -15.471 38.788 1.00 82.62 805 ASP A CA 1
ATOM 6574 C C . ASP A 1 805 ? -17.950 -14.062 38.381 1.00 82.62 805 ASP A C 1
ATOM 6576 O O . ASP A 1 805 ? -17.576 -13.274 39.254 1.00 82.62 805 ASP A O 1
ATOM 6580 N N . ASP A 1 806 ? -18.063 -13.685 37.100 1.00 84.75 806 ASP A N 1
ATOM 6581 C CA . ASP A 1 806 ? -17.741 -12.325 36.634 1.00 84.75 806 ASP A CA 1
ATOM 6582 C C . ASP A 1 806 ? -18.737 -11.281 37.171 1.00 84.75 806 ASP A C 1
ATOM 6584 O O . ASP A 1 806 ? -18.340 -10.207 37.637 1.00 84.75 806 ASP A O 1
ATOM 6588 N N . PHE A 1 807 ? -20.040 -11.594 37.200 1.00 88.44 807 PHE A N 1
ATOM 6589 C CA . PHE A 1 807 ? -21.037 -10.721 37.831 1.00 88.44 807 PHE A CA 1
ATOM 6590 C C . PHE A 1 807 ? -20.825 -10.591 39.354 1.00 88.44 807 PHE A C 1
ATOM 6592 O O . PHE A 1 807 ? -21.241 -9.599 39.966 1.00 88.44 807 PHE A O 1
ATOM 6599 N N . ASN A 1 808 ? -20.155 -11.556 39.994 1.00 87.44 808 ASN A N 1
ATOM 6600 C CA . ASN A 1 808 ? -19.967 -11.562 41.442 1.00 87.44 808 ASN A CA 1
ATOM 6601 C C . ASN A 1 808 ? -19.092 -10.395 41.950 1.00 87.44 808 ASN A C 1
ATOM 6603 O O . ASN A 1 808 ? -19.350 -9.904 43.051 1.00 87.44 808 ASN A O 1
ATOM 6607 N N . GLU A 1 809 ? -18.133 -9.884 41.154 1.00 86.81 809 GLU A N 1
ATOM 6608 C CA . GLU A 1 809 ? -17.350 -8.672 41.500 1.00 86.81 809 GLU A CA 1
ATOM 6609 C C . GLU A 1 809 ? -18.295 -7.477 41.747 1.00 86.81 809 GLU A C 1
ATOM 6611 O O . GLU A 1 809 ? -18.198 -6.764 42.752 1.00 86.81 809 GLU A O 1
ATOM 6616 N N . TYR A 1 810 ? -19.276 -7.303 40.859 1.00 90.31 810 TYR A N 1
ATOM 6617 C CA . TYR A 1 810 ? -20.264 -6.229 40.918 1.00 90.31 810 TYR A CA 1
ATOM 6618 C C . TYR A 1 810 ? -21.295 -6.447 42.037 1.00 90.31 810 TYR A C 1
ATOM 6620 O O . TYR A 1 810 ? -21.643 -5.507 42.763 1.00 90.31 810 TYR A O 1
ATOM 6628 N N . TYR A 1 811 ? -21.757 -7.689 42.218 1.00 89.94 811 TYR A N 1
ATOM 6629 C CA . TYR A 1 811 ? -22.707 -8.059 43.270 1.00 89.94 811 TYR A CA 1
ATOM 6630 C C . TYR A 1 811 ? -22.141 -7.829 44.678 1.00 89.94 811 TYR A C 1
ATOM 6632 O O . TYR A 1 811 ? -22.786 -7.168 45.499 1.00 89.94 811 TYR A O 1
ATOM 6640 N N . GLU A 1 812 ? -20.928 -8.312 44.963 1.00 89.38 812 GLU A N 1
ATOM 6641 C CA . GLU A 1 812 ? -20.298 -8.149 46.278 1.00 89.38 812 GLU A CA 1
ATOM 6642 C C . GLU A 1 812 ? -19.975 -6.680 46.592 1.00 89.38 812 GLU A C 1
ATOM 6644 O O . GLU A 1 812 ? -20.034 -6.266 47.758 1.00 89.38 812 GLU A O 1
ATOM 6649 N N . ALA A 1 813 ? -19.716 -5.852 45.575 1.00 89.81 813 ALA A N 1
ATOM 6650 C CA . ALA A 1 813 ? -19.508 -4.418 45.755 1.00 89.81 813 ALA A CA 1
ATOM 6651 C C . ALA A 1 813 ? -20.799 -3.710 46.197 1.00 89.81 813 ALA A C 1
ATOM 6653 O O . ALA A 1 813 ? -20.793 -2.949 47.173 1.00 89.81 813 ALA A O 1
ATOM 6654 N N . MET A 1 814 ? -21.935 -4.011 45.556 1.00 91.94 814 MET A N 1
ATOM 6655 C CA . MET A 1 814 ? -23.238 -3.502 46.001 1.00 91.94 814 MET A CA 1
ATOM 6656 C C . MET A 1 814 ? -23.616 -4.046 47.387 1.00 91.94 814 MET A C 1
ATOM 6658 O O . MET A 1 814 ? -23.995 -3.275 48.273 1.00 91.94 814 MET A O 1
ATOM 6662 N N . LYS A 1 815 ? -23.460 -5.356 47.611 1.00 90.25 815 LYS A N 1
ATOM 6663 C CA . LYS A 1 815 ? -23.741 -6.035 48.887 1.00 90.25 815 LYS A CA 1
ATOM 6664 C C . LYS A 1 815 ? -22.943 -5.437 50.048 1.00 90.25 815 LYS A C 1
ATOM 6666 O O . LYS A 1 815 ? -23.510 -5.222 51.119 1.00 90.25 815 LYS A O 1
ATOM 6671 N N . SER A 1 816 ? -21.678 -5.075 49.832 1.00 89.62 816 SER A N 1
ATOM 6672 C CA . SER A 1 816 ? -20.834 -4.406 50.836 1.00 89.62 816 SER A CA 1
ATOM 6673 C C . SER A 1 816 ? -21.427 -3.071 51.313 1.00 89.62 816 SER A C 1
ATOM 6675 O O . SER A 1 816 ? -21.472 -2.792 52.515 1.00 89.62 816 SER A O 1
ATOM 6677 N N . VAL A 1 817 ? -21.949 -2.259 50.387 1.00 89.94 817 VAL A N 1
ATOM 6678 C CA . VAL A 1 817 ? -22.597 -0.975 50.710 1.00 89.94 817 VAL A CA 1
ATOM 6679 C C . VAL A 1 817 ? -23.978 -1.188 51.344 1.00 89.94 817 VAL A C 1
ATOM 6681 O O . VAL A 1 817 ? -24.306 -0.523 52.329 1.00 89.94 817 VAL A O 1
ATOM 6684 N N . PHE A 1 818 ? -24.756 -2.164 50.867 1.00 91.69 818 PHE A N 1
ATOM 6685 C CA . PHE A 1 818 ? -26.021 -2.572 51.492 1.00 91.69 818 PHE A CA 1
ATOM 6686 C C . PHE A 1 818 ? -25.828 -3.003 52.958 1.00 91.69 818 PHE A C 1
ATOM 6688 O O . PHE A 1 818 ? -26.560 -2.540 53.835 1.00 91.69 818 PHE A O 1
ATOM 6695 N N . LEU A 1 819 ? -24.807 -3.812 53.263 1.00 88.81 819 LEU A N 1
ATOM 6696 C CA . LEU A 1 819 ? -24.491 -4.237 54.633 1.00 88.81 819 LEU A CA 1
ATOM 6697 C C . LEU A 1 819 ? -24.117 -3.050 55.537 1.00 88.81 819 LEU A C 1
ATOM 6699 O O . LEU A 1 819 ? -24.505 -3.019 56.707 1.00 88.81 819 LEU A O 1
ATOM 6703 N N . HIS A 1 820 ? -23.425 -2.034 55.013 1.00 88.56 820 HIS A N 1
ATOM 6704 C CA . HIS A 1 820 ? -23.167 -0.786 55.743 1.00 88.56 820 HIS A CA 1
ATOM 6705 C C . HIS A 1 820 ? -24.464 -0.011 56.064 1.00 88.56 820 HIS A C 1
ATOM 6707 O O . HIS A 1 820 ? -24.591 0.577 57.142 1.00 88.56 820 HIS A O 1
ATOM 6713 N N . LEU A 1 821 ? -25.462 -0.038 55.174 1.00 87.62 821 LEU A N 1
ATOM 6714 C CA . LEU A 1 821 ? -26.779 0.557 55.434 1.00 87.62 821 LEU A CA 1
ATOM 6715 C C . LEU A 1 821 ? -27.638 -0.296 56.399 1.00 87.62 821 LEU A C 1
ATOM 6717 O O . LEU A 1 821 ? -28.293 0.288 57.262 1.00 87.62 821 LEU A O 1
ATOM 6721 N N . LYS A 1 822 ? -27.576 -1.642 56.345 1.00 88.44 822 LYS A N 1
ATOM 6722 C CA . LYS A 1 822 ? -28.277 -2.578 57.271 1.00 88.44 822 LYS A CA 1
ATOM 6723 C C . LYS A 1 822 ? -27.736 -2.522 58.718 1.00 88.44 822 LYS A C 1
ATOM 6725 O O . LYS A 1 822 ? -28.455 -2.881 59.648 1.00 88.44 822 LYS A O 1
ATOM 6730 N N . ALA A 1 823 ? -26.491 -2.077 58.924 1.00 87.81 823 ALA A N 1
ATOM 6731 C CA . ALA A 1 823 ? -25.795 -2.075 60.221 1.00 87.81 823 ALA A CA 1
ATOM 6732 C C . ALA A 1 823 ? -26.587 -1.404 61.371 1.00 87.81 823 ALA A C 1
ATOM 6734 O O . ALA A 1 823 ? -27.094 -0.285 61.221 1.00 87.81 823 ALA A O 1
ATOM 6735 N N . LYS A 1 824 ? -26.654 -2.055 62.544 1.00 84.25 824 LYS A N 1
ATOM 6736 C CA . LYS A 1 824 ? -27.398 -1.558 63.720 1.00 84.25 824 LYS A CA 1
ATOM 6737 C C . LYS A 1 824 ? -26.534 -0.652 64.612 1.00 84.25 824 LYS A C 1
ATOM 6739 O O . LYS A 1 824 ? -27.041 0.334 65.142 1.00 84.25 824 LYS A O 1
ATOM 6744 N N . THR A 1 825 ? -25.243 -0.950 64.762 1.00 87.25 825 THR A N 1
ATOM 6745 C CA . THR A 1 825 ? -24.315 -0.261 65.677 1.00 87.25 825 THR A CA 1
ATOM 6746 C C . THR A 1 825 ? -23.106 0.363 64.957 1.00 87.25 825 THR A C 1
ATOM 6748 O O . THR A 1 825 ? -22.761 -0.046 63.844 1.00 87.25 825 THR A O 1
ATOM 6751 N N . PRO A 1 826 ? -22.384 1.304 65.602 1.00 86.69 826 PRO A N 1
ATOM 6752 C CA . PRO A 1 826 ? -21.094 1.793 65.109 1.00 86.69 826 PRO A CA 1
ATOM 6753 C C . PRO A 1 826 ? -20.001 0.716 65.013 1.00 86.69 826 PRO A C 1
ATOM 6755 O O . PRO A 1 826 ? -18.976 0.952 64.380 1.00 86.69 826 PRO A O 1
ATOM 6758 N N . GLU A 1 827 ? -20.162 -0.442 65.661 1.00 87.38 827 GLU A N 1
ATOM 6759 C CA . GLU A 1 827 ? -19.156 -1.512 65.637 1.00 87.38 827 GLU A CA 1
ATOM 6760 C C . GLU A 1 827 ? -19.385 -2.459 64.452 1.00 87.38 827 GLU A C 1
ATOM 6762 O O . GLU A 1 827 ? -18.421 -2.801 63.766 1.00 87.38 827 GLU A O 1
ATOM 6767 N N . ASP A 1 828 ? -20.649 -2.739 64.108 1.00 87.81 828 ASP A N 1
ATOM 6768 C CA . ASP A 1 828 ? -21.040 -3.417 62.859 1.00 87.81 828 ASP A CA 1
ATOM 6769 C C . ASP A 1 828 ? -20.519 -2.660 61.629 1.00 87.81 828 ASP A C 1
ATOM 6771 O O . ASP A 1 828 ? -19.974 -3.253 60.700 1.00 87.81 828 ASP A O 1
ATOM 6775 N N . VAL A 1 829 ? -20.619 -1.324 61.647 1.00 87.50 829 VAL A N 1
ATOM 6776 C CA . VAL A 1 829 ? -20.077 -0.454 60.592 1.00 87.50 829 VAL A CA 1
ATOM 6777 C C . VAL A 1 829 ? -18.575 -0.681 60.395 1.00 87.50 829 VAL A C 1
ATOM 6779 O O . VAL A 1 829 ? -18.122 -0.827 59.258 1.00 87.50 829 VAL A O 1
ATOM 6782 N N . MET A 1 830 ? -17.795 -0.757 61.479 1.00 90.12 830 MET A N 1
ATOM 6783 C CA . MET A 1 830 ? -16.352 -0.994 61.370 1.00 90.12 830 MET A CA 1
ATOM 6784 C C . MET A 1 830 ? -16.018 -2.452 61.014 1.00 90.12 830 MET A C 1
ATOM 6786 O O . MET A 1 830 ? -15.030 -2.673 60.314 1.00 90.12 830 MET A O 1
ATOM 6790 N N . LYS A 1 831 ? -16.837 -3.433 61.430 1.00 89.88 831 LYS A N 1
ATOM 6791 C CA . LYS A 1 831 ? -16.740 -4.843 61.000 1.00 89.88 831 LYS A CA 1
ATOM 6792 C C . LYS A 1 831 ? -16.916 -4.957 59.482 1.00 89.88 831 LYS A C 1
ATOM 6794 O O . LYS A 1 831 ? -16.089 -5.582 58.824 1.00 89.88 831 LYS A O 1
ATOM 6799 N N . ASN A 1 832 ? -17.927 -4.289 58.927 1.00 89.25 832 ASN A N 1
ATOM 6800 C CA . ASN A 1 832 ? -18.213 -4.299 57.490 1.00 89.25 832 ASN A CA 1
ATOM 6801 C C . ASN A 1 832 ? -17.119 -3.575 56.687 1.00 89.25 832 ASN A C 1
ATOM 6803 O O . ASN A 1 832 ? -16.660 -4.098 55.677 1.00 89.25 832 ASN A O 1
ATOM 6807 N N . ILE A 1 833 ? -16.620 -2.429 57.170 1.00 89.38 833 ILE A N 1
ATOM 6808 C CA . ILE A 1 833 ? -15.458 -1.748 56.563 1.00 89.38 833 ILE A CA 1
ATOM 6809 C C . ILE A 1 833 ? -14.213 -2.647 56.576 1.00 89.38 833 ILE A C 1
ATOM 6811 O O . ILE A 1 833 ? -13.466 -2.660 55.601 1.00 89.38 833 ILE A O 1
ATOM 6815 N N . LYS A 1 834 ? -13.989 -3.423 57.646 1.00 87.56 834 LYS A N 1
ATOM 6816 C CA . LYS A 1 834 ? -12.883 -4.384 57.676 1.00 87.56 834 LYS A CA 1
ATOM 6817 C C . LYS A 1 834 ? -13.064 -5.486 56.626 1.00 87.56 834 LYS A C 1
ATOM 6819 O O . LYS A 1 834 ? -12.118 -5.758 55.902 1.00 87.56 834 LYS A O 1
ATOM 6824 N N . ALA A 1 835 ? -14.263 -6.054 56.490 1.00 87.62 835 ALA A N 1
ATOM 6825 C CA . ALA A 1 835 ? -14.539 -7.047 55.451 1.00 87.62 835 ALA A CA 1
ATOM 6826 C C . ALA A 1 835 ? -14.274 -6.501 54.033 1.00 87.62 835 ALA A C 1
ATOM 6828 O O . ALA A 1 835 ? -13.747 -7.224 53.197 1.00 87.62 835 ALA A O 1
ATOM 6829 N N . MET A 1 836 ? -14.536 -5.211 53.777 1.00 87.38 836 MET A N 1
ATOM 6830 C CA . MET A 1 836 ? -14.162 -4.574 52.506 1.00 87.38 836 MET A CA 1
ATOM 6831 C C . MET A 1 836 ? -12.634 -4.506 52.300 1.00 87.38 836 MET A C 1
ATOM 6833 O O . MET A 1 836 ? -12.176 -4.751 51.190 1.00 87.38 836 MET A O 1
ATOM 6837 N N . PHE A 1 837 ? -11.836 -4.244 53.345 1.00 86.44 837 PHE A N 1
ATOM 6838 C CA . PHE A 1 837 ? -10.362 -4.304 53.268 1.00 86.44 837 PHE A CA 1
ATOM 6839 C C . PHE A 1 837 ? -9.800 -5.721 53.071 1.00 86.44 837 PHE A C 1
ATOM 6841 O O . PHE A 1 837 ? -8.655 -5.857 52.649 1.00 86.44 837 PHE A O 1
ATOM 6848 N N . ASP A 1 838 ? -10.566 -6.756 53.421 1.00 84.75 838 ASP A N 1
ATOM 6849 C CA . ASP A 1 838 ? -10.177 -8.159 53.244 1.00 84.75 838 ASP A CA 1
ATOM 6850 C C . ASP A 1 838 ? -10.583 -8.702 51.841 1.00 84.75 838 ASP A C 1
ATOM 6852 O O . ASP A 1 838 ? -10.216 -9.826 51.503 1.00 84.75 838 ASP A O 1
ATOM 6856 N N . VAL A 1 839 ? -11.313 -7.917 51.022 1.00 83.69 839 VAL A N 1
ATOM 6857 C CA . VAL A 1 839 ? -11.813 -8.293 49.673 1.00 83.69 839 VAL A CA 1
ATOM 6858 C C . VAL A 1 839 ? -11.282 -7.392 48.544 1.00 83.69 839 VAL A C 1
ATOM 6860 O O . VAL A 1 839 ? -11.009 -7.894 47.456 1.00 83.69 839 VAL A O 1
ATOM 6863 N N . TYR A 1 840 ? -11.118 -6.084 48.773 1.00 86.19 840 TYR A N 1
ATOM 6864 C CA . TYR A 1 840 ? -10.707 -5.119 47.743 1.00 86.19 840 TYR A CA 1
ATOM 6865 C C . TYR A 1 840 ? -9.390 -4.432 48.122 1.00 86.19 840 TYR A C 1
ATOM 6867 O O . TYR A 1 840 ? -9.308 -3.809 49.178 1.00 86.19 840 TYR A O 1
ATOM 6875 N N . ASP A 1 841 ? -8.394 -4.483 47.233 1.00 81.56 841 ASP A N 1
ATOM 6876 C CA . ASP A 1 841 ? -7.060 -3.886 47.435 1.00 81.56 841 ASP A CA 1
ATOM 6877 C C . ASP A 1 841 ? -6.989 -2.374 47.113 1.00 81.56 841 ASP A C 1
ATOM 6879 O O . ASP A 1 841 ? -6.003 -1.716 47.445 1.00 81.56 841 ASP A O 1
ATOM 6883 N N . ASP A 1 842 ? -7.988 -1.789 46.444 1.00 84.88 842 ASP A N 1
ATOM 6884 C CA . ASP A 1 842 ? -7.882 -0.462 45.812 1.00 84.88 842 ASP A CA 1
ATOM 6885 C C . ASP A 1 842 ? -8.841 0.619 46.350 1.00 84.88 842 ASP A C 1
ATOM 6887 O O . ASP A 1 842 ? -8.795 1.770 45.899 1.00 84.88 842 ASP A O 1
ATOM 6891 N N . ILE A 1 843 ? -9.667 0.300 47.355 1.00 85.62 843 ILE A N 1
ATOM 6892 C CA . ILE A 1 843 ? -10.617 1.249 47.959 1.00 85.62 843 ILE A CA 1
ATOM 6893 C C . ILE A 1 843 ? -9.887 2.475 48.529 1.00 85.62 843 ILE A C 1
ATOM 6895 O O . ILE A 1 843 ? -8.991 2.358 49.368 1.00 85.62 843 ILE A O 1
ATOM 6899 N N . SER A 1 844 ? -10.339 3.676 48.145 1.00 86.12 844 SER A N 1
ATOM 6900 C CA . SER A 1 844 ? -9.819 4.937 48.682 1.00 86.12 844 SER A CA 1
ATOM 6901 C C . SER A 1 844 ? -10.410 5.275 50.059 1.00 86.12 844 SER A C 1
ATOM 6903 O O . SER A 1 844 ? -11.603 5.098 50.322 1.00 86.12 844 SER A O 1
ATOM 6905 N N . ILE A 1 845 ? -9.587 5.846 50.946 1.00 86.38 845 ILE A N 1
ATOM 6906 C CA . ILE A 1 845 ? -10.049 6.315 52.263 1.00 86.38 845 ILE A CA 1
ATOM 6907 C C . ILE A 1 845 ? -11.164 7.371 52.149 1.00 86.38 845 ILE A C 1
ATOM 6909 O O . ILE A 1 845 ? -12.026 7.450 53.021 1.00 86.38 845 ILE A O 1
ATOM 6913 N N . ASP A 1 846 ? -11.177 8.173 51.080 1.00 85.19 846 ASP A N 1
ATOM 6914 C CA . ASP A 1 846 ? -12.201 9.195 50.846 1.00 85.19 846 ASP A CA 1
ATOM 6915 C C . ASP A 1 846 ? -13.566 8.579 50.500 1.00 85.19 846 ASP A C 1
ATOM 6917 O O . ASP A 1 846 ? -14.576 9.050 51.028 1.00 85.19 846 ASP A O 1
ATOM 6921 N N . LEU A 1 847 ? -13.606 7.477 49.736 1.00 87.31 847 LEU A N 1
ATOM 6922 C CA . LEU A 1 847 ? -14.834 6.695 49.542 1.00 87.31 847 LEU A CA 1
ATOM 6923 C C . LEU A 1 847 ? -15.340 6.104 50.868 1.00 87.31 847 LEU A C 1
ATOM 6925 O O . LEU A 1 847 ? -16.537 6.164 51.137 1.00 87.31 847 LEU A O 1
ATOM 6929 N N . LEU A 1 848 ? -14.452 5.619 51.743 1.00 88.25 848 LEU A N 1
ATOM 6930 C CA . LEU A 1 848 ? -14.834 5.086 53.062 1.00 88.25 848 LEU A CA 1
ATOM 6931 C C . LEU A 1 848 ? -15.341 6.171 54.028 1.00 88.25 848 LEU A C 1
ATOM 6933 O O . LEU A 1 848 ? -16.290 5.935 54.778 1.00 88.25 848 LEU A O 1
ATOM 6937 N N . TYR A 1 849 ? -14.778 7.382 53.985 1.00 88.12 849 TYR A N 1
ATOM 6938 C CA . TYR A 1 849 ? -15.353 8.531 54.695 1.00 88.12 849 TYR A CA 1
ATOM 6939 C C . TYR A 1 849 ? -16.736 8.907 54.155 1.00 88.12 849 TYR A C 1
ATOM 6941 O O . TYR A 1 849 ? -17.612 9.272 54.941 1.00 88.12 849 TYR A O 1
ATOM 6949 N N . ASN A 1 850 ? -16.945 8.832 52.839 1.00 88.12 850 ASN A N 1
ATOM 6950 C CA . ASN A 1 850 ? -18.247 9.103 52.235 1.00 88.12 850 ASN A CA 1
ATOM 6951 C C . ASN A 1 850 ? -19.277 8.016 52.591 1.00 88.12 850 ASN A C 1
ATOM 6953 O O . ASN A 1 850 ? -20.414 8.354 52.906 1.00 88.12 850 ASN A O 1
ATOM 6957 N N . LEU A 1 851 ? -18.864 6.745 52.636 1.00 88.50 851 LEU A N 1
ATOM 6958 C CA . LEU A 1 851 ? -19.677 5.609 53.077 1.00 88.50 851 LEU A CA 1
ATOM 6959 C C . LEU A 1 851 ? -20.197 5.828 54.511 1.00 88.50 851 LEU A C 1
ATOM 6961 O O . LEU A 1 851 ? -21.407 5.841 54.723 1.00 88.50 851 LEU A O 1
ATOM 6965 N N . ILE A 1 852 ? -19.308 6.143 55.467 1.00 88.50 852 ILE A N 1
ATOM 6966 C CA . ILE A 1 852 ? -19.694 6.522 56.845 1.00 88.50 852 ILE A CA 1
ATOM 6967 C C . ILE A 1 852 ? -20.604 7.766 56.855 1.00 88.50 852 ILE A C 1
ATOM 6969 O O . ILE A 1 852 ? -21.487 7.889 57.706 1.00 88.50 852 ILE A O 1
ATOM 6973 N N . ALA A 1 853 ? -20.411 8.707 55.926 1.00 87.94 853 ALA A N 1
ATOM 6974 C CA . ALA A 1 853 ? -21.214 9.925 55.854 1.00 87.94 853 ALA A CA 1
ATOM 6975 C C . ALA A 1 853 ? -22.659 9.698 55.369 1.00 87.94 853 ALA A C 1
ATOM 6977 O O . ALA A 1 853 ? -23.499 10.544 55.692 1.00 87.94 853 ALA A O 1
ATOM 6978 N N . LEU A 1 854 ? -22.963 8.580 54.685 1.00 88.81 854 LEU A N 1
ATOM 6979 C CA . LEU A 1 854 ? -24.332 8.194 54.298 1.00 88.81 854 LEU A CA 1
ATOM 6980 C C . LEU A 1 854 ? -25.252 8.045 55.520 1.00 88.81 854 LEU A C 1
ATOM 6982 O O . LEU A 1 854 ? -26.447 8.325 55.431 1.00 88.81 854 LEU A O 1
ATOM 6986 N N . ARG A 1 855 ? -24.698 7.617 56.660 1.00 87.12 855 ARG A N 1
ATOM 6987 C CA . ARG A 1 855 ? -25.398 7.442 57.938 1.00 87.12 855 ARG A CA 1
ATOM 6988 C C . ARG A 1 855 ? -25.501 8.778 58.675 1.00 87.12 855 ARG A C 1
ATOM 6990 O O . ARG A 1 855 ? -24.517 9.259 59.252 1.00 87.12 855 ARG A O 1
ATOM 6997 N N . ASP A 1 856 ? -26.679 9.411 58.652 1.00 86.75 856 ASP A N 1
ATOM 6998 C CA . ASP A 1 856 ? -26.926 10.658 59.399 1.00 86.75 856 ASP A CA 1
ATOM 6999 C C . ASP A 1 856 ? -27.592 10.457 60.769 1.00 86.75 856 ASP A C 1
ATOM 7001 O O . ASP A 1 856 ? -27.652 11.404 61.553 1.00 86.75 856 ASP A O 1
ATOM 7005 N N . ASP A 1 857 ? -27.995 9.224 61.075 1.00 86.44 857 ASP A N 1
ATOM 7006 C CA . ASP A 1 857 ? -28.573 8.764 62.341 1.00 86.44 857 ASP A CA 1
ATOM 7007 C C . ASP A 1 857 ? -27.566 8.760 63.506 1.00 86.44 857 ASP A C 1
ATOM 7009 O O . ASP A 1 857 ? -27.895 9.196 64.610 1.00 86.44 857 ASP A O 1
ATOM 7013 N N . PHE A 1 858 ? -26.319 8.338 63.267 1.00 87.56 858 PHE A N 1
ATOM 7014 C CA . PHE A 1 858 ? -25.279 8.322 64.302 1.00 87.56 858 PHE A CA 1
ATOM 7015 C C . PHE A 1 858 ? -24.911 9.732 64.783 1.00 87.56 858 PHE A C 1
ATOM 7017 O O . PHE A 1 858 ? -24.784 10.679 63.992 1.00 87.56 858 PHE A O 1
ATOM 7024 N N . SER A 1 859 ? -24.639 9.891 66.080 1.00 86.62 859 SER A N 1
ATOM 7025 C CA . SER A 1 859 ? -24.241 11.186 66.632 1.00 86.62 859 SER A CA 1
ATOM 7026 C C . SER A 1 859 ? -22.885 11.651 66.093 1.00 86.62 859 SER A C 1
ATOM 7028 O O . SER A 1 859 ? -22.049 10.881 65.610 1.00 86.62 859 SER A O 1
ATOM 7030 N N . LYS A 1 860 ? -22.617 12.952 66.241 1.00 85.19 860 LYS A N 1
ATOM 7031 C CA . LYS A 1 860 ? -21.321 13.539 65.877 1.00 85.19 860 LYS A CA 1
ATOM 7032 C C . LYS A 1 860 ? -20.143 12.922 66.652 1.00 85.19 860 LYS A C 1
ATOM 7034 O O . LYS A 1 860 ? -19.036 12.916 66.125 1.00 85.19 860 LYS A O 1
ATOM 7039 N N . LYS A 1 861 ? -20.364 12.405 67.870 1.00 87.44 861 LYS A N 1
ATOM 7040 C CA . LYS A 1 861 ? -19.316 11.749 68.670 1.00 87.44 861 LYS A CA 1
ATOM 7041 C C . LYS A 1 861 ? -18.991 10.364 68.112 1.00 87.44 861 LYS A C 1
ATOM 7043 O O . LYS A 1 861 ? -17.828 10.087 67.848 1.00 87.44 861 LYS A O 1
ATOM 7048 N N . GLU A 1 862 ? -20.010 9.541 67.871 1.00 87.44 862 GLU A N 1
ATOM 7049 C CA . GLU A 1 862 ? -19.835 8.188 67.320 1.00 87.44 862 GLU A CA 1
ATOM 7050 C C . GLU A 1 862 ? -19.199 8.238 65.930 1.00 87.44 862 GLU A C 1
ATOM 7052 O O . GLU A 1 862 ? -18.262 7.492 65.661 1.00 87.44 862 GLU A O 1
ATOM 7057 N N . ARG A 1 863 ? -19.613 9.187 65.077 1.00 86.31 863 ARG A N 1
ATOM 7058 C CA . ARG A 1 863 ? -18.954 9.409 63.782 1.00 86.31 863 ARG A CA 1
ATOM 7059 C C . ARG A 1 863 ? -17.482 9.798 63.935 1.00 86.31 863 ARG A C 1
ATOM 7061 O O . ARG A 1 863 ? -16.650 9.189 63.278 1.00 86.31 863 ARG A O 1
ATOM 7068 N N . GLN A 1 864 ? -17.125 10.694 64.858 1.00 86.06 864 GLN A N 1
ATOM 7069 C CA . GLN A 1 864 ? -15.714 11.014 65.130 1.00 86.06 864 GLN A CA 1
ATOM 7070 C C . GLN A 1 864 ? -14.910 9.834 65.706 1.00 86.06 864 GLN A C 1
ATOM 7072 O O . GLN A 1 864 ? -13.693 9.784 65.530 1.00 86.06 864 GLN A O 1
ATOM 7077 N N . GLU A 1 865 ? -15.548 8.888 66.394 1.00 87.88 865 GLU A N 1
ATOM 7078 C CA . GLU A 1 865 ? -14.904 7.669 66.905 1.00 87.88 865 GLU A CA 1
ATOM 7079 C C . GLU A 1 865 ? -14.718 6.620 65.796 1.00 87.88 865 GLU A C 1
ATOM 7081 O O . GLU A 1 865 ? -13.634 6.043 65.686 1.00 87.88 865 GLU A O 1
ATOM 7086 N N . MET A 1 866 ? -15.699 6.455 64.902 1.00 88.25 866 MET A N 1
ATOM 7087 C CA . MET A 1 866 ? -15.571 5.646 63.682 1.00 88.25 866 MET A CA 1
ATOM 7088 C C . MET A 1 866 ? -14.507 6.206 62.726 1.00 88.25 866 MET A C 1
ATOM 7090 O O . MET A 1 866 ? -13.652 5.455 62.269 1.00 88.25 866 MET A O 1
ATOM 7094 N N . GLU A 1 867 ? -14.476 7.523 62.489 1.00 88.62 867 GLU A N 1
A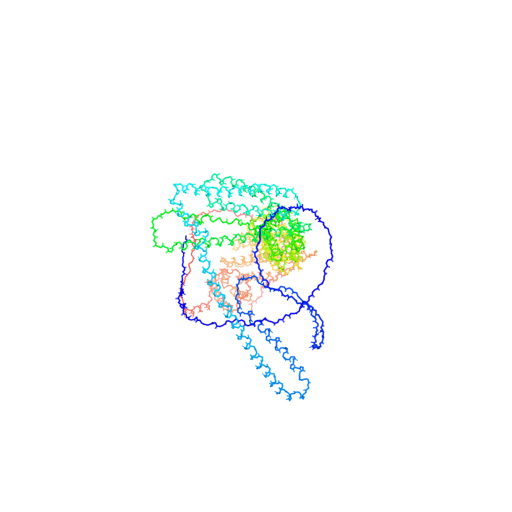TOM 7095 C CA . GLU A 1 867 ? -13.445 8.187 61.672 1.00 88.62 867 GLU A CA 1
ATOM 7096 C C . GLU A 1 867 ? -12.022 7.961 62.221 1.00 88.62 867 GLU A C 1
ATOM 7098 O O . GLU A 1 867 ? -11.071 7.833 61.448 1.00 88.62 867 GLU A O 1
ATOM 7103 N N . GLN A 1 868 ? -11.862 7.876 63.547 1.00 86.31 868 GLN A N 1
ATOM 7104 C CA . GLN A 1 868 ? -10.577 7.567 64.185 1.00 86.31 868 GLN A CA 1
ATOM 7105 C C . GLN A 1 868 ? -10.213 6.079 64.092 1.00 86.31 868 GLN A C 1
ATOM 7107 O O . GLN A 1 868 ? -9.051 5.770 63.826 1.00 86.31 868 GLN A O 1
ATOM 7112 N N . LYS A 1 869 ? -11.179 5.161 64.260 1.00 87.50 869 LYS A N 1
ATOM 7113 C CA . LYS A 1 869 ? -10.974 3.721 64.004 1.00 87.50 869 LYS A CA 1
ATOM 7114 C C . LYS A 1 869 ? -10.592 3.481 62.528 1.00 87.50 869 LYS A C 1
ATOM 7116 O O . LYS A 1 869 ? -9.670 2.713 62.261 1.00 87.50 869 LYS A O 1
ATOM 7121 N N . LEU A 1 870 ? -11.225 4.191 61.585 1.00 89.12 870 LEU A N 1
ATOM 7122 C CA . LEU A 1 870 ? -10.922 4.142 60.147 1.00 89.12 870 LEU A CA 1
ATOM 7123 C C . LEU A 1 870 ? -9.484 4.586 59.836 1.00 89.12 870 LEU A C 1
ATOM 7125 O O . LEU A 1 870 ? -8.777 3.859 59.144 1.00 89.12 870 LEU A O 1
ATOM 7129 N N . GLU A 1 871 ? -9.024 5.733 60.359 1.00 86.38 871 GLU A N 1
ATOM 7130 C CA . GLU A 1 871 ? -7.641 6.198 60.133 1.00 86.38 871 GLU A CA 1
ATOM 7131 C C . GLU A 1 871 ? -6.588 5.165 60.568 1.00 86.38 871 GLU A C 1
ATOM 7133 O O . GLU A 1 871 ? -5.529 5.087 59.943 1.00 86.38 871 GLU A O 1
ATOM 7138 N N . VAL A 1 872 ? -6.853 4.396 61.631 1.00 85.50 872 VAL A N 1
ATOM 7139 C CA . VAL A 1 872 ? -5.943 3.350 62.122 1.00 85.50 872 VAL A CA 1
ATOM 7140 C C . VAL A 1 872 ? -5.957 2.142 61.190 1.00 85.50 872 VAL A C 1
ATOM 7142 O O . VAL A 1 872 ? -4.905 1.804 60.657 1.00 85.50 872 VAL A O 1
ATOM 7145 N N . MET A 1 873 ? -7.125 1.544 60.923 1.00 85.62 873 MET A N 1
ATOM 7146 C CA . MET A 1 873 ? -7.211 0.347 60.071 1.00 85.62 873 MET A CA 1
ATOM 7147 C C . MET A 1 873 ? -6.723 0.622 58.641 1.00 85.62 873 MET A C 1
ATOM 7149 O O . MET A 1 873 ? -5.954 -0.165 58.093 1.00 85.62 873 MET A O 1
ATOM 7153 N N . TYR A 1 874 ? -7.059 1.784 58.068 1.00 85.94 874 TYR A N 1
ATOM 7154 C CA . TYR A 1 874 ? -6.543 2.176 56.754 1.00 85.94 874 TYR A CA 1
ATOM 7155 C C . TYR A 1 874 ? -5.010 2.323 56.761 1.00 85.94 874 TYR A C 1
ATOM 7157 O O . TYR A 1 874 ? -4.364 1.985 55.780 1.00 85.94 874 TYR A O 1
ATOM 7165 N N . SER A 1 875 ? -4.397 2.749 57.875 1.00 82.62 875 SER A N 1
ATOM 7166 C CA . SER A 1 875 ? -2.930 2.840 58.008 1.00 82.62 875 SER A CA 1
ATOM 7167 C C . SER A 1 875 ? -2.218 1.477 58.126 1.00 82.62 875 SER A C 1
ATOM 7169 O O . SER A 1 875 ? -0.985 1.446 58.098 1.00 82.62 875 SER A O 1
ATOM 7171 N N . GLU A 1 876 ? -2.958 0.377 58.300 1.00 82.94 876 GLU A N 1
ATOM 7172 C CA . GLU A 1 876 ? -2.461 -1.012 58.288 1.00 82.94 876 GLU A CA 1
ATOM 7173 C C . GLU A 1 876 ? -2.777 -1.732 56.964 1.00 82.94 876 GLU A C 1
ATOM 7175 O O . GLU A 1 876 ? -2.094 -2.686 56.595 1.00 82.94 876 GLU A O 1
ATOM 7180 N N . TYR A 1 877 ? -3.801 -1.262 56.250 1.00 83.50 877 TYR A N 1
ATOM 7181 C CA . TYR A 1 877 ? -4.171 -1.667 54.892 1.00 83.50 877 TYR A CA 1
ATOM 7182 C C . TYR A 1 877 ? -3.279 -0.991 53.832 1.00 83.50 877 TYR A C 1
ATOM 7184 O O . TYR A 1 877 ? -2.753 -1.677 52.963 1.00 83.50 877 TYR A O 1
ATOM 7192 N N . GLU A 1 878 ? -2.983 0.310 53.973 1.00 78.19 878 GLU A N 1
ATOM 7193 C CA . GLU A 1 878 ? -2.091 1.109 53.101 1.00 78.19 878 GLU A CA 1
ATOM 7194 C C . GLU A 1 878 ? -0.672 0.502 52.958 1.00 78.19 878 GLU A C 1
ATOM 7196 O O . GLU A 1 878 ? -0.009 0.729 51.951 1.00 78.19 878 GLU A O 1
ATOM 7201 N N . ASP A 1 879 ? -0.226 -0.317 53.922 1.00 71.81 879 ASP A N 1
ATOM 7202 C CA . ASP A 1 879 ? 1.053 -1.054 53.882 1.00 71.81 879 ASP A CA 1
ATOM 7203 C C . ASP A 1 879 ? 1.002 -2.375 53.082 1.00 71.81 879 ASP A C 1
ATOM 7205 O O . ASP A 1 879 ? 2.052 -2.970 52.829 1.00 71.81 879 ASP A O 1
ATOM 7209 N N . LYS A 1 880 ? -0.194 -2.874 52.739 1.00 71.38 880 LYS A N 1
ATOM 7210 C CA . LYS A 1 880 ? -0.425 -4.195 52.120 1.00 71.38 880 LYS A CA 1
ATOM 7211 C C . LYS A 1 880 ? -0.851 -4.131 50.653 1.00 71.38 880 LYS A C 1
ATOM 7213 O O . LYS A 1 880 ? -0.626 -5.104 49.941 1.00 71.38 880 LYS A O 1
ATOM 7218 N N . VAL A 1 881 ? -1.462 -3.021 50.230 1.00 70.19 881 VAL A N 1
ATOM 7219 C CA . VAL A 1 881 ? -2.028 -2.833 48.882 1.00 70.19 881 VAL A CA 1
ATOM 7220 C C . VAL A 1 881 ? -1.020 -3.183 47.785 1.00 70.19 881 VAL A C 1
ATOM 7222 O O . VAL A 1 881 ? 0.089 -2.642 47.746 1.00 70.19 881 VAL A O 1
ATOM 7225 N N . ASN A 1 882 ? -1.430 -4.038 46.847 1.00 70.19 882 ASN A N 1
ATOM 7226 C CA . ASN A 1 882 ? -0.665 -4.340 45.643 1.00 70.19 882 ASN A CA 1
ATOM 7227 C C . ASN A 1 882 ? -0.876 -3.238 44.578 1.00 70.19 882 ASN A C 1
ATOM 7229 O O . ASN A 1 882 ? -1.960 -3.153 44.002 1.00 70.19 882 ASN A O 1
ATOM 7233 N N . PRO A 1 883 ? 0.142 -2.423 44.231 1.00 64.69 883 PRO A N 1
ATOM 7234 C CA . PRO A 1 883 ? -0.012 -1.338 43.255 1.00 64.69 883 PRO A CA 1
ATOM 7235 C C . PRO A 1 883 ? -0.194 -1.815 41.801 1.00 64.69 883 PRO A C 1
ATOM 7237 O O . PRO A 1 883 ? -0.383 -0.978 40.922 1.00 64.69 883 PRO A O 1
ATOM 7240 N N . ASN A 1 884 ? -0.119 -3.127 41.542 1.00 63.25 884 ASN A N 1
ATOM 7241 C CA . ASN A 1 884 ? -0.250 -3.738 40.215 1.00 63.25 884 ASN A CA 1
ATOM 7242 C C . ASN A 1 884 ? -1.552 -4.558 40.041 1.00 63.25 884 ASN A C 1
ATOM 7244 O O . ASN A 1 884 ? -1.645 -5.340 39.095 1.00 63.25 884 ASN A O 1
ATOM 7248 N N . ALA A 1 885 ? -2.524 -4.450 40.952 1.00 71.50 885 ALA A N 1
ATOM 7249 C CA . ALA A 1 885 ? -3.816 -5.133 40.825 1.00 71.50 885 ALA A CA 1
ATOM 7250 C C . ALA A 1 885 ? -4.698 -4.533 39.702 1.00 71.50 885 ALA A C 1
ATOM 7252 O O . ALA A 1 885 ? -4.567 -3.354 39.362 1.00 71.50 885 ALA A O 1
ATOM 7253 N N . LYS A 1 886 ? -5.629 -5.331 39.148 1.00 75.19 886 LYS A N 1
ATOM 7254 C CA . LYS A 1 886 ? -6.765 -4.820 38.347 1.00 75.19 886 LYS A CA 1
ATOM 7255 C C . LYS A 1 886 ? -7.575 -3.889 39.258 1.00 75.19 886 LYS A C 1
ATOM 7257 O O . LYS A 1 886 ? -7.844 -4.263 40.396 1.00 75.19 886 LYS A O 1
ATOM 7262 N N . LEU A 1 887 ? -7.953 -2.701 38.779 1.00 80.00 887 LEU A N 1
ATOM 7263 C CA . LEU A 1 887 ? -8.845 -1.832 39.550 1.00 80.00 887 LEU A CA 1
ATOM 7264 C C . LEU A 1 887 ? -10.225 -2.486 39.630 1.00 80.00 887 LEU A C 1
ATOM 7266 O O . LEU A 1 887 ? -10.819 -2.792 38.591 1.00 80.00 887 LEU A O 1
ATOM 7270 N N . SER A 1 888 ? -10.724 -2.636 40.852 1.00 85.19 888 SER A N 1
ATOM 7271 C CA . SER A 1 888 ? -12.111 -2.990 41.110 1.00 85.19 888 SER A CA 1
ATOM 7272 C C . SER A 1 888 ? -13.027 -1.824 40.750 1.00 85.19 888 SER A C 1
ATOM 7274 O O . SER A 1 888 ? -12.595 -0.678 40.548 1.00 85.19 888 SER A O 1
ATOM 7276 N N . ILE A 1 889 ? -14.330 -2.080 40.757 1.00 84.62 889 ILE A N 1
ATOM 7277 C CA . ILE A 1 889 ? -15.344 -1.025 40.681 1.00 84.62 889 ILE A CA 1
ATOM 7278 C C . ILE A 1 889 ? -15.125 0.122 41.693 1.00 84.62 889 ILE A C 1
ATOM 7280 O O . ILE A 1 889 ? -15.397 1.275 41.357 1.00 84.62 889 ILE A O 1
ATOM 7284 N N . PHE A 1 890 ? -14.560 -0.125 42.884 1.00 86.31 890 PHE A N 1
ATOM 7285 C CA . PHE A 1 890 ? -14.277 0.942 43.854 1.00 86.31 890 PHE A CA 1
ATOM 7286 C C . PHE A 1 890 ? -13.084 1.825 43.463 1.00 86.31 890 PHE A C 1
ATOM 7288 O O . PHE A 1 890 ? -13.150 3.042 43.658 1.00 86.31 890 PHE A O 1
ATOM 7295 N N . GLY A 1 891 ? -12.022 1.266 42.877 1.00 83.38 891 GLY A N 1
ATOM 7296 C CA . GLY A 1 891 ? -10.926 2.065 42.323 1.00 83.38 891 GLY A CA 1
ATOM 7297 C C . GLY A 1 891 ? -11.364 2.876 41.106 1.00 83.38 891 GLY A C 1
ATOM 7298 O O . GLY A 1 891 ? -10.996 4.048 40.986 1.00 83.38 891 GLY A O 1
ATOM 7299 N N . LYS A 1 892 ? -12.205 2.290 40.242 1.00 83.69 892 LYS A N 1
ATOM 7300 C CA . LYS A 1 892 ? -12.772 2.946 39.049 1.00 83.69 892 LYS A CA 1
ATOM 7301 C C . LYS A 1 892 ? -13.607 4.194 39.393 1.00 83.69 892 LYS A C 1
ATOM 7303 O O . LYS A 1 892 ? -13.527 5.191 38.676 1.00 83.69 892 LYS A O 1
ATOM 7308 N N . ILE A 1 893 ? -14.359 4.186 40.502 1.00 85.56 893 ILE A N 1
ATOM 7309 C CA . ILE A 1 893 ? -15.233 5.310 40.910 1.00 85.56 893 ILE A CA 1
ATOM 7310 C C . ILE A 1 893 ? -14.576 6.364 41.829 1.00 85.56 893 ILE A C 1
ATOM 7312 O O . ILE A 1 893 ? -15.223 7.367 42.158 1.00 85.56 893 ILE A O 1
ATOM 7316 N N . ASP A 1 894 ? -13.314 6.204 42.259 1.00 79.69 894 ASP A N 1
ATOM 7317 C CA . ASP A 1 894 ? -12.651 7.211 43.107 1.00 79.69 894 ASP A CA 1
ATOM 7318 C C . ASP A 1 894 ? -12.202 8.447 42.313 1.00 79.69 894 ASP A C 1
ATOM 7320 O O . ASP A 1 894 ? -11.052 8.588 41.892 1.00 79.69 894 ASP A O 1
ATOM 7324 N N . LYS A 1 895 ? -13.099 9.428 42.199 1.00 70.31 895 LYS A N 1
ATOM 7325 C CA . LYS A 1 895 ? -12.818 10.724 41.559 1.00 70.31 895 LYS A CA 1
ATOM 7326 C C . LYS A 1 895 ? -11.934 11.660 42.401 1.00 70.31 895 LYS A C 1
ATOM 7328 O O . LYS A 1 895 ? -11.804 12.840 42.065 1.00 70.31 895 LYS A O 1
ATOM 7333 N N . THR A 1 896 ? -11.309 11.178 43.479 1.00 65.81 896 THR A N 1
ATOM 7334 C CA . THR A 1 896 ? -10.431 11.972 44.353 1.00 65.81 896 THR A CA 1
ATOM 7335 C C . THR A 1 896 ? -9.000 12.035 43.796 1.00 65.81 896 THR A C 1
ATOM 7337 O O . THR A 1 896 ? -8.281 11.037 43.840 1.00 65.81 896 THR A O 1
ATOM 7340 N N . PRO A 1 897 ? -8.502 13.200 43.321 1.00 57.75 897 PRO A N 1
ATOM 7341 C CA . PRO A 1 897 ? -7.165 13.275 42.730 1.00 57.75 897 PRO A CA 1
ATOM 7342 C C . PRO A 1 897 ? -6.076 12.883 43.744 1.00 57.75 897 PRO A C 1
ATOM 7344 O O . PRO A 1 897 ? -6.164 13.330 44.892 1.00 57.75 897 PRO A O 1
ATOM 7347 N N . PRO A 1 898 ? -4.996 12.171 43.357 1.00 60.22 898 PRO A N 1
ATOM 7348 C CA . PRO A 1 898 ? -3.964 11.702 44.294 1.00 60.22 898 PRO A CA 1
ATOM 7349 C C . PRO A 1 898 ? -3.358 12.805 45.179 1.00 60.22 898 PRO A C 1
ATOM 7351 O O . PRO A 1 898 ? -3.089 12.597 46.359 1.00 60.22 898 PRO A O 1
ATOM 7354 N N . ASN A 1 899 ? -3.229 14.021 44.639 1.00 51.34 899 ASN A N 1
ATOM 7355 C CA . ASN A 1 899 ? -2.720 15.197 45.357 1.00 51.34 899 ASN A CA 1
ATOM 7356 C C . ASN A 1 899 ? -3.724 15.822 46.353 1.00 51.34 899 ASN A C 1
ATOM 7358 O O . ASN A 1 899 ? -3.358 16.743 47.084 1.00 51.34 899 ASN A O 1
ATOM 7362 N N . LYS A 1 900 ? -4.983 15.364 46.362 1.00 56.78 900 LYS A N 1
ATOM 7363 C CA . LYS A 1 900 ? -6.081 15.828 47.230 1.00 56.78 900 LYS A CA 1
ATOM 7364 C C . LYS A 1 900 ? -6.645 14.741 48.159 1.00 56.78 900 LYS A C 1
ATOM 7366 O O . LYS A 1 900 ? -7.326 15.118 49.110 1.00 56.78 900 LYS A O 1
ATOM 7371 N N . ARG A 1 901 ? -6.365 13.449 47.913 1.00 66.50 901 ARG A N 1
ATOM 7372 C CA . ARG A 1 901 ? -6.748 12.327 48.796 1.00 66.50 901 ARG A CA 1
ATOM 7373 C C . ARG A 1 901 ? -6.328 12.597 50.249 1.00 66.50 901 ARG A C 1
ATOM 7375 O O . ARG A 1 901 ? -5.236 13.124 50.505 1.00 66.50 901 ARG A O 1
ATOM 7382 N N . ARG A 1 902 ? -7.180 12.250 51.216 1.00 62.50 902 ARG A N 1
ATOM 7383 C CA . ARG A 1 902 ? -6.903 12.438 52.649 1.00 62.50 902 ARG A CA 1
ATOM 7384 C C . ARG A 1 902 ? -5.725 11.570 53.078 1.00 62.50 902 ARG A C 1
ATOM 7386 O O . ARG A 1 902 ? -5.769 10.351 53.023 1.00 62.50 902 ARG A O 1
ATOM 7393 N N . LYS A 1 903 ? -4.677 12.215 53.585 1.00 58.72 903 LYS A N 1
ATOM 7394 C CA . LYS A 1 903 ? -3.489 11.526 54.102 1.00 58.72 903 LYS A CA 1
ATOM 7395 C C . LYS A 1 903 ? -3.706 11.030 55.532 1.00 58.72 903 LYS A C 1
ATOM 7397 O O . LYS A 1 903 ? -4.088 11.822 56.401 1.00 58.72 903 LYS A O 1
ATOM 7402 N N . THR A 1 904 ? -3.413 9.757 55.782 1.00 62.19 904 THR A N 1
ATOM 7403 C CA . THR A 1 904 ? -3.333 9.141 57.118 1.00 62.19 904 THR A CA 1
ATOM 7404 C C . THR A 1 904 ? -2.391 9.923 58.053 1.00 62.19 904 THR A C 1
ATOM 7406 O O . THR A 1 904 ? -1.496 10.652 57.614 1.00 62.19 904 THR A O 1
ATOM 7409 N N . LYS A 1 905 ? -2.553 9.799 59.380 1.00 55.38 905 LYS A N 1
ATOM 7410 C CA . LYS A 1 905 ? -1.627 10.428 60.357 1.00 55.38 905 LYS A CA 1
ATOM 7411 C C . LYS A 1 905 ? -0.174 9.955 60.161 1.00 55.38 905 LYS A C 1
ATOM 7413 O O . LYS A 1 905 ? 0.759 10.733 60.347 1.00 55.38 905 LYS A O 1
ATOM 7418 N N . LYS A 1 906 ? -0.006 8.709 59.711 1.00 52.00 906 LYS A N 1
ATOM 7419 C CA . LYS A 1 906 ? 1.260 8.067 59.338 1.00 52.00 906 LYS A CA 1
ATOM 7420 C C . LYS A 1 906 ? 1.930 8.776 58.150 1.00 52.00 906 LYS A C 1
ATOM 7422 O O . LYS A 1 906 ? 3.037 9.294 58.295 1.00 52.00 906 LYS A O 1
ATOM 7427 N N . SER A 1 907 ? 1.231 8.912 57.020 1.00 51.47 907 SER A N 1
ATOM 7428 C CA . SER A 1 907 ? 1.750 9.585 55.816 1.00 51.47 907 SER A CA 1
ATOM 7429 C C . SER A 1 907 ? 1.936 11.104 55.982 1.00 51.47 907 SER A C 1
ATOM 7431 O O . SER A 1 907 ? 2.845 11.679 55.380 1.00 51.47 907 SER A O 1
ATOM 7433 N N . LYS A 1 908 ? 1.166 11.765 56.863 1.00 49.41 908 LYS A N 1
ATOM 7434 C CA . LYS A 1 908 ? 1.413 13.166 57.271 1.00 49.41 908 LYS A CA 1
ATOM 7435 C C . LYS A 1 908 ? 2.780 13.351 57.949 1.00 49.41 908 LYS A C 1
ATOM 7437 O O . LYS A 1 908 ? 3.462 14.327 57.650 1.00 49.41 908 LYS A O 1
ATOM 7442 N N . ASN A 1 909 ? 3.209 12.423 58.809 1.00 44.75 909 ASN A N 1
ATOM 7443 C CA . ASN A 1 909 ? 4.491 12.534 59.520 1.00 44.75 909 ASN A CA 1
ATOM 7444 C C . ASN A 1 909 ? 5.714 12.346 58.605 1.00 44.75 909 ASN A C 1
ATOM 7446 O O . ASN A 1 909 ? 6.729 13.009 58.811 1.00 44.75 909 ASN A O 1
ATOM 7450 N N . ILE A 1 910 ? 5.618 11.507 57.566 1.00 45.88 910 ILE A N 1
ATOM 7451 C CA . ILE A 1 910 ? 6.709 11.289 56.595 1.00 45.88 910 ILE A CA 1
ATOM 7452 C C . ILE A 1 910 ? 7.048 12.587 55.839 1.00 45.88 910 ILE A C 1
ATOM 7454 O O . ILE A 1 910 ? 8.212 12.874 55.568 1.00 45.88 910 ILE A O 1
ATOM 7458 N N . MET A 1 911 ? 6.049 13.428 55.556 1.00 36.81 911 MET A N 1
ATOM 7459 C CA . MET A 1 911 ? 6.257 14.680 54.820 1.00 36.81 911 MET A CA 1
ATOM 7460 C C . MET A 1 911 ? 7.021 15.749 55.631 1.00 36.81 911 MET A C 1
ATOM 7462 O O . MET A 1 911 ? 7.591 16.666 55.044 1.00 36.81 911 MET A O 1
ATOM 7466 N N . TYR A 1 912 ? 7.096 15.612 56.963 1.00 36.75 912 TYR A N 1
ATOM 7467 C CA . TYR A 1 912 ? 7.890 16.487 57.837 1.00 36.75 912 TYR A CA 1
ATOM 7468 C C . TYR A 1 912 ? 9.366 16.069 57.976 1.00 36.75 912 TYR A C 1
ATOM 7470 O O . TYR A 1 912 ? 10.150 16.837 58.530 1.00 36.75 912 TYR A O 1
ATOM 7478 N N . SER A 1 913 ? 9.779 14.900 57.467 1.00 34.91 913 SER A N 1
ATOM 7479 C CA . SER A 1 913 ? 11.196 14.489 57.445 1.00 34.91 913 SER A CA 1
ATOM 7480 C C . SER A 1 913 ? 11.900 14.753 56.108 1.00 34.91 913 SER A C 1
ATOM 7482 O O . SER A 1 913 ? 13.126 14.693 56.046 1.00 34.91 913 SER A O 1
ATOM 7484 N N . THR A 1 914 ? 11.156 15.077 55.042 1.00 34.59 914 THR A N 1
ATOM 7485 C CA . THR A 1 914 ? 11.687 15.246 53.672 1.00 34.59 914 THR A CA 1
ATOM 7486 C C . THR A 1 914 ? 11.853 16.700 53.211 1.00 34.59 914 THR A C 1
ATOM 7488 O O . THR A 1 914 ? 12.344 16.939 52.109 1.00 34.59 914 THR A O 1
ATOM 7491 N N . SER A 1 915 ? 11.544 17.697 54.046 1.00 32.72 915 SER A N 1
ATOM 7492 C CA . SER A 1 915 ? 11.844 19.113 53.770 1.00 32.72 915 SER A CA 1
ATOM 7493 C C . SER A 1 915 ? 13.331 19.436 54.022 1.00 32.72 915 SER A C 1
ATOM 7495 O O . SER A 1 915 ? 13.656 20.186 54.943 1.00 32.72 915 SER A O 1
ATOM 7497 N N . GLY A 1 916 ? 14.238 18.815 53.253 1.00 32.88 916 GLY A N 1
ATOM 7498 C CA . GLY A 1 916 ? 15.669 18.720 53.597 1.00 32.88 916 GLY A CA 1
ATOM 7499 C C . GLY A 1 916 ? 16.693 18.878 52.464 1.00 32.88 916 GLY A C 1
ATOM 7500 O O . GLY A 1 916 ? 17.890 18.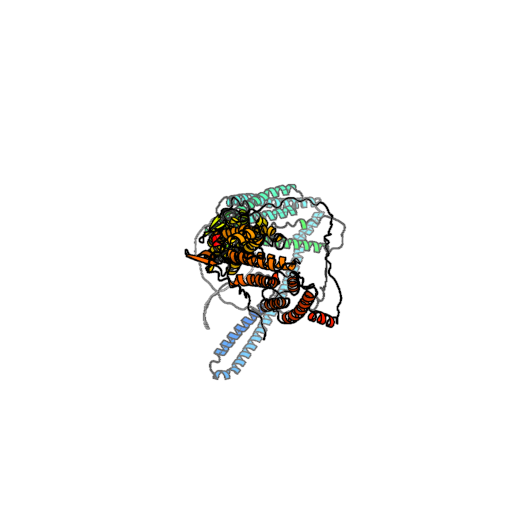817 52.733 1.00 32.88 916 GLY A O 1
ATOM 7501 N N . SER A 1 917 ? 16.279 19.104 51.216 1.00 28.80 917 SER A N 1
ATOM 7502 C CA . SER A 1 917 ? 17.179 19.438 50.100 1.00 28.80 917 SER A CA 1
ATOM 7503 C C . SER A 1 917 ? 16.412 20.184 49.005 1.00 28.80 917 SER A C 1
ATOM 7505 O O . SER A 1 917 ? 15.213 19.981 48.833 1.00 28.80 917 SER A O 1
ATOM 7507 N N . GLY A 1 918 ? 17.076 21.098 48.293 1.00 29.94 918 GLY A N 1
ATOM 7508 C CA . GLY A 1 918 ? 16.431 21.947 47.288 1.00 29.94 918 GLY A CA 1
ATOM 7509 C C . GLY A 1 918 ? 17.214 22.022 45.983 1.00 29.94 918 GLY A C 1
ATOM 7510 O O . GLY A 1 918 ? 18.438 21.919 45.988 1.00 29.94 918 GLY A O 1
ATOM 7511 N N . MET A 1 919 ? 16.499 22.265 44.884 1.00 28.84 919 MET A N 1
ATOM 7512 C CA . MET A 1 919 ? 17.031 22.755 43.608 1.00 28.84 919 MET A CA 1
ATOM 7513 C C . MET A 1 919 ? 16.025 23.732 42.969 1.00 28.84 919 MET A C 1
ATOM 7515 O O . MET A 1 919 ? 14.961 23.996 43.527 1.00 28.84 919 MET A O 1
ATOM 7519 N N . GLN A 1 920 ? 16.427 24.379 41.876 1.00 30.14 920 GLN A N 1
ATOM 7520 C CA . GLN A 1 920 ? 15.889 25.672 41.440 1.00 30.14 920 GLN A CA 1
ATOM 7521 C C . GLN A 1 920 ? 14.713 25.562 40.449 1.00 30.14 920 GLN A C 1
ATOM 7523 O O . GLN A 1 920 ? 14.635 24.622 39.665 1.00 30.14 920 GLN A O 1
ATOM 7528 N N . ASN A 1 921 ? 13.863 26.600 40.407 1.00 26.70 921 ASN A N 1
ATOM 7529 C CA . ASN A 1 921 ? 13.021 26.900 39.236 1.00 26.70 921 ASN A CA 1
ATOM 7530 C C . ASN A 1 921 ? 13.928 27.086 38.001 1.00 26.70 921 ASN A C 1
ATOM 7532 O O . ASN A 1 921 ? 15.003 27.675 38.113 1.00 26.70 921 ASN A O 1
ATOM 7536 N N . SER A 1 922 ? 13.547 26.695 36.786 1.00 27.23 922 SER A N 1
ATOM 7537 C CA . SER A 1 922 ? 12.615 27.426 35.899 1.00 27.23 922 SER A CA 1
ATOM 7538 C C . SER A 1 922 ? 12.764 26.854 34.470 1.00 27.23 922 SER A C 1
ATOM 7540 O O . SER A 1 922 ? 13.779 26.225 34.192 1.00 27.23 922 SER A O 1
ATOM 7542 N N . SER A 1 923 ? 11.862 27.037 33.501 1.00 26.28 923 SER A N 1
ATOM 7543 C CA . SER A 1 923 ? 10.446 27.451 33.488 1.00 26.28 923 SER A CA 1
ATOM 7544 C C . SER A 1 923 ? 9.836 27.052 32.130 1.00 26.28 923 SER A C 1
ATOM 7546 O O . SER A 1 923 ? 10.548 26.980 31.131 1.00 26.28 923 SER A O 1
ATOM 7548 N N . GLY A 1 924 ? 8.519 26.824 32.064 1.00 22.83 924 GLY A N 1
ATOM 7549 C CA . GLY A 1 924 ? 7.812 26.524 30.812 1.00 22.83 924 GLY A CA 1
ATOM 7550 C C . GLY A 1 924 ? 6.419 27.149 30.798 1.00 22.83 924 GLY A C 1
ATOM 7551 O O . GLY A 1 924 ? 5.599 26.838 31.656 1.00 22.83 924 GLY A O 1
ATOM 7552 N N . ASN A 1 925 ? 6.161 28.049 29.846 1.00 26.44 925 ASN A N 1
ATOM 7553 C CA . ASN A 1 925 ? 4.864 28.709 29.682 1.00 26.44 925 ASN A CA 1
ATOM 7554 C C . ASN A 1 925 ? 3.943 27.898 28.764 1.00 26.44 925 ASN A C 1
ATOM 7556 O O . ASN A 1 925 ? 4.307 27.627 27.624 1.00 26.44 92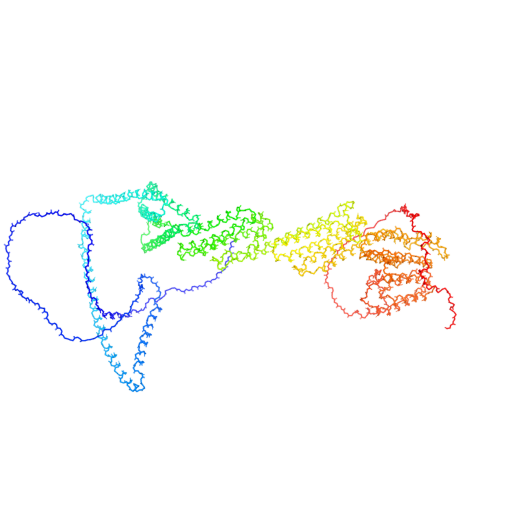5 ASN A O 1
ATOM 7560 N N . SER A 1 926 ? 2.699 27.685 29.186 1.00 25.78 926 SER A N 1
ATOM 7561 C CA . SER A 1 926 ? 1.544 27.804 28.287 1.00 25.78 926 SER A CA 1
ATOM 7562 C C . SER A 1 926 ? 0.286 28.105 29.105 1.00 25.78 926 SER A C 1
ATOM 7564 O O . SER A 1 926 ? -0.120 27.325 29.960 1.00 25.78 926 SER A O 1
ATOM 7566 N N . SER A 1 927 ? -0.311 29.272 28.865 1.00 25.80 927 SER A N 1
ATOM 7567 C CA . SER A 1 927 ? -1.561 29.692 29.501 1.00 25.80 927 SER A CA 1
ATOM 7568 C C . SER A 1 927 ? -2.632 29.832 28.431 1.00 25.80 927 SER A C 1
ATOM 7570 O O . SER A 1 927 ? -2.429 30.567 27.465 1.00 25.80 927 SER A O 1
ATOM 7572 N N . GLN A 1 928 ? -3.794 29.219 28.637 1.00 28.14 928 GLN A N 1
ATOM 7573 C CA . GLN A 1 928 ? -5.026 29.644 27.978 1.00 28.14 928 GLN A CA 1
ATOM 7574 C C . GLN A 1 928 ? -6.106 29.883 29.028 1.00 28.14 928 GLN A C 1
ATOM 7576 O O . GLN A 1 928 ? -6.323 29.068 29.920 1.00 28.14 928 GLN A O 1
ATOM 7581 N N . ASN A 1 929 ? -6.754 31.043 28.926 1.00 25.66 929 ASN A N 1
ATOM 7582 C CA . ASN A 1 929 ? -7.885 31.411 29.762 1.00 25.66 929 ASN A CA 1
ATOM 7583 C C . ASN A 1 929 ? -9.178 31.007 29.053 1.00 25.66 929 ASN A C 1
ATOM 7585 O O . ASN A 1 929 ? -9.381 31.393 27.904 1.00 25.66 929 ASN A O 1
ATOM 7589 N N . ALA A 1 930 ? -10.094 30.378 29.781 1.00 24.91 930 ALA A N 1
ATOM 7590 C CA . ALA A 1 930 ? -11.522 30.475 29.508 1.00 24.91 930 ALA A CA 1
ATOM 7591 C C . ALA A 1 930 ? -12.165 31.128 30.737 1.00 24.91 930 ALA A C 1
ATOM 7593 O O . ALA A 1 930 ? -12.117 30.580 31.838 1.00 24.91 930 ALA A O 1
ATOM 7594 N N . LEU A 1 931 ? -12.680 32.348 30.576 1.00 27.00 931 LEU A N 1
ATOM 7595 C CA . LEU A 1 931 ? -13.318 33.083 31.665 1.00 27.00 931 LEU A CA 1
ATOM 7596 C C . LEU A 1 931 ? -14.733 32.556 31.890 1.00 27.00 931 LEU A C 1
ATOM 7598 O O . LEU A 1 931 ? -15.521 32.450 30.954 1.00 27.00 931 LEU A O 1
ATOM 7602 N N . SER A 1 932 ? -15.068 32.296 33.150 1.00 25.19 932 SER A N 1
ATOM 7603 C CA . SER A 1 932 ? -16.458 32.204 33.579 1.00 25.19 932 SER A CA 1
ATOM 7604 C C . SER A 1 932 ? -17.128 33.569 33.434 1.00 25.19 932 SER A C 1
ATOM 7606 O O . SER A 1 932 ? -16.600 34.555 33.953 1.00 25.19 932 SER A O 1
ATOM 7608 N N . ASP A 1 933 ? -18.323 33.608 32.857 1.00 24.05 933 ASP A N 1
ATOM 7609 C CA . ASP A 1 933 ? -19.271 34.690 33.109 1.00 24.05 933 ASP A CA 1
ATOM 7610 C C . ASP A 1 933 ? -20.576 34.077 33.627 1.00 24.05 933 ASP A C 1
ATOM 7612 O O . ASP A 1 933 ? -20.979 32.993 33.199 1.00 24.05 933 ASP A O 1
ATOM 7616 N N . SER A 1 934 ? -21.193 34.712 34.620 1.00 26.58 934 SER A N 1
ATOM 7617 C CA . SER A 1 934 ? -22.355 34.155 35.316 1.00 26.58 934 SER A CA 1
ATOM 7618 C C . SER A 1 934 ? -23.415 35.219 35.544 1.00 26.58 934 SER A C 1
ATOM 7620 O O . SER A 1 934 ? -23.151 36.286 36.101 1.00 26.58 934 SER A O 1
ATOM 7622 N N . ARG A 1 935 ? -24.652 34.926 35.128 1.00 24.73 935 ARG A N 1
ATOM 7623 C CA . ARG A 1 935 ? -25.811 35.768 35.430 1.00 24.73 935 ARG A CA 1
ATOM 7624 C C . ARG A 1 935 ? -27.093 34.964 35.577 1.00 24.73 935 ARG A C 1
ATOM 7626 O O . ARG A 1 935 ? -27.280 33.922 34.962 1.00 24.73 935 ARG A O 1
ATOM 7633 N N . SER A 1 936 ? -27.939 35.464 36.465 1.00 25.78 936 SER A N 1
ATOM 7634 C CA . SER A 1 936 ? -29.145 34.820 36.970 1.00 25.78 936 SER A CA 1
ATOM 7635 C C . SER A 1 936 ? -30.388 35.161 36.148 1.00 25.78 936 SER A C 1
ATOM 7637 O O . SER A 1 936 ? -30.487 36.247 35.578 1.00 25.78 936 SER A O 1
ATOM 7639 N N . GLY A 1 937 ? -31.394 34.281 36.180 1.00 21.47 937 GLY A N 1
ATOM 7640 C CA . GLY A 1 937 ? -32.745 34.638 35.748 1.00 21.47 937 GLY A CA 1
ATOM 7641 C C . GLY A 1 937 ? -33.731 33.472 35.665 1.00 21.47 937 GLY A C 1
ATOM 7642 O O . GLY A 1 937 ? -33.479 32.512 34.955 1.00 21.47 937 GLY A O 1
ATOM 7643 N N . GLY A 1 938 ? -34.889 33.629 36.317 1.00 21.72 938 GLY A N 1
ATOM 7644 C CA . GLY A 1 938 ? -36.143 32.967 35.929 1.00 21.72 938 GLY A CA 1
ATOM 7645 C C . GLY A 1 938 ? -36.359 31.524 36.396 1.00 21.72 938 GLY A C 1
ATOM 7646 O O . GLY A 1 938 ? -35.897 30.581 35.769 1.00 21.72 938 GLY A O 1
ATOM 7647 N N . ALA A 1 939 ? -37.192 31.345 37.423 1.00 26.48 939 ALA A N 1
ATOM 7648 C CA . ALA A 1 939 ? -37.850 30.066 37.675 1.00 26.48 939 ALA A CA 1
ATOM 7649 C C . ALA A 1 939 ? -39.170 29.987 36.884 1.00 26.48 939 ALA A C 1
ATOM 7651 O O . ALA A 1 939 ? -40.026 30.860 37.035 1.00 26.48 939 ALA A O 1
ATOM 7652 N N . THR A 1 940 ? -39.376 28.915 36.117 1.00 23.33 940 THR A N 1
ATOM 7653 C CA . THR A 1 940 ? -40.704 28.484 35.641 1.00 23.33 940 THR A CA 1
ATOM 7654 C C . THR A 1 940 ? -40.793 26.964 35.674 1.00 23.33 940 THR A C 1
ATOM 7656 O O . THR A 1 940 ? -39.979 26.290 35.053 1.00 23.33 940 THR A O 1
ATOM 7659 N N . SER A 1 941 ? -41.800 26.434 36.368 1.00 34.91 941 SER A N 1
ATOM 7660 C CA . SER A 1 941 ? -42.147 25.008 36.331 1.00 34.91 941 SER A CA 1
ATOM 7661 C C . SER A 1 941 ? -42.800 24.632 34.997 1.00 34.91 941 SER A C 1
ATOM 7663 O O . SER A 1 941 ? -43.633 25.399 34.499 1.00 34.91 941 SER A O 1
ATOM 7665 N N . LYS A 1 942 ? -42.464 23.445 34.467 1.00 26.56 942 LYS A N 1
ATOM 7666 C CA . LYS A 1 942 ? -43.352 22.610 33.638 1.00 26.56 942 LYS A CA 1
ATOM 7667 C C . LYS A 1 942 ? -42.805 21.191 33.425 1.00 26.56 942 LYS A C 1
ATOM 7669 O O . LYS A 1 942 ? -41.730 21.027 32.871 1.00 26.56 942 LYS A O 1
ATOM 7674 N N . ASN A 1 943 ? -43.641 20.223 33.799 1.00 25.31 943 ASN A N 1
ATOM 7675 C CA . ASN A 1 943 ? -43.835 18.897 33.204 1.00 25.31 943 ASN A CA 1
ATOM 7676 C C . ASN A 1 943 ? -42.594 18.023 32.910 1.00 25.31 943 ASN A C 1
ATOM 7678 O O . ASN A 1 943 ? -42.001 18.130 31.839 1.00 25.31 943 ASN A O 1
ATOM 7682 N N . ASN A 1 944 ? -42.356 17.015 33.759 1.00 26.25 944 ASN A N 1
ATOM 7683 C CA . ASN A 1 944 ? -41.793 15.747 33.276 1.00 26.25 944 ASN A CA 1
ATOM 7684 C C . ASN A 1 944 ? -42.765 15.108 32.259 1.00 26.25 944 ASN A C 1
ATOM 7686 O O . ASN A 1 944 ? -43.984 15.194 32.464 1.00 26.25 944 ASN A O 1
ATOM 7690 N N . PRO A 1 945 ? -42.277 14.428 31.206 1.00 30.70 945 PRO A N 1
ATOM 7691 C CA . PRO A 1 945 ? -43.083 13.441 30.498 1.00 30.70 945 PRO A CA 1
ATOM 7692 C C . PRO A 1 945 ? -43.383 12.267 31.445 1.00 30.70 945 PRO A C 1
ATOM 7694 O O . PRO A 1 945 ? -42.516 11.845 32.211 1.00 30.70 945 PRO A O 1
ATOM 7697 N N . LYS A 1 946 ? -44.614 11.742 31.414 1.00 29.14 946 LYS A N 1
ATOM 7698 C CA . LYS A 1 946 ? -44.954 10.510 32.137 1.00 29.14 946 LYS A CA 1
ATOM 7699 C C . LYS A 1 946 ? -44.445 9.321 31.322 1.00 29.14 946 LYS A C 1
ATOM 7701 O O . LYS A 1 946 ? -44.900 9.131 30.198 1.00 29.14 946 LYS A O 1
ATOM 7706 N N . TYR A 1 947 ? -43.548 8.529 31.898 1.00 36.75 947 TYR A N 1
ATOM 7707 C CA . TYR A 1 947 ? -43.317 7.156 31.456 1.00 36.75 947 TYR A CA 1
ATOM 7708 C C . TYR A 1 947 ? -44.359 6.287 32.164 1.00 36.75 947 TYR A C 1
ATOM 7710 O O . TYR A 1 947 ? -44.268 6.093 33.374 1.00 36.75 947 TYR A O 1
ATOM 7718 N N . GLU A 1 948 ? -45.388 5.845 31.441 1.00 33.75 948 GLU A N 1
ATOM 7719 C CA . GLU A 1 948 ? -46.417 4.938 31.965 1.00 33.75 948 GLU A CA 1
ATOM 7720 C C . GLU A 1 948 ? -46.087 3.505 31.523 1.00 33.75 948 GLU A C 1
ATOM 7722 O O . GLU A 1 948 ? -45.744 3.275 30.363 1.00 33.75 948 GLU A O 1
ATOM 7727 N N . VAL A 1 949 ? -46.136 2.553 32.459 1.00 37.66 949 VAL A N 1
ATOM 7728 C CA . VAL A 1 949 ? -45.746 1.153 32.225 1.00 37.66 949 VAL A CA 1
ATOM 7729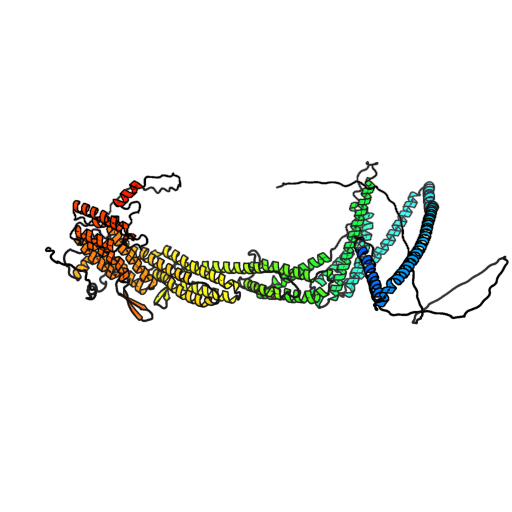 C C . VAL A 1 949 ? -46.812 0.451 31.364 1.00 37.66 949 VAL A C 1
ATOM 7731 O O . VAL A 1 949 ? -47.980 0.461 31.756 1.00 37.66 949 VAL A O 1
ATOM 7734 N N . PRO A 1 950 ? -46.460 -0.176 30.223 1.00 35.56 950 PRO A N 1
ATOM 7735 C CA . PRO A 1 950 ? -47.429 -0.900 29.399 1.00 35.56 950 PRO A CA 1
ATOM 7736 C C . PRO A 1 950 ? -48.010 -2.138 30.100 1.00 35.56 950 PRO A C 1
ATOM 7738 O O . PRO A 1 950 ? -47.286 -2.885 30.755 1.00 35.56 950 PRO A O 1
ATOM 7741 N N . GLU A 1 951 ? -49.292 -2.437 29.862 1.00 33.28 951 GLU A N 1
ATOM 7742 C CA . GLU A 1 951 ? -50.017 -3.612 30.401 1.00 33.28 951 GLU A CA 1
ATOM 7743 C C . GLU A 1 951 ? -49.533 -4.980 29.847 1.00 33.28 951 GLU A C 1
ATOM 7745 O O . GLU A 1 951 ? -50.215 -5.990 30.001 1.00 33.28 951 GLU A O 1
ATOM 7750 N N . GLY A 1 952 ? -48.378 -5.019 29.173 1.00 34.97 952 GLY A N 1
ATOM 7751 C CA . GLY A 1 952 ? -47.828 -6.183 28.465 1.00 34.97 952 GLY A CA 1
ATOM 7752 C C . GLY A 1 952 ? -46.392 -6.556 28.848 1.00 34.97 952 GLY A C 1
ATOM 7753 O O . GLY A 1 952 ? -45.735 -7.263 28.088 1.00 34.97 952 GLY A O 1
ATOM 7754 N N . ALA A 1 953 ? -45.886 -6.072 29.988 1.00 33.69 953 ALA A N 1
ATOM 7755 C CA . ALA A 1 953 ? -44.660 -6.611 30.583 1.00 33.69 953 ALA A CA 1
ATOM 7756 C C . ALA A 1 953 ? -44.831 -8.105 30.942 1.00 33.69 953 ALA A C 1
ATOM 7758 O O . ALA A 1 953 ? -45.957 -8.590 31.078 1.00 33.69 953 ALA A O 1
ATOM 7759 N N . VAL A 1 954 ? -43.715 -8.836 31.073 1.00 38.25 954 VAL A N 1
ATOM 7760 C CA . VAL A 1 954 ? -43.717 -10.297 31.289 1.00 38.25 954 VAL A CA 1
ATOM 7761 C C . VAL A 1 954 ? -44.545 -10.666 32.527 1.00 38.25 954 VAL A C 1
ATOM 7763 O O . VAL A 1 954 ? -44.595 -9.923 33.506 1.00 38.25 954 VAL A O 1
ATOM 7766 N N . ASN A 1 955 ? -45.243 -11.800 32.445 1.00 32.75 955 ASN A N 1
ATOM 7767 C CA . ASN A 1 955 ? -46.300 -12.201 33.367 1.00 32.75 955 ASN A CA 1
ATOM 7768 C C . ASN A 1 955 ? -45.830 -12.158 34.836 1.00 32.75 955 ASN A C 1
ATOM 7770 O O . ASN A 1 955 ? -44.974 -12.943 35.240 1.00 32.75 955 ASN A O 1
ATOM 7774 N N . LEU A 1 956 ? -46.409 -11.252 35.641 1.00 39.62 956 LEU A N 1
ATOM 7775 C CA . LEU A 1 956 ? -45.932 -10.898 36.992 1.00 39.62 956 LEU A CA 1
ATOM 7776 C C . LEU A 1 956 ? -45.776 -12.095 37.951 1.00 39.62 956 LEU A C 1
ATOM 7778 O O . LEU A 1 956 ? -45.041 -11.994 38.930 1.00 39.62 956 LEU A O 1
ATOM 7782 N N . SER A 1 957 ? -46.429 -13.227 37.672 1.00 32.16 957 SER A N 1
ATOM 7783 C CA . SER A 1 957 ? -46.273 -14.473 38.427 1.00 32.16 957 SER A CA 1
ATOM 7784 C C . SER A 1 957 ? -44.874 -15.101 38.337 1.00 32.16 957 SER A C 1
ATOM 7786 O O . SER A 1 957 ? -44.456 -15.750 39.293 1.00 32.16 957 SER A O 1
ATOM 7788 N N . GLU A 1 958 ? -44.136 -14.911 37.237 1.00 42.56 958 GLU A N 1
ATOM 7789 C CA . GLU A 1 958 ? -42.752 -15.409 37.093 1.00 42.56 958 GLU A CA 1
ATOM 7790 C C . GLU A 1 958 ? -41.737 -14.506 37.811 1.00 42.56 958 GLU A C 1
ATOM 7792 O O . GLU A 1 958 ? -40.726 -14.992 38.313 1.00 42.56 958 GLU A O 1
ATOM 7797 N N . LEU A 1 959 ? -42.040 -13.207 37.952 1.00 41.78 959 LEU A N 1
ATOM 7798 C CA . LEU A 1 959 ? -41.146 -12.181 38.518 1.00 41.78 959 LEU A CA 1
ATOM 7799 C C . LEU A 1 959 ? -40.611 -12.524 39.923 1.00 41.78 959 LEU A C 1
ATOM 7801 O O . LEU A 1 959 ? -39.571 -12.021 40.346 1.00 41.78 959 LEU A O 1
ATOM 7805 N N . LEU A 1 960 ? -41.356 -13.348 40.662 1.00 42.38 960 LEU A N 1
ATOM 7806 C CA . LEU A 1 960 ? -41.080 -13.763 42.037 1.00 42.38 960 LEU A CA 1
ATOM 7807 C C . LEU A 1 960 ? -41.284 -15.284 42.206 1.00 42.38 960 LEU A C 1
ATOM 7809 O O . LEU A 1 960 ? -41.642 -15.731 43.299 1.00 42.38 960 LEU A O 1
ATOM 7813 N N . GLY A 1 961 ? -41.138 -16.071 41.132 1.00 37.88 961 GLY A N 1
ATOM 7814 C CA . GLY A 1 961 ? -41.711 -17.417 41.025 1.00 37.88 961 GLY A CA 1
ATOM 7815 C C . GLY A 1 961 ? -40.797 -18.526 40.495 1.00 37.88 961 GLY A C 1
ATOM 7816 O O . GLY A 1 961 ? -41.181 -19.186 39.538 1.00 37.88 961 GLY A O 1
ATOM 7817 N N . ASP A 1 962 ? -39.669 -18.811 41.156 1.00 33.69 962 ASP A N 1
ATOM 7818 C CA . ASP A 1 962 ? -39.110 -20.176 41.142 1.00 33.69 962 ASP A CA 1
ATOM 7819 C C . ASP A 1 962 ? -38.363 -20.497 42.449 1.00 33.69 962 ASP A C 1
ATOM 7821 O O . ASP A 1 962 ? -37.485 -19.744 42.877 1.00 33.69 962 ASP A O 1
ATOM 7825 N N . ASP A 1 963 ? -38.667 -21.645 43.062 1.00 34.75 963 ASP A N 1
ATOM 7826 C CA . ASP A 1 963 ? -38.063 -22.127 44.321 1.00 34.75 963 ASP A CA 1
ATOM 7827 C C . ASP A 1 963 ? -36.649 -22.726 44.094 1.00 34.75 963 ASP A C 1
ATOM 7829 O O . ASP A 1 963 ? -36.237 -23.681 44.755 1.00 34.75 963 ASP A O 1
ATOM 7833 N N . LYS A 1 964 ? -35.912 -22.187 43.111 1.00 30.86 964 LYS A N 1
ATOM 7834 C CA . LYS A 1 964 ? -34.540 -22.582 42.733 1.00 30.86 964 LYS A CA 1
ATOM 7835 C C . LYS A 1 964 ? -33.499 -21.486 42.928 1.00 30.86 964 LYS A C 1
ATOM 7837 O O . LYS A 1 964 ? -32.313 -21.795 43.025 1.00 30.86 964 LYS A O 1
ATOM 7842 N N . LEU A 1 965 ? -33.915 -20.222 42.997 1.00 34.72 965 LEU A N 1
ATOM 7843 C CA . LEU A 1 965 ? -33.038 -19.153 43.461 1.00 34.72 965 LEU A CA 1
ATOM 7844 C C . LEU A 1 965 ? -32.972 -19.237 44.987 1.00 34.72 965 LEU A C 1
ATOM 7846 O O . LEU A 1 965 ? -33.743 -18.581 45.688 1.00 34.72 965 LEU A O 1
ATOM 7850 N N . ASP A 1 966 ? -32.060 -20.079 45.483 1.00 29.88 966 ASP A N 1
ATOM 7851 C CA . ASP A 1 966 ? -31.756 -20.230 46.908 1.00 29.88 966 ASP A CA 1
ATOM 7852 C C . ASP A 1 966 ? -31.111 -18.939 47.437 1.00 29.88 966 ASP A C 1
ATOM 7854 O O . ASP A 1 966 ? -29.893 -18.779 47.532 1.00 29.88 966 ASP A O 1
ATOM 7858 N N . PHE A 1 967 ? -31.961 -17.946 47.695 1.00 38.31 967 PHE A N 1
ATOM 7859 C CA . PHE A 1 967 ? -31.585 -16.633 48.197 1.00 38.31 967 PHE A CA 1
ATOM 7860 C C . PHE A 1 967 ? -31.330 -16.677 49.706 1.00 38.31 967 PHE A C 1
ATOM 7862 O O . PHE A 1 967 ? -31.882 -15.867 50.458 1.00 38.31 967 PHE A O 1
ATOM 7869 N N . SER A 1 968 ? -30.417 -17.549 50.137 1.00 31.39 968 SER A N 1
ATOM 7870 C CA . SER A 1 968 ? -29.746 -17.434 51.428 1.00 31.39 968 SER A CA 1
ATOM 7871 C C . SER A 1 968 ? -28.805 -16.214 51.432 1.00 31.39 968 SER A C 1
ATOM 7873 O O . SER A 1 968 ? -27.584 -16.313 51.553 1.00 31.39 968 SER A O 1
ATOM 7875 N N . PHE A 1 969 ? -29.392 -15.013 51.375 1.00 39.22 969 PHE A N 1
ATOM 7876 C CA . PHE A 1 969 ? -28.963 -14.024 52.352 1.00 39.22 969 PHE A CA 1
ATOM 7877 C C . PHE A 1 969 ? -29.153 -14.705 53.704 1.00 39.22 969 PHE A C 1
ATOM 7879 O O . PHE A 1 969 ? -30.281 -15.067 54.037 1.00 39.22 969 PHE A O 1
ATOM 7886 N N . GLU A 1 970 ? -28.068 -14.916 54.443 1.00 32.84 970 GLU A N 1
ATOM 7887 C CA . GLU A 1 970 ? -28.147 -15.356 55.832 1.00 32.84 970 GLU A CA 1
ATOM 7888 C C . GLU A 1 970 ? -28.847 -14.239 56.617 1.00 32.84 970 GLU A C 1
ATOM 7890 O O . GLU A 1 970 ? -28.251 -13.254 57.063 1.00 32.84 970 GLU A O 1
ATOM 7895 N N . ASP A 1 971 ? -30.173 -14.339 56.687 1.00 32.44 971 ASP A N 1
ATOM 7896 C CA . ASP A 1 971 ? -30.967 -13.598 57.643 1.00 32.44 971 ASP A CA 1
ATOM 7897 C C . ASP A 1 971 ? -30.732 -14.269 58.999 1.00 32.44 971 ASP A C 1
ATOM 7899 O O . ASP A 1 971 ? -31.507 -15.108 59.457 1.00 32.44 971 ASP A O 1
ATOM 7903 N N . ASP A 1 972 ? -29.635 -13.835 59.631 1.00 31.33 972 ASP A N 1
ATOM 7904 C CA . ASP A 1 972 ? -29.415 -13.820 61.079 1.00 31.33 972 ASP A CA 1
ATOM 7905 C C . ASP A 1 972 ? -30.539 -12.988 61.757 1.00 31.33 972 ASP A C 1
ATOM 7907 O O . ASP A 1 972 ? -30.305 -11.935 62.367 1.00 31.33 972 ASP A O 1
ATOM 7911 N N . GLU A 1 973 ? -31.798 -13.412 61.590 1.00 36.81 973 GLU A N 1
ATOM 7912 C CA . GLU A 1 973 ? -32.924 -13.031 62.439 1.00 36.81 973 GLU A CA 1
ATOM 7913 C C . GLU A 1 973 ? -32.732 -13.764 63.785 1.00 36.81 973 GLU A C 1
ATOM 7915 O O . GLU A 1 973 ? -33.130 -14.910 63.969 1.00 36.81 973 GLU A O 1
ATOM 7920 N N . ASP A 1 974 ? -32.111 -13.044 64.723 1.00 36.34 974 ASP A N 1
ATOM 7921 C CA . ASP A 1 974 ? -32.237 -13.206 66.176 1.00 36.34 974 ASP A CA 1
ATOM 7922 C C . ASP A 1 974 ? -31.642 -14.477 66.840 1.00 36.34 974 ASP A C 1
ATOM 7924 O O . ASP A 1 974 ? -32.351 -15.240 67.500 1.00 36.34 974 ASP A O 1
ATOM 7928 N N . GLU A 1 975 ? -30.305 -14.619 66.839 1.00 28.94 975 GLU A N 1
ATOM 7929 C CA . GLU A 1 975 ? -29.618 -15.260 67.981 1.00 28.94 975 GLU A CA 1
ATOM 7930 C C . GLU A 1 975 ? -29.365 -14.242 69.116 1.00 28.94 975 GLU A C 1
ATOM 7932 O O . GLU A 1 975 ? -28.727 -13.199 68.937 1.00 28.94 975 GLU A O 1
ATOM 7937 N N . ASP A 1 976 ? -29.876 -14.559 70.310 1.00 31.97 976 ASP A N 1
ATOM 7938 C CA . ASP A 1 976 ? -29.721 -13.773 71.539 1.00 31.97 976 ASP A CA 1
ATOM 7939 C C . ASP A 1 976 ? -28.249 -13.733 71.998 1.00 31.97 976 ASP A C 1
ATOM 7941 O O . ASP A 1 976 ? -27.732 -14.703 72.557 1.00 31.97 976 ASP A O 1
ATOM 7945 N N . TYR A 1 977 ? -27.590 -12.574 71.881 1.00 31.92 977 TYR A N 1
ATOM 7946 C CA . TYR A 1 977 ? -26.298 -12.317 72.532 1.00 31.92 977 TYR A CA 1
ATOM 7947 C C . TYR A 1 977 ? -26.452 -12.144 74.057 1.00 31.92 977 TYR A C 1
ATOM 7949 O O . TYR A 1 977 ? -26.287 -11.051 74.611 1.00 31.92 977 TYR A O 1
ATOM 7957 N N . GLN A 1 978 ? -26.743 -13.244 74.755 1.00 30.25 978 GLN A N 1
ATOM 7958 C CA . GLN A 1 978 ? -26.404 -13.391 76.171 1.00 30.25 978 GLN A CA 1
ATOM 7959 C C . GLN A 1 978 ? -24.951 -13.865 76.326 1.00 30.25 978 GLN A C 1
ATOM 7961 O O . GLN A 1 978 ? -24.389 -14.526 75.459 1.00 30.25 978 GLN A O 1
ATOM 7966 N N . SER A 1 979 ? -24.338 -13.452 77.430 1.00 34.00 979 SER A N 1
ATOM 7967 C CA . SER A 1 979 ? -22.914 -13.597 77.746 1.00 34.00 979 SER A CA 1
ATOM 7968 C C . SER A 1 979 ? -22.401 -15.040 77.799 1.00 34.00 979 SER A C 1
ATOM 7970 O O . SER A 1 979 ? -23.026 -15.881 78.445 1.00 34.00 979 SER A O 1
ATOM 7972 N N . ASP A 1 980 ? -21.185 -15.262 77.289 1.00 28.11 980 ASP A N 1
ATOM 7973 C CA . ASP A 1 980 ? -19.967 -15.289 78.130 1.00 28.11 980 ASP A CA 1
ATOM 7974 C C . ASP A 1 980 ? -18.690 -14.952 77.324 1.00 28.11 980 ASP A C 1
ATOM 7976 O O . ASP A 1 980 ? -18.672 -15.208 76.099 1.00 28.11 980 ASP A O 1
#

pLDDT: mean 70.3, std 23.39, range [21.22, 97.81]

Radius of gyration: 62.84 Å; Cα contacts (8 Å, |Δi|>4): 628; chains: 1; bounding box: 149×93×182 Å

Secondary structure (DSSP, 8-state):
------------------------------------------------------------------------------------------------------------TTTHHHHHHHHHHHHHHHHHHHHHHHT-SSTTGGGGHHHHHHHHHHHHHHHHHHHHHHHHHHHHHHHHHHHHHHHHHHHHHHHHHHHHHTSHHHHHHHHHHHHTTT-TTHHHHHHHHHHHHHHHHHHHHHHHHHHHHHHHHHHHHHTTS--GGGHHHHHHHHHHHHHHHHHHHHHHHTT---HHHHHHHHHHHHHHHHHHHHHHHHHHHHHTTHHHHHHHHHHHHHHHHHHHHHHHHHHHHHHHHHHHHHHHHHHHHHHHTT--S-------TTSHHHHSPPP----HHHHHHHHHHHHHHHHHIIIIISS-TTHHHHHHHHIIIIIIIIIIIIIIIGGGS-GGG-HHHHHHHHHHHHHHHHHHHHH-TTSTTTTTS-HHHHHHHHHHHHHHHHHSTTT-SS----HHHHHHHHHHHHHHHHHHHHHHHHHHHHHHTT-TTS--EEE-TTS-EEEHHHHHHHHHHHHHHHHHHHT--GGGHHHHHHHHHHHHHHHHHHHHHHHHHHTTTS-HHHHHHHHHHHHHHHHHHHHHHHHHTTT----THHHHHHHHHHHHHHHHHHIIIIIHHHHTTHHHHTTSTTT--S-SS---HHHHHHHHTTSHHHHHIIIIIHHHHHHHHHHS-HHHHHHHHHHHHHHHHHHHHHHHHHTT--BSSHHHHHHHHHHHHHHHHHHHT-EEEEEETTEEEEEESS-HHHHHHHHHHHHHHHHHHH--SHHHHHHHHHHHHTT-S---HHHHHHHHHTB-SS-HHHHHHHHHHHHHHHHHHTTT--TTSPPPHHHHT----TTTSPPPHHHHHHTTT------------------------------PPP-PPPTTSS-TTTTT--TTS---------------

InterPro domains:
  IPR010326 Exocyst complex component EXOC3/Sec6 [PF06046] (301-860)
  IPR010326 Exocyst complex component EXOC3/Sec6 [PTHR21292] (122-893)
  IPR042532 Exocyst complex component EXOC3/Sec6, C-terminal domain [G3DSA:1.10.357.70] (705-896)

Foldseek 3Di:
DDDDDDDDDDDDDDDDDPDDDDDDDDDDDDDDDDDDDDDDDDDDDDDDDDDDDDDDDDDDDDDDDDDDDDDDDDDDDDDDDDDDDDDDDDDDDDDDDDDDDDDDDDDDDPPVVVVVVVVVVVVVVVVVVVVVCVQPVDPVSVVVVVVVVVVVVVVVVVVVVVVVVVGVVVVVVVVVVVVVVVVVVVVVVVVVVVCCCVDPVVVCVVVVVVVVVVPPPVVVVVVVVVVVVVVVVVVVLVVVVVVLVVLLVVLVVLLPDPDLVCLLVSLVSLVVSVVNLVVVVLVCLVDDPDPVVVVVSCVSVVSSVVSVVSSVVSLLVCCLQLLVCLVPPLVSLLSSQVSLVVLLVVLVVLQVVLVVVLVVVVVVVVVVVPDPDPPDDDDDPVVPNVSSDDDPRDNSLVVSLVSVLVSLLVLCCVQAVPAAFQPSNLVSLLCCQQVCLQPRCLPGVVVSDDVVSVSLVSVLVSNLVNVVVLLVLCLDCPRPNVVRYDLLSVLVVLVVLVCVCVRRVNRDVDHDDCVVSSVSSLVVVLVVLLVVLLVVLLVLLVVCLPDQVPFDWDADPQGAIAGCSLVVSLVVLVVVVVVVVVSVDLVSNASSVVSSLVSLLSNLVSLLVSCLVCVVPHDPLSLQRSLVSLVVNLVSVVVVCVVCVVRDPDDCVVVNVSSLVSSLVSLLCCLVPPQVVVLVVLLVCDLPPQALQDDPDPDDLVVRVVSCVSHSLSCSLQVGLVVSLVVCLNHHDPSSQLSSLLSNLLCVLLSNLLCQQVVLAADQQLSSVLVSLVVSLVSSCCSQQPWDFRADPNDTDTGGSYDPVSCVLSSVVSVLLSQCSVDDDLVSNVVSVVVCLVPFLQAALSSSLSSLSRYPNDDPVSNVVSNVSSLVVVVVSVVPRDPPDDHGSNNVSPPQDPVRGDDRPVRVVVVVVPPPDDDDDDDDDDDDDDDDDDDDDDDDDDDDDDPDDDPDGDDSCVVPDDPPPPPPPPPPPDDDPDDD

Solvent-accessible surface area (backbone atoms only — not comparable to full-atom values): 59265 Å² total; per-residue (Å²): 132,84,88,84,89,79,92,82,92,80,90,87,87,84,90,81,85,92,80,76,84,81,85,78,87,79,82,78,87,74,75,93,82,80,86,90,78,87,86,86,86,79,80,88,82,87,79,90,86,87,87,82,83,88,85,86,88,87,88,90,84,85,90,89,85,89,88,88,82,89,84,88,87,88,87,86,85,86,82,88,84,82,89,82,83,89,88,82,87,91,84,90,86,90,89,87,80,83,89,88,85,79,83,91,80,89,76,88,72,83,63,63,60,57,51,57,55,50,50,53,51,50,53,54,48,50,57,49,51,55,53,51,52,75,66,53,83,48,90,76,44,67,74,49,50,61,59,52,50,53,51,52,50,54,51,48,56,52,47,53,56,52,50,52,51,53,44,51,51,53,46,53,55,47,51,51,51,50,51,49,57,48,45,54,54,45,56,53,44,53,54,42,54,55,47,47,60,72,18,76,64,34,51,47,48,56,49,43,63,50,43,65,74,71,40,99,56,44,66,59,54,50,51,50,51,50,48,52,54,48,50,49,58,49,48,66,46,51,53,53,57,54,54,46,56,56,49,52,54,51,45,58,54,52,75,69,45,94,57,70,88,41,53,67,60,42,52,55,56,47,52,54,53,49,50,56,47,53,55,51,51,52,54,44,69,74,70,60,92,58,67,80,58,52,67,51,53,49,62,60,50,48,58,53,52,52,53,49,51,55,49,50,51,54,54,52,61,62,53,71,48,45,50,64,38,24,72,75,43,36,68,56,51,37,52,50,53,52,50,38,54,55,48,46,59,47,40,54,47,48,48,52,54,46,51,51,54,52,49,51,51,54,51,52,56,58,58,62,70,67,66,91,68,86,92,83,82,82,90,74,84,76,46,66,83,69,65,64,74,77,73,86,70,76,55,55,61,61,55,44,56,53,50,53,47,48,53,52,49,54,50,45,40,60,37,42,66,70,38,64,69,45,67,49,24,54,53,28,48,47,45,50,39,31,54,45,42,27,45,26,35,60,71,31,38,44,74,41,52,66,78,94,64,47,57,55,63,53,49,42,51,45,57,49,54,48,49,50,53,53,55,53,25,55,64,33,86,87,32,73,57,36,74,68,46,54,74,67,36,49,50,55,53,48,55,48,60,72,50,47,64,75,45,29,53,89,49,38,96,74,66,84,83,55,64,69,57,43,54,46,44,51,48,53,50,48,51,53,50,31,52,50,45,37,52,52,35,54,55,42,52,53,52,61,77,68,46,76,92,72,53,60,71,45,69,46,102,85,64,33,37,22,47,52,48,55,56,54,48,56,51,48,51,49,53,53,51,50,62,54,60,72,66,73,56,74,86,55,50,56,62,43,52,52,31,52,54,49,25,54,52,47,42,52,55,51,46,50,51,55,45,69,75,42,59,91,76,54,52,70,72,55,51,30,8,65,33,34,32,28,60,54,44,44,58,56,46,51,56,51,45,73,72,35,59,92,75,38,99,70,76,59,65,72,52,47,55,47,34,53,54,46,24,44,52,50,24,46,47,42,33,60,66,48,59,48,51,67,39,50,61,45,65,67,41,54,90,41,92,61,32,72,50,55,72,91,65,93,66,55,79,73,58,49,49,64,35,41,65,66,16,37,63,47,44,36,46,66,73,48,46,55,53,53,50,56,52,39,71,64,35,35,52,63,90,34,41,45,52,24,44,54,47,38,50,49,53,52,54,39,50,51,52,32,51,55,40,73,67,73,49,66,31,74,60,35,58,44,58,24,53,33,47,54,53,45,51,48,56,52,47,50,66,45,55,34,76,40,81,45,77,56,94,96,38,80,43,79,45,49,55,37,58,69,74,71,50,40,63,60,48,53,54,52,49,54,54,40,51,52,34,62,41,89,47,80,61,50,40,52,53,49,55,48,53,47,64,76,75,45,72,55,66,50,69,61,55,53,53,30,54,60,48,31,53,55,66,63,51,77,64,59,49,56,50,48,55,52,52,47,47,53,55,48,63,62,45,72,78,64,49,64,94,84,60,84,74,47,70,57,38,73,50,58,85,62,53,84,93,69,50,80,72,40,77,69,61,54,55,57,62,73,74,64,85,76,79,87,84,79,90,83,86,85,91,84,87,84,87,82,81,89,82,87,85,88,80,86,90,78,92,79,80,81,83,83,88,76,85,69,99,75,64,80,65,72,73,58,81,81,55,64,102,75,73,81,74,75,66,83,74,81,78,76,81,83,88,70,90,132

Organism: Naegleria lovaniensis (NCBI:txid51637)

Mean predicted aligned error: 21.05 Å